Protein AF-0000000077991397 (afdb_homodimer)

Radius of gyration: 43.44 Å; Cα contacts (8 Å, |Δi|>4): 1350; chains: 2; bounding box: 150×128×138 Å

Solvent-accessible surface area (backbone atoms only — not comparable to full-atom values): 88272 Å² total; per-residue (Å²): 136,85,88,80,91,70,78,88,70,90,76,87,87,86,85,83,84,83,77,92,70,74,79,79,67,68,84,72,80,79,75,72,68,74,72,69,61,84,83,82,78,78,81,65,85,76,74,84,76,82,78,74,91,78,95,82,84,74,86,71,82,92,87,94,90,80,88,87,89,92,84,93,86,90,76,84,79,70,71,89,75,70,86,81,81,75,76,76,74,85,73,90,81,89,83,89,86,94,85,91,86,93,89,92,90,89,90,84,86,84,92,92,86,79,82,83,79,82,84,75,86,78,80,72,70,78,71,66,74,69,72,78,66,69,77,51,67,72,58,88,74,65,67,77,76,64,74,74,66,80,70,65,77,68,71,76,80,70,82,61,87,77,80,80,78,58,67,68,68,49,38,66,69,38,26,77,65,41,13,38,46,56,34,48,49,53,51,49,51,50,50,53,45,59,61,27,48,65,50,19,52,53,22,49,49,48,43,52,56,29,54,71,41,49,82,67,39,62,62,40,51,50,36,49,64,27,72,81,46,41,29,53,50,90,48,78,83,73,30,51,68,42,47,50,29,77,46,31,71,50,31,36,54,33,45,44,51,54,45,78,62,30,57,54,48,40,54,49,50,49,51,46,51,46,52,51,52,44,49,46,43,25,49,43,46,52,54,23,51,74,66,70,36,74,84,66,56,70,68,59,51,53,50,49,51,44,39,71,74,31,79,82,59,74,86,78,65,76,66,85,54,71,67,58,53,49,49,50,51,53,52,52,49,52,50,51,50,49,39,50,48,50,34,49,52,51,50,51,48,40,36,51,47,49,55,50,47,68,68,40,88,51,69,76,45,59,80,40,40,68,59,50,40,45,52,53,46,29,53,52,49,46,52,48,38,60,54,46,50,56,50,42,49,54,50,27,52,54,53,40,56,69,58,52,56,79,45,71,68,52,40,50,44,53,31,49,55,50,36,46,54,53,48,49,41,52,69,40,38,51,54,49,39,46,50,68,48,52,50,69,71,35,69,50,95,63,58,57,45,43,54,93,77,71,42,58,58,63,64,50,50,94,64,32,42,44,52,54,43,26,53,33,48,52,49,40,54,50,49,51,54,52,50,50,56,46,46,65,49,48,49,51,48,49,50,30,50,51,42,43,60,67,45,44,71,62,56,70,69,58,75,43,71,71,56,47,55,48,50,55,56,64,34,30,38,82,67,55,95,53,51,66,52,53,54,52,50,52,51,51,52,52,50,40,58,43,46,31,53,24,44,49,36,48,55,37,32,41,54,50,36,58,50,42,63,50,44,59,53,49,52,50,46,39,51,67,70,37,27,38,80,59,81,58,39,86,49,63,64,77,63,63,57,55,56,49,53,51,52,45,46,54,48,16,43,54,42,34,32,44,39,45,37,68,36,35,65,55,51,62,49,51,50,35,33,60,68,67,18,57,46,41,83,40,87,83,51,86,62,62,39,56,61,62,47,70,65,66,48,38,20,58,43,55,56,82,63,42,73,65,86,65,52,71,74,83,79,85,80,66,61,62,27,29,46,83,42,51,39,36,70,83,81,63,43,76,30,51,64,36,26,43,48,50,26,51,28,46,51,48,33,55,51,48,45,53,51,53,52,51,48,45,54,51,49,54,67,71,45,63,48,60,47,61,68,58,53,39,49,53,49,50,50,52,49,52,53,50,52,51,52,52,53,52,53,53,50,53,69,71,98,127,91,81,82,91,82,82,91,78,88,80,86,87,83,80,84,85,84,82,98,71,71,84,76,65,71,93,67,81,79,72,69,63,76,53,76,60,77,58,86,57,80,70,76,73,73,82,84,78,88,72,85,70,89,85,76,86,80,85,84,91,87,90,76,98,74,78,94,75,88,87,92,84,85,72,87,78,78,73,71,84,79,90,85,88,89,80,85,79,90,79,90,86,82,86,87,86,93,85,93,83,90,90,90,86,90,90,83,87,81,84,90,86,80,82,82,80,79,85,74,84,82,79,72,68,77,71,67,71,69,70,78,65,69,75,50,66,70,57,86,74,63,66,77,78,65,73,74,68,78,69,64,76,67,69,76,80,69,80,60,88,75,81,80,79,56,65,69,66,49,38,65,68,37,27,78,65,40,12,38,46,56,33,49,49,53,51,48,53,50,50,52,45,58,60,27,47,67,51,20,52,52,23,48,49,49,44,50,54,28,57,72,42,49,83,66,38,63,63,42,51,50,36,50,64,27,74,84,46,40,28,52,50,90,46,79,83,70,29,51,70,43,46,51,28,76,46,30,70,51,32,36,53,33,43,44,50,55,46,77,64,32,57,54,49,40,56,47,49,50,52,46,50,45,51,50,52,46,49,45,45,26,49,41,46,52,52,24,51,75,67,70,36,74,82,66,55,68,67,60,50,52,51,50,51,45,40,71,74,32,79,82,59,73,85,77,66,77,66,84,54,71,66,57,53,49,49,50,52,52,50,50,50,52,50,51,51,49,40,51,48,49,35,50,51,52,51,50,49,40,36,51,48,49,53,50,48,69,69,39,89,50,69,76,46,58,81,41,41,67,58,50,40,46,53,52,44,30,52,52,50,46,52,48,37,60,54,46,51,56,50,42,51,53,51,27,52,54,54,40,57,71,59,52,58,80,46,71,70,51,40,50,46,54,30,50,56,50,35,45,55,53,48,49,41,53,69,40,38,52,55,50,39,46,50,68,48,53,48,70,70,35,69,49,95,62,58,56,44,42,53,93,78,70,43,59,58,63,64,50,49,93,64,33,41,45,52,53,44,25,53,34,48,51,49,39,53,49,49,51,54,51,50,50,57,45,47,64,50,48,48,50,50,50,52,31,51,51,41,44,60,66,47,44,72,62,55,69,68,58,76,44,70,70,56,47,56,48,49,54,56,64,35,29,39,81,66,55,94,53,52,66,52,54,55,52,50,52,52,52,50,51,50,39,58,42,46,30,53,24,44,50,36,50,56,38,31,41,54,50,36,57,51,42,64,50,45,58,53,48,52,50,45,39,50,67,70,38,27,38,81,59,82,58,41,86,50,62,63,77,62,62,56,54,56,49,52,50,51,47,47,56,46,14,42,54,42,34,32,45,39,45,37,67,36,35,65,56,50,63,50,51,48,34,33,60,68,69,18,58,46,40,83,39,88,85,52,87,62,62,40,57,61,62,48,70,65,66,47,37,21,58,42,54,56,82,63,41,72,66,86,64,54,71,71,83,75,84,80,64,59,62,27,28,46,82,43,52,40,35,72,83,80,64,42,77,30,52,64,36,28,44,49,49,26,50,28,45,51,47,32,54,50,46,44,52,51,52,51,52,50,45,52,50,48,56,67,72,45,64,50,61,47,63,70,57,53,40,49,53,48,50,50,50,50,50,53,50,52,50,50,52,55,53,53,52,52,53,70,72,98

Structure (mmCIF, N/CA/C/O backbone):
data_AF-0000000077991397-model_v1
#
loop_
_entity.id
_entity.type
_entity.pdbx_description
1 polymer Anoctamin
#
loop_
_atom_site.group_PDB
_atom_site.id
_atom_site.type_symbol
_atom_site.label_atom_id
_atom_site.label_alt_id
_atom_site.label_comp_id
_atom_site.label_asym_id
_atom_site.label_entity_id
_atom_site.label_seq_id
_atom_site.pdbx_PDB_ins_code
_atom_site.Cartn_x
_atom_site.Cartn_y
_atom_site.Cartn_z
_atom_site.occupancy
_atom_site.B_iso_or_equiv
_atom_site.auth_seq_id
_atom_site.auth_comp_id
_atom_site.auth_asym_id
_atom_site.auth_atom_id
_atom_site.pdbx_PDB_model_num
ATOM 1 N N . MET A 1 1 ? -17.25 -61.031 53.719 1 15.54 1 MET A N 1
ATOM 2 C CA . MET A 1 1 ? -16.281 -62.125 53.844 1 15.54 1 MET A CA 1
ATOM 3 C C . MET A 1 1 ? -15.938 -62.719 52.5 1 15.54 1 MET A C 1
ATOM 5 O O . MET A 1 1 ? -14.758 -62.906 52.156 1 15.54 1 MET A O 1
ATOM 9 N N . GLY A 1 2 ? -16.641 -63.812 52.125 1 16.08 2 GLY A N 1
ATOM 10 C CA . GLY A 1 2 ? -16.078 -65.125 51.844 1 16.08 2 GLY A CA 1
ATOM 11 C C . GLY A 1 2 ? -15.328 -65.188 50.531 1 16.08 2 GLY A C 1
ATOM 12 O O . GLY A 1 2 ? -15.375 -64.25 49.75 1 16.08 2 GLY A O 1
ATOM 13 N N . ASP A 1 3 ? -15.234 -66.312 49.844 1 16.33 3 ASP A N 1
ATOM 14 C CA . ASP A 1 3 ? -14.406 -67.438 49.406 1 16.33 3 ASP A CA 1
ATOM 15 C C . ASP A 1 3 ? -13.961 -67.188 47.938 1 16.33 3 ASP A C 1
ATOM 17 O O . ASP A 1 3 ? -14.523 -66.375 47.25 1 16.33 3 ASP A O 1
ATOM 21 N N . LEU A 1 4 ? -13.727 -68.312 47.25 1 16.06 4 LEU A N 1
ATOM 22 C CA . LEU A 1 4 ? -12.75 -69.188 46.594 1 16.06 4 LEU A CA 1
ATOM 23 C C . LEU A 1 4 ? -12.758 -68.938 45.094 1 16.06 4 LEU A C 1
ATOM 25 O O . LEU A 1 4 ? -11.742 -69.125 44.406 1 16.06 4 LEU A O 1
ATOM 29 N N . ARG A 1 5 ? -13.867 -68.938 44.344 1 16.53 5 ARG A N 1
ATOM 30 C CA . ARG A 1 5 ? -14.086 -69.938 43.344 1 16.53 5 ARG A CA 1
ATOM 31 C C . ARG A 1 5 ? -13.352 -69.625 42.062 1 16.53 5 ARG A C 1
ATOM 33 O O . ARG A 1 5 ? -13.344 -68.5 41.625 1 16.53 5 ARG A O 1
ATOM 40 N N . ASN A 1 6 ? -12.461 -70.5 41.406 1 16.22 6 ASN A N 1
ATOM 41 C CA . ASN A 1 6 ? -11.367 -71.062 40.656 1 16.22 6 ASN A CA 1
ATOM 42 C C . ASN A 1 6 ? -11.477 -70.75 39.156 1 16.22 6 ASN A C 1
ATOM 44 O O . ASN A 1 6 ? -10.492 -70.375 38.5 1 16.22 6 ASN A O 1
ATOM 48 N N . ARG A 1 7 ? -12.516 -71.188 38.438 1 15.82 7 ARG A N 1
ATOM 49 C CA . ARG A 1 7 ? -12.359 -72.25 37.469 1 15.82 7 ARG A CA 1
ATOM 50 C C . ARG A 1 7 ? -11.828 -71.75 36.125 1 15.82 7 ARG A C 1
ATOM 52 O O . ARG A 1 7 ? -10.844 -72.25 35.594 1 15.82 7 ARG A O 1
ATOM 59 N N . GLY A 1 8 ? -12.664 -71.5 35.156 1 16.11 8 GLY A N 1
ATOM 60 C CA . GLY A 1 8 ? -12.766 -72.312 33.969 1 16.11 8 GLY A CA 1
ATOM 61 C C . GLY A 1 8 ? -11.883 -71.875 32.844 1 16.11 8 GLY A C 1
ATOM 62 O O . GLY A 1 8 ? -11.453 -70.688 32.812 1 16.11 8 GLY A O 1
ATOM 63 N N . GLU A 1 9 ? -11.383 -72.625 31.906 1 16.58 9 GLU A N 1
ATOM 64 C CA . GLU A 1 9 ? -10.438 -73.25 31 1 16.58 9 GLU A CA 1
ATOM 65 C C . GLU A 1 9 ? -10.383 -72.562 29.641 1 16.58 9 GLU A C 1
ATOM 67 O O . GLU A 1 9 ? -9.445 -72.75 28.875 1 16.58 9 GLU A O 1
ATOM 72 N N . GLY A 1 10 ? -11.297 -71.688 29.25 1 16.42 10 GLY A N 1
ATOM 73 C CA . GLY A 1 10 ? -11.641 -71.938 27.859 1 16.42 10 GLY A CA 1
ATOM 74 C C . GLY A 1 10 ? -10.508 -71.625 26.906 1 16.42 10 GLY A C 1
ATOM 75 O O . GLY A 1 10 ? -9.625 -70.812 27.219 1 16.42 10 GLY A O 1
ATOM 76 N N . THR A 1 11 ? -10.172 -72.312 25.812 1 16.22 11 THR A N 1
ATOM 77 C CA . THR A 1 11 ? -9.328 -72.938 24.812 1 16.22 11 THR A CA 1
ATOM 78 C C . THR A 1 11 ? -8.805 -71.938 23.797 1 16.22 11 THR A C 1
ATOM 80 O O . THR A 1 11 ? -7.617 -71.938 23.469 1 16.22 11 THR A O 1
ATOM 83 N N . TRP A 1 12 ? -9.617 -71.188 22.984 1 16.45 12 TRP A N 1
ATOM 84 C CA . TRP A 1 12 ? -9.5 -71.562 21.578 1 16.45 12 TRP A CA 1
ATOM 85 C C . TRP A 1 12 ? -8.242 -70.938 20.953 1 16.45 12 TRP A C 1
ATOM 87 O O . TRP A 1 12 ? -7.66 -70 21.531 1 16.45 12 TRP A O 1
ATOM 97 N N . GLY A 1 13 ? -8.195 -70.75 19.641 1 16.91 13 GLY A N 1
ATOM 98 C CA . GLY A 1 13 ? -7.543 -71.062 18.391 1 16.91 13 GLY A CA 1
ATOM 99 C C . GLY A 1 13 ? -6.484 -70.062 17.969 1 16.91 13 GLY A C 1
ATOM 100 O O . GLY A 1 13 ? -6.367 -69 18.578 1 16.91 13 GLY A O 1
ATOM 101 N N . LEU A 1 14 ? -6.25 -69.75 16.625 1 16.95 14 LEU A N 1
ATOM 102 C CA . LEU A 1 14 ? -5.184 -70 15.656 1 16.95 14 LEU A CA 1
ATOM 103 C C . LEU A 1 14 ? -4.305 -68.812 15.477 1 16.95 14 LEU A C 1
ATOM 105 O O . LEU A 1 14 ? -3.078 -68.875 15.516 1 16.95 14 LEU A O 1
ATOM 109 N N . VAL A 1 15 ? -4.719 -67.625 14.93 1 18.34 15 VAL A N 1
ATOM 110 C CA . VAL A 1 15 ? -4.312 -67.188 13.594 1 18.34 15 VAL A CA 1
ATOM 111 C C . VAL A 1 15 ? -3.033 -66.375 13.688 1 18.34 15 VAL A C 1
ATOM 113 O O . VAL A 1 15 ? -2.779 -65.688 14.695 1 18.34 15 VAL A O 1
ATOM 116 N N . LEU A 1 16 ? -2.162 -66.188 12.586 1 17.41 16 LEU A N 1
ATOM 117 C CA . LEU A 1 16 ? -0.758 -66.188 12.188 1 17.41 16 LEU A CA 1
ATOM 118 C C . LEU A 1 16 ? -0.135 -64.812 12.445 1 17.41 16 LEU A C 1
ATOM 120 O O . LEU A 1 16 ? 1.088 -64.688 12.539 1 17.41 16 LEU A O 1
ATOM 124 N N . THR A 1 17 ? -0.845 -63.625 12.484 1 17.86 17 THR A N 1
ATOM 125 C CA . THR A 1 17 ? -0.434 -62.438 11.734 1 17.86 17 THR A CA 1
ATOM 126 C C . THR A 1 17 ? 0.738 -61.75 12.422 1 17.86 17 THR A C 1
ATOM 128 O O . THR A 1 17 ? 0.666 -61.438 13.609 1 17.86 17 THR A O 1
ATOM 131 N N . HIS A 1 18 ? 2.057 -61.844 11.875 1 17.81 18 HIS A N 1
ATOM 132 C CA . HIS A 1 18 ? 3.445 -61.656 12.266 1 17.81 18 HIS A CA 1
ATOM 133 C C . HIS A 1 18 ? 3.729 -60.188 12.562 1 17.81 18 HIS A C 1
ATOM 135 O O . HIS A 1 18 ? 3.568 -59.344 11.688 1 17.81 18 HIS A O 1
ATOM 141 N N . SER A 1 19 ? 3.59 -59.625 13.734 1 17.53 19 SER A N 1
ATOM 142 C CA . SER A 1 19 ? 3.744 -58.281 14.297 1 17.53 19 SER A CA 1
ATOM 143 C C . SER A 1 19 ? 5.203 -57.812 14.266 1 17.53 19 SER A C 1
ATOM 145 O O . SER A 1 19 ? 6.094 -58.562 14.68 1 17.53 19 SER A O 1
ATOM 147 N N . CYS A 1 20 ? 5.598 -56.875 13.375 1 18.14 20 CYS A N 1
ATOM 148 C CA . CYS A 1 20 ? 6.836 -56.219 12.953 1 18.14 20 CYS A CA 1
ATOM 149 C C . CYS A 1 20 ? 7.582 -55.625 14.148 1 18.14 20 CYS A C 1
ATOM 151 O O . CYS A 1 20 ? 7.57 -54.406 14.352 1 18.14 20 CYS A O 1
ATOM 153 N N . ALA A 1 21 ? 7.426 -55.938 15.414 1 18.45 21 ALA A N 1
ATOM 154 C CA . ALA A 1 21 ? 7.879 -55.312 16.656 1 18.45 21 ALA A CA 1
ATOM 155 C C . ALA A 1 21 ? 9.406 -55.219 16.703 1 18.45 21 ALA A C 1
ATOM 157 O O . ALA A 1 21 ? 9.961 -54.188 17.031 1 18.45 21 ALA A O 1
ATOM 158 N N . GLN A 1 22 ? 10.125 -56.438 17.078 1 19.09 22 GLN A N 1
ATOM 159 C CA . GLN A 1 22 ? 11.188 -56.562 18.062 1 19.09 22 GLN A CA 1
ATOM 160 C C . GLN A 1 22 ? 12.531 -56.156 17.484 1 19.09 22 GLN A C 1
ATOM 162 O O . GLN A 1 22 ? 13.555 -56.188 18.188 1 19.09 22 GLN A O 1
ATOM 167 N N . ARG A 1 23 ? 12.773 -56.156 16.266 1 19.91 23 ARG A N 1
ATOM 168 C CA . ARG A 1 23 ? 14.156 -56.344 15.828 1 19.91 23 ARG A CA 1
ATOM 169 C C . ARG A 1 23 ? 15.039 -55.188 16.344 1 19.91 23 ARG A C 1
ATOM 171 O O . ARG A 1 23 ? 16.266 -55.312 16.328 1 19.91 23 ARG A O 1
ATOM 178 N N . ALA A 1 24 ? 14.641 -53.969 16.625 1 18.53 24 ALA A N 1
ATOM 179 C CA . ALA A 1 24 ? 15.656 -52.906 16.688 1 18.53 24 ALA A CA 1
ATOM 180 C C . ALA A 1 24 ? 16.438 -52.969 18 1 18.53 24 ALA A C 1
ATOM 182 O O . ALA A 1 24 ? 17.188 -52.062 18.312 1 18.53 24 ALA A O 1
ATOM 183 N N . GLU A 1 25 ? 16.312 -53.875 18.828 1 19.31 25 GLU A N 1
ATOM 184 C CA . GLU A 1 25 ? 16.984 -53.812 20.109 1 19.31 25 GLU A CA 1
ATOM 185 C C . GLU A 1 25 ? 18.5 -53.719 19.938 1 19.31 25 GLU A C 1
ATOM 187 O O . GLU A 1 25 ? 19.172 -53 20.672 1 19.31 25 GLU A O 1
ATOM 192 N N . PHE A 1 26 ? 19.109 -54.781 19.234 1 19.52 26 PHE A N 1
ATOM 193 C CA . PHE A 1 26 ? 20.453 -55.281 19.531 1 19.52 26 PHE A CA 1
ATOM 194 C C . PHE A 1 26 ? 21.5 -54.219 19.172 1 19.52 26 PHE A C 1
ATOM 196 O O . PHE A 1 26 ? 22.688 -54.406 19.453 1 19.52 26 PHE A O 1
ATOM 203 N N . LEU A 1 27 ? 21.281 -53.188 18.5 1 19.98 27 LEU A N 1
ATOM 204 C CA . LEU A 1 27 ? 22.516 -52.469 18.156 1 19.98 27 LEU A CA 1
ATOM 205 C C . LEU A 1 27 ? 23.219 -52 19.422 1 19.98 27 LEU A C 1
ATOM 207 O O . LEU A 1 27 ? 22.766 -51.031 20.062 1 19.98 27 LEU A O 1
ATOM 211 N N . ARG A 1 28 ? 23.562 -52.906 20.359 1 20.53 28 ARG A N 1
ATOM 212 C CA . ARG A 1 28 ? 24.141 -52.875 21.703 1 20.53 28 ARG A CA 1
ATOM 213 C C . ARG A 1 28 ? 25.281 -51.875 21.797 1 20.53 28 ARG A C 1
ATOM 215 O O . ARG A 1 28 ? 25.719 -51.344 20.781 1 20.53 28 ARG A O 1
ATOM 222 N N . ASN A 1 29 ? 26.391 -52.25 22.609 1 19.33 29 ASN A N 1
ATOM 223 C CA . ASN A 1 29 ? 27.281 -51.844 23.672 1 19.33 29 ASN A CA 1
ATOM 224 C C . ASN A 1 29 ? 28.516 -51.094 23.141 1 19.33 29 ASN A C 1
ATOM 226 O O . ASN A 1 29 ? 28.906 -50.062 23.672 1 19.33 29 ASN A O 1
ATOM 230 N N . ASN A 1 30 ? 29.5 -51.875 22.484 1 20.41 30 ASN A N 1
ATOM 231 C CA . ASN A 1 30 ? 30.922 -51.812 22.766 1 20.41 30 ASN A CA 1
ATOM 232 C C . ASN A 1 30 ? 31.609 -50.656 22.031 1 20.41 30 ASN A C 1
ATOM 234 O O . ASN A 1 30 ? 32.406 -50.875 21.125 1 20.41 30 ASN A O 1
ATOM 238 N N . TRP A 1 31 ? 30.938 -49.656 21.656 1 20.39 31 TRP A N 1
ATOM 239 C CA . TRP A 1 31 ? 31.781 -48.75 20.875 1 20.39 31 TRP A CA 1
ATOM 240 C C . TRP A 1 31 ? 32.875 -48.156 21.75 1 20.39 31 TRP A C 1
ATOM 242 O O . TRP A 1 31 ? 33.469 -47.125 21.391 1 20.39 31 TRP A O 1
ATOM 252 N N . ALA A 1 32 ? 33.219 -48.812 22.891 1 19.95 32 ALA A N 1
ATOM 253 C CA . ALA A 1 32 ? 34.188 -48.188 23.797 1 19.95 32 ALA A CA 1
ATOM 254 C C . ALA A 1 32 ? 35.406 -47.656 23.047 1 19.95 32 ALA A C 1
ATOM 256 O O . ALA A 1 32 ? 35.875 -46.562 23.297 1 19.95 32 ALA A O 1
ATOM 257 N N . GLN A 1 33 ? 36.125 -48.75 22.578 1 18.92 33 GLN A N 1
ATOM 258 C CA . GLN A 1 33 ? 37.594 -48.875 22.516 1 18.92 33 GLN A CA 1
ATOM 259 C C . GLN A 1 33 ? 38.156 -48.062 21.375 1 18.92 33 GLN A C 1
ATOM 261 O O . GLN A 1 33 ? 39.375 -47.969 21.188 1 18.92 33 GLN A O 1
ATOM 266 N N . TRP A 1 34 ? 37.344 -47.719 20.406 1 19.36 34 TRP A N 1
ATOM 267 C CA . TRP A 1 34 ? 38.156 -47.406 19.234 1 19.36 34 TRP A CA 1
ATOM 268 C C . TRP A 1 34 ? 38.906 -46.094 19.422 1 19.36 34 TRP A C 1
ATOM 270 O O . TRP A 1 34 ? 39.469 -45.562 18.469 1 19.36 34 TRP A O 1
ATOM 280 N N . ARG A 1 35 ? 38.625 -45.438 20.609 1 18.33 35 ARG A N 1
ATOM 281 C CA . ARG A 1 35 ? 39.281 -44.125 20.609 1 18.33 35 ARG A CA 1
ATOM 282 C C . ARG A 1 35 ? 40.781 -44.281 20.391 1 18.33 35 ARG A C 1
ATOM 284 O O . ARG A 1 35 ? 41.438 -43.344 19.906 1 18.33 35 ARG A O 1
ATOM 291 N N . ASP A 1 36 ? 41.312 -45.312 21.188 1 18.61 36 ASP A N 1
ATOM 292 C CA . ASP A 1 36 ? 42.656 -45.031 21.688 1 18.61 36 ASP A CA 1
ATOM 293 C C . ASP A 1 36 ? 43.656 -44.969 20.547 1 18.61 36 ASP A C 1
ATOM 295 O O . ASP A 1 36 ? 44.812 -44.531 20.734 1 18.61 36 ASP A O 1
ATOM 299 N N . ILE A 1 37 ? 43.469 -45.938 19.594 1 16.92 37 ILE A N 1
ATOM 300 C CA . ILE A 1 37 ? 44.719 -46.438 19.047 1 16.92 37 ILE A CA 1
ATOM 301 C C . ILE A 1 37 ? 45.438 -45.344 18.281 1 16.92 37 ILE A C 1
ATOM 303 O O . ILE A 1 37 ? 46.656 -45.375 18.078 1 16.92 37 ILE A O 1
ATOM 307 N N . PHE A 1 38 ? 44.781 -44.719 17.375 1 18.5 38 PHE A N 1
ATOM 308 C CA . PHE A 1 38 ? 45.812 -44.375 16.391 1 18.5 38 PHE A CA 1
ATOM 309 C C . PHE A 1 38 ? 46.906 -43.531 17.016 1 18.5 38 PHE A C 1
ATOM 311 O O . PHE A 1 38 ? 46.625 -42.688 17.875 1 18.5 38 PHE A O 1
ATOM 318 N N . TYR A 1 39 ? 48.219 -43.906 16.656 1 17.69 39 TYR A N 1
ATOM 319 C CA . TYR A 1 39 ? 49.625 -43.812 16.938 1 17.69 39 TYR A CA 1
ATOM 320 C C . TYR A 1 39 ? 50.062 -42.344 17.172 1 17.69 39 TYR A C 1
ATOM 322 O O . TYR A 1 39 ? 49.469 -41.438 16.609 1 17.69 39 TYR A O 1
ATOM 330 N N . LYS A 1 40 ? 50.812 -42.219 18.188 1 17.27 40 LYS A N 1
ATOM 331 C CA . LYS A 1 40 ? 51.594 -41.312 19.047 1 17.27 40 LYS A CA 1
ATOM 332 C C . LYS A 1 40 ? 52.406 -40.312 18.203 1 17.27 40 LYS A C 1
ATOM 334 O O . LYS A 1 40 ? 52.344 -39.125 18.438 1 17.27 40 LYS A O 1
ATOM 339 N N . GLN A 1 41 ? 53.656 -40.719 17.859 1 16.66 41 GLN A N 1
ATOM 340 C CA . GLN A 1 41 ? 54.938 -40.188 18.297 1 16.66 41 GLN A CA 1
ATOM 341 C C . GLN A 1 41 ? 55.375 -39 17.422 1 16.66 41 GLN A C 1
ATOM 343 O O . GLN A 1 41 ? 54.938 -38.906 16.266 1 16.66 41 GLN A O 1
ATOM 348 N N . PRO A 1 42 ? 56.062 -38 18.078 1 17.98 42 PRO A N 1
ATOM 349 C CA . PRO A 1 42 ? 56.656 -36.688 17.781 1 17.98 42 PRO A CA 1
ATOM 350 C C . PRO A 1 42 ? 57.719 -36.781 16.688 1 17.98 42 PRO A C 1
ATOM 352 O O . PRO A 1 42 ? 58.75 -37.469 16.859 1 17.98 42 PRO A O 1
ATOM 355 N N . ILE A 1 43 ? 57.438 -37.344 15.547 1 16.61 43 ILE A N 1
ATOM 356 C CA . ILE A 1 43 ? 58.594 -37.531 14.68 1 16.61 43 ILE A CA 1
ATOM 357 C C . ILE A 1 43 ? 59.469 -36.281 14.711 1 16.61 43 ILE A C 1
ATOM 359 O O . ILE A 1 43 ? 59 -35.188 14.352 1 16.61 43 ILE A O 1
ATOM 363 N N . ASP A 1 44 ? 60.5 -36.281 15.508 1 16.81 44 ASP A N 1
ATOM 364 C CA . ASP A 1 44 ? 61.656 -35.438 15.805 1 16.81 44 ASP A CA 1
ATOM 365 C C . ASP A 1 44 ? 62.406 -35.031 14.516 1 16.81 44 ASP A C 1
ATOM 367 O O . ASP A 1 44 ? 63.438 -34.375 14.562 1 16.81 44 ASP A O 1
ATOM 371 N N . THR A 1 45 ? 62.125 -35.688 13.406 1 16.66 45 THR A N 1
ATOM 372 C CA . THR A 1 45 ? 63.375 -35.688 12.633 1 16.66 45 THR A CA 1
ATOM 373 C C . THR A 1 45 ? 63.938 -34.281 12.57 1 16.66 45 THR A C 1
ATOM 375 O O . THR A 1 45 ? 63.219 -33.281 12.469 1 16.66 45 THR A O 1
ATOM 378 N N . ILE A 1 46 ? 65.25 -34.156 12.938 1 17.11 46 ILE A N 1
ATOM 379 C CA . ILE A 1 46 ? 66.5 -33.406 13.133 1 17.11 46 ILE A CA 1
ATOM 380 C C . ILE A 1 46 ? 66.75 -32.562 11.898 1 17.11 46 ILE A C 1
ATOM 382 O O . ILE A 1 46 ? 67.188 -31.391 12.023 1 17.11 46 ILE A O 1
ATOM 386 N N . ARG A 1 47 ? 66.688 -33.156 10.68 1 16.59 47 ARG A N 1
ATOM 387 C CA . ARG A 1 47 ? 67.938 -32.969 10.008 1 16.59 47 ARG A CA 1
ATOM 388 C C . ARG A 1 47 ? 68.188 -31.5 9.695 1 16.59 47 ARG A C 1
ATOM 390 O O . ARG A 1 47 ? 69.25 -30.953 10.031 1 16.59 47 ARG A O 1
ATOM 397 N N . TYR A 1 48 ? 68.062 -31.156 8.383 1 16.22 48 TYR A N 1
ATOM 398 C CA . TYR A 1 48 ? 69.125 -30.734 7.465 1 16.22 48 TYR A CA 1
ATOM 399 C C . TYR A 1 48 ? 69.25 -29.219 7.43 1 16.22 48 TYR A C 1
ATOM 401 O O . TYR A 1 48 ? 68.25 -28.516 7.262 1 16.22 48 TYR A O 1
ATOM 409 N N . ARG A 1 49 ? 70.188 -28.641 8.188 1 16.84 49 ARG A N 1
ATOM 410 C CA . ARG A 1 49 ? 70.75 -27.312 8.188 1 16.84 49 ARG A CA 1
ATOM 411 C C . ARG A 1 49 ? 71.125 -26.891 6.773 1 16.84 49 ARG A C 1
ATOM 413 O O . ARG A 1 49 ? 72.188 -27.25 6.285 1 16.84 49 ARG A O 1
ATOM 420 N N . GLY A 1 50 ? 70.375 -27.172 5.719 1 15.95 50 GLY A N 1
ATOM 421 C CA . GLY A 1 50 ? 71 -26.781 4.48 1 15.95 50 GLY A CA 1
ATOM 422 C C . GLY A 1 50 ? 71.5 -25.344 4.496 1 15.95 50 GLY A C 1
ATOM 423 O O . GLY A 1 50 ? 70.812 -24.438 4.941 1 15.95 50 GLY A O 1
ATOM 424 N N . HIS A 1 51 ? 72.812 -24.969 4.664 1 16.14 51 HIS A N 1
ATOM 425 C CA . HIS A 1 51 ? 73.688 -23.797 4.535 1 16.14 51 HIS A CA 1
ATOM 426 C C . HIS A 1 51 ? 73.438 -23.047 3.244 1 16.14 51 HIS A C 1
ATOM 428 O O . HIS A 1 51 ? 73.375 -21.812 3.246 1 16.14 51 HIS A O 1
ATOM 434 N N . ARG A 1 52 ? 73.75 -23.594 1.933 1 15.59 52 ARG A N 1
ATOM 435 C CA . ARG A 1 52 ? 74.75 -22.891 1.112 1 15.59 52 ARG A CA 1
ATOM 436 C C . ARG A 1 52 ? 74.125 -21.797 0.274 1 15.59 52 ARG A C 1
ATOM 438 O O . ARG A 1 52 ? 74.812 -21.016 -0.377 1 15.59 52 ARG A O 1
ATOM 445 N N . ARG A 1 53 ? 72.875 -21.609 0.03 1 15.62 53 ARG A N 1
ATOM 446 C CA . ARG A 1 53 ? 72.688 -21.094 -1.32 1 15.62 53 ARG A CA 1
ATOM 447 C C . ARG A 1 53 ? 73.5 -19.797 -1.517 1 15.62 53 ARG A C 1
ATOM 449 O O . ARG A 1 53 ? 73.75 -19.078 -0.553 1 15.62 53 ARG A O 1
ATOM 456 N N . GLY A 1 54 ? 73.812 -19.297 -3.01 1 15.19 54 GLY A N 1
ATOM 457 C CA . GLY A 1 54 ? 74.5 -18.859 -4.219 1 15.19 54 GLY A CA 1
ATOM 458 C C . GLY A 1 54 ? 74.25 -17.406 -4.559 1 15.19 54 GLY A C 1
ATOM 459 O O . GLY A 1 54 ? 75.125 -16.703 -5.027 1 15.19 54 GLY A O 1
ATOM 460 N N . ARG A 1 55 ? 73 -16.797 -4.645 1 16.09 55 ARG A N 1
ATOM 461 C CA . ARG A 1 55 ? 72.75 -16.109 -5.91 1 16.09 55 ARG A CA 1
ATOM 462 C C . ARG A 1 55 ? 73.625 -14.859 -6.035 1 16.09 55 ARG A C 1
ATOM 464 O O . ARG A 1 55 ? 73.75 -14.102 -5.074 1 16.09 55 ARG A O 1
ATOM 471 N N . ARG A 1 56 ? 74.438 -14.672 -7.195 1 16.44 56 ARG A N 1
ATOM 472 C CA . ARG A 1 56 ? 75.25 -13.844 -8.07 1 16.44 56 ARG A CA 1
ATOM 473 C C . ARG A 1 56 ? 74.5 -12.625 -8.555 1 16.44 56 ARG A C 1
ATOM 475 O O . ARG A 1 56 ? 73.25 -12.695 -8.766 1 16.44 56 ARG A O 1
ATOM 482 N N . ALA A 1 57 ? 75 -11.383 -8.531 1 16.3 57 ALA A N 1
ATOM 483 C CA . ALA A 1 57 ? 74.812 -9.969 -8.805 1 16.3 57 ALA A CA 1
ATOM 484 C C . ALA A 1 57 ? 74.562 -9.727 -10.297 1 16.3 57 ALA A C 1
ATOM 486 O O . ALA A 1 57 ? 73.812 -8.852 -10.688 1 16.3 57 ALA A O 1
ATOM 487 N N . GLN A 1 58 ? 75.312 -10.273 -11.336 1 14.95 58 GLN A N 1
ATOM 488 C CA . GLN A 1 58 ? 75.875 -9.375 -12.312 1 14.95 58 GLN A CA 1
ATOM 489 C C . GLN A 1 58 ? 74.875 -8.852 -13.297 1 14.95 58 GLN A C 1
ATOM 491 O O . GLN A 1 58 ? 74.938 -7.723 -13.781 1 14.95 58 GLN A O 1
ATOM 496 N N . PHE A 1 59 ? 73.812 -9.531 -13.93 1 14.86 59 PHE A N 1
ATOM 497 C CA . PHE A 1 59 ? 73.875 -9.406 -15.383 1 14.86 59 PHE A CA 1
ATOM 498 C C . PHE A 1 59 ? 73.312 -8.07 -15.82 1 14.86 59 PHE A C 1
ATOM 500 O O . PHE A 1 59 ? 72.062 -7.863 -15.75 1 14.86 59 PHE A O 1
ATOM 507 N N . GLY A 1 60 ? 73.688 -6.902 -15.625 1 15.72 60 GLY A N 1
ATOM 508 C CA . GLY A 1 60 ? 73.062 -5.738 -16.203 1 15.72 60 GLY A CA 1
ATOM 509 C C . GLY A 1 60 ? 73.188 -5.676 -17.719 1 15.72 60 GLY A C 1
ATOM 510 O O . GLY A 1 60 ? 73 -4.629 -18.328 1 15.72 60 GLY A O 1
ATOM 511 N N . GLY A 1 61 ? 73.25 -6.695 -18.531 1 14.34 61 GLY A N 1
ATOM 512 C CA . GLY A 1 61 ? 73.625 -6.434 -19.922 1 14.34 61 GLY A CA 1
ATOM 513 C C . GLY A 1 61 ? 72.688 -5.43 -20.578 1 14.34 61 GLY A C 1
ATOM 514 O O . GLY A 1 61 ? 71.688 -4.996 -19.984 1 14.34 61 GLY A O 1
ATOM 515 N N . PRO A 1 62 ? 72.25 -5.77 -22.016 1 15.12 62 PRO A N 1
ATOM 516 C CA . PRO A 1 62 ? 72.5 -5.246 -23.359 1 15.12 62 PRO A CA 1
ATOM 517 C C . PRO A 1 62 ? 71.438 -4.289 -23.844 1 15.12 62 PRO A C 1
ATOM 519 O O . PRO A 1 62 ? 71.688 -3.088 -24 1 15.12 62 PRO A O 1
ATOM 522 N N . GLN A 1 63 ? 70.438 -4.723 -25 1 14.07 63 GLN A N 1
ATOM 523 C CA . GLN A 1 63 ? 70.5 -4.527 -26.453 1 14.07 63 GLN A CA 1
ATOM 524 C C . GLN A 1 63 ? 69.375 -3.6 -26.922 1 14.07 63 GLN A C 1
ATOM 526 O O . GLN A 1 63 ? 69.625 -2.592 -27.594 1 14.07 63 GLN A O 1
ATOM 531 N N . SER A 1 64 ? 68.188 -4.184 -27.609 1 13.95 64 SER A N 1
ATOM 532 C CA . SER A 1 64 ? 67.875 -4.09 -29.031 1 13.95 64 SER A CA 1
ATOM 533 C C . SER A 1 64 ? 67.125 -2.805 -29.359 1 13.95 64 SER A C 1
ATOM 535 O O . SER A 1 64 ? 66.562 -2.141 -28.469 1 13.95 64 SER A O 1
ATOM 537 N N . VAL A 1 65 ? 66 -2.893 -30.641 1 14.45 65 VAL A N 1
ATOM 538 C CA . VAL A 1 65 ? 65.875 -2.648 -32.062 1 14.45 65 VAL A CA 1
ATOM 539 C C . VAL A 1 65 ? 64.75 -1.592 -32.312 1 14.45 65 VAL A C 1
ATOM 541 O O . VAL A 1 65 ? 63.719 -1.601 -31.656 1 14.45 65 VAL A O 1
ATOM 544 N N . GLY A 1 66 ? 65 -0.483 -33.094 1 14.52 66 GLY A N 1
ATOM 545 C CA . GLY A 1 66 ? 64.5 0.717 -33.781 1 14.52 66 GLY A CA 1
ATOM 546 C C . GLY A 1 66 ? 63.562 0.425 -34.906 1 14.52 66 GLY A C 1
ATOM 547 O O . GLY A 1 66 ? 63.094 1.344 -35.594 1 14.52 66 GLY A O 1
ATOM 548 N N . ARG A 1 67 ? 63.125 -0.687 -35.531 1 14.25 67 ARG A N 1
ATOM 549 C CA . ARG A 1 67 ? 62.875 -0.621 -36.969 1 14.25 67 ARG A CA 1
ATOM 550 C C . ARG A 1 67 ? 61.719 0.335 -37.281 1 14.25 67 ARG A C 1
ATOM 552 O O . ARG A 1 67 ? 60.969 0.724 -36.375 1 14.25 67 ARG A O 1
ATOM 559 N N . LEU A 1 68 ? 60.656 -0.084 -38.312 1 14.23 68 LEU A N 1
ATOM 560 C CA . LEU A 1 68 ? 60.469 -0.128 -39.781 1 14.23 68 LEU A CA 1
ATOM 561 C C . LEU A 1 68 ? 59.219 0.642 -40.188 1 14.23 68 LEU A C 1
ATOM 563 O O . LEU A 1 68 ? 58.344 0.891 -39.344 1 14.23 68 LEU A O 1
ATOM 567 N N . SER A 1 69 ? 58.344 0.083 -41.219 1 14.1 69 SER A N 1
ATOM 568 C CA . SER A 1 69 ? 58 0.349 -42.625 1 14.1 69 SER A CA 1
ATOM 569 C C . SER A 1 69 ? 56.719 1.155 -42.719 1 14.1 69 SER A C 1
ATOM 571 O O . SER A 1 69 ? 56 1.333 -41.719 1 14.1 69 SER A O 1
ATOM 573 N N . LEU A 1 70 ? 55.562 0.629 -43.469 1 14.61 70 LEU A N 1
ATOM 574 C CA . LEU A 1 70 ? 55.125 0.711 -44.875 1 14.61 70 LEU A CA 1
ATOM 575 C C . LEU A 1 70 ? 53.906 1.612 -45 1 14.61 70 LEU A C 1
ATOM 577 O O . LEU A 1 70 ? 53.188 1.864 -44.031 1 14.61 70 LEU A O 1
ATOM 581 N N . GLY A 1 71 ? 53.125 1.656 -46.312 1 14.78 71 GLY A N 1
ATOM 582 C CA . GLY A 1 71 ? 52.656 2.297 -47.531 1 14.78 71 GLY A CA 1
ATOM 583 C C . GLY A 1 71 ? 51.156 2.547 -47.531 1 14.78 71 GLY A C 1
ATOM 584 O O . GLY A 1 71 ? 50.719 3.684 -47.719 1 14.78 71 GLY A O 1
ATOM 585 N N . VAL A 1 72 ? 50.156 1.692 -48.031 1 15.3 72 VAL A N 1
ATOM 586 C CA . VAL A 1 72 ? 49.5 1.911 -49.312 1 15.3 72 VAL A CA 1
ATOM 587 C C . VAL A 1 72 ? 48.188 2.67 -49.094 1 15.3 72 VAL A C 1
ATOM 589 O O . VAL A 1 72 ? 47.688 2.717 -47.969 1 15.3 72 VAL A O 1
ATOM 592 N N . PRO A 1 73 ? 47.062 2.77 -50.188 1 16.03 73 PRO A N 1
ATOM 593 C CA . PRO A 1 73 ? 46.344 3.596 -51.156 1 16.03 73 PRO A CA 1
ATOM 594 C C . PRO A 1 73 ? 44.844 3.713 -50.781 1 16.03 73 PRO A C 1
ATOM 596 O O . PRO A 1 73 ? 44.281 4.797 -50.875 1 16.03 73 PRO A O 1
ATOM 599 N N . GLY A 1 74 ? 43.938 2.648 -50.5 1 15.81 74 GLY A N 1
ATOM 600 C CA . GLY A 1 74 ? 42.812 2.363 -51.344 1 15.81 74 GLY A CA 1
ATOM 601 C C . GLY A 1 74 ? 41.625 3.254 -51.094 1 15.81 74 GLY A C 1
ATOM 602 O O . GLY A 1 74 ? 41.531 3.904 -50.031 1 15.81 74 GLY A O 1
ATOM 603 N N . GLN A 1 75 ? 40.5 3.354 -51.969 1 15.9 75 GLN A N 1
ATOM 604 C CA . GLN A 1 75 ? 39.5 4.07 -52.75 1 15.9 75 GLN A CA 1
ATOM 605 C C . GLN A 1 75 ? 38.156 4.105 -52.031 1 15.9 75 GLN A C 1
ATOM 607 O O . GLN A 1 75 ? 37.438 5.121 -52.062 1 15.9 75 GLN A O 1
ATOM 612 N N . TRP A 1 76 ? 37.625 3.16 -51.25 1 16.2 76 TRP A N 1
ATOM 613 C CA . TRP A 1 76 ? 36.312 2.75 -51.688 1 16.2 76 TRP A CA 1
ATOM 614 C C . TRP A 1 76 ? 35.219 3.684 -51.156 1 16.2 76 TRP A C 1
ATOM 616 O O . TRP A 1 76 ? 35.031 3.768 -49.938 1 16.2 76 TRP A O 1
ATOM 626 N N . GLU A 1 77 ? 35.25 4.945 -51.438 1 17.36 77 GLU A N 1
ATOM 627 C CA . GLU A 1 77 ? 34.156 5.805 -50.938 1 17.36 77 GLU A CA 1
ATOM 628 C C . GLU A 1 77 ? 32.812 5.359 -51.5 1 17.36 77 GLU A C 1
ATOM 630 O O . GLU A 1 77 ? 32.562 5.465 -52.719 1 17.36 77 GLU A O 1
ATOM 635 N N . GLY A 1 78 ? 32.344 4.254 -51.125 1 15.43 78 GLY A N 1
ATOM 636 C CA . GLY A 1 78 ? 31.109 3.66 -51.656 1 15.43 78 GLY A CA 1
ATOM 637 C C . GLY A 1 78 ? 29.922 4.594 -51.594 1 15.43 78 GLY A C 1
ATOM 638 O O . GLY A 1 78 ? 29.266 4.836 -52.625 1 15.43 78 GLY A O 1
ATOM 639 N N . ALA A 1 79 ? 29.094 4.746 -50.5 1 16.95 79 ALA A N 1
ATOM 640 C CA . ALA A 1 79 ? 27.781 4.102 -50.625 1 16.95 79 ALA A CA 1
ATOM 641 C C . ALA A 1 79 ? 26.688 5.121 -50.938 1 16.95 79 ALA A C 1
ATOM 643 O O . ALA A 1 79 ? 25.625 4.766 -51.438 1 16.95 79 ALA A O 1
ATOM 644 N N . GLN A 1 80 ? 26.797 6.465 -50.812 1 17.5 80 GLN A N 1
ATOM 645 C CA . GLN A 1 80 ? 25.484 7.059 -50.562 1 17.5 80 GLN A CA 1
ATOM 646 C C . GLN A 1 80 ? 24.562 6.902 -51.75 1 17.5 80 GLN A C 1
ATOM 648 O O . GLN A 1 80 ? 24.891 7.34 -52.875 1 17.5 80 GLN A O 1
ATOM 653 N N . PHE A 1 81 ? 23.859 5.824 -51.719 1 17.7 81 PHE A N 1
ATOM 654 C CA . PHE A 1 81 ? 22.781 5.363 -52.594 1 17.7 81 PHE A CA 1
ATOM 655 C C . PHE A 1 81 ? 21.594 6.301 -52.531 1 17.7 81 PHE A C 1
ATOM 657 O O . PHE A 1 81 ? 20.828 6.285 -51.562 1 17.7 81 PHE A O 1
ATOM 664 N N . GLY A 1 82 ? 21.734 7.547 -52.844 1 16.38 82 GLY A N 1
ATOM 665 C CA . GLY A 1 82 ? 20.578 8.422 -52.719 1 16.38 82 GLY A CA 1
ATOM 666 C C . GLY A 1 82 ? 19.344 7.887 -53.406 1 16.38 82 GLY A C 1
ATOM 667 O O . GLY A 1 82 ? 18.297 7.734 -52.812 1 16.38 82 GLY A O 1
ATOM 668 N N . GLY A 1 83 ? 19.25 8.047 -54.719 1 16.42 83 GLY A N 1
ATOM 669 C CA . GLY A 1 83 ? 18.234 8.93 -55.281 1 16.42 83 GLY A CA 1
ATOM 670 C C . GLY A 1 83 ? 16.906 8.234 -55.531 1 16.42 83 GLY A C 1
ATOM 671 O O . GLY A 1 83 ? 16.766 7.043 -55.25 1 16.42 83 GLY A O 1
ATOM 672 N N . PRO A 1 84 ? 16.188 8.578 -56.719 1 17.58 84 PRO A N 1
ATOM 673 C CA . PRO A 1 84 ? 14.875 8.977 -57.219 1 17.58 84 PRO A CA 1
ATOM 674 C C . PRO A 1 84 ? 14.047 7.797 -57.719 1 17.58 84 PRO A C 1
ATOM 676 O O . PRO A 1 84 ? 14.609 6.801 -58.188 1 17.58 84 PRO A O 1
ATOM 679 N N . SER A 1 85 ? 12.93 7.426 -57.125 1 17.86 85 SER A N 1
ATOM 680 C CA . SER A 1 85 ? 11.906 6.406 -57.312 1 17.86 85 SER A CA 1
ATOM 681 C C . SER A 1 85 ? 11.367 6.43 -58.75 1 17.86 85 SER A C 1
ATOM 683 O O . SER A 1 85 ? 10.422 5.711 -59.062 1 17.86 85 SER A O 1
ATOM 685 N N . GLN A 1 86 ? 12.125 6.562 -59.75 1 15.75 86 GLN A N 1
ATOM 686 C CA . GLN A 1 86 ? 11.398 6.723 -61 1 15.75 86 GLN A CA 1
ATOM 687 C C . GLN A 1 86 ? 10.578 5.477 -61.344 1 15.75 86 GLN A C 1
ATOM 689 O O . GLN A 1 86 ? 10.984 4.359 -61.031 1 15.75 86 GLN A O 1
ATOM 694 N N . TRP A 1 87 ? 9.227 5.625 -61.688 1 17.64 87 TRP A N 1
ATOM 695 C CA . TRP A 1 87 ? 8.008 4.883 -62 1 17.64 87 TRP A CA 1
ATOM 696 C C . TRP A 1 87 ? 8.203 3.99 -63.219 1 17.64 87 TRP A C 1
ATOM 698 O O . TRP A 1 87 ? 7.293 3.256 -63.594 1 17.64 87 TRP A O 1
ATOM 708 N N . GLY A 1 88 ? 9.453 3.621 -63.594 1 15.26 88 GLY A N 1
ATOM 709 C CA . GLY A 1 88 ? 9.344 3.379 -65 1 15.26 88 GLY A CA 1
ATOM 710 C C . GLY A 1 88 ? 8.422 2.221 -65.375 1 15.26 88 GLY A C 1
ATOM 711 O O . GLY A 1 88 ? 8.211 1.323 -64.5 1 15.26 88 GLY A O 1
ATOM 712 N N . ARG A 1 89 ? 7.59 2.295 -66.438 1 17.2 89 ARG A N 1
ATOM 713 C CA . ARG A 1 89 ? 6.43 1.747 -67.125 1 17.2 89 ARG A CA 1
ATOM 714 C C . ARG A 1 89 ? 6.73 0.361 -67.688 1 17.2 89 ARG A C 1
ATOM 716 O O . ARG A 1 89 ? 5.812 -0.387 -68.062 1 17.2 89 ARG A O 1
ATOM 723 N N . LEU A 1 90 ? 7.863 -0.403 -67.375 1 15.16 90 LEU A N 1
ATOM 724 C CA . LEU A 1 90 ? 8.055 -1.029 -68.688 1 15.16 90 LEU A CA 1
ATOM 725 C C . LEU A 1 90 ? 7 -2.096 -68.938 1 15.16 90 LEU A C 1
ATOM 727 O O . LEU A 1 90 ? 6.625 -2.836 -68.062 1 15.16 90 LEU A O 1
ATOM 731 N N . SER A 1 91 ? 6.418 -2.211 -70.188 1 15.12 91 SER A N 1
ATOM 732 C CA . SER A 1 91 ? 5.309 -2.754 -71 1 15.12 91 SER A CA 1
ATOM 733 C C . SER A 1 91 ? 5.488 -4.246 -71.25 1 15.12 91 SER A C 1
ATOM 735 O O . SER A 1 91 ? 4.512 -4.965 -71.438 1 15.12 91 SER A O 1
ATOM 737 N N . LEU A 1 92 ? 6.602 -4.969 -71.062 1 15.05 92 LEU A N 1
ATOM 738 C CA . LEU A 1 92 ? 6.641 -5.789 -72.312 1 15.05 92 LEU A CA 1
ATOM 739 C C . LEU A 1 92 ? 5.582 -6.887 -72.25 1 15.05 92 LEU A C 1
ATOM 741 O O . LEU A 1 92 ? 5.176 -7.309 -71.125 1 15.05 92 LEU A O 1
ATOM 745 N N . GLY A 1 93 ? 5.164 -7.531 -73.5 1 14.98 93 GLY A N 1
ATOM 746 C CA . GLY A 1 93 ? 4.168 -8.172 -74.312 1 14.98 93 GLY A CA 1
ATOM 747 C C . GLY A 1 93 ? 4.109 -9.68 -74.125 1 14.98 93 GLY A C 1
ATOM 748 O O . GLY A 1 93 ? 3.027 -10.25 -74 1 14.98 93 GLY A O 1
ATOM 749 N N . ALA A 1 94 ? 5.145 -10.625 -74.188 1 15.19 94 ALA A N 1
ATOM 750 C CA . ALA A 1 94 ? 5 -11.547 -75.312 1 15.19 94 ALA A CA 1
ATOM 751 C C . ALA A 1 94 ? 4.203 -12.789 -74.938 1 15.19 94 ALA A C 1
ATOM 753 O O . ALA A 1 94 ? 4.121 -13.117 -73.75 1 15.19 94 ALA A O 1
ATOM 754 N N . PRO A 1 95 ? 3.77 -13.781 -75.938 1 15.6 95 PRO A N 1
ATOM 755 C CA . PRO A 1 95 ? 2.67 -14.656 -76.375 1 15.6 95 PRO A CA 1
ATOM 756 C C . PRO A 1 95 ? 2.867 -16.094 -75.938 1 15.6 95 PRO A C 1
ATOM 758 O O . PRO A 1 95 ? 1.893 -16.797 -75.625 1 15.6 95 PRO A O 1
ATOM 761 N N . VAL A 1 96 ? 3.984 -16.797 -75.438 1 15.52 96 VAL A N 1
ATOM 762 C CA . VAL A 1 96 ? 4.254 -17.953 -76.312 1 15.52 96 VAL A CA 1
ATOM 763 C C . VAL A 1 96 ? 3.34 -19.109 -75.875 1 15.52 96 VAL A C 1
ATOM 765 O O . VAL A 1 96 ? 2.873 -19.172 -74.75 1 15.52 96 VAL A O 1
ATOM 768 N N . SER A 1 97 ? 3.281 -20.359 -76.812 1 15.27 97 SER A N 1
ATOM 769 C CA . SER A 1 97 ? 2.439 -21.344 -77.438 1 15.27 97 SER A CA 1
ATOM 770 C C . SER A 1 97 ? 2.465 -22.688 -76.75 1 15.27 97 SER A C 1
ATOM 772 O O . SER A 1 97 ? 1.422 -23.312 -76.562 1 15.27 97 SER A O 1
ATOM 774 N N . GLY A 1 98 ? 3.562 -23.531 -76.25 1 15.47 98 GLY A N 1
ATOM 775 C CA . GLY A 1 98 ? 3.748 -24.797 -76.938 1 15.47 98 GLY A CA 1
ATOM 776 C C . GLY A 1 98 ? 2.959 -25.938 -76.312 1 15.47 98 GLY A C 1
ATOM 777 O O . GLY A 1 98 ? 2.494 -25.812 -75.188 1 15.47 98 GLY A O 1
ATOM 778 N N . ARG A 1 99 ? 3.037 -27.406 -76.875 1 16.03 99 ARG A N 1
ATOM 779 C CA . ARG A 1 99 ? 2.264 -28.547 -77.375 1 16.03 99 ARG A CA 1
ATOM 780 C C . ARG A 1 99 ? 2.359 -29.719 -76.375 1 16.03 99 ARG A C 1
ATOM 782 O O . ARG A 1 99 ? 1.362 -30.391 -76.125 1 16.03 99 ARG A O 1
ATOM 789 N N . ALA A 1 100 ? 3.457 -30.344 -75.688 1 15.25 100 ALA A N 1
ATOM 790 C CA . ALA A 1 100 ? 3.83 -31.672 -76.125 1 15.25 100 ALA A CA 1
ATOM 791 C C . ALA A 1 100 ? 2.963 -32.75 -75.5 1 15.25 100 ALA A C 1
ATOM 793 O O . ALA A 1 100 ? 2.381 -32.531 -74.438 1 15.25 100 ALA A O 1
ATOM 794 N N . GLN A 1 101 ? 3.221 -34.219 -75.812 1 15.32 101 GLN A N 1
ATOM 795 C CA . GLN A 1 101 ? 2.572 -35.438 -76.312 1 15.32 101 GLN A CA 1
ATOM 796 C C . GLN A 1 101 ? 2.424 -36.469 -75.188 1 15.32 101 GLN A C 1
ATOM 798 O O . GLN A 1 101 ? 1.331 -36.969 -74.938 1 15.32 101 GLN A O 1
ATOM 803 N N . PHE A 1 102 ? 3.52 -37.344 -74.688 1 15.48 102 PHE A N 1
ATOM 804 C CA . PHE A 1 102 ? 3.529 -38.75 -75.125 1 15.48 102 PHE A CA 1
ATOM 805 C C . PHE A 1 102 ? 2.818 -39.625 -74.062 1 15.48 102 PHE A C 1
ATOM 807 O O . PHE A 1 102 ? 2.582 -39.188 -72.938 1 15.48 102 PHE A O 1
ATOM 814 N N . GLY A 1 103 ? 3.273 -41.094 -73.938 1 15.56 103 GLY A N 1
ATOM 815 C CA . GLY A 1 103 ? 2.791 -42.438 -74.188 1 15.56 103 GLY A CA 1
ATOM 816 C C . GLY A 1 103 ? 2.553 -43.219 -72.875 1 15.56 103 GLY A C 1
ATOM 817 O O . GLY A 1 103 ? 1.448 -43.188 -72.312 1 15.56 103 GLY A O 1
ATOM 818 N N . GLY A 1 104 ? 3.543 -44.281 -72.5 1 15.84 104 GLY A N 1
ATOM 819 C CA . GLY A 1 104 ? 3.355 -45.719 -72.562 1 15.84 104 GLY A CA 1
ATOM 820 C C . GLY A 1 104 ? 2.979 -46.312 -71.188 1 15.84 104 GLY A C 1
ATOM 821 O O . GLY A 1 104 ? 3.021 -45.625 -70.188 1 15.84 104 GLY A O 1
ATOM 822 N N . PRO A 1 105 ? 3.291 -47.688 -70.938 1 17.09 105 PRO A N 1
ATOM 823 C CA . PRO A 1 105 ? 2.594 -48.906 -70.562 1 17.09 105 PRO A CA 1
ATOM 824 C C . PRO A 1 105 ? 2.814 -49.219 -69.062 1 17.09 105 PRO A C 1
ATOM 826 O O . PRO A 1 105 ? 1.853 -49.344 -68.312 1 17.09 105 PRO A O 1
ATOM 829 N N . TRP A 1 106 ? 3.914 -50.219 -68.625 1 15.96 106 TRP A N 1
ATOM 830 C CA . TRP A 1 106 ? 3.768 -51.625 -68.25 1 15.96 106 TRP A CA 1
ATOM 831 C C . TRP A 1 106 ? 3.848 -51.812 -66.75 1 15.96 106 TRP A C 1
ATOM 833 O O . TRP A 1 106 ? 2.928 -52.344 -66.125 1 15.96 106 TRP A O 1
ATOM 843 N N . SER A 1 107 ? 5.117 -52.312 -66.062 1 15.34 107 SER A N 1
ATOM 844 C CA . SER A 1 107 ? 5.488 -53.656 -65.625 1 15.34 107 SER A CA 1
ATOM 845 C C . SER A 1 107 ? 5.434 -53.75 -64.125 1 15.34 107 SER A C 1
ATOM 847 O O . SER A 1 107 ? 5.5 -52.75 -63.406 1 15.34 107 SER A O 1
ATOM 849 N N . MET A 1 108 ? 5.656 -55.094 -63.5 1 17.03 108 MET A N 1
ATOM 850 C CA . MET A 1 108 ? 5.246 -56.062 -62.469 1 17.03 108 MET A CA 1
ATOM 851 C C . MET A 1 108 ? 6.121 -55.938 -61.219 1 17.03 108 MET A C 1
ATOM 853 O O . MET A 1 108 ? 5.715 -56.344 -60.125 1 17.03 108 MET A O 1
ATOM 857 N N . GLY A 1 109 ? 7.465 -55.469 -61.25 1 15.46 109 GLY A N 1
ATOM 858 C CA . GLY A 1 109 ? 8.445 -56.375 -60.688 1 15.46 109 GLY A CA 1
ATOM 859 C C . GLY A 1 109 ? 8.305 -56.562 -59.188 1 15.46 109 GLY A C 1
ATOM 860 O O . GLY A 1 109 ? 7.703 -55.719 -58.5 1 15.46 109 GLY A O 1
ATOM 861 N N . ARG A 1 110 ? 9.07 -57.531 -58.594 1 17.25 110 ARG A N 1
ATOM 862 C CA . ARG A 1 110 ? 9.195 -58.625 -57.625 1 17.25 110 ARG A CA 1
ATOM 863 C C . ARG A 1 110 ? 9.609 -58.094 -56.25 1 17.25 110 ARG A C 1
ATOM 865 O O . ARG A 1 110 ? 8.898 -58.312 -55.281 1 17.25 110 ARG A O 1
ATOM 872 N N . GLY A 1 111 ? 11.016 -58.281 -55.812 1 16.27 111 GLY A N 1
ATOM 873 C CA . GLY A 1 111 ? 11.562 -59.281 -54.906 1 16.27 111 GLY A CA 1
ATOM 874 C C . GLY A 1 111 ? 11.68 -58.75 -53.469 1 16.27 111 GLY A C 1
ATOM 875 O O . GLY A 1 111 ? 10.766 -58.938 -52.656 1 16.27 111 GLY A O 1
ATOM 876 N N . SER A 1 112 ? 13.023 -58.531 -52.906 1 16.25 112 SER A N 1
ATOM 877 C CA . SER A 1 112 ? 13.93 -59.188 -51.969 1 16.25 112 SER A CA 1
ATOM 878 C C . SER A 1 112 ? 13.945 -58.531 -50.625 1 16.25 112 SER A C 1
ATOM 880 O O . SER A 1 112 ? 13.57 -57.344 -50.5 1 16.25 112 SER A O 1
ATOM 882 N N . VAL A 1 113 ? 14.469 -59.25 -49.5 1 17.86 113 VAL A N 1
ATOM 883 C CA . VAL A 1 113 ? 14.508 -59.688 -48.094 1 17.86 113 VAL A CA 1
ATOM 884 C C . VAL A 1 113 ? 15.391 -58.719 -47.312 1 17.86 113 VAL A C 1
ATOM 886 O O . VAL A 1 113 ? 15.18 -58.5 -46.125 1 17.86 113 VAL A O 1
ATOM 889 N N . TRP A 1 114 ? 16.547 -58.125 -47.844 1 15.95 114 TRP A N 1
ATOM 890 C CA . TRP A 1 114 ? 17.797 -58.312 -47.125 1 15.95 114 TRP A CA 1
ATOM 891 C C . TRP A 1 114 ? 17.781 -57.531 -45.812 1 15.95 114 TRP A C 1
ATOM 893 O O . TRP A 1 114 ? 17.969 -58.094 -44.719 1 15.95 114 TRP A O 1
ATOM 903 N N . GLY A 1 115 ? 18.797 -56.562 -45.656 1 17.02 115 GLY A N 1
ATOM 904 C CA . GLY A 1 115 ? 19.984 -56.5 -44.812 1 17.02 115 GLY A CA 1
ATOM 905 C C . GLY A 1 115 ? 19.766 -55.75 -43.5 1 17.02 115 GLY A C 1
ATOM 906 O O . GLY A 1 115 ? 18.875 -54.906 -43.406 1 17.02 115 GLY A O 1
ATOM 907 N N . PRO A 1 116 ? 20.359 -56.312 -42.281 1 18.91 116 PRO A N 1
ATOM 908 C CA . PRO A 1 116 ? 20.344 -56.156 -40.844 1 18.91 116 PRO A CA 1
ATOM 909 C C . PRO A 1 116 ? 20.906 -54.781 -40.406 1 18.91 116 PRO A C 1
ATOM 911 O O . PRO A 1 116 ? 21.125 -54.562 -39.219 1 18.91 116 PRO A O 1
ATOM 914 N N . GLN A 1 117 ? 20.656 -53.656 -41 1 17.23 117 GLN A N 1
ATOM 915 C CA . GLN A 1 117 ? 21.609 -52.594 -40.719 1 17.23 117 GLN A CA 1
ATOM 916 C C . GLN A 1 117 ? 21.688 -52.312 -39.219 1 17.23 117 GLN A C 1
ATOM 918 O O . GLN A 1 117 ? 20.688 -52.406 -38.531 1 17.23 117 GLN A O 1
ATOM 923 N N . SER A 1 118 ? 23.031 -52 -38.75 1 18.05 118 SER A N 1
ATOM 924 C CA . SER A 1 118 ? 23.844 -51.812 -37.562 1 18.05 118 SER A CA 1
ATOM 925 C C . SER A 1 118 ? 23.25 -50.719 -36.656 1 18.05 118 SER A C 1
ATOM 927 O O . SER A 1 118 ? 22.828 -49.656 -37.156 1 18.05 118 SER A O 1
ATOM 929 N N . VAL A 1 119 ? 22.672 -51.125 -35.5 1 19.53 119 VAL A N 1
ATOM 930 C CA . VAL A 1 119 ? 22.141 -50.531 -34.281 1 19.53 119 VAL A CA 1
ATOM 931 C C . VAL A 1 119 ? 23.156 -49.5 -33.719 1 19.53 119 VAL A C 1
ATOM 933 O O . VAL A 1 119 ? 24.234 -49.906 -33.281 1 19.53 119 VAL A O 1
ATOM 936 N N . GLY A 1 120 ? 23.453 -48.406 -34.5 1 18.52 120 GLY A N 1
ATOM 937 C CA . GLY A 1 120 ? 24.453 -47.438 -34.094 1 18.52 120 GLY A CA 1
ATOM 938 C C . GLY A 1 120 ? 24.375 -47.094 -32.625 1 18.52 120 GLY A C 1
ATOM 939 O O . GLY A 1 120 ? 23.359 -47.344 -31.969 1 18.52 120 GLY A O 1
ATOM 940 N N . GLY A 1 121 ? 25.594 -46.656 -31.922 1 19.69 121 GLY A N 1
ATOM 941 C CA . GLY A 1 121 ? 26.234 -46.375 -30.641 1 19.69 121 GLY A CA 1
ATOM 942 C C . GLY A 1 121 ? 25.5 -45.344 -29.812 1 19.69 121 GLY A C 1
ATOM 943 O O . GLY A 1 121 ? 25.297 -44.219 -30.25 1 19.69 121 GLY A O 1
ATOM 944 N N . LEU A 1 122 ? 24.469 -45.719 -28.969 1 20.89 122 LEU A N 1
ATOM 945 C CA . LEU A 1 122 ? 23.797 -45.031 -27.891 1 20.89 122 LEU A CA 1
ATOM 946 C C . LEU A 1 122 ? 24.797 -44.344 -26.969 1 20.89 122 LEU A C 1
ATOM 948 O O . LEU A 1 122 ? 25.609 -45 -26.328 1 20.89 122 LEU A O 1
ATOM 952 N N . SER A 1 123 ? 25.297 -43.094 -27.359 1 20.06 123 SER A N 1
ATOM 953 C CA . SER A 1 123 ? 26.25 -42.281 -26.594 1 20.06 123 SER A CA 1
ATOM 954 C C . SER A 1 123 ? 25.781 -42.125 -25.141 1 20.06 123 SER A C 1
ATOM 956 O O . SER A 1 123 ? 24.672 -41.656 -24.891 1 20.06 123 SER A O 1
ATOM 958 N N . LEU A 1 124 ? 26.172 -42.969 -24.109 1 21.64 124 LEU A N 1
ATOM 959 C CA . LEU A 1 124 ? 26.203 -43.094 -22.656 1 21.64 124 LEU A CA 1
ATOM 960 C C . LEU A 1 124 ? 26.562 -41.75 -22 1 21.64 124 LEU A C 1
ATOM 962 O O . LEU A 1 124 ? 26.719 -41.688 -20.781 1 21.64 124 LEU A O 1
ATOM 966 N N . GLY A 1 125 ? 27.031 -40.688 -22.734 1 23.78 125 GLY A N 1
ATOM 967 C CA . GLY A 1 125 ? 27.75 -39.625 -22.047 1 23.78 125 GLY A CA 1
ATOM 968 C C . GLY A 1 125 ? 26.859 -38.844 -21.094 1 23.78 125 GLY A C 1
ATOM 969 O O . GLY A 1 125 ? 27.359 -38.156 -20.188 1 23.78 125 GLY A O 1
ATOM 970 N N . VAL A 1 126 ? 25.594 -38.656 -21.406 1 24.97 126 VAL A N 1
ATOM 971 C CA . VAL A 1 126 ? 24.891 -37.562 -20.703 1 24.97 126 VAL A CA 1
ATOM 972 C C . VAL A 1 126 ? 24.609 -37.969 -19.266 1 24.97 126 VAL A C 1
ATOM 974 O O . VAL A 1 126 ? 24.25 -37.156 -18.422 1 24.97 126 VAL A O 1
ATOM 977 N N . ILE A 1 127 ? 24.516 -39.312 -18.969 1 23.73 127 ILE A N 1
ATOM 978 C CA . ILE A 1 127 ? 23.938 -39.688 -17.672 1 23.73 127 ILE A CA 1
ATOM 979 C C . ILE A 1 127 ? 24.938 -39.375 -16.562 1 23.73 127 ILE A C 1
ATOM 981 O O . ILE A 1 127 ? 24.578 -39.312 -15.383 1 23.73 127 ILE A O 1
ATOM 985 N N . ARG A 1 128 ? 26.219 -39.531 -16.828 1 26.58 128 ARG A N 1
ATOM 986 C CA . ARG A 1 128 ? 27.172 -39.688 -15.734 1 26.58 128 ARG A CA 1
ATOM 987 C C . ARG A 1 128 ? 27.312 -38.375 -14.945 1 26.58 128 ARG A C 1
ATOM 989 O O . ARG A 1 128 ? 27.719 -38.406 -13.781 1 26.58 128 ARG A O 1
ATOM 996 N N . GLY A 1 129 ? 27.25 -37.219 -15.617 1 27.48 129 GLY A N 1
ATOM 997 C CA . GLY A 1 129 ? 27.781 -36.031 -15.008 1 27.48 129 GLY A CA 1
ATOM 998 C C . GLY A 1 129 ? 26.938 -35.5 -13.867 1 27.48 129 GLY A C 1
ATOM 999 O O . GLY A 1 129 ? 27.25 -34.438 -13.289 1 27.48 129 GLY A O 1
ATOM 1000 N N . LEU A 1 130 ? 25.734 -35.969 -13.742 1 25.03 130 LEU A N 1
ATOM 1001 C CA . LEU A 1 130 ? 24.859 -35.219 -12.852 1 25.03 130 LEU A CA 1
ATOM 1002 C C . LEU A 1 130 ? 25.203 -35.469 -11.398 1 25.03 130 LEU A C 1
ATOM 1004 O O . LEU A 1 130 ? 24.578 -34.938 -10.492 1 25.03 130 LEU A O 1
ATOM 1008 N N . PHE A 1 131 ? 25.797 -36.656 -11.039 1 27.67 131 PHE A N 1
ATOM 1009 C CA . PHE A 1 131 ? 25.75 -37.094 -9.641 1 27.67 131 PHE A CA 1
ATOM 1010 C C . PHE A 1 131 ? 26.766 -36.312 -8.805 1 27.67 131 PHE A C 1
ATOM 1012 O O . PHE A 1 131 ? 27.969 -36.469 -8.977 1 27.67 131 PHE A O 1
ATOM 1019 N N . GLY A 1 132 ? 26.484 -35.062 -8.445 1 27.39 132 GLY A N 1
ATOM 1020 C CA . GLY A 1 132 ? 27.328 -34.281 -7.551 1 27.39 132 GLY A CA 1
ATOM 1021 C C . GLY A 1 132 ? 27.562 -34.969 -6.211 1 27.39 132 GLY A C 1
ATOM 1022 O O . GLY A 1 132 ? 26.609 -35.25 -5.488 1 27.39 132 GLY A O 1
ATOM 1023 N N . GLY A 1 133 ? 28.547 -35.906 -6.047 1 29.08 133 GLY A N 1
ATOM 1024 C CA . GLY A 1 133 ? 29.078 -36.75 -4.977 1 29.08 133 GLY A CA 1
ATOM 1025 C C . GLY A 1 133 ? 29.469 -35.938 -3.75 1 29.08 133 GLY A C 1
ATOM 1026 O O . GLY A 1 133 ? 30.578 -35.406 -3.686 1 29.08 133 GLY A O 1
ATOM 1027 N N . PRO A 1 134 ? 28.641 -35.062 -3.121 1 29.28 134 PRO A N 1
ATOM 1028 C CA . PRO A 1 134 ? 29.406 -34.5 -2.018 1 29.28 134 PRO A CA 1
ATOM 1029 C C . PRO A 1 134 ? 29.875 -35.531 -1.017 1 29.28 134 PRO A C 1
ATOM 1031 O O . PRO A 1 134 ? 30.797 -35.281 -0.228 1 29.28 134 PRO A O 1
ATOM 1034 N N . ARG A 1 135 ? 29.047 -36.562 -0.768 1 30.73 135 ARG A N 1
ATOM 1035 C CA . ARG A 1 135 ? 29.438 -37.344 0.399 1 30.73 135 ARG A CA 1
ATOM 1036 C C . ARG A 1 135 ? 30.75 -38.094 0.149 1 30.73 135 ARG A C 1
ATOM 1038 O O . ARG A 1 135 ? 31.188 -38.875 0.981 1 30.73 135 ARG A O 1
ATOM 1045 N N . LEU A 1 136 ? 31.109 -38.125 -1.152 1 29.66 136 LEU A N 1
ATOM 1046 C CA . LEU A 1 136 ? 32.281 -39.031 -1.262 1 29.66 136 LEU A CA 1
ATOM 1047 C C . LEU A 1 136 ? 33.469 -38.406 -0.539 1 29.66 136 LEU A C 1
ATOM 1049 O O . LEU A 1 136 ? 34.594 -38.938 -0.658 1 29.66 136 LEU A O 1
ATOM 1053 N N . ARG A 1 137 ? 33.438 -37.281 -0.067 1 29.84 137 ARG A N 1
ATOM 1054 C CA . ARG A 1 137 ? 34.719 -36.844 0.485 1 29.84 137 ARG A CA 1
ATOM 1055 C C . ARG A 1 137 ? 35.094 -37.688 1.702 1 29.84 137 ARG A C 1
ATOM 1057 O O . ARG A 1 137 ? 36.156 -37.438 2.322 1 29.84 137 ARG A O 1
ATOM 1064 N N . GLU A 1 138 ? 34.188 -38.375 2.334 1 30.27 138 GLU A N 1
ATOM 1065 C CA . GLU A 1 138 ? 34.844 -38.938 3.506 1 30.27 138 GLU A CA 1
ATOM 1066 C C . GLU A 1 138 ? 35.906 -39.969 3.1 1 30.27 138 GLU A C 1
ATOM 1068 O O . GLU A 1 138 ? 36.844 -40.219 3.857 1 30.27 138 GLU A O 1
ATOM 1073 N N . ALA A 1 139 ? 35.594 -40.969 2.211 1 28.52 139 ALA A N 1
ATOM 1074 C CA . ALA A 1 139 ? 36.688 -41.906 2.031 1 28.52 139 ALA A CA 1
ATOM 1075 C C . ALA A 1 139 ? 37.844 -41.281 1.277 1 28.52 139 ALA A C 1
ATOM 1077 O O . ALA A 1 139 ? 37.625 -40.344 0.475 1 28.52 139 ALA A O 1
ATOM 1078 N N . ARG A 1 140 ? 39.281 -41.438 1.719 1 28.8 140 ARG A N 1
ATOM 1079 C CA . ARG A 1 140 ? 40.531 -40.844 1.218 1 28.8 140 ARG A CA 1
ATOM 1080 C C . ARG A 1 140 ? 40.531 -40.781 -0.305 1 28.8 140 ARG A C 1
ATOM 1082 O O . ARG A 1 140 ? 41 -39.781 -0.886 1 28.8 140 ARG A O 1
ATOM 1089 N N . VAL A 1 141 ? 40.594 -42.031 -0.908 1 28.66 141 VAL A N 1
ATOM 1090 C CA . VAL A 1 141 ? 41.094 -42.219 -2.275 1 28.66 141 VAL A CA 1
ATOM 1091 C C . VAL A 1 141 ? 40.031 -41.719 -3.262 1 28.66 141 VAL A C 1
ATOM 1093 O O . VAL A 1 141 ? 40.125 -41.969 -4.465 1 28.66 141 VAL A O 1
ATOM 1096 N N . SER A 1 142 ? 38.875 -41.5 -2.861 1 28.17 142 SER A N 1
ATOM 1097 C CA . SER A 1 142 ? 37.938 -41.375 -3.975 1 28.17 142 SER A CA 1
ATOM 1098 C C . SER A 1 142 ? 38.375 -40.25 -4.922 1 28.17 142 SER A C 1
ATOM 1100 O O . SER A 1 142 ? 38.469 -39.094 -4.52 1 28.17 142 SER A O 1
ATOM 1102 N N . SER A 1 143 ? 39.312 -40.594 -5.898 1 27.38 143 SER A N 1
ATOM 1103 C CA . SER A 1 143 ? 39.625 -39.812 -7.098 1 27.38 143 SER A CA 1
ATOM 1104 C C . SER A 1 143 ? 38.406 -39.156 -7.672 1 27.38 143 SER A C 1
ATOM 1106 O O . SER A 1 143 ? 37.312 -39.75 -7.672 1 27.38 143 SER A O 1
ATOM 1108 N N . SER A 1 144 ? 38.281 -37.844 -7.453 1 31.22 144 SER A N 1
ATOM 1109 C CA . SER A 1 144 ? 37.375 -36.938 -8.117 1 31.22 144 SER A CA 1
ATOM 1110 C C . SER A 1 144 ? 37.031 -37.406 -9.523 1 31.22 144 SER A C 1
ATOM 1112 O O . SER A 1 144 ? 37.906 -37.5 -10.383 1 31.22 144 SER A O 1
ATOM 1114 N N . VAL A 1 145 ? 36.312 -38.531 -9.664 1 28.81 145 VAL A N 1
ATOM 1115 C CA . VAL A 1 145 ? 35.812 -38.938 -10.977 1 28.81 145 VAL A CA 1
ATOM 1116 C C . VAL A 1 145 ? 35.312 -37.688 -11.734 1 28.81 145 VAL A C 1
ATOM 1118 O O . VAL A 1 145 ? 34.281 -37.125 -11.383 1 28.81 145 VAL A O 1
ATOM 1121 N N . CYS A 1 146 ? 36.219 -36.75 -11.938 1 28.72 146 CYS A N 1
ATOM 1122 C CA . CYS A 1 146 ? 35.938 -35.75 -12.945 1 28.72 146 CYS A CA 1
ATOM 1123 C C . CYS A 1 146 ? 35.5 -36.375 -14.258 1 28.72 146 CYS A C 1
ATOM 1125 O O . CYS A 1 146 ? 36.219 -37.188 -14.828 1 28.72 146 CYS A O 1
ATOM 1127 N N . SER A 1 147 ? 34.281 -36.938 -14.367 1 29.45 147 SER A N 1
ATOM 1128 C CA . SER A 1 147 ? 33.844 -37.25 -15.719 1 29.45 147 SER A CA 1
ATOM 1129 C C . SER A 1 147 ? 34.406 -36.281 -16.734 1 29.45 147 SER A C 1
ATOM 1131 O O . SER A 1 147 ? 34.188 -35.062 -16.625 1 29.45 147 SER A O 1
ATOM 1133 N N . LEU A 1 148 ? 35.594 -36.531 -17.25 1 27.94 148 LEU A N 1
ATOM 1134 C CA . LEU A 1 148 ? 36.25 -35.875 -18.375 1 27.94 148 LEU A CA 1
ATOM 1135 C C . LEU A 1 148 ? 35.312 -35.75 -19.562 1 27.94 148 LEU A C 1
ATOM 1137 O O . LEU A 1 148 ? 35.125 -36.719 -20.312 1 27.94 148 LEU A O 1
ATOM 1141 N N . ALA A 1 149 ? 34.062 -35.344 -19.422 1 29.34 149 ALA A N 1
ATOM 1142 C CA . ALA A 1 149 ? 33.438 -35 -20.703 1 29.34 149 ALA A CA 1
ATOM 1143 C C . ALA A 1 149 ? 34.375 -34.188 -21.594 1 29.34 149 ALA A C 1
ATOM 1145 O O . ALA A 1 149 ? 35.062 -33.312 -21.109 1 29.34 149 ALA A O 1
ATOM 1146 N N . LYS A 1 150 ? 34.875 -34.75 -22.688 1 32 150 LYS A N 1
ATOM 1147 C CA . LYS A 1 150 ? 35.625 -34.094 -23.766 1 32 150 LYS A CA 1
ATOM 1148 C C . LYS A 1 150 ? 35.094 -32.688 -24 1 32 150 LYS A C 1
ATOM 1150 O O . LYS A 1 150 ? 33.938 -32.5 -24.344 1 32 150 LYS A O 1
ATOM 1155 N N . LEU A 1 151 ? 35.562 -31.688 -23.297 1 32.5 151 LEU A N 1
ATOM 1156 C CA . LEU A 1 151 ? 35.406 -30.281 -23.672 1 32.5 151 LEU A CA 1
ATOM 1157 C C . LEU A 1 151 ? 35.656 -30.078 -25.156 1 32.5 151 LEU A C 1
ATOM 1159 O O . LEU A 1 151 ? 36.781 -30.281 -25.625 1 32.5 151 LEU A O 1
ATOM 1163 N N . GLU A 1 152 ? 34.875 -30.547 -26.094 1 30.94 152 GLU A N 1
ATOM 1164 C CA . GLU A 1 152 ? 35.156 -29.875 -27.359 1 30.94 152 GLU A CA 1
ATOM 1165 C C . GLU A 1 152 ? 35.594 -28.422 -27.125 1 30.94 152 GLU A C 1
ATOM 1167 O O . GLU A 1 152 ? 35.031 -27.75 -26.266 1 30.94 152 GLU A O 1
ATOM 1172 N N . PRO A 1 153 ? 36.844 -28.156 -27.453 1 31.58 153 PRO A N 1
ATOM 1173 C CA . PRO A 1 153 ? 37.25 -26.75 -27.297 1 31.58 153 PRO A CA 1
ATOM 1174 C C . PRO A 1 153 ? 36.125 -25.766 -27.609 1 31.58 153 PRO A C 1
ATOM 1176 O O . PRO A 1 153 ? 35.531 -25.812 -28.688 1 31.58 153 PRO A O 1
ATOM 1179 N N . VAL A 1 154 ? 35.219 -25.531 -26.75 1 34.12 154 VAL A N 1
ATOM 1180 C CA . VAL A 1 154 ? 34.406 -24.344 -27 1 34.12 154 VAL A CA 1
ATOM 1181 C C . VAL A 1 154 ? 35.25 -23.297 -27.734 1 34.12 154 VAL A C 1
ATOM 1183 O O . VAL A 1 154 ? 36.406 -23.078 -27.406 1 34.12 154 VAL A O 1
ATOM 1186 N N . ALA A 1 155 ? 35.062 -23.109 -29.078 1 32.75 155 ALA A N 1
ATOM 1187 C CA . ALA A 1 155 ? 35.719 -22.047 -29.859 1 32.75 155 ALA A CA 1
ATOM 1188 C C . ALA A 1 155 ? 36.125 -20.906 -28.953 1 32.75 155 ALA A C 1
ATOM 1190 O O . ALA A 1 155 ? 35.469 -20.609 -27.953 1 32.75 155 ALA A O 1
ATOM 1191 N N . PRO A 1 156 ? 37.406 -20.547 -28.922 1 33.38 156 PRO A N 1
ATOM 1192 C CA . PRO A 1 156 ? 37.875 -19.359 -28.203 1 33.38 156 PRO A CA 1
ATOM 1193 C C . PRO A 1 156 ? 36.812 -18.234 -28.172 1 33.38 156 PRO A C 1
ATOM 1195 O O . PRO A 1 156 ? 36.094 -18.031 -29.156 1 33.38 156 PRO A O 1
ATOM 1198 N N . TRP A 1 157 ? 36.188 -18.031 -27.109 1 35.31 157 TRP A N 1
ATOM 1199 C CA . TRP A 1 157 ? 35.469 -16.781 -26.875 1 35.31 157 TRP A CA 1
ATOM 1200 C C . TRP A 1 157 ? 36.219 -15.617 -27.531 1 35.31 157 TRP A C 1
ATOM 1202 O O . TRP A 1 157 ? 37.281 -15.227 -27.109 1 35.31 157 TRP A O 1
ATOM 1212 N N . GLY A 1 158 ? 36.531 -15.609 -28.797 1 31.73 158 GLY A N 1
ATOM 1213 C CA . GLY A 1 158 ? 37.031 -14.383 -29.391 1 31.73 158 GLY A CA 1
ATOM 1214 C C . GLY A 1 158 ? 36.281 -13.148 -28.922 1 31.73 158 GLY A C 1
ATOM 1215 O O . GLY A 1 158 ? 35.125 -12.953 -29.266 1 31.73 158 GLY A O 1
ATOM 1216 N N . LEU A 1 159 ? 36.438 -12.68 -27.703 1 35.06 159 LEU A N 1
ATOM 1217 C CA . LEU A 1 159 ? 36.188 -11.289 -27.359 1 35.06 159 LEU A CA 1
ATOM 1218 C C . LEU A 1 159 ? 36.562 -10.359 -28.5 1 35.06 159 LEU A C 1
ATOM 1220 O O . LEU A 1 159 ? 37.75 -10 -28.641 1 35.06 159 LEU A O 1
ATOM 1224 N N . GLY A 1 160 ? 36.219 -10.539 -29.734 1 33.25 160 GLY A N 1
ATOM 1225 C CA . GLY A 1 160 ? 36.406 -9.43 -30.672 1 33.25 160 GLY A CA 1
ATOM 1226 C C . GLY A 1 160 ? 35.875 -8.117 -30.156 1 33.25 160 GLY A C 1
ATOM 1227 O O . GLY A 1 160 ? 35.062 -8.102 -29.219 1 33.25 160 GLY A O 1
ATOM 1228 N N . PRO A 1 161 ? 36.438 -6.875 -30.531 1 33.25 161 PRO A N 1
ATOM 1229 C CA . PRO A 1 161 ? 36.188 -5.52 -30.031 1 33.25 161 PRO A CA 1
ATOM 1230 C C . PRO A 1 161 ? 34.719 -5.148 -30.062 1 33.25 161 PRO A C 1
ATOM 1232 O O . PRO A 1 161 ? 34.344 -4 -29.781 1 33.25 161 PRO A O 1
ATOM 1235 N N . ARG A 1 162 ? 33.875 -5.742 -30.969 1 33.59 162 ARG A N 1
ATOM 1236 C CA . ARG A 1 162 ? 32.625 -4.973 -31.125 1 33.59 162 ARG A CA 1
ATOM 1237 C C . ARG A 1 162 ? 31.719 -5.176 -29.938 1 33.59 162 ARG A C 1
ATOM 1239 O O . ARG A 1 162 ? 31.375 -6.309 -29.578 1 33.59 162 ARG A O 1
ATOM 1246 N N . PRO A 1 163 ? 31.406 -4.258 -29.078 1 35.22 163 PRO A N 1
ATOM 1247 C CA . PRO A 1 163 ? 30.609 -4.145 -27.844 1 35.22 163 PRO A CA 1
ATOM 1248 C C . PRO A 1 163 ? 29.203 -4.715 -28 1 35.22 163 PRO A C 1
ATOM 1250 O O . PRO A 1 163 ? 28.531 -4.965 -27 1 35.22 163 PRO A O 1
ATOM 1253 N N . ASP A 1 164 ? 28.469 -4.457 -29.156 1 36.03 164 ASP A N 1
ATOM 1254 C CA . ASP A 1 164 ? 27 -4.43 -29.156 1 36.03 164 ASP A CA 1
ATOM 1255 C C . ASP A 1 164 ? 26.422 -5.777 -28.734 1 36.03 164 ASP A C 1
ATOM 1257 O O . ASP A 1 164 ? 25.562 -5.844 -27.859 1 36.03 164 ASP A O 1
ATOM 1261 N N . VAL A 1 165 ? 25.984 -6.758 -29.828 1 36.72 165 VAL A N 1
ATOM 1262 C CA . VAL A 1 165 ? 25.062 -7.84 -30.125 1 36.72 165 VAL A CA 1
ATOM 1263 C C . VAL A 1 165 ? 25.531 -9.125 -29.438 1 36.72 165 VAL A C 1
ATOM 1265 O O . VAL A 1 165 ? 24.938 -10.188 -29.641 1 36.72 165 VAL A O 1
ATOM 1268 N N . SER A 1 166 ? 26.516 -9.289 -28.766 1 36.44 166 SER A N 1
ATOM 1269 C CA . SER A 1 166 ? 27.219 -10.461 -28.266 1 36.44 166 SER A CA 1
ATOM 1270 C C . SER A 1 166 ? 26.531 -11.039 -27.031 1 36.44 166 SER A C 1
ATOM 1272 O O . SER A 1 166 ? 26.984 -12.047 -26.469 1 36.44 166 SER A O 1
ATOM 1274 N N . LEU A 1 167 ? 25.812 -10.281 -26.438 1 40.81 167 LEU A N 1
ATOM 1275 C CA . LEU A 1 167 ? 25.219 -10.789 -25.203 1 40.81 167 LEU A CA 1
ATOM 1276 C C . LEU A 1 167 ? 24.266 -11.945 -25.484 1 40.81 167 LEU A C 1
ATOM 1278 O O . LEU A 1 167 ? 24.234 -12.922 -24.734 1 40.81 167 LEU A O 1
ATOM 1282 N N . LEU A 1 168 ? 23.422 -11.758 -26.469 1 40.53 168 LEU A N 1
ATOM 1283 C CA . LEU A 1 168 ? 22.469 -12.805 -26.828 1 40.53 168 LEU A CA 1
ATOM 1284 C C . LEU A 1 168 ? 23.203 -14.055 -27.312 1 40.53 168 LEU A C 1
ATOM 1286 O O . LEU A 1 168 ? 22.734 -15.18 -27.094 1 40.53 168 LEU A O 1
ATOM 1290 N N . LEU A 1 169 ? 24.25 -13.852 -28.016 1 39.12 169 LEU A N 1
ATOM 1291 C CA . LEU A 1 169 ? 25.031 -14.93 -28.594 1 39.12 169 LEU A CA 1
ATOM 1292 C C . LEU A 1 169 ? 25.688 -15.781 -27.516 1 39.12 169 LEU A C 1
ATOM 1294 O O . LEU A 1 169 ? 26.156 -16.891 -27.797 1 39.12 169 LEU A O 1
ATOM 1298 N N . LEU A 1 170 ? 25.844 -15.219 -26.391 1 45.38 170 LEU A N 1
ATOM 1299 C CA . LEU A 1 170 ? 26.453 -15.914 -25.266 1 45.38 170 LEU A CA 1
ATOM 1300 C C . LEU A 1 170 ? 25.438 -16.844 -24.594 1 45.38 170 LEU A C 1
ATOM 1302 O O . LEU A 1 170 ? 25.828 -17.719 -23.828 1 45.38 170 LEU A O 1
ATOM 1306 N N . LEU A 1 171 ? 24.234 -16.656 -24.844 1 52.09 171 LEU A N 1
ATOM 1307 C CA . LEU A 1 171 ? 23.25 -17.391 -24.062 1 52.09 171 LEU A CA 1
ATOM 1308 C C . LEU A 1 171 ? 23.141 -18.844 -24.531 1 52.09 171 LEU A C 1
ATOM 1310 O O . LEU A 1 171 ? 23.016 -19.766 -23.719 1 52.09 171 LEU A O 1
ATOM 1314 N N . SER A 1 172 ? 23.047 -19.062 -25.891 1 54.44 172 SER A N 1
ATOM 1315 C CA . SER A 1 172 ? 22.703 -20.422 -26.328 1 54.44 172 SER A CA 1
ATOM 1316 C C . SER A 1 172 ? 23.828 -21.406 -26.062 1 54.44 172 SER A C 1
ATOM 1318 O O . SER A 1 172 ? 23.609 -22.484 -25.5 1 54.44 172 SER A O 1
ATOM 1320 N N . PRO A 1 173 ? 24.984 -21.062 -26.422 1 52.47 173 PRO A N 1
ATOM 1321 C CA . PRO A 1 173 ? 26 -22.094 -26.156 1 52.47 173 PRO A CA 1
ATOM 1322 C C . PRO A 1 173 ? 26.281 -22.266 -24.672 1 52.47 173 PRO A C 1
ATOM 1324 O O . PRO A 1 173 ? 26.641 -23.359 -24.234 1 52.47 173 PRO A O 1
ATOM 1327 N N . HIS A 1 174 ? 26 -21.281 -23.906 1 59.53 174 HIS A N 1
ATOM 1328 C CA . HIS A 1 174 ? 26.266 -21.281 -22.469 1 59.53 174 HIS A CA 1
ATOM 1329 C C . HIS A 1 174 ? 25.203 -22.078 -21.703 1 59.53 174 HIS A C 1
ATOM 1331 O O . HIS A 1 174 ? 25.5 -22.672 -20.672 1 59.53 174 HIS A O 1
ATOM 1337 N N . ARG A 1 175 ? 24.125 -22.125 -22.297 1 70.62 175 ARG A N 1
ATOM 1338 C CA . ARG A 1 175 ? 23.047 -22.859 -21.656 1 70.62 175 ARG A CA 1
ATOM 1339 C C . ARG A 1 175 ? 23.375 -24.344 -21.562 1 70.62 175 ARG A C 1
ATOM 1341 O O . ARG A 1 175 ? 23.156 -24.969 -20.516 1 70.62 175 ARG A O 1
ATOM 1348 N N . ASN A 1 176 ? 23.891 -24.812 -22.609 1 71.25 176 ASN A N 1
ATOM 1349 C CA . ASN A 1 176 ? 24.156 -26.234 -22.625 1 71.25 176 ASN A CA 1
ATOM 1350 C C . ASN A 1 176 ? 25.359 -26.594 -21.734 1 71.25 176 ASN A C 1
ATOM 1352 O O . ASN A 1 176 ? 25.406 -27.688 -21.172 1 71.25 176 ASN A O 1
ATOM 1356 N N . TYR A 1 177 ? 26.125 -25.609 -21.594 1 72.06 177 TYR A N 1
ATOM 1357 C CA . TYR A 1 177 ? 27.328 -25.875 -20.812 1 72.06 177 TYR A CA 1
ATOM 1358 C C . TYR A 1 177 ? 27.094 -25.562 -19.344 1 72.06 177 TYR A C 1
ATOM 1360 O O . TYR A 1 177 ? 27.375 -26.391 -18.484 1 72.06 177 TYR A O 1
ATOM 1368 N N . PHE A 1 178 ? 26.5 -24.547 -18.984 1 78.31 178 PHE A N 1
ATOM 1369 C CA . PHE A 1 178 ? 26.406 -24.078 -17.609 1 78.31 178 PHE A CA 1
ATOM 1370 C C . PHE A 1 178 ? 25.031 -24.375 -17.016 1 78.31 178 PHE A C 1
ATOM 1372 O O . PHE A 1 178 ? 24.844 -24.328 -15.797 1 78.31 178 PHE A O 1
ATOM 1379 N N . GLY A 1 179 ? 24.125 -24.656 -17.781 1 83.5 179 GLY A N 1
ATOM 1380 C CA . GLY A 1 179 ? 22.797 -24.906 -17.266 1 83.5 179 GLY A CA 1
ATOM 1381 C C . GLY A 1 179 ? 21.859 -23.734 -17.453 1 83.5 179 GLY A C 1
ATOM 1382 O O . GLY A 1 179 ? 22.297 -22.625 -17.766 1 83.5 179 GLY A O 1
ATOM 1383 N N . GLU A 1 180 ? 20.641 -23.938 -17.156 1 86.25 180 GLU A N 1
ATOM 1384 C CA . GLU A 1 180 ? 19.609 -22.922 -17.391 1 86.25 180 GLU A CA 1
ATOM 1385 C C . GLU A 1 180 ? 19.609 -21.875 -16.297 1 86.25 180 GLU A C 1
ATOM 1387 O O . GLU A 1 180 ? 19.266 -20.719 -16.547 1 86.25 180 GLU A O 1
ATOM 1392 N N . LYS A 1 181 ? 20.016 -22.25 -15.164 1 86.62 1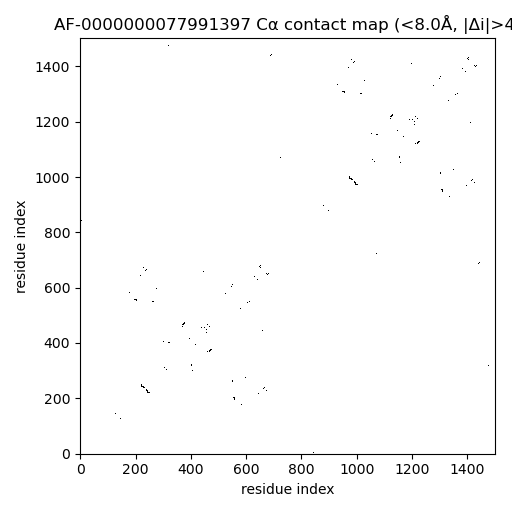81 LYS A N 1
ATOM 1393 C CA . LYS A 1 181 ? 20.031 -21.297 -14.055 1 86.62 181 LYS A CA 1
ATOM 1394 C C . LYS A 1 181 ? 21.047 -20.188 -14.305 1 86.62 181 LYS A C 1
ATOM 1396 O O . LYS A 1 181 ? 20.734 -19 -14.094 1 86.62 181 LYS A O 1
ATOM 1401 N N . VAL A 1 182 ? 22.203 -20.5 -14.742 1 87.75 182 VAL A N 1
ATOM 1402 C CA . VAL A 1 182 ? 23.25 -19.516 -15.039 1 87.75 182 VAL A CA 1
ATOM 1403 C C . VAL A 1 182 ? 22.859 -18.719 -16.266 1 87.75 182 VAL A C 1
ATOM 1405 O O . VAL A 1 182 ? 23.094 -17.5 -16.328 1 87.75 182 VAL A O 1
ATOM 1408 N N . ALA A 1 183 ? 22.266 -19.422 -17.172 1 88.38 183 ALA A N 1
ATOM 1409 C CA . ALA A 1 183 ? 21.828 -18.734 -18.391 1 88.38 183 ALA A CA 1
ATOM 1410 C C . ALA A 1 183 ? 20.766 -17.688 -18.078 1 88.38 183 ALA A C 1
ATOM 1412 O O . ALA A 1 183 ? 20.75 -16.609 -18.656 1 88.38 183 ALA A O 1
ATOM 1413 N N . LEU A 1 184 ? 19.922 -18.047 -17.203 1 89.75 184 LEU A N 1
ATOM 1414 C CA . LEU A 1 184 ? 18.859 -17.125 -16.828 1 89.75 184 LEU A CA 1
ATOM 1415 C C . LEU A 1 184 ? 19.438 -15.922 -16.078 1 89.75 184 LEU A C 1
ATOM 1417 O O . LEU A 1 184 ? 18.922 -14.805 -16.203 1 89.75 184 LEU A O 1
ATOM 1421 N N . TYR A 1 185 ? 20.484 -16.109 -15.336 1 91.25 185 TYR A N 1
ATOM 1422 C CA . TYR A 1 185 ? 21.141 -15 -14.656 1 91.25 185 TYR A CA 1
ATOM 1423 C C . TYR A 1 185 ? 21.703 -13.992 -15.656 1 91.25 185 TYR A C 1
ATOM 1425 O O . TYR A 1 185 ? 21.484 -12.789 -15.516 1 91.25 185 TYR A O 1
ATOM 1433 N N . PHE A 1 186 ? 22.328 -14.469 -16.625 1 90 186 PHE A N 1
ATOM 1434 C CA . PHE A 1 186 ? 22.922 -13.578 -17.609 1 90 186 PHE A CA 1
ATOM 1435 C C . PHE A 1 186 ? 21.859 -12.938 -18.484 1 90 186 PHE A C 1
ATOM 1437 O O . PHE A 1 186 ? 22 -11.789 -18.906 1 90 186 PHE A O 1
ATOM 1444 N N . ALA A 1 187 ? 20.797 -13.703 -18.656 1 90.75 187 ALA A N 1
ATOM 1445 C CA . ALA A 1 187 ? 19.688 -13.109 -19.391 1 90.75 187 ALA A CA 1
ATOM 1446 C C . ALA A 1 187 ? 19.062 -11.961 -18.594 1 90.75 187 ALA A C 1
ATOM 1448 O O . ALA A 1 187 ? 18.75 -10.906 -19.156 1 90.75 187 ALA A O 1
ATOM 1449 N N . TRP A 1 188 ? 18.906 -12.195 -17.391 1 93.75 188 TRP A N 1
ATOM 1450 C CA . TRP A 1 188 ? 18.328 -11.164 -16.531 1 93.75 188 TRP A CA 1
ATOM 1451 C C . TRP A 1 188 ? 19.266 -9.969 -16.406 1 93.75 188 TRP A C 1
ATOM 1453 O O . TRP A 1 188 ? 18.828 -8.82 -16.5 1 93.75 188 TRP A O 1
ATOM 1463 N N . LEU A 1 189 ? 20.547 -10.211 -16.188 1 94.06 189 LEU A N 1
ATOM 1464 C CA . LEU A 1 189 ? 21.531 -9.148 -16.062 1 94.06 189 LEU A CA 1
ATOM 1465 C C . LEU A 1 189 ? 21.609 -8.312 -17.344 1 94.06 189 LEU A C 1
ATOM 1467 O O . LEU A 1 189 ? 21.734 -7.09 -17.281 1 94.06 189 LEU A O 1
ATOM 1471 N N . GLY A 1 190 ? 21.516 -9.031 -18.422 1 92.38 190 GLY A N 1
ATOM 1472 C CA . GLY A 1 190 ? 21.484 -8.328 -19.688 1 92.38 190 GLY A CA 1
ATOM 1473 C C . GLY A 1 190 ? 20.266 -7.434 -19.844 1 92.38 190 GLY A C 1
ATOM 1474 O O . GLY A 1 190 ? 20.391 -6.273 -20.25 1 92.38 190 GLY A O 1
ATOM 1475 N N . TRP A 1 191 ? 19.219 -7.957 -19.531 1 92.5 191 TRP A N 1
ATOM 1476 C CA . TRP A 1 191 ? 17.984 -7.184 -19.609 1 92.5 191 TRP A CA 1
ATOM 1477 C C . TRP A 1 191 ? 18.016 -5.996 -18.656 1 92.5 191 TRP A C 1
ATOM 1479 O O . TRP A 1 191 ? 17.609 -4.891 -19.016 1 92.5 191 TRP A O 1
ATOM 1489 N N . TYR A 1 192 ? 18.438 -6.227 -17.422 1 95.75 192 TYR A N 1
ATOM 1490 C CA . TYR A 1 192 ? 18.578 -5.176 -16.422 1 95.75 192 TYR A CA 1
ATOM 1491 C C . TYR A 1 192 ? 19.484 -4.059 -16.922 1 95.75 192 TYR A C 1
ATOM 1493 O O . TYR A 1 192 ? 19.156 -2.877 -16.797 1 95.75 192 TYR A O 1
ATOM 1501 N N . THR A 1 193 ? 20.531 -4.355 -17.578 1 95.88 193 THR A N 1
ATOM 1502 C CA . THR A 1 193 ? 21.5 -3.381 -18.094 1 95.88 193 THR A CA 1
ATOM 1503 C C . THR A 1 193 ? 20.875 -2.555 -19.219 1 95.88 193 THR A C 1
ATOM 1505 O O . THR A 1 193 ? 21.031 -1.332 -19.266 1 95.88 193 THR A O 1
ATOM 1508 N N . VAL A 1 194 ? 20.109 -3.189 -20.031 1 94.88 194 VAL A N 1
ATOM 1509 C CA . VAL A 1 194 ? 19.469 -2.488 -21.141 1 94.88 194 VAL A CA 1
ATOM 1510 C C . VAL A 1 194 ? 18.406 -1.546 -20.609 1 94.88 194 VAL A C 1
ATOM 1512 O O . VAL A 1 194 ? 18.25 -0.42 -21.094 1 94.88 194 VAL A O 1
ATOM 1515 N N . MET A 1 195 ? 17.719 -2.004 -19.641 1 95.81 195 MET A N 1
ATOM 1516 C CA . MET A 1 195 ? 16.625 -1.198 -19.094 1 95.81 195 MET A CA 1
ATOM 1517 C C . MET A 1 195 ? 17.172 -0.028 -18.281 1 95.81 195 MET A C 1
ATOM 1519 O O . MET A 1 195 ? 16.438 0.919 -17.984 1 95.81 195 MET A O 1
ATOM 1523 N N . LEU A 1 196 ? 18.406 -0.058 -17.891 1 96.81 196 LEU A N 1
ATOM 1524 C CA . LEU A 1 196 ? 19.031 1.041 -17.156 1 96.81 196 LEU A CA 1
ATOM 1525 C C . LEU A 1 196 ? 19.344 2.209 -18.094 1 96.81 196 LEU A C 1
ATOM 1527 O O . LEU A 1 196 ? 19.516 3.34 -17.641 1 96.81 196 LEU A O 1
ATOM 1531 N N . VAL A 1 197 ? 19.344 2.029 -19.359 1 96.75 197 VAL A N 1
ATOM 1532 C CA . VAL A 1 197 ? 19.734 3.049 -20.328 1 96.75 197 VAL A CA 1
ATOM 1533 C C . VAL A 1 197 ? 18.734 4.199 -20.297 1 96.75 197 VAL A C 1
ATOM 1535 O O . VAL A 1 197 ? 19.109 5.352 -20.078 1 96.75 197 VAL A O 1
ATOM 1538 N N . PRO A 1 198 ? 17.422 3.939 -20.406 1 95.81 198 PRO A N 1
ATOM 1539 C CA . PRO A 1 198 ? 16.484 5.062 -20.328 1 95.81 198 PRO A CA 1
ATOM 1540 C C . PRO A 1 198 ? 16.531 5.773 -18.969 1 95.81 198 PRO A C 1
ATOM 1542 O O . PRO A 1 198 ? 16.375 6.996 -18.906 1 95.81 198 PRO A O 1
ATOM 1545 N N . ALA A 1 199 ? 16.719 5.055 -17.922 1 96.38 199 ALA A N 1
ATOM 1546 C CA . ALA A 1 199 ? 16.828 5.664 -16.594 1 96.38 199 ALA A CA 1
ATOM 1547 C C . ALA A 1 199 ? 18.078 6.535 -16.484 1 96.38 199 ALA A C 1
ATOM 1549 O O . ALA A 1 199 ? 18.031 7.645 -15.945 1 96.38 199 ALA A O 1
ATOM 1550 N N . ALA A 1 200 ? 19.203 6.051 -17.047 1 97.12 200 ALA A N 1
ATOM 1551 C CA . ALA A 1 200 ? 20.453 6.793 -17.016 1 97.12 200 ALA A CA 1
ATOM 1552 C C . ALA A 1 200 ? 20.375 8.047 -17.875 1 97.12 200 ALA A C 1
ATOM 1554 O O . ALA A 1 200 ? 20.844 9.117 -17.469 1 97.12 200 ALA A O 1
ATOM 1555 N N . ILE A 1 201 ? 19.75 7.973 -19.016 1 96.88 201 ILE A N 1
ATOM 1556 C CA . ILE A 1 201 ? 19.609 9.117 -19.906 1 96.88 201 ILE A CA 1
ATOM 1557 C C . ILE A 1 201 ? 18.766 10.195 -19.234 1 96.88 201 ILE A C 1
ATOM 1559 O O . ILE A 1 201 ? 19.109 11.375 -19.266 1 96.88 201 ILE A O 1
ATOM 1563 N N . THR A 1 202 ? 17.688 9.734 -18.625 1 95.19 202 THR A N 1
ATOM 1564 C CA . THR A 1 202 ? 16.812 10.688 -17.953 1 95.19 202 THR A CA 1
ATOM 1565 C C . THR A 1 202 ? 17.531 11.344 -16.781 1 95.19 202 THR A C 1
ATOM 1567 O O . THR A 1 202 ? 17.375 12.547 -16.547 1 95.19 202 THR A O 1
ATOM 1570 N N . GLY A 1 203 ? 18.297 10.547 -16.062 1 94.19 203 GLY A N 1
ATOM 1571 C CA . GLY A 1 203 ? 19.062 11.094 -14.953 1 94.19 203 GLY A CA 1
ATOM 1572 C C . GLY A 1 203 ? 20.109 12.094 -15.398 1 94.19 203 GLY A C 1
ATOM 1573 O O . GLY A 1 203 ? 20.266 13.148 -14.781 1 94.19 203 GLY A O 1
ATOM 1574 N N . VAL A 1 204 ? 20.766 11.867 -16.5 1 94.56 204 VAL A N 1
ATOM 1575 C CA . VAL A 1 204 ? 21.797 12.75 -17.016 1 94.56 204 VAL A CA 1
ATOM 1576 C C . VAL A 1 204 ? 21.172 14.016 -17.594 1 94.56 204 VAL A C 1
ATOM 1578 O O . VAL A 1 204 ? 21.672 15.117 -17.391 1 94.56 204 VAL A O 1
ATOM 1581 N N . LEU A 1 205 ? 20.047 13.883 -18.219 1 94 205 LEU A N 1
ATOM 1582 C CA . LEU A 1 205 ? 19.344 15.039 -18.75 1 94 205 LEU A CA 1
ATOM 1583 C C . LEU A 1 205 ? 18.891 15.969 -17.641 1 94 205 LEU A C 1
ATOM 1585 O O . LEU A 1 205 ? 18.984 17.188 -17.766 1 94 205 LEU A O 1
ATOM 1589 N N . LEU A 1 206 ? 18.453 15.344 -16.609 1 92.19 206 LEU A N 1
ATOM 1590 C CA . LEU A 1 206 ? 18.047 16.141 -15.453 1 92.19 206 LEU A CA 1
ATOM 1591 C C . LEU A 1 206 ? 19.234 16.859 -14.836 1 92.19 206 LEU A C 1
ATOM 1593 O O . LEU A 1 206 ? 19.156 18.047 -14.492 1 92.19 206 LEU A O 1
ATOM 1597 N N . PHE A 1 207 ? 20.297 16.172 -14.766 1 89.81 207 PHE A N 1
ATOM 1598 C CA . PHE A 1 207 ? 21.5 16.75 -14.195 1 89.81 207 PHE A CA 1
ATOM 1599 C C . PHE A 1 207 ? 22.016 17.891 -15.07 1 89.81 207 PHE A C 1
ATOM 1601 O O . PHE A 1 207 ? 22.391 18.953 -14.555 1 89.81 207 PHE A O 1
ATOM 1608 N N . LEU A 1 208 ? 21.984 17.734 -16.375 1 91.31 208 LEU A N 1
ATOM 1609 C CA . LEU A 1 208 ? 22.453 18.766 -17.297 1 91.31 208 LEU A CA 1
ATOM 1610 C C . LEU A 1 208 ? 21.516 19.953 -17.328 1 91.31 208 LEU A C 1
ATOM 1612 O O . LEU A 1 208 ? 21.969 21.109 -17.391 1 91.31 208 LEU A O 1
ATOM 1616 N N . SER A 1 209 ? 20.281 19.688 -17.219 1 89.94 209 SER A N 1
ATOM 1617 C CA . SER A 1 209 ? 19.312 20.781 -17.156 1 89.94 209 SER A CA 1
ATOM 1618 C C . SER A 1 209 ? 19.469 21.594 -15.883 1 89.94 209 SER A C 1
ATOM 1620 O O . SER A 1 209 ? 19.375 22.828 -15.906 1 89.94 209 SER A O 1
ATOM 1622 N N . SER A 1 210 ? 19.719 20.891 -14.812 1 88.62 210 SER A N 1
ATOM 1623 C CA . SER A 1 210 ? 19.938 21.578 -13.547 1 88.62 210 SER A CA 1
ATOM 1624 C C . SER A 1 210 ? 21.25 22.359 -13.555 1 88.62 210 SER A C 1
ATOM 1626 O O . SER A 1 210 ? 21.359 23.422 -12.945 1 88.62 210 SER A O 1
ATOM 1628 N N . PHE A 1 211 ? 22.188 21.828 -14.273 1 86.81 211 PHE A N 1
ATOM 1629 C CA . PHE A 1 211 ? 23.484 22.469 -14.375 1 86.81 211 PHE A CA 1
ATOM 1630 C C . PHE A 1 211 ? 23.391 23.75 -15.203 1 86.81 211 PHE A C 1
ATOM 1632 O O . PHE A 1 211 ? 24.062 24.734 -14.898 1 86.81 211 PHE A O 1
ATOM 1639 N N . SER A 1 212 ? 22.516 23.781 -16.125 1 86.44 212 SER A N 1
ATOM 1640 C CA . SER A 1 212 ? 22.328 24.984 -16.938 1 86.44 212 SER A CA 1
ATOM 1641 C C . SER A 1 212 ? 21.641 26.094 -16.156 1 86.44 212 SER A C 1
ATOM 1643 O O . SER A 1 212 ? 21.875 27.266 -16.406 1 86.44 212 SER A O 1
ATOM 1645 N N . LEU A 1 213 ? 20.922 25.734 -15.117 1 80.06 213 LEU A N 1
ATOM 1646 C CA . LEU A 1 213 ? 20.203 26.719 -14.305 1 80.06 213 LEU A CA 1
ATOM 1647 C C . LEU A 1 213 ? 20.953 27 -13.016 1 80.06 213 LEU A C 1
ATOM 1649 O O . LEU A 1 213 ? 20.391 27.578 -12.078 1 80.06 213 LEU A O 1
ATOM 1653 N N . PHE A 1 214 ? 22.172 26.641 -13.062 1 78.56 214 PHE A N 1
ATOM 1654 C CA . PHE A 1 214 ? 23.031 26.703 -11.875 1 78.56 214 PHE A CA 1
ATOM 1655 C C . PHE A 1 214 ? 23.109 28.141 -11.359 1 78.56 214 PHE A C 1
ATOM 1657 O O . PHE A 1 214 ? 23.078 28.375 -10.148 1 78.56 214 PHE A O 1
ATOM 1664 N N . HIS A 1 215 ? 23.141 29.109 -12.219 1 78.94 215 HIS A N 1
ATOM 1665 C CA . HIS A 1 215 ? 23.297 30.5 -11.805 1 78.94 215 HIS A CA 1
ATOM 1666 C C . HIS A 1 215 ? 21.969 31.25 -11.875 1 78.94 215 HIS A C 1
ATOM 1668 O O . HIS A 1 215 ? 21.891 32.406 -11.445 1 78.94 215 HIS A O 1
ATOM 1674 N N . ALA A 1 216 ? 20.984 30.594 -12.211 1 77.5 216 ALA A N 1
ATOM 1675 C CA . ALA A 1 216 ? 19.75 31.328 -12.5 1 77.5 216 ALA A CA 1
ATOM 1676 C C . ALA A 1 216 ? 18.734 31.141 -11.375 1 77.5 216 ALA A C 1
ATOM 1678 O O . ALA A 1 216 ? 17.719 31.844 -11.312 1 77.5 216 ALA A O 1
ATOM 1679 N N . SER A 1 217 ? 19.109 30.453 -10.398 1 85.44 217 SER A N 1
ATOM 1680 C CA . SER A 1 217 ? 18.125 30.203 -9.359 1 85.44 217 SER A CA 1
ATOM 1681 C C . SER A 1 217 ? 17.984 31.406 -8.422 1 85.44 217 SER A C 1
ATOM 1683 O O . SER A 1 217 ? 19 31.969 -8 1 85.44 217 SER A O 1
ATOM 1685 N N . GLN A 1 218 ? 16.797 31.859 -8.203 1 88.44 218 GLN A N 1
ATOM 1686 C CA . GLN A 1 218 ? 16.531 33 -7.34 1 88.44 218 GLN A CA 1
ATOM 1687 C C . GLN A 1 218 ? 16.953 32.719 -5.902 1 88.44 218 GLN A C 1
ATOM 1689 O O . GLN A 1 218 ? 17.438 33.594 -5.207 1 88.44 218 GLN A O 1
ATOM 1694 N N . ILE A 1 219 ? 16.812 31.547 -5.52 1 89.94 219 ILE A N 1
ATOM 1695 C CA . ILE A 1 219 ? 17.125 31.188 -4.141 1 89.94 219 ILE A CA 1
ATOM 1696 C C . ILE A 1 219 ? 18.625 31.266 -3.918 1 89.94 219 ILE A C 1
ATOM 1698 O O . ILE A 1 219 ? 19.078 31.828 -2.916 1 89.94 219 ILE A O 1
ATOM 1702 N N . SER A 1 220 ? 19.422 30.766 -4.863 1 89.75 220 SER A N 1
ATOM 1703 C CA . SER A 1 220 ? 20.875 30.812 -4.742 1 89.75 220 SER A CA 1
ATOM 1704 C C . SER A 1 220 ? 21.375 32.25 -4.801 1 89.75 220 SER A C 1
ATOM 1706 O O . SER A 1 220 ? 22.312 32.625 -4.082 1 89.75 220 SER A O 1
ATOM 1708 N N . LYS A 1 221 ? 20.734 33 -5.574 1 91.5 221 LYS A N 1
ATOM 1709 C CA . LYS A 1 221 ? 21.125 34.406 -5.652 1 91.5 221 LYS A CA 1
ATOM 1710 C C . LYS A 1 221 ? 20.859 35.125 -4.332 1 91.5 221 LYS A C 1
ATOM 1712 O O . LYS A 1 221 ? 21.703 35.906 -3.867 1 91.5 221 LYS A O 1
ATOM 1717 N N . GLU A 1 222 ? 19.75 34.812 -3.754 1 92.75 222 GLU A N 1
ATOM 1718 C CA . GLU A 1 222 ? 19.406 35.438 -2.482 1 92.75 222 GLU A CA 1
ATOM 1719 C C . GLU A 1 222 ? 20.359 35.031 -1.375 1 92.75 222 GLU A C 1
ATOM 1721 O O . GLU A 1 222 ? 20.734 35.844 -0.524 1 92.75 222 GLU A O 1
ATOM 1726 N N . ILE A 1 223 ? 20.766 33.844 -1.391 1 91.75 223 ILE A N 1
ATOM 1727 C CA . ILE A 1 223 ? 21.688 33.344 -0.37 1 91.75 223 ILE A CA 1
ATOM 1728 C C . ILE A 1 223 ? 23.062 33.969 -0.58 1 91.75 223 ILE A C 1
ATOM 1730 O O . ILE A 1 223 ? 23.734 34.375 0.382 1 91.75 223 ILE A O 1
ATOM 1734 N N . CYS A 1 224 ? 23.5 34.062 -1.846 1 91.31 224 CYS A N 1
ATOM 1735 C CA . CYS A 1 224 ? 24.812 34.625 -2.16 1 91.31 224 CYS A CA 1
ATOM 1736 C C . CYS A 1 224 ? 24.875 36.094 -1.843 1 91.31 224 CYS A C 1
ATOM 1738 O O . CYS A 1 224 ? 25.938 36.625 -1.495 1 91.31 224 CYS A O 1
ATOM 1740 N N . GLU A 1 225 ? 23.719 36.75 -1.811 1 93.25 225 GLU A N 1
ATOM 1741 C CA . GLU A 1 225 ? 23.672 38.188 -1.564 1 93.25 225 GLU A CA 1
ATOM 1742 C C . GLU A 1 225 ? 23.297 38.5 -0.117 1 93.25 225 GLU A C 1
ATOM 1744 O O . GLU A 1 225 ? 23.25 39.656 0.29 1 93.25 225 GLU A O 1
ATOM 1749 N N . ALA A 1 226 ? 23.109 37.5 0.686 1 92.62 226 ALA A N 1
ATOM 1750 C CA . ALA A 1 226 ? 22.656 37.688 2.062 1 92.62 226 ALA A CA 1
ATOM 1751 C C . ALA A 1 226 ? 23.828 37.969 2.992 1 92.62 226 ALA A C 1
ATOM 1753 O O . ALA A 1 226 ? 24.078 37.219 3.93 1 92.62 226 ALA A O 1
ATOM 1754 N N . ASN A 1 227 ? 24.422 39.094 2.859 1 91 227 ASN A N 1
ATOM 1755 C CA . ASN A 1 227 ? 25.578 39.469 3.65 1 91 227 ASN A CA 1
ATOM 1756 C C . ASN A 1 227 ? 25.188 40.031 5.012 1 91 227 ASN A C 1
ATOM 1758 O O . ASN A 1 227 ? 26 40.062 5.941 1 91 227 ASN A O 1
ATOM 1762 N N . GLU A 1 228 ? 23.953 40.375 5.207 1 89.69 228 GLU A N 1
ATOM 1763 C CA . GLU A 1 228 ? 23.516 41 6.453 1 89.69 228 GLU A CA 1
ATOM 1764 C C . GLU A 1 228 ? 22.828 40 7.367 1 89.69 228 GLU A C 1
ATOM 1766 O O . GLU A 1 228 ? 22.547 40.281 8.531 1 89.69 228 GLU A O 1
ATOM 1771 N N . THR A 1 229 ? 22.594 38.812 6.867 1 91.38 229 THR A N 1
ATOM 1772 C CA . THR A 1 229 ? 21.906 37.812 7.668 1 91.38 229 THR A CA 1
ATOM 1773 C C . THR A 1 229 ? 22.906 36.969 8.469 1 91.38 229 THR A C 1
ATOM 1775 O O . THR A 1 229 ? 23.719 36.25 7.887 1 91.38 229 THR A O 1
ATOM 1778 N N . ILE A 1 230 ? 22.875 37.156 9.75 1 90.75 230 ILE A N 1
ATOM 1779 C CA . ILE A 1 230 ? 23.766 36.438 10.641 1 90.75 230 ILE A CA 1
ATOM 1780 C C . ILE A 1 230 ? 23.078 35.156 11.148 1 90.75 230 ILE A C 1
ATOM 1782 O O . ILE A 1 230 ? 21.953 35.219 11.664 1 90.75 230 ILE A O 1
ATOM 1786 N N . MET A 1 231 ? 23.734 34.031 11.016 1 90.44 231 MET A N 1
ATOM 1787 C CA . MET A 1 231 ? 23.156 32.75 11.406 1 90.44 231 MET A CA 1
ATOM 1788 C C . MET A 1 231 ? 23.656 32.312 12.789 1 90.44 231 MET A C 1
ATOM 1790 O O . MET A 1 231 ? 24.766 32.688 13.195 1 90.44 231 MET A O 1
ATOM 1794 N N . CYS A 1 232 ? 22.781 31.594 13.484 1 86.25 232 CYS A N 1
ATOM 1795 C CA . CYS A 1 232 ? 23.141 31.078 14.797 1 86.25 232 CYS A CA 1
ATOM 1796 C C . CYS A 1 232 ? 24.234 30.031 14.688 1 86.25 232 CYS A C 1
ATOM 1798 O O . CYS A 1 232 ? 24.297 29.297 13.703 1 86.25 232 CYS A O 1
ATOM 1800 N N . PRO A 1 233 ? 25.047 29.938 15.672 1 80.75 233 PRO A N 1
ATOM 1801 C CA . PRO A 1 233 ? 26.141 28.953 15.633 1 80.75 233 PRO A CA 1
ATOM 1802 C C . PRO A 1 233 ? 25.625 27.516 15.594 1 80.75 233 PRO A C 1
ATOM 1804 O O . PRO A 1 233 ? 24.625 27.203 16.234 1 80.75 233 PRO A O 1
ATOM 1807 N N . LEU A 1 234 ? 26.234 26.719 14.789 1 73 234 LEU A N 1
ATOM 1808 C CA . LEU A 1 234 ? 25.844 25.328 14.617 1 73 234 LEU A CA 1
ATOM 1809 C C . LEU A 1 234 ? 26.422 24.469 15.734 1 73 234 LEU A C 1
ATOM 1811 O O . LEU A 1 234 ? 25.859 23.406 16.047 1 73 234 LEU A O 1
ATOM 1815 N N . GLN A 1 235 ? 27.531 24.844 16.266 1 67.94 235 GLN A N 1
ATOM 1816 C CA . GLN A 1 235 ? 28.172 24.062 17.328 1 67.94 235 GLN A CA 1
ATOM 1817 C C . GLN A 1 235 ? 28.375 24.906 18.578 1 67.94 235 GLN A C 1
ATOM 1819 O O . GLN A 1 235 ? 28.484 26.125 18.516 1 67.94 235 GLN A O 1
ATOM 1824 N N . ASP A 1 236 ? 28.156 24.281 19.672 1 61.09 236 ASP A N 1
ATOM 1825 C CA . ASP A 1 236 ? 28.25 24.969 20.953 1 61.09 236 ASP A CA 1
ATOM 1826 C C . ASP A 1 236 ? 29.641 25.547 21.188 1 61.09 236 ASP A C 1
ATOM 1828 O O . ASP A 1 236 ? 29.797 26.641 21.703 1 61.09 236 ASP A O 1
ATOM 1832 N N . HIS A 1 237 ? 30.656 24.734 20.797 1 56.28 237 HIS A N 1
ATOM 1833 C CA . HIS A 1 237 ? 31.953 25.172 21.266 1 56.28 237 HIS A CA 1
ATOM 1834 C C . HIS A 1 237 ? 32.531 26.25 20.359 1 56.28 237 HIS A C 1
ATOM 1836 O O . HIS A 1 237 ? 33.375 27.047 20.797 1 56.28 237 HIS A O 1
ATOM 1842 N N . GLN A 1 238 ? 32.375 26.125 19.047 1 55 238 GLN A N 1
ATOM 1843 C CA . GLN A 1 238 ? 33.031 27.109 18.203 1 55 238 GLN A CA 1
ATOM 1844 C C . GLN A 1 238 ? 32.281 28.438 18.188 1 55 238 GLN A C 1
ATOM 1846 O O . GLN A 1 238 ? 32.906 29.484 17.969 1 55 238 GLN A O 1
ATOM 1851 N N . HIS A 1 239 ? 31.359 28.734 19.078 1 57.25 239 HIS A N 1
ATOM 1852 C CA . HIS A 1 239 ? 30.5 29.875 19.328 1 57.25 239 HIS A CA 1
ATOM 1853 C C . HIS A 1 239 ? 30.609 30.906 18.203 1 57.25 239 HIS A C 1
ATOM 1855 O O . HIS A 1 239 ? 30.656 32.125 18.469 1 57.25 239 HIS A O 1
ATOM 1861 N N . LYS A 1 240 ? 30.969 30.531 16.906 1 71.62 240 LYS A N 1
ATOM 1862 C CA . LYS A 1 240 ? 31.156 31.562 15.891 1 71.62 240 LYS A CA 1
ATOM 1863 C C . LYS A 1 240 ? 29.906 31.734 15.039 1 71.62 240 LYS A C 1
ATOM 1865 O O . LYS A 1 240 ? 29.359 30.766 14.508 1 71.62 240 LYS A O 1
ATOM 1870 N N . TYR A 1 241 ? 29.344 32.969 15.125 1 81.44 241 TYR A N 1
ATOM 1871 C CA . TYR A 1 241 ? 28.297 33.375 14.195 1 81.44 241 TYR A CA 1
ATOM 1872 C C . TYR A 1 241 ? 28.828 33.438 12.766 1 81.44 241 TYR A C 1
ATOM 1874 O O . TYR A 1 241 ? 30.016 33.656 12.539 1 81.44 241 TYR A O 1
ATOM 1882 N N . TRP A 1 242 ? 28.109 33 11.898 1 82.44 242 TRP A N 1
ATOM 1883 C CA . TRP A 1 242 ? 28.531 33.031 10.5 1 82.44 242 TRP A CA 1
ATOM 1884 C C . TRP A 1 242 ? 27.469 33.688 9.625 1 82.44 242 TRP A C 1
ATOM 1886 O O . TRP A 1 242 ? 26.312 33.844 10.039 1 82.44 242 TRP A O 1
ATOM 1896 N N . ARG A 1 243 ? 27.922 34.125 8.531 1 88.75 243 ARG A N 1
ATOM 1897 C CA . ARG A 1 243 ? 27.016 34.812 7.598 1 88.75 243 ARG A CA 1
ATOM 1898 C C . ARG A 1 243 ? 26.453 33.812 6.578 1 88.75 243 ARG A C 1
ATOM 1900 O O . ARG A 1 243 ? 27.172 32.906 6.133 1 88.75 243 ARG A O 1
ATOM 1907 N N . LEU A 1 244 ? 25.25 33.969 6.227 1 90.31 244 LEU A N 1
ATOM 1908 C CA . LEU A 1 244 ? 24.562 33.062 5.312 1 90.31 244 LEU A CA 1
ATOM 1909 C C . LEU A 1 244 ? 25.25 33.062 3.945 1 90.31 244 LEU A C 1
ATOM 1911 O O . LEU A 1 244 ? 25.234 32.031 3.248 1 90.31 244 LEU A O 1
ATOM 1915 N N . SER A 1 245 ? 25.844 34.188 3.514 1 91.25 245 SER A N 1
ATOM 1916 C CA . SER A 1 245 ? 26.484 34.312 2.207 1 91.25 245 SER A CA 1
ATOM 1917 C C . SER A 1 245 ? 27.688 33.375 2.086 1 91.25 245 SER A C 1
ATOM 1919 O O . SER A 1 245 ? 28.141 33.062 0.979 1 91.25 245 SER A O 1
ATOM 1921 N N . GLU A 1 246 ? 28.188 32.875 3.207 1 85.88 246 GLU A N 1
ATOM 1922 C CA . GLU A 1 246 ? 29.344 31.984 3.193 1 85.88 246 GLU A CA 1
ATOM 1923 C C . GLU A 1 246 ? 28.984 30.609 2.637 1 85.88 246 GLU A C 1
ATOM 1925 O O . GLU A 1 246 ? 29.859 29.844 2.229 1 85.88 246 GLU A O 1
ATOM 1930 N N . THR A 1 247 ? 27.719 30.297 2.545 1 86.62 247 THR A N 1
ATOM 1931 C CA . THR A 1 247 ? 27.281 29 2.062 1 86.62 247 THR A CA 1
ATOM 1932 C C . THR A 1 247 ? 26.812 29.078 0.613 1 86.62 247 THR A C 1
ATOM 1934 O O . THR A 1 247 ? 26.031 28.25 0.154 1 86.62 247 THR A O 1
ATOM 1937 N N . CYS A 1 248 ? 27.234 30.062 -0.122 1 88.44 248 CYS A N 1
ATOM 1938 C CA . CYS A 1 248 ? 26.781 30.328 -1.487 1 88.44 248 CYS A CA 1
ATOM 1939 C C . CYS A 1 248 ? 27.125 29.156 -2.4 1 88.44 248 CYS A C 1
ATOM 1941 O O . CYS A 1 248 ? 26.266 28.672 -3.139 1 88.44 248 CYS A O 1
ATOM 1943 N N . THR A 1 249 ? 28.359 28.609 -2.363 1 85 249 THR A N 1
ATOM 1944 C CA . THR A 1 249 ? 28.797 27.516 -3.227 1 85 249 THR A CA 1
ATOM 1945 C C . THR A 1 249 ? 27.953 26.266 -2.971 1 85 249 THR A C 1
ATOM 1947 O O . THR A 1 249 ? 27.531 25.594 -3.912 1 85 249 THR A O 1
ATOM 1950 N N . PHE A 1 250 ? 27.688 26.016 -1.765 1 83.75 250 PHE A N 1
ATOM 1951 C CA . PHE A 1 250 ? 26.922 24.812 -1.414 1 83.75 250 PHE A CA 1
ATOM 1952 C C . PHE A 1 250 ? 25.453 24.984 -1.785 1 83.75 250 PHE A C 1
ATOM 1954 O O . PHE A 1 250 ? 24.781 24.016 -2.145 1 83.75 250 PHE A O 1
ATOM 1961 N N . ALA A 1 251 ? 25 26.203 -1.632 1 87.44 251 ALA A N 1
ATOM 1962 C CA . ALA A 1 251 ? 23.625 26.453 -2.039 1 87.44 251 ALA A CA 1
ATOM 1963 C C . ALA A 1 251 ? 23.438 26.188 -3.529 1 87.44 251 ALA A C 1
ATOM 1965 O O . ALA A 1 251 ? 22.406 25.641 -3.939 1 87.44 251 ALA A O 1
ATOM 1966 N N . LYS A 1 252 ? 24.406 26.547 -4.293 1 87.31 252 LYS A N 1
ATOM 1967 C CA . LYS A 1 252 ? 24.359 26.281 -5.73 1 87.31 252 LYS A CA 1
ATOM 1968 C C . LYS A 1 252 ? 24.422 24.781 -6.02 1 87.31 252 LYS A C 1
ATOM 1970 O O . LYS A 1 252 ? 23.719 24.297 -6.906 1 87.31 252 LYS A O 1
ATOM 1975 N N . LEU A 1 253 ? 25.172 24.078 -5.262 1 83.94 253 LEU A N 1
ATOM 1976 C CA . LEU A 1 253 ? 25.297 22.641 -5.438 1 83.94 253 LEU A CA 1
ATOM 1977 C C . LEU A 1 253 ? 24 21.938 -5.055 1 83.94 253 LEU A C 1
ATOM 1979 O O . LEU A 1 253 ? 23.609 20.953 -5.695 1 83.94 253 LEU A O 1
ATOM 1983 N N . THR A 1 254 ? 23.406 22.422 -4 1 85.38 254 THR A N 1
ATOM 1984 C CA . THR A 1 254 ? 22.141 21.828 -3.564 1 85.38 254 THR A CA 1
ATOM 1985 C C . THR A 1 254 ? 21.062 22.016 -4.617 1 85.38 254 THR A C 1
ATOM 1987 O O . THR A 1 254 ? 20.203 21.156 -4.812 1 85.38 254 THR A O 1
ATOM 1990 N N . HIS A 1 255 ? 21.109 23.125 -5.273 1 84.94 255 HIS A N 1
ATOM 1991 C CA . HIS A 1 255 ? 20.125 23.375 -6.316 1 84.94 255 HIS A CA 1
ATOM 1992 C C . HIS A 1 255 ? 20.297 22.406 -7.48 1 84.94 255 HIS A C 1
ATOM 1994 O O . HIS A 1 255 ? 19.328 22.141 -8.211 1 84.94 255 HIS A O 1
ATOM 2000 N N . LEU A 1 256 ? 21.469 21.891 -7.641 1 83.88 256 LEU A N 1
ATOM 2001 C CA . LEU A 1 256 ? 21.719 20.938 -8.703 1 83.88 256 LEU A CA 1
ATOM 2002 C C . LEU A 1 256 ? 20.953 19.641 -8.469 1 83.88 256 LEU A C 1
ATOM 2004 O O . LEU A 1 256 ? 20.484 19 -9.414 1 83.88 256 LEU A O 1
ATOM 2008 N N . PHE A 1 257 ? 20.703 19.359 -7.219 1 83.75 257 PHE A N 1
ATOM 2009 C CA . PHE A 1 257 ? 20.125 18.047 -6.91 1 83.75 257 PHE A CA 1
ATOM 2010 C C . PHE A 1 257 ? 18.734 18.203 -6.305 1 83.75 257 PHE A C 1
ATOM 2012 O O . PHE A 1 257 ? 17.984 17.234 -6.191 1 83.75 257 PHE A O 1
ATOM 2019 N N . ASP A 1 258 ? 18.453 19.328 -5.859 1 86.44 258 ASP A N 1
ATOM 2020 C CA . ASP A 1 258 ? 17.141 19.562 -5.27 1 86.44 258 ASP A CA 1
ATOM 2021 C C . ASP A 1 258 ? 16.359 20.609 -6.062 1 86.44 258 ASP A C 1
ATOM 2023 O O . ASP A 1 258 ? 16.344 21.797 -5.691 1 86.44 258 ASP A O 1
ATOM 2027 N N . ASN A 1 259 ? 15.797 20.312 -7.098 1 85.19 259 ASN A N 1
ATOM 2028 C CA . ASN A 1 259 ? 14.977 21.188 -7.93 1 85.19 259 ASN A CA 1
ATOM 2029 C C . ASN A 1 259 ? 13.664 20.531 -8.32 1 85.19 259 ASN A C 1
ATOM 2031 O O . ASN A 1 259 ? 13.359 19.422 -7.855 1 85.19 259 ASN A O 1
ATOM 2035 N N . GLU A 1 260 ? 12.797 21.156 -8.992 1 84.25 260 GLU A N 1
ATOM 2036 C CA . GLU A 1 260 ? 11.5 20.625 -9.406 1 84.25 260 GLU A CA 1
ATOM 2037 C C . GLU A 1 260 ? 11.656 19.422 -10.32 1 84.25 260 GLU A C 1
ATOM 2039 O O . GLU A 1 260 ? 10.797 18.531 -10.352 1 84.25 260 GLU A O 1
ATOM 2044 N N . GLY A 1 261 ? 12.773 19.359 -10.938 1 86.94 261 GLY A N 1
ATOM 2045 C CA . GLY A 1 261 ? 13.047 18.219 -11.812 1 86.94 261 GLY A CA 1
ATOM 2046 C C . GLY A 1 261 ? 13.273 16.922 -11.062 1 86.94 261 GLY A C 1
ATOM 2047 O O . GLY A 1 261 ? 12.977 15.844 -11.57 1 86.94 261 GLY A O 1
ATOM 2048 N N . THR A 1 262 ? 13.719 17.031 -9.883 1 85.81 262 THR A N 1
ATOM 2049 C CA . THR A 1 262 ? 13.992 15.844 -9.078 1 85.81 262 THR A CA 1
ATOM 2050 C C . THR A 1 262 ? 12.695 15.117 -8.734 1 85.81 262 THR A C 1
ATOM 2052 O O . THR A 1 262 ? 12.672 13.883 -8.672 1 85.81 262 THR A O 1
ATOM 2055 N N . VAL A 1 263 ? 11.633 15.852 -8.5 1 86.06 263 VAL A N 1
ATOM 2056 C CA . VAL A 1 263 ? 10.336 15.242 -8.219 1 86.06 263 VAL A CA 1
ATOM 2057 C C . VAL A 1 263 ? 9.852 14.469 -9.438 1 86.06 263 VAL A C 1
ATOM 2059 O O . VAL A 1 263 ? 9.367 13.336 -9.312 1 86.06 263 VAL A O 1
ATOM 2062 N N . PHE A 1 264 ? 10.008 15.078 -10.547 1 87.75 264 PHE A N 1
ATOM 2063 C CA . PHE A 1 264 ? 9.633 14.398 -11.781 1 87.75 264 PHE A CA 1
ATOM 2064 C C . PHE A 1 264 ? 10.445 13.125 -11.969 1 87.75 264 PHE A C 1
ATOM 2066 O O . PHE A 1 264 ? 9.922 12.102 -12.406 1 87.75 264 PHE A O 1
ATOM 2073 N N . PHE A 1 265 ? 11.688 13.195 -11.695 1 91.12 265 PHE A N 1
ATOM 2074 C CA . PHE A 1 265 ? 12.555 12.031 -11.844 1 91.12 265 PHE A CA 1
ATOM 2075 C C . PHE A 1 265 ? 12.141 10.922 -10.883 1 91.12 265 PHE A C 1
ATOM 2077 O O . PHE A 1 265 ? 12.195 9.742 -11.234 1 91.12 265 PHE A O 1
ATOM 2084 N N . ALA A 1 266 ? 11.789 11.305 -9.719 1 88.56 266 ALA A N 1
ATOM 2085 C CA . ALA A 1 266 ? 11.344 10.305 -8.75 1 88.56 266 ALA A CA 1
ATOM 2086 C C . ALA A 1 266 ? 10.086 9.594 -9.242 1 88.56 266 ALA A C 1
ATOM 2088 O O . ALA A 1 266 ? 9.953 8.375 -9.094 1 88.56 266 ALA A O 1
ATOM 2089 N N . ILE A 1 267 ? 9.141 10.312 -9.781 1 85.25 267 ILE A N 1
ATOM 2090 C CA . ILE A 1 267 ? 7.93 9.719 -10.344 1 85.25 267 ILE A CA 1
ATOM 2091 C C . ILE A 1 267 ? 8.289 8.82 -11.523 1 85.25 267 ILE A C 1
ATOM 2093 O O . ILE A 1 267 ? 7.766 7.711 -11.648 1 85.25 267 ILE A O 1
ATOM 2097 N N . PHE A 1 268 ? 9.172 9.305 -12.305 1 90.81 268 PHE A N 1
ATOM 2098 C CA . PHE A 1 268 ? 9.633 8.539 -13.453 1 90.81 268 PHE A CA 1
ATOM 2099 C C . PHE A 1 268 ? 10.242 7.215 -13.016 1 90.81 268 PHE A C 1
ATOM 2101 O O . PHE A 1 268 ? 9.953 6.164 -13.594 1 90.81 268 PHE A O 1
ATOM 2108 N N . MET A 1 269 ? 11.062 7.254 -12.047 1 92.25 269 MET A N 1
ATOM 2109 C CA . MET A 1 269 ? 11.758 6.055 -11.602 1 92.25 269 MET A CA 1
ATOM 2110 C C . MET A 1 269 ? 10.789 5.07 -10.945 1 92.25 269 MET A C 1
ATOM 2112 O O . MET A 1 269 ? 10.992 3.857 -11.016 1 92.25 269 MET A O 1
ATOM 2116 N N . ALA A 1 270 ? 9.742 5.59 -10.297 1 87.38 270 ALA A N 1
ATOM 2117 C CA . ALA A 1 270 ? 8.727 4.699 -9.742 1 87.38 270 ALA A CA 1
ATOM 2118 C C . ALA A 1 270 ? 8.008 3.936 -10.852 1 87.38 270 ALA A C 1
ATOM 2120 O O . ALA A 1 270 ? 7.773 2.73 -10.734 1 87.38 270 ALA A O 1
ATOM 2121 N N . LEU A 1 271 ? 7.688 4.578 -11.891 1 86.06 271 LEU A N 1
ATOM 2122 C CA . LEU A 1 271 ? 7.055 3.939 -13.039 1 86.06 271 LEU A CA 1
ATOM 2123 C C . LEU A 1 271 ? 8.031 3.008 -13.75 1 86.06 271 LEU A C 1
ATOM 2125 O O . LEU A 1 271 ? 7.645 1.928 -14.203 1 86.06 271 LEU A O 1
ATOM 2129 N N . TRP A 1 272 ? 9.242 3.479 -13.828 1 92.5 272 TRP A N 1
ATOM 2130 C CA . TRP A 1 272 ? 10.289 2.674 -14.445 1 92.5 272 TRP A CA 1
ATOM 2131 C C . TRP A 1 272 ? 10.445 1.335 -13.734 1 92.5 272 TRP A C 1
ATOM 2133 O O . TRP A 1 272 ? 10.578 0.293 -14.383 1 92.5 272 TRP A O 1
ATOM 2143 N N . ALA A 1 273 ? 10.422 1.328 -12.414 1 91.06 273 ALA A N 1
ATOM 2144 C CA . ALA A 1 273 ? 10.578 0.091 -11.648 1 91.06 273 ALA A CA 1
ATOM 2145 C C . ALA A 1 273 ? 9.445 -0.886 -11.953 1 91.06 273 ALA A C 1
ATOM 2147 O O . ALA A 1 273 ? 9.664 -2.094 -12.047 1 91.06 273 ALA A O 1
ATOM 2148 N N . THR A 1 274 ? 8.281 -0.418 -12.211 1 87.5 274 THR A N 1
ATOM 2149 C CA . THR A 1 274 ? 7.133 -1.267 -12.516 1 87.5 274 THR A CA 1
ATOM 2150 C C . THR A 1 274 ? 7.219 -1.802 -13.945 1 87.5 274 THR A C 1
ATOM 2152 O O . THR A 1 274 ? 7.004 -2.992 -14.18 1 87.5 274 THR A O 1
ATOM 2155 N N . VAL A 1 275 ? 7.504 -0.93 -14.812 1 89.31 275 VAL A N 1
ATOM 2156 C CA . VAL A 1 275 ? 7.605 -1.327 -16.219 1 89.31 275 VAL A CA 1
ATOM 2157 C C . VAL A 1 275 ? 8.75 -2.326 -16.391 1 89.31 275 VAL A C 1
ATOM 2159 O O . VAL A 1 275 ? 8.633 -3.289 -17.156 1 89.31 275 VAL A O 1
ATOM 2162 N N . PHE A 1 276 ? 9.82 -2.08 -15.688 1 92.94 276 PHE A N 1
ATOM 2163 C CA . PHE A 1 276 ? 10.953 -2.998 -15.703 1 92.94 276 PHE A CA 1
ATOM 2164 C C . PHE A 1 276 ? 10.523 -4.395 -15.273 1 92.94 276 PHE A C 1
ATOM 2166 O O . PHE A 1 276 ? 10.867 -5.383 -15.93 1 92.94 276 PHE A O 1
ATOM 2173 N N . LEU A 1 277 ? 9.789 -4.492 -14.242 1 91.31 277 LEU A N 1
ATOM 2174 C CA . LEU A 1 277 ? 9.359 -5.781 -13.719 1 91.31 277 LEU A CA 1
ATOM 2175 C C . LEU A 1 277 ? 8.406 -6.473 -14.688 1 91.31 277 LEU A C 1
ATOM 2177 O O . LEU A 1 277 ? 8.531 -7.672 -14.945 1 91.31 277 LEU A O 1
ATOM 2181 N N . GLU A 1 278 ? 7.535 -5.746 -15.258 1 89.81 278 GLU A N 1
ATOM 2182 C CA . GLU A 1 278 ? 6.57 -6.328 -16.188 1 89.81 278 GLU A CA 1
ATOM 2183 C C . GLU A 1 278 ? 7.258 -6.793 -17.469 1 89.81 278 GLU A C 1
ATOM 2185 O O . GLU A 1 278 ? 6.938 -7.859 -18 1 89.81 278 GLU A O 1
ATOM 2190 N N . PHE A 1 279 ? 8.164 -6.047 -17.875 1 92 279 PHE A N 1
ATOM 2191 C CA . PHE A 1 279 ? 8.867 -6.422 -19.094 1 92 279 PHE A CA 1
ATOM 2192 C C . PHE A 1 279 ? 9.789 -7.605 -18.859 1 92 279 PHE A C 1
ATOM 2194 O O . PHE A 1 279 ? 10 -8.43 -19.734 1 92 279 PHE A O 1
ATOM 2201 N N . TRP A 1 280 ? 10.305 -7.645 -17.688 1 92.88 280 TRP A N 1
ATOM 2202 C CA . TRP A 1 280 ? 11.125 -8.812 -17.375 1 92.88 280 TRP A CA 1
ATOM 2203 C C . TRP A 1 280 ? 10.273 -10.078 -17.359 1 92.88 280 TRP A C 1
ATOM 2205 O O . TRP A 1 280 ? 10.688 -11.125 -17.859 1 92.88 280 TRP A O 1
ATOM 2215 N N . LYS A 1 281 ? 9.156 -10.023 -16.766 1 91.25 281 LYS A N 1
ATOM 2216 C CA . LYS A 1 281 ? 8.273 -11.18 -16.766 1 91.25 281 LYS A CA 1
ATOM 2217 C C . LYS A 1 281 ? 7.98 -11.656 -18.188 1 91.25 281 LYS A C 1
ATOM 2219 O O . LYS A 1 281 ? 7.934 -12.859 -18.453 1 91.25 281 LYS A O 1
ATOM 2224 N N . ARG A 1 282 ? 7.84 -10.75 -19.109 1 90.5 282 ARG A N 1
ATOM 2225 C CA . ARG A 1 282 ? 7.59 -11.07 -20.5 1 90.5 282 ARG A CA 1
ATOM 2226 C C . ARG A 1 282 ? 8.812 -11.711 -21.141 1 90.5 282 ARG A C 1
ATOM 2228 O O . ARG A 1 282 ? 8.695 -12.719 -21.844 1 90.5 282 ARG A O 1
ATOM 2235 N N . GLU A 1 283 ? 9.922 -11.133 -20.859 1 91.25 283 GLU A N 1
ATOM 2236 C CA . GLU A 1 283 ? 11.156 -11.672 -21.422 1 91.25 283 GLU A CA 1
ATOM 2237 C C . GLU A 1 283 ? 11.469 -13.047 -20.844 1 91.25 283 GLU A C 1
ATOM 2239 O O . GLU A 1 283 ? 11.961 -13.93 -21.547 1 91.25 283 GLU A O 1
ATOM 2244 N N . ARG A 1 284 ? 11.211 -13.172 -19.641 1 90.75 284 ARG A N 1
ATOM 2245 C CA . ARG A 1 284 ? 11.422 -14.461 -18.984 1 90.75 284 ARG A CA 1
ATOM 2246 C C . ARG A 1 284 ? 10.547 -15.539 -19.625 1 90.75 284 ARG A C 1
ATOM 2248 O O . ARG A 1 284 ? 11.008 -16.656 -19.859 1 90.75 284 ARG A O 1
ATOM 2255 N N . ALA A 1 285 ? 9.312 -15.18 -19.906 1 89.25 285 ALA A N 1
ATOM 2256 C CA . ALA A 1 285 ? 8.398 -16.141 -20.516 1 89.25 285 ALA A CA 1
ATOM 2257 C C . ALA A 1 285 ? 8.867 -16.516 -21.922 1 89.25 285 ALA A C 1
ATOM 2259 O O . ALA A 1 285 ? 8.773 -17.672 -22.328 1 89.25 285 ALA A O 1
ATOM 2260 N N . ARG A 1 286 ? 9.391 -15.594 -22.641 1 88.75 286 ARG A N 1
ATOM 2261 C CA . ARG A 1 286 ? 9.914 -15.852 -23.984 1 88.75 286 ARG A CA 1
ATOM 2262 C C . ARG A 1 286 ? 11.133 -16.766 -23.922 1 88.75 286 ARG A C 1
ATOM 2264 O O . ARG A 1 286 ? 11.242 -17.719 -24.703 1 88.75 286 ARG A O 1
ATOM 2271 N N . THR A 1 287 ? 11.969 -16.438 -22.953 1 87.31 287 THR A N 1
ATOM 2272 C CA . THR A 1 287 ? 13.195 -17.219 -22.828 1 87.31 287 THR A CA 1
ATOM 2273 C C . THR A 1 287 ? 12.891 -18.641 -22.344 1 87.31 287 THR A C 1
ATOM 2275 O O . THR A 1 287 ? 13.453 -19.609 -22.844 1 87.31 287 THR A O 1
ATOM 2278 N N . ALA A 1 288 ? 12.031 -18.703 -21.438 1 85.81 288 ALA A N 1
ATOM 2279 C CA . ALA A 1 288 ? 11.656 -20.016 -20.906 1 85.81 288 ALA A CA 1
ATOM 2280 C C . ALA A 1 288 ? 10.945 -20.859 -21.969 1 85.81 288 ALA A C 1
ATOM 2282 O O . ALA A 1 288 ? 11.125 -22.078 -22.031 1 85.81 288 ALA A O 1
ATOM 2283 N N . ALA A 1 289 ? 10.133 -20.219 -22.734 1 84.38 289 ALA A N 1
ATOM 2284 C CA . ALA A 1 289 ? 9.43 -20.922 -23.797 1 84.38 289 ALA A CA 1
ATOM 2285 C C . ALA A 1 289 ? 10.398 -21.422 -24.875 1 84.38 289 ALA A C 1
ATOM 2287 O O . ALA A 1 289 ? 10.242 -22.516 -25.422 1 84.38 289 ALA A O 1
ATOM 2288 N N . SER A 1 290 ? 11.375 -20.641 -25.141 1 83.88 290 SER A N 1
ATOM 2289 C CA . SER A 1 290 ? 12.367 -21.016 -26.141 1 83.88 290 SER A CA 1
ATOM 2290 C C . SER A 1 290 ? 13.18 -22.219 -25.703 1 83.88 290 SER A C 1
ATOM 2292 O O . SER A 1 290 ? 13.641 -23.016 -26.531 1 83.88 290 SER A O 1
ATOM 2294 N N . TRP A 1 291 ? 13.258 -22.391 -24.375 1 83.25 291 TRP A N 1
ATOM 2295 C CA . TRP A 1 291 ? 14.031 -23.516 -23.844 1 83.25 291 TRP A CA 1
ATOM 2296 C C . TRP A 1 291 ? 13.117 -24.688 -23.516 1 83.25 291 TRP A C 1
ATOM 2298 O O . TRP A 1 291 ? 13.562 -25.688 -22.953 1 83.25 291 TRP A O 1
ATOM 2308 N N . LYS A 1 292 ? 11.82 -24.625 -23.766 1 78.75 292 LYS A N 1
ATOM 2309 C CA . LYS A 1 292 ? 10.828 -25.688 -23.562 1 78.75 292 LYS A CA 1
ATOM 2310 C C . LYS A 1 292 ? 10.742 -26.062 -22.094 1 78.75 292 LYS A C 1
ATOM 2312 O O . LYS A 1 292 ? 10.703 -27.25 -21.75 1 78.75 292 LYS A O 1
ATOM 2317 N N . LEU A 1 293 ? 10.883 -25.094 -21.312 1 79.81 293 LEU A N 1
ATOM 2318 C CA . LEU A 1 293 ? 10.828 -25.328 -19.875 1 79.81 293 LEU A CA 1
ATOM 2319 C C . LEU A 1 293 ? 9.492 -24.875 -19.297 1 79.81 293 LEU A C 1
ATOM 2321 O O . LEU A 1 293 ? 9.305 -24.875 -18.078 1 79.81 293 LEU A O 1
ATOM 2325 N N . TYR A 1 294 ? 8.547 -24.641 -20.078 1 70.19 294 TYR A N 1
ATOM 2326 C CA . TYR A 1 294 ? 7.27 -24.109 -19.609 1 70.19 294 TYR A CA 1
ATOM 2327 C C . TYR A 1 294 ? 6.5 -25.156 -18.812 1 70.19 294 TYR A C 1
ATOM 2329 O O . TYR A 1 294 ? 5.805 -24.828 -17.859 1 70.19 294 TYR A O 1
ATOM 2337 N N . GLY A 1 295 ? 6.637 -26.359 -18.969 1 67 295 GLY A N 1
ATOM 2338 C CA . GLY A 1 295 ? 5.914 -27.406 -18.25 1 67 295 GLY A CA 1
ATOM 2339 C C . GLY A 1 295 ? 6.777 -28.156 -17.266 1 67 295 GLY A C 1
ATOM 2340 O O . GLY A 1 295 ? 6.371 -29.203 -16.75 1 67 295 GLY A O 1
ATOM 2341 N N . TRP A 1 296 ? 7.832 -27.453 -16.938 1 76 296 TRP A N 1
ATOM 2342 C CA . TRP A 1 296 ? 8.781 -28.109 -16.062 1 76 296 TRP A CA 1
ATOM 2343 C C . TRP A 1 296 ? 8.359 -27.969 -14.602 1 76 296 TRP A C 1
ATOM 2345 O O . TRP A 1 296 ? 7.98 -26.891 -14.156 1 76 296 TRP A O 1
ATOM 2355 N N . ASP A 1 297 ? 8.18 -29.141 -13.867 1 73.69 297 ASP A N 1
ATOM 2356 C CA . ASP A 1 297 ? 7.855 -29.172 -12.445 1 73.69 297 ASP A CA 1
ATOM 2357 C C . ASP A 1 297 ? 9.102 -29.438 -11.602 1 73.69 297 ASP A C 1
ATOM 2359 O O . ASP A 1 297 ? 9.688 -30.516 -11.688 1 73.69 297 ASP A O 1
ATOM 2363 N N . GLU A 1 298 ? 9.445 -28.547 -10.734 1 77.06 298 GLU A N 1
ATOM 2364 C CA . GLU A 1 298 ? 10.648 -28.609 -9.906 1 77.06 298 GLU A CA 1
ATOM 2365 C C . GLU A 1 298 ? 10.562 -29.75 -8.898 1 77.06 298 GLU A C 1
ATOM 2367 O O . GLU A 1 298 ? 11.539 -30.469 -8.695 1 77.06 298 GLU A O 1
ATOM 2372 N N . ASP A 1 299 ? 9.414 -30.031 -8.344 1 74.94 299 ASP A N 1
ATOM 2373 C CA . ASP A 1 299 ? 9.258 -31.062 -7.316 1 74.94 299 ASP A CA 1
ATOM 2374 C C . ASP A 1 299 ? 9.414 -32.469 -7.902 1 74.94 299 ASP A C 1
ATOM 2376 O O . ASP A 1 299 ? 10.031 -33.312 -7.289 1 74.94 299 ASP A O 1
ATOM 2380 N N . GLN A 1 300 ? 8.922 -32.562 -9.07 1 73.44 300 GLN A N 1
ATOM 2381 C CA . GLN A 1 300 ? 9 -33.875 -9.711 1 73.44 300 GLN A CA 1
ATOM 2382 C C . GLN A 1 300 ? 10.438 -34.219 -10.102 1 73.44 300 GLN A C 1
ATOM 2384 O O . GLN A 1 300 ? 10.867 -35.344 -9.992 1 73.44 300 GLN A O 1
ATOM 2389 N N . GLU A 1 301 ? 11.07 -33.156 -10.5 1 75.69 301 GLU A N 1
ATOM 2390 C CA . GLU A 1 301 ? 12.453 -33.406 -10.906 1 75.69 301 GLU A CA 1
ATOM 2391 C C . GLU A 1 301 ? 13.336 -33.719 -9.711 1 75.69 301 GLU A C 1
ATOM 2393 O O . GLU A 1 301 ? 14.211 -34.594 -9.797 1 75.69 301 GLU A O 1
ATOM 2398 N N . GLU A 1 302 ? 13.117 -33.094 -8.633 1 78.5 302 GLU A N 1
ATOM 2399 C CA . GLU A 1 302 ? 13.922 -33.344 -7.438 1 78.5 302 GLU A CA 1
ATOM 2400 C C . GLU A 1 302 ? 13.656 -34.75 -6.883 1 78.5 302 GLU A C 1
ATOM 2402 O O . GLU A 1 302 ? 14.578 -35.438 -6.438 1 78.5 302 GLU A O 1
ATOM 2407 N N . LEU A 1 303 ? 12.43 -35.125 -6.938 1 78.5 303 LEU A N 1
ATOM 2408 C CA . LEU A 1 303 ? 12.078 -36.438 -6.461 1 78.5 303 LEU A CA 1
ATOM 2409 C C . LEU A 1 303 ? 12.656 -37.531 -7.379 1 78.5 303 LEU A C 1
ATOM 2411 O O . LEU A 1 303 ? 13.133 -38.562 -6.906 1 78.5 303 LEU A O 1
ATOM 2415 N N . ALA A 1 304 ? 12.586 -37.219 -8.633 1 77.5 304 ALA A N 1
ATOM 2416 C CA . ALA A 1 304 ? 13.125 -38.156 -9.609 1 77.5 304 ALA A CA 1
ATOM 2417 C C . ALA A 1 304 ? 14.633 -38.312 -9.438 1 77.5 304 ALA A C 1
ATOM 2419 O O . ALA A 1 304 ? 15.148 -39.438 -9.523 1 77.5 304 ALA A O 1
ATOM 2420 N N . MET A 1 305 ? 15.266 -37.219 -9.156 1 77.12 305 MET A N 1
ATOM 2421 C CA . MET A 1 305 ? 16.719 -37.25 -8.984 1 77.12 305 MET A CA 1
ATOM 2422 C C . MET A 1 305 ? 17.094 -38 -7.707 1 77.12 305 MET A C 1
ATOM 2424 O O . MET A 1 305 ? 18.078 -38.75 -7.68 1 77.12 305 MET A O 1
ATOM 2428 N N . GLU A 1 306 ? 16.328 -37.844 -6.707 1 78.44 306 GLU A N 1
ATOM 2429 C CA . GLU A 1 306 ? 16.594 -38.531 -5.445 1 78.44 306 GLU A CA 1
ATOM 2430 C C . GLU A 1 306 ? 16.375 -40.031 -5.574 1 78.44 306 GLU A C 1
ATOM 2432 O O . GLU A 1 306 ? 17.109 -40.844 -4.996 1 78.44 306 GLU A O 1
ATOM 2437 N N . LEU A 1 307 ? 15.406 -40.375 -6.328 1 77.88 307 LEU A N 1
ATOM 2438 C CA . LEU A 1 307 ? 15.078 -41.781 -6.52 1 77.88 307 LEU A CA 1
ATOM 2439 C C . LEU A 1 307 ? 16.109 -42.469 -7.41 1 77.88 307 LEU A C 1
ATOM 2441 O O . LEU A 1 307 ? 16.422 -43.656 -7.223 1 77.88 307 LEU A O 1
ATOM 2445 N N . LEU A 1 308 ? 16.578 -41.75 -8.32 1 73.94 308 LEU A N 1
ATOM 2446 C CA . LEU A 1 308 ? 17.594 -42.281 -9.219 1 73.94 308 LEU A CA 1
ATOM 2447 C C . LEU A 1 308 ? 18.922 -42.5 -8.477 1 73.94 308 LEU A C 1
ATOM 2449 O O . LEU A 1 308 ? 19.625 -43.438 -8.742 1 73.94 308 LEU A O 1
ATOM 2453 N N . ASN A 1 309 ? 19.188 -41.594 -7.531 1 70.62 309 ASN A N 1
ATOM 2454 C CA . ASN A 1 309 ? 20.422 -41.688 -6.758 1 70.62 309 ASN A CA 1
ATOM 2455 C C . ASN A 1 309 ? 20.328 -42.75 -5.688 1 70.62 309 ASN A C 1
ATOM 2457 O O . ASN A 1 309 ? 21.312 -43.438 -5.41 1 70.62 309 ASN A O 1
ATOM 2461 N N . ASN A 1 310 ? 19.25 -42.781 -5.008 1 77.31 310 ASN A N 1
ATOM 2462 C CA . ASN A 1 310 ? 19 -43.781 -3.975 1 77.31 310 ASN A CA 1
ATOM 2463 C C . ASN A 1 310 ? 17.641 -44.438 -4.141 1 77.31 310 ASN A C 1
ATOM 2465 O O . ASN A 1 310 ? 16.609 -43.844 -3.756 1 77.31 310 ASN A O 1
ATOM 2469 N N . PRO A 1 311 ? 17.75 -45.594 -4.727 1 72.81 311 PRO A N 1
ATOM 2470 C CA . PRO A 1 311 ? 16.469 -46.25 -4.938 1 72.81 311 PRO A CA 1
ATOM 2471 C C . PRO A 1 311 ? 15.703 -46.469 -3.633 1 72.81 311 PRO A C 1
ATOM 2473 O O . PRO A 1 311 ? 14.477 -46.656 -3.65 1 72.81 311 PRO A O 1
ATOM 2476 N N . ALA A 1 312 ? 16.484 -46.5 -2.463 1 73.81 312 ALA A N 1
ATOM 2477 C CA . ALA A 1 312 ? 15.82 -46.688 -1.174 1 73.81 312 ALA A CA 1
ATOM 2478 C C . ALA A 1 312 ? 15.516 -45.375 -0.49 1 73.81 312 ALA A C 1
ATOM 2480 O O . ALA A 1 312 ? 15.398 -45.312 0.736 1 73.81 312 ALA A O 1
ATOM 2481 N N . TYR A 1 313 ? 15.367 -44.438 -1.337 1 78.31 313 TYR A N 1
ATOM 2482 C CA . TYR A 1 313 ? 15.125 -43.094 -0.79 1 78.31 313 TYR A CA 1
ATOM 2483 C C . TYR A 1 313 ? 13.789 -43.031 -0.06 1 78.31 313 TYR A C 1
ATOM 2485 O O . TYR A 1 313 ? 12.773 -43.5 -0.575 1 78.31 313 TYR A O 1
ATOM 2493 N N . GLU A 1 314 ? 13.938 -42.625 1.308 1 80.75 314 GLU A N 1
ATOM 2494 C CA . GLU A 1 314 ? 12.719 -42.375 2.072 1 80.75 314 GLU A CA 1
ATOM 2495 C C . GLU A 1 314 ? 12.266 -40.938 1.917 1 80.75 314 GLU A C 1
ATOM 2497 O O . GLU A 1 314 ? 13.078 -40 2.021 1 80.75 314 GLU A O 1
ATOM 2502 N N . LEU A 1 315 ? 10.992 -40.812 1.509 1 83.31 315 LEU A N 1
ATOM 2503 C CA . LEU A 1 315 ? 10.414 -39.469 1.271 1 83.31 315 LEU A CA 1
ATOM 2504 C C . LEU A 1 315 ? 10.523 -38.594 2.514 1 83.31 315 LEU A C 1
ATOM 2506 O O . LEU A 1 315 ? 10.117 -39 3.604 1 83.31 315 LEU A O 1
ATOM 2510 N N . GLN A 1 316 ? 11.266 -37.531 2.375 1 82.44 316 GLN A N 1
ATOM 2511 C CA . GLN A 1 316 ? 11.312 -36.562 3.447 1 82.44 316 GLN A CA 1
ATOM 2512 C C . GLN A 1 316 ? 10.07 -35.688 3.436 1 82.44 316 GLN A C 1
ATOM 2514 O O . GLN A 1 316 ? 9.812 -34.969 2.457 1 82.44 316 GLN A O 1
ATOM 2519 N N . LYS A 1 317 ? 9.32 -35.688 4.473 1 84.75 317 LYS A N 1
ATOM 2520 C CA . LYS A 1 317 ? 8.055 -34.969 4.57 1 84.75 317 LYS A CA 1
ATOM 2521 C C . LYS A 1 317 ? 8.289 -33.5 4.969 1 84.75 317 LYS A C 1
ATOM 2523 O O . LYS A 1 317 ? 9.359 -33.156 5.473 1 84.75 317 LYS A O 1
ATOM 2528 N N . HIS A 1 318 ? 7.348 -32.688 4.539 1 84.25 318 HIS A N 1
ATOM 2529 C CA . HIS A 1 318 ? 7.367 -31.281 4.941 1 84.25 318 HIS A CA 1
ATOM 2530 C C . HIS A 1 318 ? 7.102 -31.141 6.434 1 84.25 318 HIS A C 1
ATOM 2532 O O . HIS A 1 318 ? 6.23 -31.812 6.984 1 84.25 318 HIS A O 1
ATOM 2538 N N . GLN A 1 319 ? 7.973 -30.391 7.129 1 81.75 319 GLN A N 1
ATOM 2539 C CA . GLN A 1 319 ? 7.797 -30.141 8.555 1 81.75 319 GLN A CA 1
ATOM 2540 C C . GLN A 1 319 ? 7.602 -28.656 8.836 1 81.75 319 GLN A C 1
ATOM 2542 O O . GLN A 1 319 ? 8.359 -27.812 8.336 1 81.75 319 GLN A O 1
ATOM 2547 N N . HIS A 1 320 ? 6.391 -28.391 9.297 1 82.19 320 HIS A N 1
ATOM 2548 C CA . HIS A 1 320 ? 6.125 -27.016 9.703 1 82.19 320 HIS A CA 1
ATOM 2549 C C . HIS A 1 320 ? 5.758 -26.922 11.18 1 82.19 320 HIS A C 1
ATOM 2551 O O . HIS A 1 320 ? 4.992 -27.75 11.68 1 82.19 320 HIS A O 1
ATOM 2557 N N . SER A 1 321 ? 6.555 -26.125 11.969 1 86 321 SER A N 1
ATOM 2558 C CA . SER A 1 321 ? 6.262 -25.906 13.375 1 86 321 SER A CA 1
ATOM 2559 C C . SER A 1 321 ? 6.012 -24.422 13.664 1 86 321 SER A C 1
ATOM 2561 O O . SER A 1 321 ? 6.832 -23.578 13.312 1 86 321 SER A O 1
ATOM 2563 N N . TYR A 1 322 ? 4.891 -24.156 14.289 1 88.19 322 TYR A N 1
ATOM 2564 C CA . TYR A 1 322 ? 4.543 -22.781 14.625 1 88.19 322 TYR A CA 1
ATOM 2565 C C . TYR A 1 322 ? 5.484 -22.219 15.688 1 88.19 322 TYR A C 1
ATOM 2567 O O . TYR A 1 322 ? 5.762 -21.016 15.719 1 88.19 322 TYR A O 1
ATOM 2575 N N . LEU A 1 323 ? 5.988 -23.047 16.547 1 89.81 323 LEU A N 1
ATOM 2576 C CA . LEU A 1 323 ? 6.93 -22.625 17.578 1 89.81 323 LEU A CA 1
ATOM 2577 C C . LEU A 1 323 ? 8.266 -22.203 16.953 1 89.81 323 LEU A C 1
ATOM 2579 O O . LEU A 1 323 ? 8.852 -21.203 17.344 1 89.81 323 LEU A O 1
ATOM 2583 N N . ARG A 1 324 ? 8.727 -22.953 16.016 1 88.88 324 ARG A N 1
ATOM 2584 C CA . ARG A 1 324 ? 9.969 -22.625 15.336 1 88.88 324 ARG A CA 1
ATOM 2585 C C . ARG A 1 324 ? 9.82 -21.328 14.531 1 88.88 324 ARG A C 1
ATOM 2587 O O . ARG A 1 324 ? 10.727 -20.5 14.523 1 88.88 324 ARG A O 1
ATOM 2594 N N . SER A 1 325 ? 8.617 -21.266 13.859 1 88.44 325 SER A N 1
ATOM 2595 C CA . SER A 1 325 ? 8.367 -20.062 13.07 1 88.44 325 SER A CA 1
ATOM 2596 C C . SER A 1 325 ? 8.305 -18.828 13.961 1 88.44 325 SER A C 1
ATOM 2598 O O . SER A 1 325 ? 8.766 -17.75 13.57 1 88.44 325 SER A O 1
ATOM 2600 N N . SER A 1 326 ? 7.734 -18.984 15.188 1 91.94 326 SER A N 1
ATOM 2601 C CA . SER A 1 326 ? 7.68 -17.859 16.125 1 91.94 326 SER A CA 1
ATOM 2602 C C . SER A 1 326 ? 9.07 -17.484 16.609 1 91.94 326 SER A C 1
ATOM 2604 O O . SER A 1 326 ? 9.383 -16.312 16.766 1 91.94 326 SER A O 1
ATOM 2606 N N . ALA A 1 327 ? 9.836 -18.453 16.828 1 91.69 327 ALA A N 1
ATOM 2607 C CA . ALA A 1 327 ? 11.211 -18.203 17.266 1 91.69 327 ALA A CA 1
ATOM 2608 C C . ALA A 1 327 ? 12.016 -17.484 16.188 1 91.69 327 ALA A C 1
ATOM 2610 O O . ALA A 1 327 ? 12.773 -16.562 16.469 1 91.69 327 ALA A O 1
ATOM 2611 N N . ILE A 1 328 ? 11.828 -17.922 14.977 1 91.25 328 ILE A N 1
ATOM 2612 C CA . ILE A 1 328 ? 12.539 -17.297 13.859 1 91.25 328 ILE A CA 1
ATOM 2613 C C . ILE A 1 328 ? 12.086 -15.844 13.695 1 91.25 328 ILE A C 1
ATOM 2615 O O . ILE A 1 328 ? 12.906 -14.961 13.453 1 91.25 328 ILE A O 1
ATOM 2619 N N . LEU A 1 329 ? 10.828 -15.633 13.844 1 90.56 329 LEU A N 1
ATOM 2620 C CA . LEU A 1 329 ? 10.297 -14.281 13.734 1 90.56 329 LEU A CA 1
ATOM 2621 C C . LEU A 1 329 ? 10.867 -13.383 14.828 1 90.56 329 LEU A C 1
ATOM 2623 O O . LEU A 1 329 ? 11.289 -12.258 14.562 1 90.56 329 LEU A O 1
ATOM 2627 N N . ILE A 1 330 ? 10.93 -13.883 16.047 1 93.19 330 ILE A N 1
ATOM 2628 C CA . ILE A 1 330 ? 11.43 -13.109 17.172 1 93.19 330 ILE A CA 1
ATOM 2629 C C . ILE A 1 330 ? 12.922 -12.836 17 1 93.19 330 ILE A C 1
ATOM 2631 O O . ILE A 1 330 ? 13.375 -11.703 17.188 1 93.19 330 ILE A O 1
ATOM 2635 N N . PHE A 1 331 ? 13.641 -13.828 16.562 1 92.38 331 PHE A N 1
ATOM 2636 C CA . PHE A 1 331 ? 15.078 -13.672 16.375 1 92.38 331 PHE A CA 1
ATOM 2637 C C . PHE A 1 331 ? 15.375 -12.703 15.227 1 92.38 331 PHE A C 1
ATOM 2639 O O . PHE A 1 331 ? 16.328 -11.922 15.297 1 92.38 331 PHE A O 1
ATOM 2646 N N . SER A 1 332 ? 14.578 -12.812 14.188 1 91.38 332 SER A N 1
ATOM 2647 C CA . SER A 1 332 ? 14.75 -11.883 13.086 1 91.38 332 SER A CA 1
ATOM 2648 C C . SER A 1 332 ? 14.453 -10.453 13.516 1 91.38 332 SER A C 1
ATOM 2650 O O . SER A 1 332 ? 15.148 -9.516 13.102 1 91.38 332 SER A O 1
ATOM 2652 N N . LEU A 1 333 ? 13.492 -10.289 14.367 1 91.56 333 LEU A N 1
ATOM 2653 C CA . LEU A 1 333 ? 13.148 -8.961 14.859 1 91.56 333 LEU A CA 1
ATOM 2654 C C . LEU A 1 333 ? 14.242 -8.406 15.758 1 91.56 333 LEU A C 1
ATOM 2656 O O . LEU A 1 333 ? 14.562 -7.219 15.695 1 91.56 333 LEU A O 1
ATOM 2660 N N . VAL A 1 334 ? 14.805 -9.258 16.547 1 93.44 334 VAL A N 1
ATOM 2661 C CA . VAL A 1 334 ? 15.898 -8.852 17.422 1 93.44 334 VAL A CA 1
ATOM 2662 C C . VAL A 1 334 ? 17.094 -8.422 16.578 1 93.44 334 VAL A C 1
ATOM 2664 O O . VAL A 1 334 ? 17.734 -7.414 16.859 1 93.44 334 VAL A O 1
ATOM 2667 N N . LEU A 1 335 ? 17.312 -9.188 15.523 1 91.81 335 LEU A N 1
ATOM 2668 C CA . LEU A 1 335 ? 18.438 -8.852 14.656 1 91.81 335 LEU A CA 1
ATOM 2669 C C . LEU A 1 335 ? 18.188 -7.539 13.93 1 91.81 335 LEU A C 1
ATOM 2671 O O . LEU A 1 335 ? 19.094 -6.727 13.773 1 91.81 335 LEU A O 1
ATOM 2675 N N . ILE A 1 336 ? 17 -7.34 13.492 1 91.94 336 ILE A N 1
ATOM 2676 C CA . ILE A 1 336 ? 16.656 -6.09 12.828 1 91.94 336 ILE A CA 1
ATOM 2677 C C . ILE A 1 336 ? 16.828 -4.922 13.789 1 91.94 336 ILE A C 1
ATOM 2679 O O . ILE A 1 336 ? 17.375 -3.877 13.422 1 91.94 336 ILE A O 1
ATOM 2683 N N . CYS A 1 337 ? 16.453 -5.082 15.039 1 92.12 337 CYS A N 1
ATOM 2684 C CA . CYS A 1 337 ? 16.625 -4.043 16.047 1 92.12 337 CYS A CA 1
ATOM 2685 C C . CYS A 1 337 ? 18.109 -3.766 16.281 1 92.12 337 CYS A C 1
ATOM 2687 O O . CYS A 1 337 ? 18.5 -2.611 16.469 1 92.12 337 CYS A O 1
ATOM 2689 N N . LEU A 1 338 ? 18.859 -4.785 16.219 1 90.81 338 LEU A N 1
ATOM 2690 C CA . LEU A 1 338 ? 20.297 -4.629 16.391 1 90.81 338 LEU A CA 1
ATOM 2691 C C . LEU A 1 338 ? 20.906 -3.871 15.211 1 90.81 338 LEU A C 1
ATOM 2693 O O . LEU A 1 338 ? 21.781 -3.029 15.398 1 90.81 338 LEU A O 1
ATOM 2697 N N . LEU A 1 339 ? 20.391 -4.176 14.047 1 91.19 339 LEU A N 1
ATOM 2698 C CA . LEU A 1 339 ? 20.906 -3.492 12.867 1 91.19 339 LEU A CA 1
ATOM 2699 C C . LEU A 1 339 ? 20.5 -2.021 12.875 1 91.19 339 LEU A C 1
ATOM 2701 O O . LEU A 1 339 ? 21.281 -1.155 12.484 1 91.19 339 LEU A O 1
ATOM 2705 N N . ILE A 1 340 ? 19.328 -1.732 13.367 1 89.31 340 ILE A N 1
ATOM 2706 C CA . ILE A 1 340 ? 18.906 -0.347 13.531 1 89.31 340 ILE A CA 1
ATOM 2707 C C . ILE A 1 340 ? 19.75 0.323 14.617 1 89.31 340 ILE A C 1
ATOM 2709 O O . ILE A 1 340 ? 20.109 1.495 14.492 1 89.31 340 ILE A O 1
ATOM 2713 N N . GLY A 1 341 ? 20.062 -0.445 15.672 1 87.56 341 GLY A N 1
ATOM 2714 C CA . GLY A 1 341 ? 20.953 0.043 16.719 1 87.56 341 GLY A CA 1
ATOM 2715 C C . GLY A 1 341 ? 22.328 0.416 16.188 1 87.56 341 GLY A C 1
ATOM 2716 O O . GLY A 1 341 ? 22.922 1.392 16.656 1 87.56 341 GLY A O 1
ATOM 2717 N N . MET A 1 342 ? 22.734 -0.267 15.141 1 87.31 342 MET A N 1
ATOM 2718 C CA . MET A 1 342 ? 24.047 0.044 14.547 1 87.31 342 MET A CA 1
ATOM 2719 C C . MET A 1 342 ? 24.016 1.4 13.852 1 87.31 342 MET A C 1
ATOM 2721 O O . MET A 1 342 ? 25.016 2.115 13.828 1 87.31 342 MET A O 1
ATOM 2725 N N . ALA A 1 343 ? 22.906 1.717 13.266 1 85.81 343 ALA A N 1
ATOM 2726 C CA . ALA A 1 343 ? 22.75 3.053 12.695 1 85.81 343 ALA A CA 1
ATOM 2727 C C . ALA A 1 343 ? 22.859 4.125 13.781 1 85.81 343 ALA A C 1
ATOM 2729 O O . ALA A 1 343 ? 23.438 5.191 13.547 1 85.81 343 ALA A O 1
ATOM 2730 N N . HIS A 1 344 ? 22.406 3.771 15 1 85.12 344 HIS A N 1
ATOM 2731 C CA . HIS A 1 344 ? 22.516 4.707 16.125 1 85.12 344 HIS A CA 1
ATOM 2732 C C . HIS A 1 344 ? 23.953 4.863 16.578 1 85.12 344 HIS A C 1
ATOM 2734 O O . HIS A 1 344 ? 24.375 5.953 16.969 1 85.12 344 HIS A O 1
ATOM 2740 N N . VAL A 1 345 ? 24.656 3.807 16.484 1 87.25 345 VAL A N 1
ATOM 2741 C CA . VAL A 1 345 ? 26.078 3.863 16.812 1 87.25 345 VAL A CA 1
ATOM 2742 C C . VAL A 1 345 ? 26.812 4.766 15.82 1 87.25 345 VAL A C 1
ATOM 2744 O O . VAL A 1 345 ? 27.703 5.52 16.203 1 87.25 345 VAL A O 1
ATOM 2747 N N . LEU A 1 346 ? 26.406 4.73 14.602 1 89.56 346 LEU A N 1
ATOM 2748 C CA . LEU A 1 346 ? 26.984 5.59 13.578 1 89.56 346 LEU A CA 1
ATOM 2749 C C . LEU A 1 346 ? 26.672 7.055 13.852 1 89.56 346 LEU A C 1
ATOM 2751 O O . LEU A 1 346 ? 27.516 7.93 13.617 1 89.56 346 LEU A O 1
ATOM 2755 N N . VAL A 1 347 ? 25.516 7.332 14.367 1 86.31 347 VAL A N 1
ATOM 2756 C CA . VAL A 1 347 ? 25.141 8.695 14.727 1 86.31 347 VAL A CA 1
ATOM 2757 C C . VAL A 1 347 ? 26 9.188 15.883 1 86.31 347 VAL A C 1
ATOM 2759 O O . VAL A 1 347 ? 26.484 10.32 15.859 1 86.31 347 VAL A O 1
ATOM 2762 N N . LEU A 1 348 ? 26.219 8.32 16.812 1 87.19 348 LEU A N 1
ATOM 2763 C CA . LEU A 1 348 ? 27.078 8.672 17.938 1 87.19 348 LEU A CA 1
ATOM 2764 C C . LEU A 1 348 ? 28.516 8.922 17.484 1 87.19 348 LEU A C 1
ATOM 2766 O O . LEU A 1 348 ? 29.172 9.836 17.969 1 87.19 348 LEU A O 1
ATOM 2770 N N . TYR A 1 349 ? 28.953 8.164 16.594 1 89.88 349 TYR A N 1
ATOM 2771 C CA . TYR A 1 349 ? 30.266 8.367 16.016 1 89.88 349 TYR A CA 1
ATOM 2772 C C . TYR A 1 349 ? 30.375 9.742 15.359 1 89.88 349 TYR A C 1
ATOM 2774 O O . TYR A 1 349 ? 31.344 10.461 15.57 1 89.88 349 TYR A O 1
ATOM 2782 N N . ARG A 1 350 ? 29.391 10.125 14.594 1 88.31 350 ARG A N 1
ATOM 2783 C CA . ARG A 1 350 ? 29.391 11.414 13.906 1 88.31 350 ARG A CA 1
ATOM 2784 C C . ARG A 1 350 ? 29.391 12.57 14.898 1 88.31 350 ARG A C 1
ATOM 2786 O O . ARG A 1 350 ? 30.078 13.57 14.688 1 88.31 350 ARG A O 1
ATOM 2793 N N . VAL A 1 351 ? 28.672 12.391 15.977 1 85.56 351 VAL A N 1
ATOM 2794 C CA . VAL A 1 351 ? 28.609 13.422 17 1 85.56 351 VAL A CA 1
ATOM 2795 C C . VAL A 1 351 ? 29.984 13.547 17.672 1 85.56 351 VAL A C 1
ATOM 2797 O O . VAL A 1 351 ? 30.469 14.656 17.906 1 85.56 351 VAL A O 1
ATOM 2800 N N . MET A 1 352 ? 30.656 12.43 17.938 1 86.19 352 MET A N 1
ATOM 2801 C CA . MET A 1 352 ? 31.953 12.43 18.594 1 86.19 352 MET A CA 1
ATOM 2802 C C . MET A 1 352 ? 33.031 13.031 17.688 1 86.19 352 MET A C 1
ATOM 2804 O O . MET A 1 352 ? 33.875 13.789 18.141 1 86.19 352 MET A O 1
ATOM 2808 N N . VAL A 1 353 ? 32.938 12.688 16.469 1 86.69 353 VAL A N 1
ATOM 2809 C CA . VAL A 1 353 ? 33.906 13.188 15.508 1 86.69 353 VAL A CA 1
ATOM 2810 C C . VAL A 1 353 ? 33.75 14.695 15.328 1 86.69 353 VAL A C 1
ATOM 2812 O O . VAL A 1 353 ? 34.719 15.422 15.156 1 86.69 353 VAL A O 1
ATOM 2815 N N . THR A 1 354 ? 32.469 15.156 15.25 1 81.88 354 THR A N 1
ATOM 2816 C CA . THR A 1 354 ? 32.219 16.594 15.172 1 81.88 354 THR A CA 1
ATOM 2817 C C . THR A 1 354 ? 32.812 17.312 16.375 1 81.88 354 THR A C 1
ATOM 2819 O O . THR A 1 354 ? 33.406 18.375 16.234 1 81.88 354 THR A O 1
ATOM 2822 N N . PHE A 1 355 ? 32.656 16.688 17.516 1 79.12 355 PHE A N 1
ATOM 2823 C CA . PHE A 1 355 ? 33.219 17.266 18.734 1 79.12 355 PHE A CA 1
ATOM 2824 C C . PHE A 1 355 ? 34.75 17.281 18.672 1 79.12 355 PHE A C 1
ATOM 2826 O O . PHE A 1 355 ? 35.375 18.297 19 1 79.12 355 PHE A O 1
ATOM 2833 N N . PHE A 1 356 ? 35.344 16.234 18.188 1 80.62 356 PHE A N 1
ATOM 2834 C CA . PHE A 1 356 ? 36.781 16.109 18.125 1 80.62 356 PHE A CA 1
ATOM 2835 C C . PHE A 1 356 ? 37.375 17.047 17.078 1 80.62 356 PHE A C 1
ATOM 2837 O O . PHE A 1 356 ? 38.406 17.688 17.328 1 80.62 356 PHE A O 1
ATOM 2844 N N . PHE A 1 357 ? 36.688 17.156 15.945 1 78.44 357 PHE A N 1
ATOM 2845 C CA . PHE A 1 357 ? 37.188 18.016 14.875 1 78.44 357 PHE A CA 1
ATOM 2846 C C . PHE A 1 357 ? 37.062 19.484 15.242 1 78.44 357 PHE A C 1
ATOM 2848 O O . PHE A 1 357 ? 37.875 20.328 14.836 1 78.44 357 PHE A O 1
ATOM 2855 N N . SER A 1 358 ? 36 19.797 15.945 1 75.19 358 SER A N 1
ATOM 2856 C CA . SER A 1 358 ? 35.781 21.188 16.375 1 75.19 358 SER A CA 1
ATOM 2857 C C . SER A 1 358 ? 36.844 21.625 17.359 1 75.19 358 SER A C 1
ATOM 2859 O O . SER A 1 358 ? 37.188 22.812 17.438 1 75.19 358 SER A O 1
ATOM 2861 N N . HIS A 1 359 ? 37.375 20.688 18.094 1 73.62 359 HIS A N 1
ATOM 2862 C CA . HIS A 1 359 ? 38.375 21.016 19.078 1 73.62 359 HIS A CA 1
ATOM 2863 C C . HIS A 1 359 ? 39.781 20.875 18.5 1 73.62 359 HIS A C 1
ATOM 2865 O O . HIS A 1 359 ? 40.75 21.344 19.094 1 73.62 359 HIS A O 1
ATOM 2871 N N . SER A 1 360 ? 39.75 20.266 17.312 1 72.12 360 SER A N 1
ATOM 2872 C CA . SER A 1 360 ? 41.062 20.109 16.703 1 72.12 360 SER A CA 1
ATOM 2873 C C . SER A 1 360 ? 41.5 21.375 15.992 1 72.12 360 SER A C 1
ATOM 2875 O O . SER A 1 360 ? 40.688 22.156 15.508 1 72.12 360 SER A O 1
ATOM 2877 N N . ALA A 1 361 ? 42.594 22.016 16.25 1 62.06 361 ALA A N 1
ATOM 2878 C CA . ALA A 1 361 ? 43.25 23.25 15.758 1 62.06 361 ALA A CA 1
ATOM 2879 C C . ALA A 1 361 ? 43.5 23.172 14.258 1 62.06 361 ALA A C 1
ATOM 2881 O O . ALA A 1 361 ? 44.25 23.984 13.719 1 62.06 361 ALA A O 1
ATOM 2882 N N . LEU A 1 362 ? 42.875 22.25 13.516 1 64.88 362 LEU A N 1
ATOM 2883 C CA . LEU A 1 362 ? 43.188 22.234 12.094 1 64.88 362 LEU A CA 1
ATOM 2884 C C . LEU A 1 362 ? 42.219 23.156 11.328 1 64.88 362 LEU A C 1
ATOM 2886 O O . LEU A 1 362 ? 41 22.938 11.32 1 64.88 362 LEU A O 1
ATOM 2890 N N . PRO A 1 363 ? 42.656 24.297 10.789 1 61.44 363 PRO A N 1
ATOM 2891 C CA . PRO A 1 363 ? 41.844 25.328 10.141 1 61.44 363 PRO A CA 1
ATOM 2892 C C . PRO A 1 363 ? 41.031 24.766 8.969 1 61.44 363 PRO A C 1
ATOM 2894 O O . PRO A 1 363 ? 39.875 25.172 8.766 1 61.44 363 PRO A O 1
ATOM 2897 N N . PHE A 1 364 ? 41.625 23.844 8.164 1 61.81 364 PHE A N 1
ATOM 2898 C CA . PHE A 1 364 ? 40.938 23.328 6.977 1 61.81 364 PHE A CA 1
ATOM 2899 C C . PHE A 1 364 ? 39.719 22.531 7.355 1 61.81 364 PHE A C 1
ATOM 2901 O O . PHE A 1 364 ? 38.688 22.578 6.652 1 61.81 364 PHE A O 1
ATOM 2908 N N . LEU A 1 365 ? 39.688 21.984 8.445 1 61.84 365 LEU A N 1
ATOM 2909 C CA . LEU A 1 365 ? 38.594 21.125 8.883 1 61.84 365 LEU A CA 1
ATOM 2910 C C . LEU A 1 365 ? 37.5 21.938 9.539 1 61.84 365 LEU A C 1
ATOM 2912 O O . LEU A 1 365 ? 36.312 21.547 9.5 1 61.84 365 LEU A O 1
ATOM 2916 N N . GLU A 1 366 ? 37.875 23.047 9.945 1 60.84 366 GLU A N 1
ATOM 2917 C CA . GLU A 1 366 ? 36.875 23.875 10.641 1 60.84 366 GLU A CA 1
ATOM 2918 C C . GLU A 1 366 ? 35.844 24.422 9.672 1 60.84 366 GLU A C 1
ATOM 2920 O O . GLU A 1 366 ? 34.656 24.469 9.992 1 60.84 366 GLU A O 1
ATOM 2925 N N . GLN A 1 367 ? 36.375 24.766 8.422 1 61.66 367 GLN A N 1
ATOM 2926 C CA . GLN A 1 367 ? 35.438 25.375 7.477 1 61.66 367 GLN A CA 1
ATOM 2927 C C . GLN A 1 367 ? 34.562 24.328 6.801 1 61.66 367 GLN A C 1
ATOM 2929 O O . GLN A 1 367 ? 33.469 24.641 6.355 1 61.66 367 GLN A O 1
ATOM 2934 N N . ARG A 1 368 ? 35.125 23.094 6.805 1 74.81 368 ARG A N 1
ATOM 2935 C CA . ARG A 1 368 ? 34.406 22.031 6.102 1 74.81 368 ARG A CA 1
ATOM 2936 C C . ARG A 1 368 ? 34.062 20.891 7.043 1 74.81 368 ARG A C 1
ATOM 2938 O O . ARG A 1 368 ? 34.125 19.719 6.648 1 74.81 368 ARG A O 1
ATOM 2945 N N . LEU A 1 369 ? 33.781 21.281 8.25 1 78.38 369 LEU A N 1
ATOM 2946 C CA . LEU A 1 369 ? 33.562 20.297 9.32 1 78.38 369 LEU A CA 1
ATOM 2947 C C . LEU A 1 369 ? 32.375 19.391 9 1 78.38 369 LEU A C 1
ATOM 2949 O O . LEU A 1 369 ? 32.5 18.172 9.109 1 78.38 369 LEU A O 1
ATOM 2953 N N . THR A 1 370 ? 31.312 19.953 8.547 1 78 370 THR A N 1
ATOM 2954 C CA . THR A 1 370 ? 30.094 19.172 8.312 1 78 370 THR A CA 1
ATOM 2955 C C . THR A 1 370 ? 30.297 18.203 7.16 1 78 370 THR A C 1
ATOM 2957 O O . THR A 1 370 ? 29.859 17.047 7.234 1 78 370 THR A O 1
ATOM 2960 N N . THR A 1 371 ? 31 18.625 6.164 1 81.5 371 THR A N 1
ATOM 2961 C CA . THR A 1 371 ? 31.266 17.75 5.02 1 81.5 371 THR A CA 1
ATOM 2962 C C . THR A 1 371 ? 32.219 16.625 5.398 1 81.5 371 THR A C 1
ATOM 2964 O O . THR A 1 371 ? 32.031 15.477 4.965 1 81.5 371 THR A O 1
ATOM 2967 N N . ALA A 1 372 ? 33.188 16.953 6.195 1 85.62 372 ALA A N 1
ATOM 2968 C CA . ALA A 1 372 ? 34.156 15.945 6.633 1 85.62 372 ALA A CA 1
ATOM 2969 C C . ALA A 1 372 ? 33.469 14.867 7.48 1 85.62 372 ALA A C 1
ATOM 2971 O O . ALA A 1 372 ? 33.812 13.688 7.371 1 85.62 372 ALA A O 1
ATOM 2972 N N . VAL A 1 373 ? 32.562 15.312 8.273 1 87.19 373 VAL A N 1
ATOM 2973 C CA . VAL A 1 373 ? 31.859 14.375 9.141 1 87.19 373 VAL A CA 1
ATOM 2974 C C . VAL A 1 373 ? 31 13.438 8.297 1 87.19 373 VAL A C 1
ATOM 2976 O O . VAL A 1 373 ? 30.938 12.234 8.555 1 87.19 373 VAL A O 1
ATOM 2979 N N . VAL A 1 374 ? 30.375 13.93 7.254 1 87.81 374 VAL A N 1
ATOM 2980 C CA . VAL A 1 374 ? 29.516 13.125 6.391 1 87.81 374 VAL A CA 1
ATOM 2981 C C . VAL A 1 374 ? 30.359 12.125 5.605 1 87.81 374 VAL A C 1
ATOM 2983 O O . VAL A 1 374 ? 29.984 10.953 5.477 1 87.81 374 VAL A O 1
ATOM 2986 N N . ILE A 1 375 ? 31.547 12.539 5.164 1 90.31 375 ILE A N 1
ATOM 2987 C CA . ILE A 1 375 ? 32.438 11.672 4.379 1 90.31 375 ILE A CA 1
ATOM 2988 C C . ILE A 1 375 ? 32.969 10.562 5.262 1 90.31 375 ILE A C 1
ATOM 2990 O O . ILE A 1 375 ? 32.938 9.383 4.887 1 90.31 375 ILE A O 1
ATOM 2994 N N . THR A 1 376 ? 33.438 10.922 6.426 1 91.81 376 THR A N 1
ATOM 2995 C CA . THR A 1 376 ? 34 9.914 7.328 1 91.81 376 THR A CA 1
ATOM 2996 C C . THR A 1 376 ? 32.875 8.977 7.816 1 91.81 376 THR A C 1
ATOM 2998 O O . THR A 1 376 ? 33.125 7.773 7.98 1 91.81 376 THR A O 1
ATOM 3001 N N . GLY A 1 377 ? 31.766 9.609 8.062 1 91.5 377 GLY A N 1
ATOM 3002 C CA . GLY A 1 377 ? 30.625 8.773 8.43 1 91.5 377 GLY A CA 1
ATOM 3003 C C . GLY A 1 377 ? 30.266 7.754 7.367 1 91.5 377 GLY A C 1
ATOM 3004 O O . GLY A 1 377 ? 29.953 6.605 7.684 1 91.5 377 GLY A O 1
ATOM 3005 N N . ALA A 1 378 ? 30.312 8.141 6.129 1 93.69 378 ALA A N 1
ATOM 3006 C CA . ALA A 1 378 ? 30.016 7.238 5.016 1 93.69 378 ALA A CA 1
ATOM 3007 C C . ALA A 1 378 ? 31.047 6.125 4.914 1 93.69 378 ALA A C 1
ATOM 3009 O O . ALA A 1 378 ? 30.703 4.973 4.625 1 93.69 378 ALA A O 1
ATOM 3010 N N . LEU A 1 379 ? 32.281 6.461 5.191 1 94.19 379 LEU A N 1
ATOM 3011 C CA . LEU A 1 379 ? 33.344 5.473 5.137 1 94.19 379 LEU A CA 1
ATOM 3012 C C . LEU A 1 379 ? 33.188 4.449 6.258 1 94.19 379 LEU A C 1
ATOM 3014 O O . LEU A 1 379 ? 33.344 3.246 6.023 1 94.19 379 LEU A O 1
ATOM 3018 N N . VAL A 1 380 ? 32.875 4.945 7.395 1 93.81 380 VAL A N 1
ATOM 3019 C CA . VAL A 1 380 ? 32.688 4.035 8.516 1 93.81 380 VAL A CA 1
ATOM 3020 C C . VAL A 1 380 ? 31.453 3.162 8.266 1 93.81 380 VAL A C 1
ATOM 3022 O O . VAL A 1 380 ? 31.453 1.972 8.594 1 93.81 380 VAL A O 1
ATOM 3025 N N . HIS A 1 381 ? 30.438 3.758 7.715 1 93.81 381 HIS A N 1
ATOM 3026 C CA . HIS A 1 381 ? 29.25 2.982 7.371 1 93.81 381 HIS A CA 1
ATOM 3027 C C . HIS A 1 381 ? 29.594 1.854 6.406 1 93.81 381 HIS A C 1
ATOM 3029 O O . HIS A 1 381 ? 29.078 0.738 6.543 1 93.81 381 HIS A O 1
ATOM 3035 N N . TYR A 1 382 ? 30.438 2.111 5.508 1 94.25 382 TYR A N 1
ATOM 3036 C CA . TYR A 1 382 ? 30.812 1.077 4.555 1 94.25 382 TYR A CA 1
ATOM 3037 C C . TYR A 1 382 ? 31.562 -0.061 5.254 1 94.25 382 TYR A C 1
ATOM 3039 O O . TYR A 1 382 ? 31.359 -1.231 4.922 1 94.25 382 TYR A O 1
ATOM 3047 N N . ILE A 1 383 ? 32.375 0.258 6.145 1 92.81 383 ILE A N 1
ATOM 3048 C CA . ILE A 1 383 ? 33.094 -0.763 6.906 1 92.81 383 ILE A CA 1
ATOM 3049 C C . ILE A 1 383 ? 32.094 -1.612 7.691 1 92.81 383 ILE A C 1
ATOM 3051 O O . ILE A 1 383 ? 32.219 -2.838 7.746 1 92.81 383 ILE A O 1
ATOM 3055 N N . ILE A 1 384 ? 31.109 -0.958 8.227 1 92.62 384 ILE A N 1
ATOM 3056 C CA . ILE A 1 384 ? 30.062 -1.672 8.961 1 92.62 384 ILE A CA 1
ATOM 3057 C C . ILE A 1 384 ? 29.312 -2.607 8.016 1 92.62 384 ILE A C 1
ATOM 3059 O O . ILE A 1 384 ? 28.984 -3.734 8.383 1 92.62 384 ILE A O 1
ATOM 3063 N N . ILE A 1 385 ? 29.062 -2.195 6.812 1 94.12 385 ILE A N 1
ATOM 3064 C CA . ILE A 1 385 ? 28.359 -3.004 5.816 1 94.12 385 ILE A CA 1
ATOM 3065 C C . ILE A 1 385 ? 29.172 -4.27 5.527 1 94.12 385 ILE A C 1
ATOM 3067 O O . ILE A 1 385 ? 28.609 -5.371 5.5 1 94.12 385 ILE A O 1
ATOM 3071 N N . VAL A 1 386 ? 30.5 -4.145 5.398 1 93.12 386 VAL A N 1
ATOM 3072 C CA . VAL A 1 386 ? 31.359 -5.273 5.059 1 93.12 386 VAL A CA 1
ATOM 3073 C C . VAL A 1 386 ? 31.375 -6.273 6.215 1 93.12 386 VAL A C 1
ATOM 3075 O O . VAL A 1 386 ? 31.234 -7.48 6.004 1 93.12 386 VAL A O 1
ATOM 3078 N N . VAL A 1 387 ? 31.438 -5.773 7.418 1 93.31 387 VAL A N 1
ATOM 3079 C CA . VAL A 1 387 ? 31.516 -6.637 8.594 1 93.31 387 VAL A CA 1
ATOM 3080 C C . VAL A 1 387 ? 30.172 -7.293 8.836 1 93.31 387 VAL A C 1
ATOM 3082 O O . VAL A 1 387 ? 30.078 -8.508 9.039 1 93.31 387 VAL A O 1
ATOM 3085 N N . MET A 1 388 ? 29.172 -6.484 8.766 1 93.44 388 MET A N 1
ATOM 3086 C CA . MET A 1 388 ? 27.844 -6.996 9.086 1 93.44 388 MET A CA 1
ATOM 3087 C C . MET A 1 388 ? 27.359 -7.945 7.996 1 93.44 388 MET A C 1
ATOM 3089 O O . MET A 1 388 ? 26.562 -8.852 8.266 1 93.44 388 MET A O 1
ATOM 3093 N N . THR A 1 389 ? 27.719 -7.758 6.77 1 92.94 389 THR A N 1
ATOM 3094 C CA . THR A 1 389 ? 27.344 -8.68 5.703 1 92.94 389 THR A CA 1
ATOM 3095 C C . THR A 1 389 ? 27.812 -10.094 6.02 1 92.94 389 THR A C 1
ATOM 3097 O O . THR A 1 389 ? 27.078 -11.062 5.805 1 92.94 389 THR A O 1
ATOM 3100 N N . LYS A 1 390 ? 29.047 -10.266 6.551 1 93.38 390 LYS A N 1
ATOM 3101 C CA . LYS A 1 390 ? 29.578 -11.57 6.922 1 93.38 390 LYS A CA 1
ATOM 3102 C C . LYS A 1 390 ? 28.812 -12.164 8.102 1 93.38 390 LYS A C 1
ATOM 3104 O O . LYS A 1 390 ? 28.469 -13.352 8.086 1 93.38 390 LYS A O 1
ATOM 3109 N N . VAL A 1 391 ? 28.5 -11.328 9 1 93.75 391 VAL A N 1
ATOM 3110 C CA . VAL A 1 391 ? 27.766 -11.781 10.172 1 93.75 391 VAL A CA 1
ATOM 3111 C C . VAL A 1 391 ? 26.344 -12.18 9.773 1 93.75 391 VAL A C 1
ATOM 3113 O O . VAL A 1 391 ? 25.859 -13.234 10.18 1 93.75 391 VAL A O 1
ATOM 3116 N N . ASN A 1 392 ? 25.734 -11.336 8.992 1 93.94 392 ASN A N 1
ATOM 3117 C CA . ASN A 1 392 ? 24.359 -11.602 8.555 1 93.94 392 ASN A CA 1
ATOM 3118 C C . ASN A 1 392 ? 24.281 -12.898 7.758 1 93.94 392 ASN A C 1
ATOM 3120 O O . ASN A 1 392 ? 23.281 -13.625 7.852 1 93.94 392 ASN A O 1
ATOM 3124 N N . LYS A 1 393 ? 25.266 -13.141 6.953 1 93.12 393 LYS A N 1
ATOM 3125 C CA . LYS A 1 393 ? 25.266 -14.375 6.18 1 93.12 393 LYS A CA 1
ATOM 3126 C C . LYS A 1 393 ? 25.297 -15.602 7.094 1 93.12 393 LYS A C 1
ATOM 3128 O O . LYS A 1 393 ? 24.531 -16.547 6.898 1 93.12 393 LYS A O 1
ATOM 3133 N N . LYS A 1 394 ? 26.094 -15.562 8.102 1 94.06 394 LYS A N 1
ATOM 3134 C CA . LYS A 1 394 ? 26.219 -16.672 9.047 1 94.06 394 LYS A CA 1
ATOM 3135 C C . LYS A 1 394 ? 24.938 -16.844 9.844 1 94.06 394 LYS A C 1
ATOM 3137 O O . LYS A 1 394 ? 24.453 -17.969 10.031 1 94.06 394 LYS A O 1
ATOM 3142 N N . VAL A 1 395 ? 24.391 -15.766 10.242 1 93.75 395 VAL A N 1
ATOM 3143 C CA . VAL A 1 395 ? 23.172 -15.812 11.039 1 93.75 395 VAL A CA 1
ATOM 3144 C C . VAL A 1 395 ? 22.016 -16.328 10.18 1 93.75 395 VAL A C 1
ATOM 3146 O O . VAL A 1 395 ? 21.234 -17.156 10.625 1 93.75 395 VAL A O 1
ATOM 3149 N N . ALA A 1 396 ? 21.906 -15.828 8.969 1 93.81 396 ALA A N 1
ATOM 3150 C CA . ALA A 1 396 ? 20.844 -16.25 8.062 1 93.81 396 ALA A CA 1
ATOM 3151 C C . ALA A 1 396 ? 20.938 -17.75 7.777 1 93.81 396 ALA A C 1
ATOM 3153 O O . ALA A 1 396 ? 19.922 -18.438 7.676 1 93.81 396 ALA A O 1
ATOM 3154 N N . LEU A 1 397 ? 22.188 -18.25 7.652 1 92.06 397 LEU A N 1
ATOM 3155 C CA . LEU A 1 397 ? 22.391 -19.672 7.414 1 92.06 397 LEU A CA 1
ATOM 3156 C C . LEU A 1 397 ? 21.938 -20.5 8.617 1 92.06 397 LEU A C 1
ATOM 3158 O O . LEU A 1 397 ? 21.266 -21.516 8.461 1 92.06 397 LEU A O 1
ATOM 3162 N N . LYS A 1 398 ? 22.219 -20.031 9.758 1 92.44 398 LYS A N 1
ATOM 3163 C CA . LYS A 1 398 ? 21.812 -20.734 10.969 1 92.44 398 LYS A CA 1
ATOM 3164 C C . LYS A 1 398 ? 20.297 -20.719 11.141 1 92.44 398 LYS A C 1
ATOM 3166 O O . LYS A 1 398 ? 19.703 -21.734 11.523 1 92.44 398 LYS A O 1
ATOM 3171 N N . LEU A 1 399 ? 19.688 -19.625 10.852 1 91.5 399 LEU A N 1
ATOM 3172 C CA . LEU A 1 399 ? 18.25 -19.5 10.953 1 91.5 399 LEU A CA 1
ATOM 3173 C C . LEU A 1 399 ? 17.562 -20.391 9.914 1 91.5 399 LEU A C 1
ATOM 3175 O O . LEU A 1 399 ? 16.5 -20.969 10.188 1 91.5 399 LEU A O 1
ATOM 3179 N N . CYS A 1 400 ? 18.141 -20.406 8.766 1 90.06 400 CYS A N 1
ATOM 3180 C CA . CYS A 1 400 ? 17.609 -21.266 7.707 1 90.06 400 CYS A CA 1
ATOM 3181 C C . CYS A 1 400 ? 17.672 -22.734 8.094 1 90.06 400 CYS A C 1
ATOM 3183 O O . CYS A 1 400 ? 16.734 -23.484 7.848 1 90.06 400 CYS A O 1
ATOM 3185 N N . ASP A 1 401 ? 18.719 -23.078 8.75 1 88.69 401 ASP A N 1
ATOM 3186 C CA . ASP A 1 401 ? 18.875 -24.469 9.156 1 88.69 401 ASP A CA 1
ATOM 3187 C C . ASP A 1 401 ? 17.891 -24.828 10.273 1 88.69 401 ASP A C 1
ATOM 3189 O O . ASP A 1 401 ? 17.438 -25.969 10.359 1 88.69 401 ASP A O 1
ATOM 3193 N N . PHE A 1 402 ? 17.594 -23.891 10.961 1 88.5 402 PHE A N 1
ATOM 3194 C CA . PHE A 1 402 ? 16.656 -24.109 12.047 1 88.5 402 PHE A CA 1
ATOM 3195 C C . PHE A 1 402 ? 15.258 -24.406 11.5 1 88.5 402 PHE A C 1
ATOM 3197 O O . PHE A 1 402 ? 14.453 -25.062 12.164 1 88.5 402 PHE A O 1
ATOM 3204 N N . GLU A 1 403 ? 14.891 -23.984 10.297 1 87.19 403 GLU A N 1
ATOM 3205 C CA . GLU A 1 403 ? 13.586 -24.203 9.68 1 87.19 403 GLU A CA 1
ATOM 3206 C C . GLU A 1 403 ? 13.516 -25.594 9.031 1 87.19 403 GLU A C 1
ATOM 3208 O O . GLU A 1 403 ? 12.438 -26.062 8.672 1 87.19 403 GLU A O 1
ATOM 3213 N N . LYS A 1 404 ? 14.555 -26.266 8.938 1 83.12 404 LYS A N 1
ATOM 3214 C CA . LYS A 1 404 ? 14.641 -27.625 8.398 1 83.12 404 LYS A CA 1
ATOM 3215 C C . LYS A 1 404 ? 14.008 -27.703 7.012 1 83.12 404 LYS A C 1
ATOM 3217 O O . LYS A 1 404 ? 13 -28.391 6.82 1 83.12 404 LYS A O 1
ATOM 3222 N N . PRO A 1 405 ? 14.703 -27.031 6.062 1 85.06 405 PRO A N 1
ATOM 3223 C CA . PRO A 1 405 ? 14.188 -27.125 4.695 1 85.06 405 PRO A CA 1
ATOM 3224 C C . PRO A 1 405 ? 14.297 -28.547 4.137 1 85.06 405 PRO A C 1
ATOM 3226 O O . PRO A 1 405 ? 15.219 -29.281 4.48 1 85.06 405 PRO A O 1
ATOM 3229 N N . ARG A 1 406 ? 13.305 -28.922 3.334 1 83.75 406 ARG A N 1
ATOM 3230 C CA . ARG A 1 406 ? 13.258 -30.25 2.766 1 83.75 406 ARG A CA 1
ATOM 3231 C C . ARG A 1 406 ? 14.164 -30.359 1.544 1 83.75 406 ARG A C 1
ATOM 3233 O O . ARG A 1 406 ? 14.938 -31.328 1.415 1 83.75 406 ARG A O 1
ATOM 3240 N N . THR A 1 407 ? 14.008 -29.328 0.668 1 82.25 407 THR A N 1
ATOM 3241 C CA . THR A 1 407 ? 14.734 -29.359 -0.596 1 82.25 407 THR A CA 1
ATOM 3242 C C . THR A 1 407 ? 15.75 -28.219 -0.665 1 82.25 407 THR A C 1
ATOM 3244 O O . THR A 1 407 ? 15.719 -27.297 0.153 1 82.25 407 THR A O 1
ATOM 3247 N N . PHE A 1 408 ? 16.672 -28.344 -1.558 1 80.31 408 PHE A N 1
ATOM 3248 C CA . PHE A 1 408 ? 17.688 -27.312 -1.767 1 80.31 408 PHE A CA 1
ATOM 3249 C C . PHE A 1 408 ? 17.047 -26.016 -2.252 1 80.31 408 PHE A C 1
ATOM 3251 O O . PHE A 1 408 ? 17.453 -24.938 -1.835 1 80.31 408 PHE A O 1
ATOM 3258 N N . SER A 1 409 ? 16.078 -26.141 -3.115 1 82.31 409 SER A N 1
ATOM 3259 C CA . SER A 1 409 ? 15.414 -24.953 -3.637 1 82.31 409 SER A CA 1
ATOM 3260 C C . SER A 1 409 ? 14.656 -24.219 -2.535 1 82.31 409 SER A C 1
ATOM 3262 O O . SER A 1 409 ? 14.617 -22.984 -2.52 1 82.31 409 SER A O 1
ATOM 3264 N N . GLU A 1 410 ? 14.125 -24.984 -1.641 1 85.94 410 GLU A N 1
ATOM 3265 C CA . GLU A 1 410 ? 13.43 -24.375 -0.51 1 85.94 410 GLU A CA 1
ATOM 3266 C C . GLU A 1 410 ? 14.422 -23.688 0.431 1 85.94 410 GLU A C 1
ATOM 3268 O O . GLU A 1 410 ? 14.133 -22.609 0.967 1 85.94 410 GLU A O 1
ATOM 3273 N N . ARG A 1 411 ? 15.523 -24.312 0.614 1 86 411 ARG A N 1
ATOM 3274 C CA . ARG A 1 411 ? 16.562 -23.734 1.45 1 86 411 ARG A CA 1
ATOM 3275 C C . ARG A 1 411 ? 17.078 -22.422 0.861 1 86 411 ARG A C 1
ATOM 3277 O O . ARG A 1 411 ? 17.25 -21.438 1.583 1 86 411 ARG A O 1
ATOM 3284 N N . GLU A 1 412 ? 17.266 -22.422 -0.388 1 86.88 412 GLU A N 1
ATOM 3285 C CA . GLU A 1 412 ? 17.734 -21.219 -1.067 1 86.88 412 GLU A CA 1
ATOM 3286 C C . GLU A 1 412 ? 16.703 -20.094 -0.963 1 86.88 412 GLU A C 1
ATOM 3288 O O . GLU A 1 412 ? 17.062 -18.938 -0.775 1 86.88 412 GLU A O 1
ATOM 3293 N N . ARG A 1 413 ? 15.492 -20.453 -1.121 1 89.62 413 ARG A N 1
ATOM 3294 C CA . ARG A 1 413 ? 14.43 -19.453 -1.05 1 89.62 413 ARG A CA 1
ATOM 3295 C C . ARG A 1 413 ? 14.359 -18.828 0.338 1 89.62 413 ARG A C 1
ATOM 3297 O O . ARG A 1 413 ? 14.305 -17.609 0.471 1 89.62 413 ARG A O 1
ATOM 3304 N N . LYS A 1 414 ? 14.352 -19.672 1.366 1 89.69 414 LYS A N 1
ATOM 3305 C CA . LYS A 1 414 ? 14.266 -19.188 2.742 1 89.69 414 LYS A CA 1
ATOM 3306 C C . LYS A 1 414 ? 15.508 -18.375 3.117 1 89.69 414 LYS A C 1
ATOM 3308 O O . LYS A 1 414 ? 15.406 -17.344 3.787 1 89.69 414 LYS A O 1
ATOM 3313 N N . PHE A 1 415 ? 16.578 -18.812 2.664 1 92.06 415 PHE A N 1
ATOM 3314 C CA . PHE A 1 415 ? 17.828 -18.094 2.922 1 92.06 415 PHE A CA 1
ATOM 3315 C C . PHE A 1 415 ? 17.828 -16.75 2.229 1 92.06 415 PHE A C 1
ATOM 3317 O O . PHE A 1 415 ? 18.25 -15.742 2.812 1 92.06 415 PHE A O 1
ATOM 3324 N N . THR A 1 416 ? 17.359 -16.688 1.003 1 92.31 416 THR A N 1
ATOM 3325 C CA . THR A 1 416 ? 17.359 -15.453 0.21 1 92.31 416 THR A CA 1
ATOM 3326 C C . THR A 1 416 ? 16.516 -14.375 0.877 1 92.31 416 THR A C 1
ATOM 3328 O O . THR A 1 416 ? 16.953 -13.234 1.016 1 92.31 416 THR A O 1
ATOM 3331 N N . ILE A 1 417 ? 15.422 -14.734 1.345 1 91.56 417 ILE A N 1
ATOM 3332 C CA . ILE A 1 417 ? 14.5 -13.766 1.927 1 91.56 417 ILE A CA 1
ATOM 3333 C C . ILE A 1 417 ? 15.078 -13.227 3.232 1 91.56 417 ILE A C 1
ATOM 3335 O O . ILE A 1 417 ? 15.102 -12.008 3.453 1 91.56 417 ILE A O 1
ATOM 3339 N N . LYS A 1 418 ? 15.609 -14.078 4.066 1 92.81 418 LYS A N 1
ATOM 3340 C CA . LYS A 1 418 ? 16.156 -13.656 5.355 1 92.81 418 LYS A CA 1
ATOM 3341 C C . LYS A 1 418 ? 17.422 -12.82 5.168 1 92.81 418 LYS A C 1
ATOM 3343 O O . LYS A 1 418 ? 17.547 -11.742 5.746 1 92.81 418 LYS A O 1
ATOM 3348 N N . PHE A 1 419 ? 18.234 -13.281 4.371 1 94.06 419 PHE A N 1
ATOM 3349 C CA . PHE A 1 419 ? 19.484 -12.578 4.152 1 94.06 419 PHE A CA 1
ATOM 3350 C C . PHE A 1 419 ? 19.25 -11.234 3.484 1 94.06 419 PHE A C 1
ATOM 3352 O O . PHE A 1 419 ? 19.922 -10.25 3.814 1 94.06 419 PHE A O 1
ATOM 3359 N N . PHE A 1 420 ? 18.344 -11.203 2.666 1 94.5 420 PHE A N 1
ATOM 3360 C CA . PHE A 1 420 ? 18.062 -9.945 1.989 1 94.5 420 PHE A CA 1
ATOM 3361 C C . PHE A 1 420 ? 17.484 -8.922 2.965 1 94.5 420 PHE A C 1
ATOM 3363 O O . PHE A 1 420 ? 17.859 -7.742 2.928 1 94.5 420 PHE A O 1
ATOM 3370 N N . ILE A 1 421 ? 16.641 -9.344 3.736 1 93.69 421 ILE A N 1
ATOM 3371 C CA . ILE A 1 421 ? 16.047 -8.43 4.703 1 93.69 421 ILE A CA 1
ATOM 3372 C C . ILE A 1 421 ? 17.141 -7.848 5.602 1 93.69 421 ILE A C 1
ATOM 3374 O O . ILE A 1 421 ? 17.172 -6.645 5.859 1 93.69 421 ILE A O 1
ATOM 3378 N N . PHE A 1 422 ? 18.031 -8.68 6.023 1 95.06 422 PHE A N 1
ATOM 3379 C CA . PHE A 1 422 ? 19.109 -8.211 6.867 1 95.06 422 PHE A CA 1
ATOM 3380 C C . PHE A 1 422 ? 20.031 -7.262 6.094 1 95.06 422 PHE A C 1
ATOM 3382 O O . PHE A 1 422 ? 20.484 -6.25 6.637 1 95.06 422 PHE A O 1
ATOM 3389 N N . GLN A 1 423 ? 20.25 -7.574 4.828 1 94.75 423 GLN A N 1
ATOM 3390 C CA . GLN A 1 423 ? 21.094 -6.723 4.004 1 94.75 423 GLN A CA 1
ATOM 3391 C C . GLN A 1 423 ? 20.438 -5.371 3.744 1 94.75 423 GLN A C 1
ATOM 3393 O O . GLN A 1 423 ? 21.109 -4.348 3.652 1 94.75 423 GLN A O 1
ATOM 3398 N N . LEU A 1 424 ? 19.188 -5.367 3.672 1 93.94 424 LEU A N 1
ATOM 3399 C CA . LEU A 1 424 ? 18.453 -4.129 3.451 1 93.94 424 LEU A CA 1
ATOM 3400 C C . LEU A 1 424 ? 18.641 -3.166 4.621 1 93.94 424 LEU A C 1
ATOM 3402 O O . LEU A 1 424 ? 18.938 -1.986 4.414 1 93.94 424 LEU A O 1
ATOM 3406 N N . PHE A 1 425 ? 18.578 -3.672 5.801 1 93.81 425 PHE A N 1
ATOM 3407 C CA . PHE A 1 425 ? 18.719 -2.828 6.98 1 93.81 425 PHE A CA 1
ATOM 3408 C C . PHE A 1 425 ? 20.172 -2.42 7.184 1 93.81 425 PHE A C 1
ATOM 3410 O O . PHE A 1 425 ? 20.453 -1.311 7.641 1 93.81 425 PHE A O 1
ATOM 3417 N N . THR A 1 426 ? 21.016 -3.301 6.777 1 94 426 THR A N 1
ATOM 3418 C CA . THR A 1 426 ? 22.422 -2.992 6.945 1 94 426 THR A CA 1
ATOM 3419 C C . THR A 1 426 ? 22.859 -1.889 5.98 1 94 426 THR A C 1
ATOM 3421 O O . THR A 1 426 ? 23.609 -0.985 6.359 1 94 426 THR A O 1
ATOM 3424 N N . HIS A 1 427 ? 22.375 -1.908 4.805 1 93.75 427 HIS A N 1
ATOM 3425 C CA . HIS A 1 427 ? 22.797 -0.966 3.779 1 93.75 427 HIS A CA 1
ATOM 3426 C C . HIS A 1 427 ? 22.062 0.362 3.902 1 93.75 427 HIS A C 1
ATOM 3428 O O . HIS A 1 427 ? 22.641 1.424 3.65 1 93.75 427 HIS A O 1
ATOM 3434 N N . PHE A 1 428 ? 20.797 0.362 4.402 1 93.38 428 PHE A N 1
ATOM 3435 C CA . PHE A 1 428 ? 20 1.562 4.184 1 93.38 428 PHE A CA 1
ATOM 3436 C C . PHE A 1 428 ? 19.578 2.18 5.512 1 93.38 428 PHE A C 1
ATOM 3438 O O . PHE A 1 428 ? 19.016 3.271 5.539 1 93.38 428 PHE A O 1
ATOM 3445 N N . SER A 1 429 ? 19.859 1.612 6.641 1 90.81 429 SER A N 1
ATOM 3446 C CA . SER A 1 429 ? 19.438 2.166 7.922 1 90.81 429 SER A CA 1
ATOM 3447 C C . SER A 1 429 ? 20.078 3.523 8.18 1 90.81 429 SER A C 1
ATOM 3449 O O . SER A 1 429 ? 19.422 4.453 8.648 1 90.81 429 SER A O 1
ATOM 3451 N N . SER A 1 430 ? 21.328 3.66 7.789 1 90.75 430 SER A N 1
ATOM 3452 C CA . SER A 1 430 ? 22.016 4.93 7.992 1 90.75 430 SER A CA 1
ATOM 3453 C C . SER A 1 430 ? 21.484 6.004 7.043 1 90.75 430 SER A C 1
ATOM 3455 O O . SER A 1 430 ? 21.375 7.172 7.418 1 90.75 430 SER A O 1
ATOM 3457 N N . LEU A 1 431 ? 21.141 5.586 5.891 1 92.12 431 LEU A N 1
ATOM 3458 C CA . LEU A 1 431 ? 20.594 6.527 4.914 1 92.12 431 LEU A CA 1
ATOM 3459 C C . LEU A 1 431 ? 19.219 7 5.332 1 92.12 431 LEU A C 1
ATOM 3461 O O . LEU A 1 431 ? 18.875 8.172 5.145 1 92.12 431 LEU A O 1
ATOM 3465 N N . VAL A 1 432 ? 18.484 6.105 5.934 1 92.62 432 VAL A N 1
ATOM 3466 C CA . VAL A 1 432 ? 17.141 6.457 6.418 1 92.62 432 VAL A CA 1
ATOM 3467 C C . VAL A 1 432 ? 17.266 7.457 7.566 1 92.62 432 VAL A C 1
ATOM 3469 O O . VAL A 1 432 ? 16.469 8.398 7.66 1 92.62 432 VAL A O 1
ATOM 3472 N N . TYR A 1 433 ? 18.234 7.367 8.359 1 90.38 433 TYR A N 1
ATOM 3473 C CA . TYR A 1 433 ? 18.453 8.32 9.445 1 90.38 433 TYR A CA 1
ATOM 3474 C C . TYR A 1 433 ? 18.812 9.695 8.898 1 90.38 433 TYR A C 1
ATOM 3476 O O . TYR A 1 433 ? 18.25 10.703 9.336 1 90.38 433 TYR A O 1
ATOM 3484 N N . THR A 1 434 ? 19.688 9.672 7.984 1 89.81 434 THR A N 1
ATOM 3485 C CA . THR A 1 434 ? 20.141 10.945 7.422 1 89.81 434 THR A CA 1
ATOM 3486 C C . THR A 1 434 ? 19 11.625 6.668 1 89.81 434 THR A C 1
ATOM 3488 O O . THR A 1 434 ? 18.859 12.852 6.711 1 89.81 434 THR A O 1
ATOM 3491 N N . ALA A 1 435 ? 18.234 10.812 6.102 1 92 435 ALA A N 1
ATOM 3492 C CA . ALA A 1 435 ? 17.188 11.375 5.258 1 92 435 ALA A CA 1
ATOM 3493 C C . ALA A 1 435 ? 16.016 11.898 6.098 1 92 435 ALA A C 1
ATOM 3495 O O . ALA A 1 435 ? 15.484 12.977 5.824 1 92 435 ALA A O 1
ATOM 3496 N N . PHE A 1 436 ? 15.719 11.242 7.223 1 91.12 436 PHE A N 1
ATOM 3497 C CA . PHE A 1 436 ? 14.43 11.57 7.824 1 91.12 436 PHE A CA 1
ATOM 3498 C C . PHE A 1 436 ? 14.602 12.016 9.266 1 91.12 436 PHE A C 1
ATOM 3500 O O . PHE A 1 436 ? 13.711 12.641 9.844 1 91.12 436 PHE A O 1
ATOM 3507 N N . PHE A 1 437 ? 15.68 11.75 9.891 1 87.44 437 PHE A N 1
ATOM 3508 C CA . PHE A 1 437 ? 15.789 12.047 11.32 1 87.44 437 PHE A CA 1
ATOM 3509 C C . PHE A 1 437 ? 16.844 13.117 11.57 1 87.44 437 PHE A C 1
ATOM 3511 O O . PHE A 1 437 ? 16.719 13.906 12.508 1 87.44 437 PHE A O 1
ATOM 3518 N N . LEU A 1 438 ? 17.766 13.18 10.742 1 86.62 438 LEU A N 1
ATOM 3519 C CA . LEU A 1 438 ? 18.844 14.141 10.938 1 86.62 438 LEU A CA 1
ATOM 3520 C C . LEU A 1 438 ? 18.328 15.57 10.852 1 86.62 438 LEU A C 1
ATOM 3522 O O . LEU A 1 438 ? 17.609 15.922 9.898 1 86.62 438 LEU A O 1
ATOM 3526 N N . GLY A 1 439 ? 18.609 16.375 11.836 1 80.69 439 GLY A N 1
ATOM 3527 C CA . GLY A 1 439 ? 18.297 17.797 11.844 1 80.69 439 GLY A CA 1
ATOM 3528 C C . GLY A 1 439 ? 16.875 18.094 12.273 1 80.69 439 GLY A C 1
ATOM 3529 O O . GLY A 1 439 ? 16.5 19.25 12.484 1 80.69 439 GLY A O 1
ATOM 3530 N N . ARG A 1 440 ? 16.078 17.172 12.5 1 83.31 440 ARG A N 1
ATOM 3531 C CA . ARG A 1 440 ? 14.68 17.422 12.781 1 83.31 440 ARG A CA 1
ATOM 3532 C C . ARG A 1 440 ? 14.391 17.297 14.273 1 83.31 440 ARG A C 1
ATOM 3534 O O . ARG A 1 440 ? 13.461 17.922 14.781 1 83.31 440 ARG A O 1
ATOM 3541 N N . ILE A 1 441 ? 15.211 16.656 14.953 1 79.81 441 ILE A N 1
ATOM 3542 C CA . ILE A 1 441 ? 14.953 16.422 16.375 1 79.81 441 ILE A CA 1
ATOM 3543 C C . ILE A 1 441 ? 15.891 17.312 17.203 1 79.81 441 ILE A C 1
ATOM 3545 O O . ILE A 1 441 ? 16 17.125 18.422 1 79.81 441 ILE A O 1
ATOM 3549 N N . ASN A 1 442 ? 16.578 18.312 16.688 1 81.44 442 ASN A N 1
ATOM 3550 C CA . ASN A 1 442 ? 17.609 19.094 17.375 1 81.44 442 ASN A CA 1
ATOM 3551 C C . ASN A 1 442 ? 17 20.203 18.219 1 81.44 442 ASN A C 1
ATOM 3553 O O . ASN A 1 442 ? 17.656 20.703 19.141 1 81.44 442 ASN A O 1
ATOM 3557 N N . GLY A 1 443 ? 15.844 20.625 18.078 1 81.81 443 GLY A N 1
ATOM 3558 C CA . GLY A 1 443 ? 15.273 21.719 18.828 1 81.81 443 GLY A CA 1
ATOM 3559 C C . GLY A 1 443 ? 15.711 23.078 18.312 1 81.81 443 GLY A C 1
ATOM 3560 O O . GLY A 1 443 ? 16.031 23.234 17.141 1 81.81 443 GLY A O 1
ATOM 3561 N N . HIS A 1 444 ? 15.633 24.188 19.062 1 86.69 444 HIS A N 1
ATOM 3562 C CA . HIS A 1 444 ? 16.031 25.531 18.688 1 86.69 444 HIS A CA 1
ATOM 3563 C C . HIS A 1 444 ? 17.266 25.984 19.469 1 86.69 444 HIS A C 1
ATOM 3565 O O . HIS A 1 444 ? 17.625 25.375 20.484 1 86.69 444 HIS A O 1
ATOM 3571 N N . PRO A 1 445 ? 17.906 26.953 18.844 1 83.94 445 PRO A N 1
ATOM 3572 C CA . PRO A 1 445 ? 19.094 27.438 19.547 1 83.94 445 PRO A CA 1
ATOM 3573 C C . PRO A 1 445 ? 18.797 27.844 21 1 83.94 445 PRO A C 1
ATOM 3575 O O . PRO A 1 445 ? 17.828 28.547 21.25 1 83.94 445 PRO A O 1
ATOM 3578 N N . GLY A 1 446 ? 19.469 27.391 21.938 1 81.25 446 GLY A N 1
ATOM 3579 C CA . GLY A 1 446 ? 19.25 27.625 23.344 1 81.25 446 GLY A CA 1
ATOM 3580 C C . GLY A 1 446 ? 18.703 26.406 24.078 1 81.25 446 GLY A C 1
ATOM 3581 O O . GLY A 1 446 ? 18.891 26.281 25.297 1 81.25 446 GLY A O 1
ATOM 3582 N N . ASN A 1 447 ? 17.875 25.672 23.391 1 84.44 447 ASN A N 1
ATOM 3583 C CA . ASN A 1 447 ? 17.344 24.422 23.938 1 84.44 447 ASN A CA 1
ATOM 3584 C C . ASN A 1 447 ? 17.547 23.25 22.969 1 84.44 447 ASN A C 1
ATOM 3586 O O . ASN A 1 447 ? 16.578 22.656 22.484 1 84.44 447 ASN A O 1
ATOM 3590 N N . GLN A 1 448 ? 18.781 22.953 22.75 1 83.25 448 GLN A N 1
ATOM 3591 C CA . GLN A 1 448 ? 19.109 21.875 21.812 1 83.25 448 GLN A CA 1
ATOM 3592 C C . GLN A 1 448 ? 19.141 20.531 22.531 1 83.25 448 GLN A C 1
ATOM 3594 O O . GLN A 1 448 ? 19.469 20.438 23.703 1 83.25 448 GLN A O 1
ATOM 3599 N N . VAL A 1 449 ? 18.656 19.578 21.828 1 82.75 449 VAL A N 1
ATOM 3600 C CA . VAL A 1 449 ? 18.703 18.219 22.344 1 82.75 449 VAL A CA 1
ATOM 3601 C C . VAL A 1 449 ? 20.141 17.719 22.406 1 82.75 449 VAL A C 1
ATOM 3603 O O . VAL A 1 449 ? 20.859 17.781 21.406 1 82.75 449 VAL A O 1
ATOM 3606 N N . LYS A 1 450 ? 20.562 17.375 23.578 1 81.69 450 LYS A N 1
ATOM 3607 C CA . LYS A 1 450 ? 21.938 16.891 23.781 1 81.69 450 LYS A CA 1
ATOM 3608 C C . LYS A 1 450 ? 21.953 15.438 24.219 1 81.69 450 LYS A C 1
ATOM 3610 O O . LYS A 1 450 ? 21.078 15 24.984 1 81.69 450 LYS A O 1
ATOM 3615 N N . ILE A 1 451 ? 22.797 14.828 23.531 1 78.88 451 ILE A N 1
ATOM 3616 C CA . ILE A 1 451 ? 23 13.453 23.953 1 78.88 451 ILE A CA 1
ATOM 3617 C C . ILE A 1 451 ? 23.859 13.422 25.219 1 78.88 451 ILE A C 1
ATOM 3619 O O . ILE A 1 451 ? 24.969 13.969 25.234 1 78.88 451 ILE A O 1
ATOM 3623 N N . GLY A 1 452 ? 23.484 12.75 26.266 1 74.94 452 GLY A N 1
ATOM 3624 C CA . GLY A 1 452 ? 24.203 12.688 27.516 1 74.94 452 GLY A CA 1
ATOM 3625 C C . GLY A 1 452 ? 24.422 14.047 28.156 1 74.94 452 GLY A C 1
ATOM 3626 O O . GLY A 1 452 ? 25.359 14.234 28.938 1 74.94 452 GLY A O 1
ATOM 3627 N N . GLY A 1 453 ? 23.656 15.086 27.703 1 73.19 453 GLY A N 1
ATOM 3628 C CA . GLY A 1 453 ? 23.75 16.422 28.266 1 73.19 453 GLY A CA 1
ATOM 3629 C C . GLY A 1 453 ? 24.922 17.219 27.734 1 73.19 453 GLY A C 1
ATOM 3630 O O . GLY A 1 453 ? 25.047 18.406 28.016 1 73.19 453 GLY A O 1
ATOM 3631 N N . GLN A 1 454 ? 25.828 16.594 26.922 1 72.62 454 GLN A N 1
ATOM 3632 C CA . GLN A 1 454 ? 27.062 17.266 26.562 1 72.62 454 GLN A CA 1
ATOM 3633 C C . GLN A 1 454 ? 27.172 17.422 25.047 1 72.62 454 GLN A C 1
ATOM 3635 O O . GLN A 1 454 ? 27.578 18.484 24.547 1 72.62 454 GLN A O 1
ATOM 3640 N N . TRP A 1 455 ? 26.781 16.453 24.375 1 77.5 455 TRP A N 1
ATOM 3641 C CA . TRP A 1 455 ? 27.031 16.453 22.938 1 77.5 455 TRP A CA 1
ATOM 3642 C C . TRP A 1 455 ? 25.766 16.828 22.172 1 77.5 455 TRP A C 1
ATOM 3644 O O . TRP A 1 455 ? 24.75 16.141 22.266 1 77.5 455 TRP A O 1
ATOM 3654 N N . ARG A 1 456 ? 25.953 17.922 21.438 1 79.5 456 ARG A N 1
ATOM 3655 C CA . ARG A 1 456 ? 24.828 18.344 20.625 1 79.5 456 ARG A CA 1
ATOM 3656 C C . ARG A 1 456 ? 24.625 17.406 19.438 1 79.5 456 ARG A C 1
ATOM 3658 O O . ARG A 1 456 ? 25.594 16.938 18.844 1 79.5 456 ARG A O 1
ATOM 3665 N N . LEU A 1 457 ? 23.406 17.141 19.125 1 82.5 457 LEU A N 1
ATOM 3666 C CA . LEU A 1 457 ? 23.094 16.312 17.984 1 82.5 457 LEU A CA 1
ATOM 3667 C C . LEU A 1 457 ? 23.516 16.984 16.688 1 82.5 457 LEU A C 1
ATOM 3669 O O . LEU A 1 457 ? 23.438 18.203 16.562 1 82.5 457 LEU A O 1
ATOM 3673 N N . GLU A 1 458 ? 23.938 16.172 15.797 1 78.94 458 GLU A N 1
ATOM 3674 C CA . GLU A 1 458 ? 24.422 16.688 14.516 1 78.94 458 GLU A CA 1
ATOM 3675 C C . GLU A 1 458 ? 23.281 17.328 13.727 1 78.94 458 GLU A C 1
ATOM 3677 O O . GLU A 1 458 ? 22.141 16.875 13.789 1 78.94 458 GLU A O 1
ATOM 3682 N N . GLU A 1 459 ? 23.609 18.375 13.094 1 80.62 459 GLU A N 1
ATOM 3683 C CA . GLU A 1 459 ? 22.656 19.047 12.219 1 80.62 459 GLU A CA 1
ATOM 3684 C C . GLU A 1 459 ? 23.031 18.859 10.75 1 80.62 459 GLU A C 1
ATOM 3686 O O . GLU A 1 459 ? 24.125 18.375 10.438 1 80.62 459 GLU A O 1
ATOM 3691 N N . CYS A 1 460 ? 22.109 19.094 9.953 1 82.75 460 CYS A N 1
ATOM 3692 C CA . CYS A 1 460 ? 22.359 18.984 8.516 1 82.75 460 CYS A CA 1
ATOM 3693 C C . CYS A 1 460 ? 23.25 20.125 8.023 1 82.75 460 CYS A C 1
ATOM 3695 O O . CYS A 1 460 ? 23.422 21.125 8.727 1 82.75 460 CYS A O 1
ATOM 3697 N N . HIS A 1 461 ? 23.859 19.891 6.93 1 80.19 461 HIS A N 1
ATOM 3698 C CA . HIS A 1 461 ? 24.562 20.984 6.27 1 80.19 461 HIS A CA 1
ATOM 3699 C C . HIS A 1 461 ? 23.672 22.203 6.09 1 80.19 461 HIS A C 1
ATOM 3701 O O . HIS A 1 461 ? 22.469 22.062 5.875 1 80.19 461 HIS A O 1
ATOM 3707 N N . PRO A 1 462 ? 24.172 23.344 6.293 1 76.75 462 PRO A N 1
ATOM 3708 C CA . PRO A 1 462 ? 23.375 24.562 6.203 1 76.75 462 PRO A CA 1
ATOM 3709 C C . PRO A 1 462 ? 22.641 24.688 4.871 1 76.75 462 PRO A C 1
ATOM 3711 O O . PRO A 1 462 ? 21.641 25.406 4.777 1 76.75 462 PRO A O 1
ATOM 3714 N N . SER A 1 463 ? 23.156 24.031 3.863 1 76.25 463 SER A N 1
ATOM 3715 C CA . SER A 1 463 ? 22.5 24.125 2.557 1 76.25 463 SER A CA 1
ATOM 3716 C C . SER A 1 463 ? 21.359 23.109 2.434 1 76.25 463 SER A C 1
ATOM 3718 O O . SER A 1 463 ? 20.578 23.172 1.48 1 76.25 463 SER A O 1
ATOM 3720 N N . GLY A 1 464 ? 21.281 22.203 3.328 1 77.88 464 GLY A N 1
ATOM 3721 C CA . GLY A 1 464 ? 20.188 21.25 3.281 1 77.88 464 GLY A CA 1
ATOM 3722 C C . GLY A 1 464 ? 20.609 19.828 3.58 1 77.88 464 GLY A C 1
ATOM 3723 O O . GLY A 1 464 ? 21.781 19.469 3.402 1 77.88 464 GLY A O 1
ATOM 3724 N N . CYS A 1 465 ? 19.688 19.062 3.914 1 85.44 465 CYS A N 1
ATOM 3725 C CA . CYS A 1 465 ? 19.938 17.672 4.258 1 85.44 465 CYS A CA 1
ATOM 3726 C C . CYS A 1 465 ? 20.078 16.812 3.002 1 85.44 465 CYS A C 1
ATOM 3728 O O . CYS A 1 465 ? 20.609 15.703 3.055 1 85.44 465 CYS A O 1
ATOM 3730 N N . MET A 1 466 ? 19.609 17.328 1.883 1 87.81 466 MET A N 1
ATOM 3731 C CA . MET A 1 466 ? 19.672 16.609 0.617 1 87.81 466 MET A CA 1
ATOM 3732 C C . MET A 1 466 ? 21.125 16.422 0.177 1 87.81 466 MET A C 1
ATOM 3734 O O . MET A 1 466 ? 21.484 15.391 -0.404 1 87.81 466 MET A O 1
ATOM 3738 N N . MET A 1 467 ? 21.953 17.375 0.494 1 87.75 467 MET A N 1
ATOM 3739 C CA . MET A 1 467 ? 23.375 17.297 0.135 1 87.75 467 MET A CA 1
ATOM 3740 C C . MET A 1 467 ? 24.062 16.203 0.935 1 87.75 467 MET A C 1
ATOM 3742 O O . MET A 1 467 ? 24.875 15.445 0.387 1 87.75 467 MET A O 1
ATOM 3746 N N . ASP A 1 468 ? 23.734 16.141 2.174 1 89.31 468 ASP A N 1
ATOM 3747 C CA . ASP A 1 468 ? 24.312 15.102 3.006 1 89.31 468 ASP A CA 1
ATOM 3748 C C . ASP A 1 468 ? 23.906 13.719 2.512 1 89.31 468 ASP A C 1
ATOM 3750 O O . ASP A 1 468 ? 24.734 12.805 2.459 1 89.31 468 ASP A O 1
ATOM 3754 N N . LEU A 1 469 ? 22.656 13.57 2.184 1 91.5 469 LEU A N 1
ATOM 3755 C CA . LEU A 1 469 ? 22.156 12.297 1.678 1 91.5 469 LEU A CA 1
ATOM 3756 C C . LEU A 1 469 ? 22.812 11.938 0.353 1 91.5 469 LEU A C 1
ATOM 3758 O O . LEU A 1 469 ? 23.188 10.781 0.13 1 91.5 469 LEU A O 1
ATOM 3762 N N . PHE A 1 470 ? 23.016 12.914 -0.466 1 91.06 470 PHE A N 1
ATOM 3763 C CA . PHE A 1 470 ? 23.656 12.711 -1.759 1 91.06 470 PHE A CA 1
ATOM 3764 C C . PHE A 1 470 ? 25.094 12.219 -1.581 1 91.06 470 PHE A C 1
ATOM 3766 O O . PHE A 1 470 ? 25.5 11.242 -2.205 1 91.06 470 PHE A O 1
ATOM 3773 N N . VAL A 1 471 ? 25.828 12.898 -0.763 1 91.12 471 VAL A N 1
ATOM 3774 C CA . VAL A 1 471 ? 27.234 12.562 -0.571 1 91.12 471 VAL A CA 1
ATOM 3775 C C . VAL A 1 471 ? 27.359 11.164 0.036 1 91.12 471 VAL A C 1
ATOM 3777 O O . VAL A 1 471 ? 28.172 10.359 -0.404 1 91.12 471 VAL A O 1
ATOM 3780 N N . GLN A 1 472 ? 26.531 10.922 0.958 1 92.12 472 GLN A N 1
ATOM 3781 C CA . GLN A 1 472 ? 26.562 9.609 1.597 1 92.12 472 GLN A CA 1
ATOM 3782 C C . GLN A 1 472 ? 26.219 8.508 0.601 1 92.12 472 GLN A C 1
ATOM 3784 O O . GLN A 1 472 ? 26.906 7.48 0.547 1 92.12 472 GLN A O 1
ATOM 3789 N N . MET A 1 473 ? 25.25 8.672 -0.182 1 93.12 473 MET A N 1
ATOM 3790 C CA . MET A 1 473 ? 24.828 7.672 -1.161 1 93.12 473 MET A CA 1
ATOM 3791 C C . MET A 1 473 ? 25.906 7.473 -2.225 1 93.12 473 MET A C 1
ATOM 3793 O O . MET A 1 473 ? 26.203 6.34 -2.604 1 93.12 473 MET A O 1
ATOM 3797 N N . ALA A 1 474 ? 26.469 8.555 -2.674 1 92.88 474 ALA A N 1
ATOM 3798 C CA . ALA A 1 474 ? 27.484 8.492 -3.723 1 92.88 474 ALA A CA 1
ATOM 3799 C C . ALA A 1 474 ? 28.719 7.738 -3.246 1 92.88 474 ALA A C 1
ATOM 3801 O O . ALA A 1 474 ? 29.266 6.902 -3.973 1 92.88 474 ALA A O 1
ATOM 3802 N N . ILE A 1 475 ? 29.047 7.934 -2.014 1 94.38 475 ILE A N 1
ATOM 3803 C CA . ILE A 1 475 ? 30.25 7.297 -1.475 1 94.38 475 ILE A CA 1
ATOM 3804 C C . ILE A 1 475 ? 29.984 5.812 -1.235 1 94.38 475 ILE A C 1
ATOM 3806 O O . ILE A 1 475 ? 30.766 4.957 -1.657 1 94.38 475 ILE A O 1
ATOM 3810 N N . ILE A 1 476 ? 28.875 5.52 -0.669 1 94.06 476 ILE A N 1
ATOM 3811 C CA . ILE A 1 476 ? 28.578 4.129 -0.335 1 94.06 476 ILE A CA 1
ATOM 3812 C C . ILE A 1 476 ? 28.359 3.326 -1.615 1 94.06 476 ILE A C 1
ATOM 3814 O O . ILE A 1 476 ? 28.922 2.242 -1.778 1 94.06 476 ILE A O 1
ATOM 3818 N N . MET A 1 477 ? 27.547 3.848 -2.486 1 94.06 477 MET A N 1
ATOM 3819 C CA . MET A 1 477 ? 27.297 3.141 -3.74 1 94.06 477 MET A CA 1
ATOM 3820 C C . MET A 1 477 ? 28.578 3.031 -4.566 1 94.06 477 MET A C 1
ATOM 3822 O O . MET A 1 477 ? 28.859 1.978 -5.141 1 94.06 477 MET A O 1
ATOM 3826 N N . GLY A 1 478 ? 29.375 4.164 -4.594 1 93.5 478 GLY A N 1
ATOM 3827 C CA . GLY A 1 478 ? 30.625 4.148 -5.332 1 93.5 478 GLY A CA 1
ATOM 3828 C C . GLY A 1 478 ? 31.625 3.143 -4.789 1 93.5 478 GLY A C 1
ATOM 3829 O O . GLY A 1 478 ? 32.188 2.359 -5.547 1 93.5 478 GLY A O 1
ATOM 3830 N N . LEU A 1 479 ? 31.719 3.129 -3.518 1 93.38 479 LEU A N 1
ATOM 3831 C CA . LEU A 1 479 ? 32.656 2.201 -2.883 1 93.38 479 LEU A CA 1
ATOM 3832 C C . LEU A 1 479 ? 32.156 0.762 -3.027 1 93.38 479 LEU A C 1
ATOM 3834 O O . LEU A 1 479 ? 32.969 -0.134 -3.342 1 93.38 479 LEU A O 1
ATOM 3838 N N . LYS A 1 480 ? 30.922 0.51 -2.826 1 92.5 480 LYS A N 1
ATOM 3839 C CA . LYS A 1 480 ? 30.375 -0.84 -2.916 1 92.5 480 LYS A CA 1
ATOM 3840 C C . LYS A 1 480 ? 30.562 -1.417 -4.316 1 92.5 480 LYS A C 1
ATOM 3842 O O . LYS A 1 480 ? 31 -2.561 -4.473 1 92.5 480 LYS A O 1
ATOM 3847 N N . GLN A 1 481 ? 30.312 -0.632 -5.305 1 90.19 481 GLN A N 1
ATOM 3848 C CA . GLN A 1 481 ? 30.406 -1.11 -6.68 1 90.19 481 GLN A CA 1
ATOM 3849 C C . GLN A 1 481 ? 31.859 -1.305 -7.094 1 90.19 481 GLN A C 1
ATOM 3851 O O . GLN A 1 481 ? 32.219 -2.301 -7.734 1 90.19 481 GLN A O 1
ATOM 3856 N N . THR A 1 482 ? 32.75 -0.457 -6.668 1 90.31 482 THR A N 1
ATOM 3857 C CA . THR A 1 482 ? 34.156 -0.537 -7.043 1 90.31 482 THR A CA 1
ATOM 3858 C C . THR A 1 482 ? 34.844 -1.673 -6.297 1 90.31 482 THR A C 1
ATOM 3860 O O . THR A 1 482 ? 35.531 -2.496 -6.906 1 90.31 482 THR A O 1
ATOM 3863 N N . VAL A 1 483 ? 34.562 -1.721 -5.059 1 89.31 483 VAL A N 1
ATOM 3864 C CA . VAL A 1 483 ? 35.219 -2.748 -4.25 1 89.31 483 VAL A CA 1
ATOM 3865 C C . VAL A 1 483 ? 34.656 -4.121 -4.621 1 89.31 483 VAL A C 1
ATOM 3867 O O . VAL A 1 483 ? 35.406 -5.102 -4.691 1 89.31 483 VAL A O 1
ATOM 3870 N N . SER A 1 484 ? 33.344 -4.18 -4.859 1 85.06 484 SER A N 1
ATOM 3871 C CA . SER A 1 484 ? 32.75 -5.453 -5.238 1 85.06 484 SER A CA 1
ATOM 3872 C C . SER A 1 484 ? 33.312 -5.965 -6.559 1 85.06 484 SER A C 1
ATOM 3874 O O . SER A 1 484 ? 33.688 -7.141 -6.676 1 85.06 484 SER A O 1
ATOM 3876 N N . ASN A 1 485 ? 33.5 -5.113 -7.5 1 84.44 485 ASN A N 1
ATOM 3877 C CA . ASN A 1 485 ? 34.094 -5.5 -8.781 1 84.44 485 ASN A CA 1
ATOM 3878 C C . ASN A 1 485 ? 35.562 -5.883 -8.648 1 84.44 485 ASN A C 1
ATOM 3880 O O . ASN A 1 485 ? 36 -6.84 -9.281 1 84.44 485 ASN A O 1
ATOM 3884 N N . CYS A 1 486 ? 36.219 -5.23 -7.777 1 85.94 486 CYS A N 1
ATOM 3885 C CA . CYS A 1 486 ? 37.656 -5.508 -7.582 1 85.94 486 CYS A CA 1
ATOM 3886 C C . CYS A 1 486 ? 37.844 -6.828 -6.848 1 85.94 486 CYS A C 1
ATOM 3888 O O . CYS A 1 486 ? 38.656 -7.664 -7.27 1 85.94 486 CYS A O 1
ATOM 3890 N N . VAL A 1 487 ? 37.094 -7.012 -5.895 1 83.88 487 VAL A N 1
ATOM 3891 C CA . VAL A 1 487 ? 37.219 -8.219 -5.086 1 83.88 487 VAL A CA 1
ATOM 3892 C C . VAL A 1 487 ? 36.781 -9.438 -5.883 1 83.88 487 VAL A C 1
ATOM 3894 O O . VAL A 1 487 ? 37.344 -10.516 -5.766 1 83.88 487 VAL A O 1
ATOM 3897 N N . GLU A 1 488 ? 35.75 -9.266 -6.625 1 81.12 488 GLU A N 1
ATOM 3898 C CA . GLU A 1 488 ? 35.188 -10.359 -7.422 1 81.12 488 GLU A CA 1
ATOM 3899 C C . GLU A 1 488 ? 36.219 -10.875 -8.43 1 81.12 488 GLU A C 1
ATOM 3901 O O . GLU A 1 488 ? 36.219 -12.062 -8.766 1 81.12 488 GLU A O 1
ATOM 3906 N N . TYR A 1 489 ? 37.062 -10.078 -8.898 1 82.94 489 TYR A N 1
ATOM 3907 C CA . TYR A 1 489 ? 38.062 -10.492 -9.875 1 82.94 489 TYR A CA 1
ATOM 3908 C C . TYR A 1 489 ? 39.406 -10.789 -9.195 1 82.94 489 TYR A C 1
ATOM 3910 O O . TYR A 1 489 ? 40.031 -11.82 -9.461 1 82.94 489 TYR A O 1
ATOM 3918 N N . LEU A 1 490 ? 39.781 -9.93 -8.336 1 85.25 490 LEU A N 1
ATOM 3919 C CA . LEU A 1 490 ? 41.125 -9.992 -7.77 1 85.25 490 LEU A CA 1
ATOM 3920 C C . LEU A 1 490 ? 41.25 -11.172 -6.812 1 85.25 490 LEU A C 1
ATOM 3922 O O . LEU A 1 490 ? 42.281 -11.836 -6.773 1 85.25 490 LEU A O 1
ATOM 3926 N N . SER A 1 491 ? 40.25 -11.445 -6.086 1 85 491 SER A N 1
ATOM 3927 C CA . SER A 1 491 ? 40.344 -12.508 -5.094 1 85 491 SER A CA 1
ATOM 3928 C C . SER A 1 491 ? 40.5 -13.867 -5.758 1 85 491 SER A C 1
ATOM 3930 O O . SER A 1 491 ? 41.469 -14.586 -5.488 1 85 491 SER A O 1
ATOM 3932 N N . PRO A 1 492 ? 39.594 -14.258 -6.691 1 84.06 492 PRO A N 1
ATOM 3933 C CA . PRO A 1 492 ? 39.812 -15.539 -7.359 1 84.06 492 PRO A CA 1
ATOM 3934 C C . PRO A 1 492 ? 41.062 -15.562 -8.211 1 84.06 492 PRO A C 1
ATOM 3936 O O . PRO A 1 492 ? 41.719 -16.609 -8.352 1 84.06 492 PRO A O 1
ATOM 3939 N N . TRP A 1 493 ? 41.5 -14.414 -8.742 1 86.12 493 TRP A N 1
ATOM 3940 C CA . TRP A 1 493 ? 42.719 -14.336 -9.555 1 86.12 493 TRP A CA 1
ATOM 3941 C C . TRP A 1 493 ? 43.938 -14.578 -8.695 1 86.12 493 TRP A C 1
ATOM 3943 O O . TRP A 1 493 ? 44.844 -15.336 -9.086 1 86.12 493 TRP A O 1
ATOM 3953 N N . LEU A 1 494 ? 43.938 -13.953 -7.594 1 87.12 494 LEU A N 1
ATOM 3954 C CA . LEU A 1 494 ? 45.062 -14.102 -6.691 1 87.12 494 LEU A CA 1
ATOM 3955 C C . LEU A 1 494 ? 45.156 -15.531 -6.156 1 87.12 494 LEU A C 1
ATOM 3957 O O . LEU A 1 494 ? 46.25 -16.094 -6.051 1 87.12 494 LEU A O 1
ATOM 3961 N N . THR A 1 495 ? 44.062 -16.062 -5.809 1 85 495 THR A N 1
ATOM 3962 C CA . THR A 1 495 ? 44.031 -17.438 -5.305 1 85 495 THR A CA 1
ATOM 3963 C C . THR A 1 495 ? 44.5 -18.406 -6.387 1 85 495 THR A C 1
ATOM 3965 O O . THR A 1 495 ? 45.219 -19.359 -6.102 1 85 495 THR A O 1
ATOM 3968 N N . TYR A 1 496 ? 43.969 -18.188 -7.555 1 84.06 496 TYR A N 1
ATOM 3969 C CA . TYR A 1 496 ? 44.375 -19.031 -8.68 1 84.06 496 TYR A CA 1
ATOM 3970 C C . TYR A 1 496 ? 45.875 -18.938 -8.922 1 84.06 496 TYR A C 1
ATOM 3972 O O . TYR A 1 496 ? 46.562 -19.953 -9.109 1 84.06 496 TYR A O 1
ATOM 3980 N N . ARG A 1 497 ? 46.469 -17.734 -8.836 1 82.81 497 ARG A N 1
ATOM 3981 C CA . ARG A 1 497 ? 47.906 -17.516 -9.094 1 82.81 497 ARG A CA 1
ATOM 3982 C C . ARG A 1 497 ? 48.75 -18.141 -7.996 1 82.81 497 ARG A C 1
ATOM 3984 O O . ARG A 1 497 ? 49.812 -18.719 -8.281 1 82.81 497 ARG A O 1
ATOM 3991 N N . ILE A 1 498 ? 48.281 -17.969 -6.859 1 86.06 498 ILE A N 1
ATOM 3992 C CA . ILE A 1 498 ? 49.031 -18.531 -5.73 1 86.06 498 ILE A CA 1
ATOM 3993 C C . ILE A 1 498 ? 49 -20.047 -5.797 1 86.06 498 ILE A C 1
ATOM 3995 O O . ILE A 1 498 ? 50.031 -20.703 -5.555 1 86.06 498 ILE A O 1
ATOM 3999 N N . ARG A 1 499 ? 47.875 -20.609 -6.105 1 83.31 499 ARG A N 1
ATOM 4000 C CA . ARG A 1 499 ? 47.75 -22.062 -6.219 1 83.31 499 ARG A CA 1
ATOM 4001 C C . ARG A 1 499 ? 48.594 -22.594 -7.391 1 83.31 499 ARG A C 1
ATOM 4003 O O . ARG A 1 499 ? 49.188 -23.656 -7.305 1 83.31 499 ARG A O 1
ATOM 4010 N N . LYS A 1 500 ? 48.562 -21.828 -8.414 1 80.94 500 LYS A N 1
ATOM 4011 C CA . LYS A 1 500 ? 49.344 -22.203 -9.586 1 80.94 500 LYS A CA 1
ATOM 4012 C C . LYS A 1 500 ? 50.844 -22.188 -9.266 1 80.94 500 LYS A C 1
ATOM 4014 O O . LYS A 1 500 ? 51.594 -23.062 -9.711 1 80.94 500 LYS A O 1
ATOM 4019 N N . LEU A 1 501 ? 51.219 -21.172 -8.5 1 80.69 501 LEU A N 1
ATOM 4020 C CA . LEU A 1 501 ? 52.625 -21.047 -8.133 1 80.69 501 LEU A CA 1
ATOM 4021 C C . LEU A 1 501 ? 53.031 -22.156 -7.164 1 80.69 501 LEU A C 1
ATOM 4023 O O . LEU A 1 501 ? 54.156 -22.641 -7.215 1 80.69 501 LEU A O 1
ATOM 4027 N N . ARG A 1 502 ? 52.156 -22.516 -6.406 1 77 502 ARG A N 1
ATOM 4028 C CA . ARG A 1 502 ? 52.438 -23.547 -5.414 1 77 502 ARG A CA 1
ATOM 4029 C C . ARG A 1 502 ? 52.5 -24.922 -6.062 1 77 502 ARG A C 1
ATOM 4031 O O . ARG A 1 502 ? 53.281 -25.781 -5.625 1 77 502 ARG A O 1
ATOM 4038 N N . GLU A 1 503 ? 51.625 -25.125 -7.047 1 72.88 503 GLU A N 1
ATOM 4039 C CA . GLU A 1 503 ? 51.531 -26.438 -7.672 1 72.88 503 GLU A CA 1
ATOM 4040 C C . GLU A 1 503 ? 52.562 -26.578 -8.805 1 72.88 503 GLU A C 1
ATOM 4042 O O . GLU A 1 503 ? 52.812 -27.688 -9.281 1 72.88 503 GLU A O 1
ATOM 4047 N N . TRP A 1 504 ? 53.094 -25.469 -9.32 1 66.44 504 TRP A N 1
ATOM 4048 C CA . TRP A 1 504 ? 53.969 -25.406 -10.469 1 66.44 504 TRP A CA 1
ATOM 4049 C C . TRP A 1 504 ? 55.188 -26.297 -10.25 1 66.44 504 TRP A C 1
ATOM 4051 O O . TRP A 1 504 ? 55.594 -27.047 -11.148 1 66.44 504 TRP A O 1
ATOM 4061 N N . PRO A 1 505 ? 55.812 -26.375 -9.133 1 63.72 505 PRO A N 1
ATOM 4062 C CA . PRO A 1 505 ? 56.969 -27.234 -9.039 1 63.72 505 PRO A CA 1
ATOM 4063 C C . PRO A 1 505 ? 56.625 -28.719 -9.172 1 63.72 505 PRO A C 1
ATOM 4065 O O . PRO A 1 505 ? 57.438 -29.484 -9.711 1 63.72 505 PRO A O 1
ATOM 4068 N N . GLN A 1 506 ? 55.5 -29.031 -8.836 1 57.81 506 GLN A N 1
ATOM 4069 C CA . GLN A 1 506 ? 55.125 -30.438 -8.852 1 57.81 506 GLN A CA 1
ATOM 4070 C C . GLN A 1 506 ? 54.719 -30.891 -10.25 1 57.81 506 GLN A C 1
ATOM 4072 O O . GLN A 1 506 ? 54.969 -32.031 -10.648 1 57.81 506 GLN A O 1
ATOM 4077 N N . GLY A 1 507 ? 53.938 -30.094 -11.039 1 56.38 507 GLY A N 1
ATOM 4078 C CA . GLY A 1 507 ? 53.469 -30.422 -12.367 1 56.38 507 GLY A CA 1
ATOM 4079 C C . GLY A 1 507 ? 54.562 -30.5 -13.406 1 56.38 507 GLY A C 1
ATOM 4080 O O . GLY A 1 507 ? 54.5 -31.312 -14.336 1 56.38 507 GLY A O 1
ATOM 4081 N N . ARG A 1 508 ? 55.594 -29.594 -13.453 1 57.59 508 ARG A N 1
ATOM 4082 C CA . ARG A 1 508 ? 56.719 -29.641 -14.383 1 57.59 508 ARG A CA 1
ATOM 4083 C C . ARG A 1 508 ? 57.469 -30.969 -14.25 1 57.59 508 ARG A C 1
ATOM 4085 O O . ARG A 1 508 ? 58.094 -31.438 -15.211 1 57.59 508 ARG A O 1
ATOM 4092 N N . ARG A 1 509 ? 57.375 -31.422 -13.133 1 57 509 ARG A N 1
ATOM 4093 C CA . ARG A 1 509 ? 58.156 -32.656 -12.992 1 57 509 ARG A CA 1
ATOM 4094 C C . ARG A 1 509 ? 57.5 -33.781 -13.742 1 57 509 ARG A C 1
ATOM 4096 O O . ARG A 1 509 ? 58.156 -34.688 -14.273 1 57 509 ARG A O 1
ATOM 4103 N N . LEU A 1 510 ? 56.125 -33.688 -13.656 1 55.94 510 LEU A N 1
ATOM 4104 C CA . LEU A 1 510 ? 55.531 -34.906 -14.148 1 55.94 510 LEU A CA 1
ATOM 4105 C C . LEU A 1 510 ? 55.219 -34.812 -15.633 1 55.94 510 LEU A C 1
ATOM 4107 O O . LEU A 1 510 ? 54.938 -35.844 -16.281 1 55.94 510 LEU A O 1
ATOM 4111 N N . HIS A 1 511 ? 55.75 -34.125 -16.469 1 58 511 HIS A N 1
ATOM 4112 C CA . HIS A 1 511 ? 55.719 -33.969 -17.922 1 58 511 HIS A CA 1
ATOM 4113 C C . HIS A 1 511 ? 54.5 -34.625 -18.516 1 58 511 HIS A C 1
ATOM 4115 O O . HIS A 1 511 ? 54.531 -35.094 -19.656 1 58 511 HIS A O 1
ATOM 4121 N N . ASP A 1 512 ? 53.344 -35.062 -17.938 1 63.69 512 ASP A N 1
ATOM 4122 C CA . ASP A 1 512 ? 52.188 -35.688 -18.547 1 63.69 512 ASP A CA 1
ATOM 4123 C C . ASP A 1 512 ? 51.125 -34.625 -18.875 1 63.69 512 ASP A C 1
ATOM 4125 O O . ASP A 1 512 ? 50.719 -33.875 -18 1 63.69 512 ASP A O 1
ATOM 4129 N N . PRO A 1 513 ? 50.781 -34.438 -20.234 1 65.5 513 PRO A N 1
ATOM 4130 C CA . PRO A 1 513 ? 49.812 -33.438 -20.672 1 65.5 513 PRO A CA 1
ATOM 4131 C C . PRO A 1 513 ? 48.438 -33.594 -19.969 1 65.5 513 PRO A C 1
ATOM 4133 O O . PRO A 1 513 ? 47.781 -32.594 -19.656 1 65.5 513 PRO A O 1
ATOM 4136 N N . ASN A 1 514 ? 48 -34.844 -19.844 1 64.19 514 ASN A N 1
ATOM 4137 C CA . ASN A 1 514 ? 46.719 -35.094 -19.172 1 64.19 514 ASN A CA 1
ATOM 4138 C C . ASN A 1 514 ? 46.75 -34.625 -17.719 1 64.19 514 ASN A C 1
ATOM 4140 O O . ASN A 1 514 ? 45.781 -34.062 -17.219 1 64.19 514 ASN A O 1
ATOM 4144 N N . LEU A 1 515 ? 47.812 -34.844 -17.109 1 65.75 515 LEU A N 1
ATOM 4145 C CA . LEU A 1 515 ? 47.969 -34.406 -15.719 1 65.75 515 LEU A CA 1
ATOM 4146 C C . LEU A 1 515 ? 48.031 -32.875 -15.617 1 65.75 515 LEU A C 1
ATOM 4148 O O . LEU A 1 515 ? 47.531 -32.312 -14.641 1 65.75 515 LEU A O 1
ATOM 4152 N N . GLU A 1 516 ? 48.594 -32.375 -16.656 1 64.5 516 GLU A N 1
ATOM 4153 C CA . GLU A 1 516 ? 48.625 -30.906 -16.688 1 64.5 516 GLU A CA 1
ATOM 4154 C C . GLU A 1 516 ? 47.25 -30.312 -16.75 1 64.5 516 GLU A C 1
ATOM 4156 O O . GLU A 1 516 ? 46.969 -29.312 -16.094 1 64.5 516 GLU A O 1
ATOM 4161 N N . GLU A 1 517 ? 46.375 -30.812 -17.578 1 70.06 517 GLU A N 1
ATOM 4162 C CA . GLU A 1 517 ? 45 -30.328 -17.672 1 70.06 517 GLU A CA 1
ATOM 4163 C C . GLU A 1 517 ? 44.25 -30.516 -16.344 1 70.06 517 GLU A C 1
ATOM 4165 O O . GLU A 1 517 ? 43.469 -29.641 -15.953 1 70.06 517 GLU A O 1
ATOM 4170 N N . TRP A 1 518 ? 44.594 -31.609 -15.766 1 71 518 TRP A N 1
ATOM 4171 C CA . TRP A 1 518 ? 43.969 -31.891 -14.484 1 71 518 TRP A CA 1
ATOM 4172 C C . TRP A 1 518 ? 44.438 -30.906 -13.422 1 71 518 TRP A C 1
ATOM 4174 O O . TRP A 1 518 ? 43.656 -30.422 -12.602 1 71 518 TRP A O 1
ATOM 4184 N N . LEU A 1 519 ? 45.688 -30.703 -13.477 1 67.44 519 LEU A N 1
ATOM 4185 C CA . LEU A 1 519 ? 46.25 -29.766 -12.508 1 67.44 519 LEU A CA 1
ATOM 4186 C C . LEU A 1 519 ? 45.719 -28.359 -12.734 1 67.44 519 LEU A C 1
ATOM 4188 O O . LEU A 1 519 ? 45.469 -27.625 -11.781 1 67.44 519 LEU A O 1
ATOM 4192 N N . LYS A 1 520 ? 45.5 -28.078 -13.984 1 72.12 520 LYS A N 1
ATOM 4193 C CA . LYS A 1 520 ? 44.906 -26.797 -14.305 1 72.12 520 LYS A CA 1
ATOM 4194 C C . LYS A 1 520 ? 43.5 -26.703 -13.734 1 72.12 520 LYS A C 1
ATOM 4196 O O . LYS A 1 520 ? 43.094 -25.672 -13.188 1 72.12 520 LYS A O 1
ATOM 4201 N N . ASN A 1 521 ? 42.75 -27.719 -13.797 1 72.31 521 ASN A N 1
ATOM 4202 C CA . ASN A 1 521 ? 41.375 -27.734 -13.281 1 72.31 521 ASN A CA 1
ATOM 4203 C C . ASN A 1 521 ? 41.375 -27.719 -11.758 1 72.31 521 ASN A C 1
ATOM 4205 O O . ASN A 1 521 ? 40.469 -27.141 -11.148 1 72.31 521 ASN A O 1
ATOM 4209 N N . TYR A 1 522 ? 42.406 -28.359 -11.258 1 73.88 522 TYR A N 1
ATOM 4210 C CA . TYR A 1 522 ? 42.469 -28.422 -9.805 1 73.88 522 TYR A CA 1
ATOM 4211 C C . TYR A 1 522 ? 42.844 -27.078 -9.211 1 73.88 522 TYR A C 1
ATOM 4213 O O . TYR A 1 522 ? 42.5 -26.766 -8.07 1 73.88 522 TYR A O 1
ATOM 4221 N N . SER A 1 523 ? 43.562 -26.328 -10 1 75.5 523 SER A N 1
ATOM 4222 C CA . SER A 1 523 ? 44 -25.016 -9.523 1 75.5 523 SER A CA 1
ATOM 4223 C C . SER A 1 523 ? 42.875 -24 -9.594 1 75.5 523 SER A C 1
ATOM 4225 O O . SER A 1 523 ? 42.969 -22.922 -8.992 1 75.5 523 SER A O 1
ATOM 4227 N N . LEU A 1 524 ? 41.844 -24.391 -10.211 1 79.38 524 LEU A N 1
ATOM 4228 C CA . LEU A 1 524 ? 40.688 -23.484 -10.305 1 79.38 524 LEU A CA 1
ATOM 4229 C C . LEU A 1 524 ? 39.938 -23.422 -8.977 1 79.38 524 LEU A C 1
ATOM 4231 O O . LEU A 1 524 ? 40 -24.359 -8.18 1 79.38 524 LEU A O 1
ATOM 4235 N N . ASN A 1 525 ? 39.344 -22.312 -8.695 1 80.19 525 ASN A N 1
ATOM 4236 C CA . ASN A 1 525 ? 38.625 -22.078 -7.441 1 80.19 525 ASN A CA 1
ATOM 4237 C C . ASN A 1 525 ? 37.344 -22.938 -7.352 1 80.19 525 ASN A C 1
ATOM 4239 O O . ASN A 1 525 ? 36.688 -23.172 -8.359 1 80.19 525 ASN A O 1
ATOM 4243 N N . GLU A 1 526 ? 37.125 -23.391 -6.207 1 75 526 GLU A N 1
ATOM 4244 C CA . GLU A 1 526 ? 35.938 -24.219 -5.988 1 75 526 GLU A CA 1
ATOM 4245 C C . GLU A 1 526 ? 34.656 -23.375 -6.035 1 75 526 GLU A C 1
ATOM 4247 O O . GLU A 1 526 ? 34.688 -22.188 -5.723 1 75 526 GLU A O 1
ATOM 4252 N N . VAL A 1 527 ? 33.688 -24.031 -6.676 1 72.62 527 VAL A N 1
ATOM 4253 C CA . VAL A 1 527 ? 32.406 -23.344 -6.789 1 72.62 527 VAL A CA 1
ATOM 4254 C C . VAL A 1 527 ? 31.469 -23.812 -5.668 1 72.62 527 VAL A C 1
ATOM 4256 O O . VAL A 1 527 ? 31.438 -25 -5.336 1 72.62 527 VAL A O 1
ATOM 4259 N N . ASN A 1 528 ? 31.141 -22.844 -4.871 1 64.56 528 ASN A N 1
ATOM 4260 C CA . ASN A 1 528 ? 30.141 -23.125 -3.842 1 64.56 528 ASN A CA 1
ATOM 4261 C C . ASN A 1 528 ? 28.719 -23.016 -4.391 1 64.56 528 ASN A C 1
ATOM 4263 O O . ASN A 1 528 ? 28.5 -22.359 -5.402 1 64.56 528 ASN A O 1
ATOM 4267 N N . ILE A 1 529 ? 27.859 -23.812 -3.918 1 61.38 529 ILE A N 1
ATOM 4268 C CA . ILE A 1 529 ? 26.453 -23.891 -4.293 1 61.38 529 ILE A CA 1
ATOM 4269 C C . ILE A 1 529 ? 25.828 -22.5 -4.266 1 61.38 529 ILE A C 1
ATOM 4271 O O . ILE A 1 529 ? 24.906 -22.203 -5.035 1 61.38 529 ILE A O 1
ATOM 4275 N N . PHE A 1 530 ? 26.5 -21.656 -3.57 1 67.06 530 PHE A N 1
ATOM 4276 C CA . PHE A 1 530 ? 25.875 -20.344 -3.379 1 67.06 530 PHE A CA 1
ATOM 4277 C C . PHE A 1 530 ? 26.609 -19.281 -4.184 1 67.06 530 PHE A C 1
ATOM 4279 O O . PHE A 1 530 ? 26.406 -18.078 -3.965 1 67.06 530 PHE A O 1
ATOM 4286 N N . SER A 1 531 ? 27.406 -19.703 -5.09 1 75.62 531 SER A N 1
ATOM 4287 C CA . SER A 1 531 ? 28.156 -18.719 -5.852 1 75.62 531 SER A CA 1
ATOM 4288 C C . SER A 1 531 ? 27.234 -17.828 -6.68 1 75.62 531 SER A C 1
ATOM 4290 O O . SER A 1 531 ? 27.406 -16.609 -6.715 1 75.62 531 SER A O 1
ATOM 4292 N N . LEU A 1 532 ? 26.234 -18.438 -7.246 1 84.44 532 LEU A N 1
ATOM 4293 C CA . LEU A 1 532 ? 25.297 -17.656 -8.055 1 84.44 532 LEU A CA 1
ATOM 4294 C C . LEU A 1 532 ? 24.422 -16.781 -7.164 1 84.44 532 LEU A C 1
ATOM 4296 O O . LEU A 1 532 ? 24.016 -15.688 -7.57 1 84.44 532 LEU A O 1
ATOM 4300 N N . PHE A 1 533 ? 24.328 -17.188 -5.977 1 86.81 533 PHE A N 1
ATOM 4301 C CA . PHE A 1 533 ? 23.531 -16.453 -5 1 86.81 533 PHE A CA 1
ATOM 4302 C C . PHE A 1 533 ? 24.203 -15.125 -4.664 1 86.81 533 PHE A C 1
ATOM 4304 O O . PHE A 1 533 ? 23.531 -14.094 -4.594 1 86.81 533 PHE A O 1
ATOM 4311 N N . ASP A 1 534 ? 25.422 -15.133 -4.527 1 86.69 534 ASP A N 1
ATOM 4312 C CA . ASP A 1 534 ? 26.156 -13.93 -4.164 1 86.69 534 ASP A CA 1
ATOM 4313 C C . ASP A 1 534 ? 26.125 -12.906 -5.297 1 86.69 534 ASP A C 1
ATOM 4315 O O . ASP A 1 534 ? 26.078 -11.695 -5.047 1 86.69 534 ASP A O 1
ATOM 4319 N N . GLU A 1 535 ? 26.125 -13.438 -6.461 1 89.69 535 GLU A N 1
ATOM 4320 C CA . GLU A 1 535 ? 26.047 -12.539 -7.609 1 89.69 535 GLU A CA 1
ATOM 4321 C C . GLU A 1 535 ? 24.688 -11.859 -7.684 1 89.69 535 GLU A C 1
ATOM 4323 O O . GLU A 1 535 ? 24.594 -10.648 -7.891 1 89.69 535 GLU A O 1
ATOM 4328 N N . PHE A 1 536 ? 23.625 -12.609 -7.449 1 92.06 536 PHE A N 1
ATOM 4329 C CA . PHE A 1 536 ? 22.281 -12.047 -7.441 1 92.06 536 PHE A CA 1
ATOM 4330 C C . PHE A 1 536 ? 22.125 -11.023 -6.324 1 92.06 536 PHE A C 1
ATOM 4332 O O . PHE A 1 536 ? 21.531 -9.969 -6.52 1 92.06 536 PHE A O 1
ATOM 4339 N N . MET A 1 537 ? 22.688 -11.312 -5.211 1 92.5 537 MET A N 1
ATOM 4340 C CA . MET A 1 537 ? 22.578 -10.43 -4.047 1 92.5 537 MET A CA 1
ATOM 4341 C C . MET A 1 537 ? 23.25 -9.086 -4.312 1 92.5 537 MET A C 1
ATOM 4343 O O . MET A 1 537 ? 22.703 -8.039 -3.969 1 92.5 537 MET A O 1
ATOM 4347 N N . ASP A 1 538 ? 24.297 -9.125 -4.961 1 91.88 538 ASP A N 1
ATOM 4348 C CA . ASP A 1 538 ? 25.016 -7.898 -5.281 1 91.88 538 ASP A CA 1
ATOM 4349 C C . ASP A 1 538 ? 24.203 -7.016 -6.227 1 91.88 538 ASP A C 1
ATOM 4351 O O . ASP A 1 538 ? 24.156 -5.797 -6.059 1 91.88 538 ASP A O 1
ATOM 4355 N N . MET A 1 539 ? 23.609 -7.652 -7.121 1 93.94 539 MET A N 1
ATOM 4356 C CA . MET A 1 539 ? 22.844 -6.895 -8.094 1 93.94 539 MET A CA 1
ATOM 4357 C C . MET A 1 539 ? 21.547 -6.367 -7.473 1 93.94 539 MET A C 1
ATOM 4359 O O . MET A 1 539 ? 21.078 -5.281 -7.828 1 93.94 539 MET A O 1
ATOM 4363 N N . MET A 1 540 ? 20.984 -7.121 -6.559 1 95.19 540 MET A N 1
ATOM 4364 C CA . MET A 1 540 ? 19.766 -6.672 -5.895 1 95.19 540 MET A CA 1
ATOM 4365 C C . MET A 1 540 ? 20.047 -5.457 -5.012 1 95.19 540 MET A C 1
ATOM 4367 O O . MET A 1 540 ? 19.219 -4.539 -4.938 1 95.19 540 MET A O 1
ATOM 4371 N N . VAL A 1 541 ? 21.172 -5.457 -4.367 1 94.56 541 VAL A N 1
ATOM 4372 C CA . VAL A 1 541 ? 21.547 -4.316 -3.541 1 94.56 541 VAL A CA 1
ATOM 4373 C C . VAL A 1 541 ? 21.797 -3.096 -4.426 1 94.56 541 VAL A C 1
ATOM 4375 O O . VAL A 1 541 ? 21.375 -1.985 -4.09 1 94.56 541 VAL A O 1
ATOM 4378 N N . GLN A 1 542 ? 22.484 -3.354 -5.523 1 95 542 GLN A N 1
ATOM 4379 C CA . GLN A 1 542 ? 22.703 -2.26 -6.469 1 95 542 GLN A CA 1
ATOM 4380 C C . GLN A 1 542 ? 21.375 -1.711 -6.977 1 95 542 GLN A C 1
ATOM 4382 O O . GLN A 1 542 ? 21.203 -0.497 -7.109 1 95 542 GLN A O 1
ATOM 4387 N N . TYR A 1 543 ? 20.484 -2.629 -7.297 1 96.19 543 TYR A N 1
ATOM 4388 C CA . TYR A 1 543 ? 19.141 -2.232 -7.723 1 96.19 543 TYR A CA 1
ATOM 4389 C C . TYR A 1 543 ? 18.453 -1.403 -6.645 1 96.19 543 TYR A C 1
ATOM 4391 O O . TYR A 1 543 ? 17.75 -0.43 -6.949 1 96.19 543 TYR A O 1
ATOM 4399 N N . GLY A 1 544 ? 18.656 -1.697 -5.449 1 95 544 GLY A N 1
ATOM 4400 C CA . GLY A 1 544 ? 18.125 -0.927 -4.34 1 95 544 GLY A CA 1
ATOM 4401 C C . GLY A 1 544 ? 18.656 0.493 -4.285 1 95 544 GLY A C 1
ATOM 4402 O O . GLY A 1 544 ? 17.875 1.442 -4.117 1 95 544 GLY A O 1
ATOM 4403 N N . PHE A 1 545 ? 19.922 0.642 -4.516 1 94.12 545 PHE A N 1
ATOM 4404 C CA . PHE A 1 545 ? 20.531 1.966 -4.5 1 94.12 545 PHE A CA 1
ATOM 4405 C C . PHE A 1 545 ? 20.016 2.814 -5.656 1 94.12 545 PHE A C 1
ATOM 4407 O O . PHE A 1 545 ? 19.891 4.035 -5.527 1 94.12 545 PHE A O 1
ATOM 4414 N N . THR A 1 546 ? 19.641 2.15 -6.684 1 94.5 546 THR A N 1
ATOM 4415 C CA . THR A 1 546 ? 19.234 2.857 -7.891 1 94.5 546 THR A CA 1
ATOM 4416 C C . THR A 1 546 ? 17.75 3.227 -7.816 1 94.5 546 THR A C 1
ATOM 4418 O O . THR A 1 546 ? 17.281 4.086 -8.57 1 94.5 546 THR A O 1
ATOM 4421 N N . THR A 1 547 ? 17.031 2.654 -6.867 1 94.5 547 THR A N 1
ATOM 4422 C CA . THR A 1 547 ? 15.594 2.881 -6.895 1 94.5 547 THR A CA 1
ATOM 4423 C C . THR A 1 547 ? 15.117 3.482 -5.574 1 94.5 547 THR A C 1
ATOM 4425 O O . THR A 1 547 ? 14.336 4.434 -5.566 1 94.5 547 THR A O 1
ATOM 4428 N N . ILE A 1 548 ? 15.547 3.074 -4.445 1 93.44 548 ILE A N 1
ATOM 4429 C CA . ILE A 1 548 ? 15 3.428 -3.139 1 93.44 548 ILE A CA 1
ATOM 4430 C C . ILE A 1 548 ? 15.305 4.891 -2.828 1 93.44 548 ILE A C 1
ATOM 4432 O O . ILE A 1 548 ? 14.453 5.613 -2.307 1 93.44 548 ILE A O 1
ATOM 4436 N N . PHE A 1 549 ? 16.547 5.41 -3.121 1 92.5 549 PHE A N 1
ATOM 4437 C CA . PHE A 1 549 ? 16.922 6.781 -2.801 1 92.5 549 PHE A CA 1
ATOM 4438 C C . PHE A 1 549 ? 17.344 7.535 -4.059 1 92.5 549 PHE A C 1
ATOM 4440 O O . PHE A 1 549 ? 18.25 8.367 -4.023 1 92.5 549 PHE A O 1
ATOM 4447 N N . VAL A 1 550 ? 16.688 7.281 -5.098 1 91.75 550 VAL A N 1
ATOM 4448 C CA . VAL A 1 550 ? 17.125 7.797 -6.387 1 91.75 550 VAL A CA 1
ATOM 4449 C C . VAL A 1 550 ? 16.828 9.289 -6.477 1 91.75 550 VAL A C 1
ATOM 4451 O O . VAL A 1 550 ? 17.5 10.016 -7.219 1 91.75 550 VAL A O 1
ATOM 4454 N N . ALA A 1 551 ? 15.93 9.773 -5.68 1 90.88 551 ALA A N 1
ATOM 4455 C CA . ALA A 1 551 ? 15.609 11.203 -5.68 1 90.88 551 ALA A CA 1
ATOM 4456 C C . ALA A 1 551 ? 16.797 12.031 -5.211 1 90.88 551 ALA A C 1
ATOM 4458 O O . ALA A 1 551 ? 16.969 13.172 -5.633 1 90.88 551 ALA A O 1
ATOM 4459 N N . ALA A 1 552 ? 17.625 11.484 -4.406 1 91.12 552 ALA A N 1
ATOM 4460 C CA . ALA A 1 552 ? 18.766 12.195 -3.859 1 91.12 552 ALA A CA 1
ATOM 4461 C C . ALA A 1 552 ? 19.969 12.102 -4.797 1 91.12 552 ALA A C 1
ATOM 4463 O O . ALA A 1 552 ? 20.875 12.945 -4.75 1 91.12 552 ALA A O 1
ATOM 4464 N N . PHE A 1 553 ? 19.969 11.109 -5.598 1 91.69 553 PHE A N 1
ATOM 4465 C CA . PHE A 1 553 ? 21.094 10.875 -6.477 1 91.69 553 PHE A CA 1
ATOM 4466 C C . PHE A 1 553 ? 20.641 10.398 -7.848 1 91.69 553 PHE A C 1
ATOM 4468 O O . PHE A 1 553 ? 20.734 9.219 -8.172 1 91.69 553 PHE A O 1
ATOM 4475 N N . PRO A 1 554 ? 20.281 11.297 -8.727 1 91.88 554 PRO A N 1
ATOM 4476 C CA . PRO A 1 554 ? 19.734 10.938 -10.039 1 91.88 554 PRO A CA 1
ATOM 4477 C C . PRO A 1 554 ? 20.766 10.305 -10.961 1 91.88 554 PRO A C 1
ATOM 4479 O O . PRO A 1 554 ? 20.406 9.734 -12 1 91.88 554 PRO A O 1
ATOM 4482 N N . LEU A 1 555 ? 22.062 10.352 -10.633 1 92.94 555 LEU A N 1
ATOM 4483 C CA . LEU A 1 555 ? 23.109 9.766 -11.461 1 92.94 555 LEU A CA 1
ATOM 4484 C C . LEU A 1 555 ? 23.359 8.312 -11.062 1 92.94 555 LEU A C 1
ATOM 4486 O O . LEU A 1 555 ? 24.172 7.633 -11.688 1 92.94 555 LEU A O 1
ATOM 4490 N N . ALA A 1 556 ? 22.609 7.832 -10.109 1 95.38 556 ALA A N 1
ATOM 4491 C CA . ALA A 1 556 ? 22.781 6.465 -9.633 1 95.38 556 ALA A CA 1
ATOM 4492 C C . ALA A 1 556 ? 22.562 5.457 -10.766 1 95.38 556 ALA A C 1
ATOM 4494 O O . ALA A 1 556 ? 23.359 4.527 -10.938 1 95.38 556 ALA A O 1
ATOM 4495 N N . PRO A 1 557 ? 21.547 5.613 -11.625 1 96.31 557 PRO A N 1
ATOM 4496 C CA . PRO A 1 557 ? 21.375 4.66 -12.719 1 96.31 557 PRO A CA 1
ATOM 4497 C C . PRO A 1 557 ? 22.531 4.672 -13.711 1 96.31 557 PRO A C 1
ATOM 4499 O O . PRO A 1 557 ? 22.859 3.633 -14.289 1 96.31 557 PRO A O 1
ATOM 4502 N N . LEU A 1 558 ? 23.141 5.816 -13.922 1 96 558 LEU A N 1
ATOM 4503 C CA . LEU A 1 558 ? 24.297 5.891 -14.797 1 96 558 LEU A CA 1
ATOM 4504 C C . LEU A 1 558 ? 25.469 5.105 -14.227 1 96 558 LEU A C 1
ATOM 4506 O O . LEU A 1 558 ? 26.109 4.332 -14.938 1 96 558 LEU A O 1
ATOM 4510 N N . LEU A 1 559 ? 25.688 5.289 -12.992 1 95.38 559 LEU A N 1
ATOM 4511 C CA . LEU A 1 559 ? 26.766 4.551 -12.336 1 95.38 559 LEU A CA 1
ATOM 4512 C C . LEU A 1 559 ? 26.5 3.051 -12.375 1 95.38 559 LEU A C 1
ATOM 4514 O O . LEU A 1 559 ? 27.406 2.256 -12.602 1 95.38 559 LEU A O 1
ATOM 4518 N N . ALA A 1 560 ? 25.266 2.686 -12.117 1 96.5 560 ALA A N 1
ATOM 4519 C CA . ALA A 1 560 ? 24.891 1.275 -12.164 1 96.5 560 ALA A CA 1
ATOM 4520 C C . ALA A 1 560 ? 25.062 0.709 -13.57 1 96.5 560 ALA A C 1
ATOM 4522 O O . ALA A 1 560 ? 25.469 -0.442 -13.734 1 96.5 560 ALA A O 1
ATOM 4523 N N . PHE A 1 561 ? 24.766 1.531 -14.555 1 96.38 561 PHE A N 1
ATOM 4524 C CA . PHE A 1 561 ? 24.906 1.103 -15.938 1 96.38 561 PHE A CA 1
ATOM 4525 C C . PHE A 1 561 ? 26.359 0.781 -16.266 1 96.38 561 PHE A C 1
ATOM 4527 O O . PHE A 1 561 ? 26.672 -0.294 -16.781 1 96.38 561 PHE A O 1
ATOM 4534 N N . PHE A 1 562 ? 27.297 1.603 -15.922 1 94.25 562 PHE A N 1
ATOM 4535 C CA . PHE A 1 562 ? 28.703 1.376 -16.172 1 94.25 562 PHE A CA 1
ATOM 4536 C C . PHE A 1 562 ? 29.219 0.19 -15.367 1 94.25 562 PHE A C 1
ATOM 4538 O O . PHE A 1 562 ? 29.984 -0.633 -15.875 1 94.25 562 PHE A O 1
ATOM 4545 N N . SER A 1 563 ? 28.75 0.117 -14.148 1 94.12 563 SER A N 1
ATOM 4546 C CA . SER A 1 563 ? 29.156 -1.001 -13.297 1 94.12 563 SER A CA 1
ATOM 4547 C C . SER A 1 563 ? 28.672 -2.33 -13.867 1 94.12 563 SER A C 1
ATOM 4549 O O . SER A 1 563 ? 29.406 -3.324 -13.844 1 94.12 563 SER A O 1
ATOM 4551 N N . ASN A 1 564 ? 27.469 -2.314 -14.406 1 94.88 564 ASN A N 1
ATOM 4552 C CA . ASN A 1 564 ? 26.891 -3.537 -14.961 1 94.88 564 ASN A CA 1
ATOM 4553 C C . ASN A 1 564 ? 27.625 -3.967 -16.234 1 94.88 564 ASN A C 1
ATOM 4555 O O . ASN A 1 564 ? 27.766 -5.164 -16.5 1 94.88 564 ASN A O 1
ATOM 4559 N N . LEU A 1 565 ? 28.109 -3.014 -17.031 1 92.56 565 LEU A N 1
ATOM 4560 C CA . LEU A 1 565 ? 28.859 -3.334 -18.234 1 92.56 565 LEU A CA 1
ATOM 4561 C C . LEU A 1 565 ? 30.141 -4.07 -17.906 1 92.56 565 LEU A C 1
ATOM 4563 O O . LEU A 1 565 ? 30.531 -5.012 -18.609 1 92.56 565 LEU A O 1
ATOM 4567 N N . ILE A 1 566 ? 30.703 -3.746 -16.797 1 91 566 ILE A N 1
ATOM 4568 C CA . ILE A 1 566 ? 31.922 -4.391 -16.359 1 91 566 ILE A CA 1
ATOM 4569 C C . ILE A 1 566 ? 31.594 -5.719 -15.672 1 91 566 ILE A C 1
ATOM 4571 O O . ILE A 1 566 ? 32.281 -6.719 -15.891 1 91 566 ILE A O 1
ATOM 4575 N N . GLU A 1 567 ? 30.531 -5.668 -14.961 1 90.75 567 GLU A N 1
ATOM 4576 C CA . GLU A 1 567 ? 30.125 -6.828 -14.172 1 90.75 567 GLU A CA 1
ATOM 4577 C C . GLU A 1 567 ? 29.781 -8.016 -15.078 1 90.75 567 GLU A C 1
ATOM 4579 O O . GLU A 1 567 ? 30.125 -9.156 -14.766 1 90.75 567 GLU A O 1
ATOM 4584 N N . ILE A 1 568 ? 29.125 -7.77 -16.109 1 89.94 568 ILE A N 1
ATOM 4585 C CA . ILE A 1 568 ? 28.734 -8.836 -17.031 1 89.94 568 ILE A CA 1
ATOM 4586 C C . ILE A 1 568 ? 29.984 -9.539 -17.562 1 89.94 568 ILE A C 1
ATOM 4588 O O . ILE A 1 568 ? 30.047 -10.773 -17.594 1 89.94 568 ILE A O 1
ATOM 4592 N N . ARG A 1 569 ? 31.016 -8.828 -17.875 1 87.38 569 ARG A N 1
ATOM 4593 C CA . ARG A 1 569 ? 32.25 -9.391 -18.406 1 87.38 569 ARG A CA 1
ATOM 4594 C C . ARG A 1 569 ? 33.062 -10.078 -17.312 1 87.38 569 ARG A C 1
ATOM 4596 O O . ARG A 1 569 ? 33.594 -11.164 -17.531 1 87.38 569 ARG A O 1
ATOM 4603 N N . LEU A 1 570 ? 33.062 -9.477 -16.219 1 88.31 570 LEU A N 1
ATOM 4604 C CA . LEU A 1 570 ? 33.844 -10.023 -15.109 1 88.31 570 LEU A CA 1
ATOM 4605 C C . LEU A 1 570 ? 33.25 -11.336 -14.617 1 88.31 570 LEU A C 1
ATOM 4607 O O . LEU A 1 570 ? 33.969 -12.281 -14.305 1 88.31 570 LEU A O 1
ATOM 4611 N N . ASP A 1 571 ? 31.953 -11.359 -14.531 1 87.62 571 ASP A N 1
ATOM 4612 C CA . ASP A 1 571 ? 31.297 -12.586 -14.094 1 87.62 571 ASP A CA 1
ATOM 4613 C C . ASP A 1 571 ? 31.516 -13.719 -15.094 1 87.62 571 ASP A C 1
ATOM 4615 O O . ASP A 1 571 ? 31.719 -14.867 -14.695 1 87.62 571 ASP A O 1
ATOM 4619 N N . ALA A 1 572 ? 31.469 -13.391 -16.328 1 85.25 572 ALA A N 1
ATOM 4620 C CA . ALA A 1 572 ? 31.703 -14.406 -17.359 1 85.25 572 ALA A CA 1
ATOM 4621 C C . ALA A 1 572 ? 33.125 -14.945 -17.266 1 85.25 572 ALA A C 1
ATOM 4623 O O . ALA A 1 572 ? 33.344 -16.156 -17.328 1 85.25 572 ALA A O 1
ATOM 4624 N N . ILE A 1 573 ? 34.094 -14.07 -17.094 1 84.06 573 ILE A N 1
ATOM 4625 C CA . ILE A 1 573 ? 35.5 -14.477 -17.016 1 84.06 573 ILE A CA 1
ATOM 4626 C C . ILE A 1 573 ? 35.719 -15.297 -15.742 1 84.06 573 ILE A C 1
ATOM 4628 O O . ILE A 1 573 ? 36.438 -16.312 -15.758 1 84.06 573 ILE A O 1
ATOM 4632 N N . LYS A 1 574 ? 35.156 -14.867 -14.781 1 86 574 LYS A N 1
ATOM 4633 C CA . LYS A 1 574 ? 35.281 -15.562 -13.5 1 86 574 LYS A CA 1
ATOM 4634 C C . LYS A 1 574 ? 34.75 -16.984 -13.586 1 86 574 LYS A C 1
ATOM 4636 O O . LYS A 1 574 ? 35.375 -17.922 -13.109 1 86 574 LYS A O 1
ATOM 4641 N N . MET A 1 575 ? 33.625 -17.188 -14.211 1 81.69 575 MET A N 1
ATOM 4642 C CA . MET A 1 575 ? 32.969 -18.484 -14.258 1 81.69 575 MET A CA 1
ATOM 4643 C C . MET A 1 575 ? 33.656 -19.406 -15.25 1 81.69 575 MET A C 1
ATOM 4645 O O . MET A 1 575 ? 33.688 -20.625 -15.062 1 81.69 575 MET A O 1
ATOM 4649 N N . VAL A 1 576 ? 34.281 -18.797 -16.203 1 79.88 576 VAL A N 1
ATOM 4650 C CA . VAL A 1 576 ? 34.844 -19.625 -17.266 1 79.88 576 VAL A CA 1
ATOM 4651 C C . VAL A 1 576 ? 36.312 -19.891 -16.984 1 79.88 576 VAL A C 1
ATOM 4653 O O . VAL A 1 576 ? 36.812 -21 -17.156 1 79.88 576 VAL A O 1
ATOM 4656 N N . ARG A 1 577 ? 36.969 -18.906 -16.453 1 79.38 577 ARG A N 1
ATOM 4657 C CA . ARG A 1 577 ? 38.438 -19.016 -16.406 1 79.38 577 ARG A CA 1
ATOM 4658 C C . ARG A 1 577 ? 38.906 -19.25 -14.977 1 79.38 577 ARG A C 1
ATOM 4660 O O . ARG A 1 577 ? 39.969 -19.859 -14.773 1 79.38 577 ARG A O 1
ATOM 4667 N N . LEU A 1 578 ? 38.188 -18.812 -14.117 1 83.88 578 LEU A N 1
ATOM 4668 C CA . LEU A 1 578 ? 38.781 -18.766 -12.781 1 83.88 578 LEU A CA 1
ATOM 4669 C C . LEU A 1 578 ? 38.094 -19.781 -11.859 1 83.88 578 LEU A C 1
ATOM 4671 O O . LEU A 1 578 ? 38.656 -20.109 -10.805 1 83.88 578 LEU A O 1
ATOM 4675 N N . GLN A 1 579 ? 37 -20.203 -12.188 1 83.12 579 GLN A N 1
ATOM 4676 C CA . GLN A 1 579 ? 36.281 -21.141 -11.336 1 83.12 579 GLN A CA 1
ATOM 4677 C C . GLN A 1 579 ? 35.969 -22.438 -12.062 1 83.12 579 GLN A C 1
ATOM 4679 O O . GLN A 1 579 ? 35.969 -22.484 -13.297 1 83.12 579 GLN A O 1
ATOM 4684 N N . ARG A 1 580 ? 35.75 -23.391 -11.172 1 78.56 580 ARG A N 1
ATOM 4685 C CA . ARG A 1 580 ? 35.344 -24.672 -11.727 1 78.56 580 ARG A CA 1
ATOM 4686 C C . ARG A 1 580 ? 33.906 -24.609 -12.258 1 78.56 580 ARG A C 1
ATOM 4688 O O . ARG A 1 580 ? 33.125 -23.719 -11.898 1 78.56 580 ARG A O 1
ATOM 4695 N N . ARG A 1 581 ? 33.625 -25.547 -13.07 1 74.75 581 ARG A N 1
ATOM 4696 C CA . ARG A 1 581 ? 32.312 -25.562 -13.711 1 74.75 581 ARG A CA 1
ATOM 4697 C C . ARG A 1 581 ? 31.203 -25.766 -12.68 1 74.75 581 ARG A C 1
ATOM 4699 O O . ARG A 1 581 ? 31.328 -26.609 -11.797 1 74.75 581 ARG A O 1
ATOM 4706 N N . LEU A 1 582 ? 30.281 -24.891 -12.75 1 77.56 582 LEU A N 1
ATOM 4707 C CA . LEU A 1 582 ? 29.125 -25 -11.883 1 77.56 582 LEU A CA 1
ATOM 4708 C C . LEU A 1 582 ? 28.25 -26.188 -12.289 1 77.56 582 LEU A C 1
ATOM 4710 O O . LEU A 1 582 ? 28.188 -26.547 -13.461 1 77.56 582 LEU A O 1
ATOM 4714 N N . VAL A 1 583 ? 27.609 -26.781 -11.312 1 75.81 583 VAL A N 1
ATOM 4715 C CA . VAL A 1 583 ? 26.672 -27.859 -11.602 1 75.81 583 VAL A CA 1
ATOM 4716 C C . VAL A 1 583 ? 25.422 -27.297 -12.297 1 75.81 583 VAL A C 1
ATOM 4718 O O . VAL A 1 583 ? 24.781 -26.391 -11.781 1 75.81 583 VAL A O 1
ATOM 4721 N N . PRO A 1 584 ? 25.203 -27.75 -13.477 1 80.06 584 PRO A N 1
ATOM 4722 C CA . PRO A 1 584 ? 24.062 -27.234 -14.219 1 80.06 584 PRO A CA 1
ATOM 4723 C C . PRO A 1 584 ? 22.719 -27.594 -13.562 1 80.06 584 PRO A C 1
ATOM 4725 O O . PRO A 1 584 ? 22.531 -28.734 -13.148 1 80.06 584 PRO A O 1
ATOM 4728 N N . ARG A 1 585 ? 21.984 -26.625 -13.336 1 81.56 585 ARG A N 1
ATOM 4729 C CA . ARG A 1 585 ? 20.641 -26.797 -12.773 1 81.56 585 ARG A CA 1
ATOM 4730 C C . ARG A 1 585 ? 19.578 -26.188 -13.68 1 81.56 585 ARG A C 1
ATOM 4732 O O . ARG A 1 585 ? 19.797 -25.141 -14.281 1 81.56 585 ARG A O 1
ATOM 4739 N N . LYS A 1 586 ? 18.438 -26.859 -13.695 1 82.25 586 LYS A N 1
ATOM 4740 C CA . LYS A 1 586 ? 17.328 -26.375 -14.492 1 82.25 586 LYS A CA 1
ATOM 4741 C C . LYS A 1 586 ? 16.484 -25.359 -13.711 1 82.25 586 LYS A C 1
ATOM 4743 O O . LYS A 1 586 ? 16.312 -25.5 -12.492 1 82.25 586 LYS A O 1
ATOM 4748 N N . ALA A 1 587 ? 16.203 -24.344 -14.367 1 85.31 587 ALA A N 1
ATOM 4749 C CA . ALA A 1 587 ? 15.328 -23.328 -13.781 1 85.31 587 ALA A CA 1
ATOM 4750 C C . ALA A 1 587 ? 14.516 -22.609 -14.859 1 85.31 587 ALA A C 1
ATOM 4752 O O . ALA A 1 587 ? 14.992 -22.422 -15.984 1 85.31 587 ALA A O 1
ATOM 4753 N N . ASN A 1 588 ? 13.281 -22.328 -14.531 1 84.56 588 ASN A N 1
ATOM 4754 C CA . ASN A 1 588 ? 12.445 -21.625 -15.508 1 84.56 588 ASN A CA 1
ATOM 4755 C C . ASN A 1 588 ? 12.25 -20.156 -15.133 1 84.56 588 ASN A C 1
ATOM 4757 O O . ASN A 1 588 ? 11.703 -19.391 -15.914 1 84.56 588 ASN A O 1
ATOM 4761 N N . ASP A 1 589 ? 12.648 -19.844 -13.977 1 86.69 589 ASP A N 1
ATOM 4762 C CA . ASP A 1 589 ? 12.531 -18.453 -13.523 1 86.69 589 ASP A CA 1
ATOM 4763 C C . ASP A 1 589 ? 13.602 -18.125 -12.477 1 86.69 589 ASP A C 1
ATOM 4765 O O . ASP A 1 589 ? 14.383 -19 -12.094 1 86.69 589 ASP A O 1
ATOM 4769 N N . ILE A 1 590 ? 13.664 -16.828 -12.148 1 84.88 590 ILE A N 1
ATOM 4770 C CA . ILE A 1 590 ? 14.672 -16.406 -11.188 1 84.88 590 ILE A CA 1
ATOM 4771 C C . ILE A 1 590 ? 14.164 -16.656 -9.766 1 84.88 590 ILE A C 1
ATOM 4773 O O . ILE A 1 590 ? 14.883 -16.406 -8.789 1 84.88 590 ILE A O 1
ATOM 4777 N N . GLY A 1 591 ? 12.945 -17.125 -9.695 1 85.62 591 GLY A N 1
ATOM 4778 C CA . GLY A 1 591 ? 12.43 -17.594 -8.422 1 85.62 591 GLY A CA 1
ATOM 4779 C C . GLY A 1 591 ? 12.109 -16.469 -7.449 1 85.62 591 GLY A C 1
ATOM 4780 O O . GLY A 1 591 ? 11.391 -15.531 -7.797 1 85.62 591 GLY A O 1
ATOM 4781 N N . THR A 1 592 ? 12.648 -16.5 -6.246 1 90.25 592 THR A N 1
ATOM 4782 C CA . THR A 1 592 ? 12.359 -15.602 -5.129 1 90.25 592 THR A CA 1
ATOM 4783 C C . THR A 1 592 ? 12.914 -14.211 -5.395 1 90.25 592 THR A C 1
ATOM 4785 O O . THR A 1 592 ? 12.445 -13.227 -4.809 1 90.25 592 THR A O 1
ATOM 4788 N N . TRP A 1 593 ? 13.867 -14.102 -6.316 1 93.25 593 TRP A N 1
ATOM 4789 C CA . TRP A 1 593 ? 14.461 -12.805 -6.621 1 93.25 593 TRP A CA 1
ATOM 4790 C C . TRP A 1 593 ? 13.43 -11.867 -7.246 1 93.25 593 TRP A C 1
ATOM 4792 O O . TRP A 1 593 ? 13.539 -10.648 -7.129 1 93.25 593 TRP A O 1
ATOM 4802 N N . LEU A 1 594 ? 12.445 -12.461 -7.895 1 93.25 594 LEU A N 1
ATOM 4803 C CA . LEU A 1 594 ? 11.367 -11.633 -8.438 1 93.25 594 LEU A CA 1
ATOM 4804 C C . LEU A 1 594 ? 10.562 -10.977 -7.32 1 93.25 594 LEU A C 1
ATOM 4806 O O . LEU A 1 594 ? 10.203 -9.805 -7.418 1 93.25 594 LEU A O 1
ATOM 4810 N N . GLN A 1 595 ? 10.367 -11.711 -6.316 1 91.69 595 GLN A N 1
ATOM 4811 C CA . GLN A 1 595 ? 9.648 -11.172 -5.164 1 91.69 595 GLN A CA 1
ATOM 4812 C C . GLN A 1 595 ? 10.461 -10.086 -4.469 1 91.69 595 GLN A C 1
ATOM 4814 O O . GLN A 1 595 ? 9.906 -9.109 -3.973 1 91.69 595 GLN A O 1
ATOM 4819 N N . VAL A 1 596 ? 11.703 -10.281 -4.453 1 94.38 596 VAL A N 1
ATOM 4820 C CA . VAL A 1 596 ? 12.594 -9.297 -3.854 1 94.38 596 VAL A CA 1
ATOM 4821 C C . VAL A 1 596 ? 12.555 -8.008 -4.66 1 94.38 596 VAL A C 1
ATOM 4823 O O . VAL A 1 596 ? 12.469 -6.914 -4.094 1 94.38 596 VAL A O 1
ATOM 4826 N N . LEU A 1 597 ? 12.578 -8.148 -5.969 1 94.81 597 LEU A N 1
ATOM 4827 C CA . LEU A 1 597 ? 12.516 -6.98 -6.84 1 94.81 597 LEU A CA 1
ATOM 4828 C C . LEU A 1 597 ? 11.203 -6.23 -6.648 1 94.81 597 LEU A C 1
ATOM 4830 O O . LEU A 1 597 ? 11.18 -5 -6.637 1 94.81 597 LEU A O 1
ATOM 4834 N N . GLU A 1 598 ? 10.156 -6.953 -6.426 1 91.44 598 GLU A N 1
ATOM 4835 C CA . GLU A 1 598 ? 8.859 -6.336 -6.18 1 91.44 598 GLU A CA 1
ATOM 4836 C C . GLU A 1 598 ? 8.844 -5.609 -4.836 1 91.44 598 GLU A C 1
ATOM 4838 O O . GLU A 1 598 ? 8.297 -4.508 -4.727 1 91.44 598 GLU A O 1
ATOM 4843 N N . ALA A 1 599 ? 9.445 -6.191 -3.893 1 91.19 599 ALA A N 1
ATOM 4844 C CA . ALA A 1 599 ? 9.523 -5.578 -2.568 1 91.19 599 ALA A CA 1
ATOM 4845 C C . ALA A 1 599 ? 10.344 -4.289 -2.607 1 91.19 599 ALA A C 1
ATOM 4847 O O . ALA A 1 599 ? 9.969 -3.291 -1.984 1 91.19 599 ALA A O 1
ATOM 4848 N N . ILE A 1 600 ? 11.391 -4.328 -3.332 1 94.19 600 ILE A N 1
ATOM 4849 C CA . ILE A 1 600 ? 12.227 -3.137 -3.477 1 94.19 600 ILE A CA 1
ATOM 4850 C C . ILE A 1 600 ? 11.43 -2.041 -4.188 1 94.19 600 ILE A C 1
ATOM 4852 O O . ILE A 1 600 ? 11.539 -0.864 -3.836 1 94.19 600 ILE A O 1
ATOM 4856 N N . GLY A 1 601 ? 10.656 -2.455 -5.164 1 91.25 601 GLY A N 1
ATOM 4857 C CA . GLY A 1 601 ? 9.828 -1.49 -5.875 1 91.25 601 GLY A CA 1
ATOM 4858 C C . GLY A 1 601 ? 8.836 -0.775 -4.977 1 91.25 601 GLY A C 1
ATOM 4859 O O . GLY A 1 601 ? 8.656 0.44 -5.086 1 91.25 601 GLY A O 1
ATOM 4860 N N . VAL A 1 602 ? 8.25 -1.447 -4.109 1 89.88 602 VAL A N 1
ATOM 4861 C CA . VAL A 1 602 ? 7.285 -0.858 -3.182 1 89.88 602 VAL A CA 1
ATOM 4862 C C . VAL A 1 602 ? 8.008 0.064 -2.203 1 89.88 602 VAL A C 1
ATOM 4864 O O . VAL A 1 602 ? 7.547 1.172 -1.925 1 89.88 602 VAL A O 1
ATOM 4867 N N . LEU A 1 603 ? 9.148 -0.336 -1.74 1 91.31 603 LEU A N 1
ATOM 4868 C CA . LEU A 1 603 ? 9.938 0.474 -0.818 1 91.31 603 LEU A CA 1
ATOM 4869 C C . LEU A 1 603 ? 10.43 1.748 -1.498 1 91.31 603 LEU A C 1
ATOM 4871 O O . LEU A 1 603 ? 10.516 2.803 -0.864 1 91.31 603 LEU A O 1
ATOM 4875 N N . ALA A 1 604 ? 10.75 1.593 -2.721 1 93.62 604 ALA A N 1
ATOM 4876 C CA . ALA A 1 604 ? 11.234 2.744 -3.479 1 93.62 604 ALA A CA 1
ATOM 4877 C C . ALA A 1 604 ? 10.156 3.822 -3.58 1 93.62 604 ALA A C 1
ATOM 4879 O O . ALA A 1 604 ? 10.445 5.012 -3.447 1 93.62 604 ALA A O 1
ATOM 4880 N N . VAL A 1 605 ? 8.93 3.441 -3.74 1 91.81 605 VAL A N 1
ATOM 4881 C CA . VAL A 1 605 ? 7.832 4.398 -3.848 1 91.81 605 VAL A CA 1
ATOM 4882 C C . VAL A 1 605 ? 7.637 5.113 -2.512 1 91.81 605 VAL A C 1
ATOM 4884 O O . VAL A 1 605 ? 7.52 6.34 -2.469 1 91.81 605 VAL A O 1
ATOM 4887 N N . ILE A 1 606 ? 7.688 4.398 -1.484 1 91.75 606 ILE A N 1
ATOM 4888 C CA . ILE A 1 606 ? 7.469 4.949 -0.151 1 91.75 606 ILE A CA 1
ATOM 4889 C C . ILE A 1 606 ? 8.617 5.883 0.218 1 91.75 606 ILE A C 1
ATOM 4891 O O . ILE A 1 606 ? 8.391 7.016 0.65 1 91.75 606 ILE A O 1
ATOM 4895 N N . THR A 1 607 ? 9.844 5.469 -0.039 1 93.44 607 THR A N 1
ATOM 4896 C CA . THR A 1 607 ? 11.016 6.227 0.377 1 93.44 607 THR A CA 1
ATOM 4897 C C . THR A 1 607 ? 11.18 7.484 -0.475 1 93.44 607 THR A C 1
ATOM 4899 O O . THR A 1 607 ? 11.461 8.562 0.049 1 93.44 607 THR A O 1
ATOM 4902 N N . ASN A 1 608 ? 11.008 7.387 -1.693 1 93.56 608 ASN A N 1
ATOM 4903 C CA . ASN A 1 608 ? 11.148 8.562 -2.551 1 93.56 608 ASN A CA 1
ATOM 4904 C C . ASN A 1 608 ? 10.062 9.594 -2.264 1 93.56 608 ASN A C 1
ATOM 4906 O O . ASN A 1 608 ? 10.32 10.797 -2.316 1 93.56 608 ASN A O 1
ATOM 4910 N N . GLY A 1 609 ? 8.828 9.133 -1.988 1 93.19 609 GLY A N 1
ATOM 4911 C CA . GLY A 1 609 ? 7.801 10.07 -1.564 1 93.19 609 GLY A CA 1
ATOM 4912 C C . GLY A 1 609 ? 8.156 10.812 -0.288 1 93.19 609 GLY A C 1
ATOM 4913 O O . GLY A 1 609 ? 7.938 12.016 -0.183 1 93.19 609 GLY A O 1
ATOM 4914 N N . MET A 1 610 ? 8.742 10.125 0.592 1 94.38 610 MET A N 1
ATOM 4915 C CA . MET A 1 610 ? 9.133 10.727 1.863 1 94.38 610 MET A CA 1
ATOM 4916 C C . MET A 1 610 ? 10.305 11.688 1.674 1 94.38 610 MET A C 1
ATOM 4918 O O . MET A 1 610 ? 10.375 12.727 2.326 1 94.38 610 MET A O 1
ATOM 4922 N N . ILE A 1 611 ? 11.227 11.352 0.804 1 93.56 611 ILE A N 1
ATOM 4923 C CA . ILE A 1 611 ? 12.383 12.203 0.545 1 93.56 611 ILE A CA 1
ATOM 4924 C C . ILE A 1 611 ? 11.93 13.516 -0.086 1 93.56 611 ILE A C 1
ATOM 4926 O O . ILE A 1 611 ? 12.359 14.594 0.332 1 93.56 611 ILE A O 1
ATOM 4930 N N . ILE A 1 612 ? 11.031 13.445 -0.98 1 92.81 612 ILE A N 1
ATOM 4931 C CA . ILE A 1 612 ? 10.516 14.648 -1.635 1 92.81 612 ILE A CA 1
ATOM 4932 C C . ILE A 1 612 ? 9.758 15.5 -0.624 1 92.81 612 ILE A C 1
ATOM 4934 O O . ILE A 1 612 ? 9.852 16.734 -0.646 1 92.81 612 ILE A O 1
ATOM 4938 N N . ALA A 1 613 ? 9.117 14.812 0.25 1 94.19 613 ALA A N 1
ATOM 4939 C CA . ALA A 1 613 ? 8.258 15.531 1.186 1 94.19 613 ALA A CA 1
ATOM 4940 C C . ALA A 1 613 ? 9.07 16.141 2.322 1 94.19 613 ALA A C 1
ATOM 4942 O O . ALA A 1 613 ? 8.867 17.297 2.695 1 94.19 613 ALA A O 1
ATOM 4943 N N . PHE A 1 614 ? 10.078 15.383 2.789 1 92.94 614 PHE A N 1
ATOM 4944 C CA . PHE A 1 614 ? 10.672 15.797 4.051 1 92.94 614 PHE A CA 1
ATOM 4945 C C . PHE A 1 614 ? 12.109 16.266 3.842 1 92.94 614 PHE A C 1
ATOM 4947 O O . PHE A 1 614 ? 12.609 17.109 4.582 1 92.94 614 PHE A O 1
ATOM 4954 N N . THR A 1 615 ? 12.758 15.734 2.93 1 91.81 615 THR A N 1
ATOM 4955 C CA . THR A 1 615 ? 14.172 16.062 2.756 1 91.81 615 THR A CA 1
ATOM 4956 C C . THR A 1 615 ? 14.352 17.141 1.69 1 91.81 615 THR A C 1
ATOM 4958 O O . THR A 1 615 ? 15.133 18.078 1.877 1 91.81 615 THR A O 1
ATOM 4961 N N . SER A 1 616 ? 13.625 17.078 0.665 1 90.88 616 SER A N 1
ATOM 4962 C CA . SER A 1 616 ? 13.664 18.094 -0.378 1 90.88 616 SER A CA 1
ATOM 4963 C C . SER A 1 616 ? 12.891 19.344 0.033 1 90.88 616 SER A C 1
ATOM 4965 O O . SER A 1 616 ? 12 19.281 0.881 1 90.88 616 SER A O 1
ATOM 4967 N N . GLU A 1 617 ? 13.258 20.484 -0.505 1 91.38 617 GLU A N 1
ATOM 4968 C CA . GLU A 1 617 ? 12.547 21.719 -0.233 1 91.38 617 GLU A CA 1
ATOM 4969 C C . GLU A 1 617 ? 11.469 21.984 -1.28 1 91.38 617 GLU A C 1
ATOM 4971 O O . GLU A 1 617 ? 11.07 23.125 -1.496 1 91.38 617 GLU A O 1
ATOM 4976 N N . PHE A 1 618 ? 11.047 21.016 -1.86 1 91.56 618 PHE A N 1
ATOM 4977 C CA . PHE A 1 618 ? 10.039 21.156 -2.908 1 91.56 618 PHE A CA 1
ATOM 4978 C C . PHE A 1 618 ? 8.719 21.625 -2.33 1 91.56 618 PHE A C 1
ATOM 4980 O O . PHE A 1 618 ? 8.117 22.578 -2.842 1 91.56 618 PHE A O 1
ATOM 4987 N N . ILE A 1 619 ? 8.289 21.031 -1.253 1 94.06 619 ILE A N 1
ATOM 4988 C CA . ILE A 1 619 ? 6.977 21.344 -0.689 1 94.06 619 ILE A CA 1
ATOM 4989 C C . ILE A 1 619 ? 6.996 22.734 -0.062 1 94.06 619 ILE A C 1
ATOM 4991 O O . ILE A 1 619 ? 6.09 23.531 -0.295 1 94.06 619 ILE A O 1
ATOM 4995 N N . PRO A 1 620 ? 8.055 23.062 0.719 1 94.44 620 PRO A N 1
ATOM 4996 C CA . PRO A 1 620 ? 8.102 24.422 1.246 1 94.44 620 PRO A CA 1
ATOM 4997 C C . PRO A 1 620 ? 8.148 25.484 0.144 1 94.44 620 PRO A C 1
ATOM 4999 O O . PRO A 1 620 ? 7.559 26.562 0.288 1 94.44 620 PRO A O 1
ATOM 5002 N N . ARG A 1 621 ? 8.828 25.25 -0.923 1 93.31 621 ARG A N 1
ATOM 5003 C CA . ARG A 1 621 ? 8.891 26.188 -2.035 1 93.31 621 ARG A CA 1
ATOM 5004 C C . ARG A 1 621 ? 7.527 26.359 -2.689 1 93.31 621 ARG A C 1
ATOM 5006 O O . ARG A 1 621 ? 7.133 27.484 -3.039 1 93.31 621 ARG A O 1
ATOM 5013 N N . LEU A 1 622 ? 6.852 25.266 -2.848 1 92.88 622 LEU A N 1
ATOM 5014 C CA . LEU A 1 622 ? 5.52 25.328 -3.439 1 92.88 622 LEU A CA 1
ATOM 5015 C C . LEU A 1 622 ? 4.551 26.078 -2.537 1 92.88 622 LEU A C 1
ATOM 5017 O O . LEU A 1 622 ? 3.734 26.875 -3.02 1 92.88 622 LEU A O 1
ATOM 5021 N N . MET A 1 623 ? 4.645 25.828 -1.274 1 93.88 623 MET A N 1
ATOM 5022 C CA . MET A 1 623 ? 3.793 26.531 -0.314 1 93.88 623 MET A CA 1
ATOM 5023 C C . MET A 1 623 ? 4.066 28.031 -0.329 1 93.88 623 MET A C 1
ATOM 5025 O O . MET A 1 623 ? 3.137 28.828 -0.3 1 93.88 623 MET A O 1
ATOM 5029 N N . TYR A 1 624 ? 5.363 28.359 -0.371 1 94.25 624 TYR A N 1
ATOM 5030 C CA . TYR A 1 624 ? 5.73 29.766 -0.407 1 94.25 624 TYR A CA 1
ATOM 5031 C C . TYR A 1 624 ? 5.242 30.422 -1.694 1 94.25 624 TYR A C 1
ATOM 5033 O O . TYR A 1 624 ? 4.695 31.531 -1.667 1 94.25 624 TYR A O 1
ATOM 5041 N N . LYS A 1 625 ? 5.387 29.828 -2.809 1 91.44 625 LYS A N 1
ATOM 5042 C CA . LYS A 1 625 ? 5.016 30.359 -4.113 1 91.44 625 LYS A CA 1
ATOM 5043 C C . LYS A 1 625 ? 3.518 30.656 -4.184 1 91.44 625 LYS A C 1
ATOM 5045 O O . LYS A 1 625 ? 3.102 31.688 -4.691 1 91.44 625 LYS A O 1
ATOM 5050 N N . TYR A 1 626 ? 2.688 29.859 -3.533 1 90.62 626 TYR A N 1
ATOM 5051 C CA . TYR A 1 626 ? 1.251 29.969 -3.758 1 90.62 626 TYR A CA 1
ATOM 5052 C C . TYR A 1 626 ? 0.563 30.641 -2.574 1 90.62 626 TYR A C 1
ATOM 5054 O O . TYR A 1 626 ? -0.525 31.203 -2.717 1 90.62 626 TYR A O 1
ATOM 5062 N N . TYR A 1 627 ? 1.203 30.688 -1.402 1 90 627 TYR A N 1
ATOM 5063 C CA . TYR A 1 627 ? 0.471 31.203 -0.249 1 90 627 TYR A CA 1
ATOM 5064 C C . TYR A 1 627 ? 1.17 32.406 0.344 1 90 627 TYR A C 1
ATOM 5066 O O . TYR A 1 627 ? 0.521 33.281 0.92 1 90 627 TYR A O 1
ATOM 5074 N N . TYR A 1 628 ? 2.453 32.531 0.204 1 90 628 TYR A N 1
ATOM 5075 C CA . TYR A 1 628 ? 3.145 33.594 0.936 1 90 628 TYR A CA 1
ATOM 5076 C C . TYR A 1 628 ? 3.943 34.469 -0.012 1 90 628 TYR A C 1
ATOM 5078 O O . TYR A 1 628 ? 4.223 35.625 0.301 1 90 628 TYR A O 1
ATOM 5086 N N . GLY A 1 629 ? 4.246 33.938 -1.161 1 89 629 GLY A N 1
ATOM 5087 C CA . GLY A 1 629 ? 5.117 34.656 -2.07 1 89 629 GLY A CA 1
ATOM 5088 C C . GLY A 1 629 ? 4.418 35.812 -2.781 1 89 629 GLY A C 1
ATOM 5089 O O . GLY A 1 629 ? 3.234 36.062 -2.551 1 89 629 GLY A O 1
ATOM 5090 N N . PRO A 1 630 ? 5.219 36.531 -3.482 1 88.25 630 PRO A N 1
ATOM 5091 C CA . PRO A 1 630 ? 4.68 37.688 -4.211 1 88.25 630 PRO A CA 1
ATOM 5092 C C . PRO A 1 630 ? 3.627 37.281 -5.242 1 88.25 630 PRO A C 1
ATOM 5094 O O . PRO A 1 630 ? 2.73 38.062 -5.551 1 88.25 630 PRO A O 1
ATOM 5097 N N . CYS A 1 631 ? 3.725 36.125 -5.711 1 84.12 631 CYS A N 1
ATOM 5098 C CA . CYS A 1 631 ? 2.795 35.688 -6.738 1 84.12 631 CYS A CA 1
ATOM 5099 C C . CYS A 1 631 ? 1.46 35.281 -6.125 1 84.12 631 CYS A C 1
ATOM 5101 O O . CYS A 1 631 ? 0.478 35.062 -6.84 1 84.12 631 CYS A O 1
ATOM 5103 N N . SER A 1 632 ? 1.451 35 -4.84 1 81.25 632 SER A N 1
ATOM 5104 C CA . SER A 1 632 ? 0.197 34.625 -4.184 1 81.25 632 SER A CA 1
ATOM 5105 C C . SER A 1 632 ? -0.771 35.812 -4.176 1 81.25 632 SER A C 1
ATOM 5107 O O . SER A 1 632 ? -1.986 35.625 -4.082 1 81.25 632 SER A O 1
ATOM 5109 N N . ARG A 1 633 ? -0.397 37.094 -4.023 1 69.81 633 ARG A N 1
ATOM 5110 C CA . ARG A 1 633 ? -1.21 38.312 -3.877 1 69.81 633 ARG A CA 1
ATOM 5111 C C . ARG A 1 633 ? -1.785 38.75 -5.219 1 69.81 633 ARG A C 1
ATOM 5113 O O . ARG A 1 633 ? -2.633 39.656 -5.273 1 69.81 633 ARG A O 1
ATOM 5120 N N . GLY A 1 634 ? -1.479 38.062 -6.242 1 64.94 634 GLY A N 1
ATOM 5121 C CA . GLY A 1 634 ? -2.119 38.5 -7.48 1 64.94 634 GLY A CA 1
ATOM 5122 C C . GLY A 1 634 ? -1.184 38.469 -8.672 1 64.94 634 GLY A C 1
ATOM 5123 O O . GLY A 1 634 ? 0.012 38.188 -8.531 1 64.94 634 GLY A O 1
ATOM 5124 N N . SER A 1 635 ? -1.656 38.438 -9.977 1 62.81 635 SER A N 1
ATOM 5125 C CA . SER A 1 635 ? -1.091 38.312 -11.32 1 62.81 635 SER A CA 1
ATOM 5126 C C . SER A 1 635 ? -0.074 39.406 -11.594 1 62.81 635 SER A C 1
ATOM 5128 O O . SER A 1 635 ? 0.802 39.25 -12.453 1 62.81 635 SER A O 1
ATOM 5130 N N . ASN A 1 636 ? -0.133 40.5 -11 1 60 636 ASN A N 1
ATOM 5131 C CA . ASN A 1 636 ? 0.596 41.594 -11.586 1 60 636 ASN A CA 1
ATOM 5132 C C . ASN A 1 636 ? 2.004 41.719 -11.016 1 60 636 ASN A C 1
ATOM 5134 O O . ASN A 1 636 ? 2.607 42.781 -11.055 1 60 636 ASN A O 1
ATOM 5138 N N . VAL A 1 637 ? 2.459 40.688 -10.445 1 66.44 637 VAL A N 1
ATOM 5139 C CA . VAL A 1 637 ? 3.75 40.906 -9.812 1 66.44 637 VAL A CA 1
ATOM 5140 C C . VAL A 1 637 ? 4.875 40.5 -10.758 1 66.44 637 VAL A C 1
ATOM 5142 O O . VAL A 1 637 ? 4.828 39.438 -11.359 1 66.44 637 VAL A O 1
ATOM 5145 N N . THR A 1 638 ? 5.695 41.406 -11.172 1 71.62 638 THR A N 1
ATOM 5146 C CA . THR A 1 638 ? 6.848 41.25 -12.055 1 71.62 638 THR A CA 1
ATOM 5147 C C . THR A 1 638 ? 7.977 40.5 -11.344 1 71.62 638 THR A C 1
ATOM 5149 O O . THR A 1 638 ? 8.891 40 -11.992 1 71.62 638 THR A O 1
ATOM 5152 N N . ALA A 1 639 ? 7.977 40.375 -10.094 1 79.12 639 ALA A N 1
ATOM 5153 C CA . ALA A 1 639 ? 9.07 39.75 -9.359 1 79.12 639 ALA A CA 1
ATOM 5154 C C . ALA A 1 639 ? 8.961 38.219 -9.422 1 79.12 639 ALA A C 1
ATOM 5156 O O . ALA A 1 639 ? 7.883 37.688 -9.695 1 79.12 639 ALA A O 1
ATOM 5157 N N . ASP A 1 640 ? 10.141 37.656 -9.391 1 86.81 640 ASP A N 1
ATOM 5158 C CA . ASP A 1 640 ? 10.148 36.188 -9.328 1 86.81 640 ASP A CA 1
ATOM 5159 C C . ASP A 1 640 ? 9.305 35.688 -8.156 1 86.81 640 ASP A C 1
ATOM 5161 O O . ASP A 1 640 ? 9.289 36.281 -7.086 1 86.81 640 ASP A O 1
ATOM 5165 N N . CYS A 1 641 ? 8.656 34.656 -8.328 1 87.81 641 CYS A N 1
ATOM 5166 C CA . CYS A 1 641 ? 7.703 34.156 -7.352 1 87.81 641 CYS A CA 1
ATOM 5167 C C . CYS A 1 641 ? 8.422 33.656 -6.098 1 87.81 641 CYS A C 1
ATOM 5169 O O . CYS A 1 641 ? 7.805 33.531 -5.035 1 87.81 641 CYS A O 1
ATOM 5171 N N . MET A 1 642 ? 9.75 33.5 -6.172 1 91.25 642 MET A N 1
ATOM 5172 C CA . MET A 1 642 ? 10.492 32.938 -5.039 1 91.25 642 MET A CA 1
ATOM 5173 C C . MET A 1 642 ? 11.25 34.062 -4.305 1 91.25 642 MET A C 1
ATOM 5175 O O . MET A 1 642 ? 12.031 33.75 -3.393 1 91.25 642 MET A O 1
ATOM 5179 N N . THR A 1 643 ? 10.992 35.25 -4.656 1 91.88 643 THR A N 1
ATOM 5180 C CA . THR A 1 643 ? 11.664 36.375 -3.977 1 91.88 643 THR A CA 1
ATOM 5181 C C . THR A 1 643 ? 11.273 36.406 -2.504 1 91.88 643 THR A C 1
ATOM 5183 O O . THR A 1 643 ? 10.086 36.375 -2.172 1 91.88 643 THR A O 1
ATOM 5186 N N . GLY A 1 644 ? 12.227 36.281 -1.657 1 92.81 644 GLY A N 1
ATOM 5187 C CA . GLY A 1 644 ? 11.992 36.375 -0.225 1 92.81 644 GLY A CA 1
ATOM 5188 C C . GLY A 1 644 ? 11.844 35 0.443 1 92.81 644 GLY A C 1
ATOM 5189 O O . GLY A 1 644 ? 11.539 34.938 1.635 1 92.81 644 GLY A O 1
ATOM 5190 N N . TYR A 1 645 ? 12.047 34.031 -0.296 1 93.06 645 TYR A N 1
ATOM 5191 C CA . TYR A 1 645 ? 11.883 32.688 0.234 1 93.06 645 TYR A CA 1
ATOM 5192 C C . TYR A 1 645 ? 12.898 32.406 1.335 1 93.06 645 TYR A C 1
ATOM 5194 O O . TYR A 1 645 ? 12.57 31.797 2.355 1 93.06 645 TYR A O 1
ATOM 5202 N N . VAL A 1 646 ? 14.133 32.812 1.202 1 92.75 646 VAL A N 1
ATOM 5203 C CA . VAL A 1 646 ? 15.195 32.531 2.164 1 92.75 646 VAL A CA 1
ATOM 5204 C C . VAL A 1 646 ? 14.859 33.188 3.504 1 92.75 646 VAL A C 1
ATOM 5206 O O . VAL A 1 646 ? 14.992 32.562 4.555 1 92.75 646 VAL A O 1
ATOM 5209 N N . ASN A 1 647 ? 14.383 34.375 3.465 1 93.31 647 ASN A N 1
ATOM 5210 C CA . ASN A 1 647 ? 14 35.062 4.695 1 93.31 647 ASN A CA 1
ATOM 5211 C C . ASN A 1 647 ? 12.797 34.406 5.363 1 93.31 647 ASN A C 1
ATOM 5213 O O . ASN A 1 647 ? 12.711 34.344 6.59 1 93.31 647 ASN A O 1
ATOM 5217 N N . HIS A 1 648 ? 11.953 33.938 4.516 1 92.94 648 HIS A N 1
ATOM 5218 C CA . HIS A 1 648 ? 10.758 33.281 5.027 1 92.94 648 HIS A CA 1
ATOM 5219 C C . HIS A 1 648 ? 11.102 31.938 5.676 1 92.94 648 HIS A C 1
ATOM 5221 O O . HIS A 1 648 ? 10.43 31.516 6.617 1 92.94 648 HIS A O 1
ATOM 5227 N N . SER A 1 649 ? 12.156 31.312 5.258 1 92.56 649 SER A N 1
ATOM 5228 C CA . SER A 1 649 ? 12.508 29.984 5.73 1 92.56 649 SER A CA 1
ATOM 5229 C C . SER A 1 649 ? 13.375 30.047 6.984 1 92.56 649 SER A C 1
ATOM 5231 O O . SER A 1 649 ? 13.758 29.016 7.535 1 92.56 649 SER A O 1
ATOM 5233 N N . LEU A 1 650 ? 13.695 31.219 7.5 1 93.56 650 LEU A N 1
ATOM 5234 C CA . LEU A 1 650 ? 14.547 31.391 8.68 1 93.56 650 LEU A CA 1
ATOM 5235 C C . LEU A 1 650 ? 13.75 31.984 9.836 1 93.56 650 LEU A C 1
ATOM 5237 O O . LEU A 1 650 ? 12.898 32.844 9.633 1 93.56 650 LEU A O 1
ATOM 5241 N N . SER A 1 651 ? 14 31.469 10.992 1 93.81 651 SER A N 1
ATOM 5242 C CA . SER A 1 651 ? 13.414 32 12.219 1 93.81 651 SER A CA 1
ATOM 5243 C C . SER A 1 651 ? 14.422 32.875 12.977 1 93.81 651 SER A C 1
ATOM 5245 O O . SER A 1 651 ? 15.625 32.812 12.695 1 93.81 651 SER A O 1
ATOM 5247 N N . VAL A 1 652 ? 13.945 33.688 13.828 1 94.12 652 VAL A N 1
ATOM 5248 C CA . VAL A 1 652 ? 14.781 34.625 14.555 1 94.12 652 VAL A CA 1
ATOM 5249 C C . VAL A 1 652 ? 14.984 34.156 15.984 1 94.12 652 VAL A C 1
ATOM 5251 O O . VAL A 1 652 ? 14.047 33.688 16.625 1 94.12 652 VAL A O 1
ATOM 5254 N N . PHE A 1 653 ? 16.203 34.188 16.422 1 92.38 653 PHE A N 1
ATOM 5255 C CA . PHE A 1 653 ? 16.562 33.844 17.797 1 92.38 653 PHE A CA 1
ATOM 5256 C C . PHE A 1 653 ? 17.234 35.031 18.469 1 92.38 653 PHE A C 1
ATOM 5258 O O . PHE A 1 653 ? 18.172 35.625 17.906 1 92.38 653 PHE A O 1
ATOM 5265 N N . ARG A 1 654 ? 16.781 35.375 19.672 1 91.38 654 ARG A N 1
ATOM 5266 C CA . ARG A 1 654 ? 17.391 36.469 20.438 1 91.38 654 ARG A CA 1
ATOM 5267 C C . ARG A 1 654 ? 18.547 35.938 21.297 1 91.38 654 ARG A C 1
ATOM 5269 O O . ARG A 1 654 ? 18.359 35.031 22.109 1 91.38 654 ARG A O 1
ATOM 5276 N N . THR A 1 655 ? 19.625 36.438 21.062 1 87 655 THR A N 1
ATOM 5277 C CA . THR A 1 655 ? 20.828 35.938 21.703 1 87 655 THR A CA 1
ATOM 5278 C C . THR A 1 655 ? 20.766 36.125 23.219 1 87 655 THR A C 1
ATOM 5280 O O . THR A 1 655 ? 21.484 35.438 23.953 1 87 655 THR A O 1
ATOM 5283 N N . LYS A 1 656 ? 19.906 36.969 23.672 1 82.94 656 LYS A N 1
ATOM 5284 C CA . LYS A 1 656 ? 19.75 37.156 25.109 1 82.94 656 LYS A CA 1
ATOM 5285 C C . LYS A 1 656 ? 19.125 35.938 25.766 1 82.94 656 LYS A C 1
ATOM 5287 O O . LYS A 1 656 ? 19.266 35.719 26.969 1 82.94 656 LYS A O 1
ATOM 5292 N N . ASP A 1 657 ? 18.5 35.156 24.969 1 84.69 657 ASP A N 1
ATOM 5293 C CA . ASP A 1 657 ? 17.766 34.031 25.516 1 84.69 657 ASP A CA 1
ATOM 5294 C C . ASP A 1 657 ? 18.656 32.781 25.594 1 84.69 657 ASP A C 1
ATOM 5296 O O . ASP A 1 657 ? 18.188 31.703 25.953 1 84.69 657 ASP A O 1
ATOM 5300 N N . TYR A 1 658 ? 19.906 32.906 25.281 1 81.69 658 TYR A N 1
ATOM 5301 C CA . TYR A 1 658 ? 20.812 31.781 25.484 1 81.69 658 TYR A CA 1
ATOM 5302 C C . TYR A 1 658 ? 20.938 31.438 26.953 1 81.69 658 TYR A C 1
ATOM 5304 O O . TYR A 1 658 ? 21.125 32.312 27.797 1 81.69 658 TYR A O 1
ATOM 5312 N N . LYS A 1 659 ? 20.297 30.312 27.422 1 68.12 659 LYS A N 1
ATOM 5313 C CA . LYS A 1 659 ? 20.359 29.922 28.828 1 68.12 659 LYS A CA 1
ATOM 5314 C C . LYS A 1 659 ? 21.812 29.875 29.312 1 68.12 659 LYS A C 1
ATOM 5316 O O . LYS A 1 659 ? 22.094 30.312 30.438 1 68.12 659 LYS A O 1
ATOM 5321 N N . ASP A 1 660 ? 22.594 29.016 28.75 1 59.81 660 ASP A N 1
ATOM 5322 C CA . ASP A 1 660 ? 23.938 28.844 29.312 1 59.81 660 ASP A CA 1
ATOM 5323 C C . ASP A 1 660 ? 24.906 29.844 28.688 1 59.81 660 ASP A C 1
ATOM 5325 O O . ASP A 1 660 ? 24.5 30.734 27.938 1 59.81 660 ASP A O 1
ATOM 5329 N N . ARG A 1 661 ? 26.312 29.266 28.375 1 54.31 661 ARG A N 1
ATOM 5330 C CA . ARG A 1 661 ? 27.5 30.031 28 1 54.31 661 ARG A CA 1
ATOM 5331 C C . ARG A 1 661 ? 27.312 30.688 26.625 1 54.31 661 ARG A C 1
ATOM 5333 O O . ARG A 1 661 ? 27.031 30 25.641 1 54.31 661 ARG A O 1
ATOM 5340 N N . ILE A 1 662 ? 26.953 31.938 26.672 1 53.03 662 ILE A N 1
ATOM 5341 C CA . ILE A 1 662 ? 26.984 32.875 25.547 1 53.03 662 ILE A CA 1
ATOM 5342 C C . ILE A 1 662 ? 28.188 32.594 24.656 1 53.03 662 ILE A C 1
ATOM 5344 O O . ILE A 1 662 ? 29.297 32.406 25.141 1 53.03 662 ILE A O 1
ATOM 5348 N N . PRO A 1 663 ? 27.984 31.922 23.438 1 52.5 663 PRO A N 1
ATOM 5349 C CA . PRO A 1 663 ? 29.141 31.812 22.547 1 52.5 663 PRO A CA 1
ATOM 5350 C C . PRO A 1 663 ? 30.062 33.031 22.609 1 52.5 663 PRO A C 1
ATOM 5352 O O . PRO A 1 663 ? 29.594 34.156 22.797 1 52.5 663 PRO A O 1
ATOM 5355 N N . SER A 1 664 ? 31.219 32.906 23.234 1 47.28 664 SER A N 1
ATOM 5356 C CA . SER A 1 664 ? 32.188 33.906 23.578 1 47.28 664 SER A CA 1
ATOM 5357 C C . SER A 1 664 ? 32.25 35 22.516 1 47.28 664 SER A C 1
ATOM 5359 O O . SER A 1 664 ? 32.156 36.188 22.812 1 47.28 664 SER A O 1
ATOM 5361 N N . GLN A 1 665 ? 33.344 34.844 21.531 1 45.91 665 GLN A N 1
ATOM 5362 C CA . GLN A 1 665 ? 34.344 35.875 21.297 1 45.91 665 GLN A CA 1
ATOM 5363 C C . GLN A 1 665 ? 33.75 37.094 20.609 1 45.91 665 GLN A C 1
ATOM 5365 O O . GLN A 1 665 ? 33.906 38.219 21.078 1 45.91 665 GLN A O 1
ATOM 5370 N N . ARG A 1 666 ? 34.188 37.25 19.156 1 46.75 666 ARG A N 1
ATOM 5371 C CA . ARG A 1 666 ? 34.5 38.531 18.531 1 46.75 666 ARG A CA 1
ATOM 5372 C C . ARG A 1 666 ? 33.25 39.375 18.344 1 46.75 666 ARG A C 1
ATOM 5374 O O . ARG A 1 666 ? 33.312 40.625 18.25 1 46.75 666 ARG A O 1
ATOM 5381 N N . THR A 1 667 ? 32.094 38.875 17.797 1 47.88 667 THR A N 1
ATOM 5382 C CA . THR A 1 667 ? 31.188 39.938 17.344 1 47.88 667 THR A CA 1
ATOM 5383 C C . THR A 1 667 ? 30.219 40.344 18.453 1 47.88 667 THR A C 1
ATOM 5385 O O . THR A 1 667 ? 29.266 39.594 18.734 1 47.88 667 THR A O 1
ATOM 5388 N N . GLU A 1 668 ? 30.656 40.969 19.578 1 52.66 668 GLU A N 1
ATOM 5389 C CA . GLU A 1 668 ? 30.141 41.625 20.781 1 52.66 668 GLU A CA 1
ATOM 5390 C C . GLU A 1 668 ? 28.75 42.219 20.531 1 52.66 668 GLU A C 1
ATOM 5392 O O . GLU A 1 668 ? 27.953 42.312 21.469 1 52.66 668 GLU A O 1
ATOM 5397 N N . HIS A 1 669 ? 28.281 42.438 19.188 1 65.75 669 HIS A N 1
ATOM 5398 C CA . HIS A 1 669 ? 27.094 43.281 19.156 1 65.75 669 HIS A CA 1
ATOM 5399 C C . HIS A 1 669 ? 25.969 42.625 18.375 1 65.75 669 HIS A C 1
ATOM 5401 O O . HIS A 1 669 ? 25.109 43.312 17.812 1 65.75 669 HIS A O 1
ATOM 5407 N N . VAL A 1 670 ? 25.953 41.188 18.391 1 80.88 670 VAL A N 1
ATOM 5408 C CA . VAL A 1 670 ? 24.844 40.594 17.641 1 80.88 670 VAL A CA 1
ATOM 5409 C C . VAL A 1 670 ? 23.672 40.375 18.578 1 80.88 670 VAL A C 1
ATOM 5411 O O . VAL A 1 670 ? 23.781 39.625 19.562 1 80.88 670 VAL A O 1
ATOM 5414 N N . THR A 1 671 ? 22.516 40.969 18.312 1 86.62 671 THR A N 1
ATOM 5415 C CA . THR A 1 671 ? 21.344 40.844 19.172 1 86.62 671 THR A CA 1
ATOM 5416 C C . THR A 1 671 ? 20.406 39.75 18.672 1 86.62 671 THR A C 1
ATOM 5418 O O . THR A 1 671 ? 19.672 39.156 19.453 1 86.62 671 THR A O 1
ATOM 5421 N N . GLU A 1 672 ? 20.469 39.531 17.328 1 91.12 672 GLU A N 1
ATOM 5422 C CA . GLU A 1 672 ? 19.578 38.531 16.766 1 91.12 672 GLU A CA 1
ATOM 5423 C C . GLU A 1 672 ? 20.328 37.625 15.766 1 91.12 672 GLU A C 1
ATOM 5425 O O . GLU A 1 672 ? 21.188 38.094 15.039 1 91.12 672 GLU A O 1
ATOM 5430 N N . CYS A 1 673 ? 20.109 36.375 15.844 1 90.69 673 CYS A N 1
ATOM 5431 C CA . CYS A 1 673 ? 20.641 35.438 14.859 1 90.69 673 CYS A CA 1
ATOM 5432 C C . CYS A 1 673 ? 19.516 34.625 14.242 1 90.69 673 CYS A C 1
ATOM 5434 O O . CYS A 1 673 ? 18.406 34.562 14.781 1 90.69 673 CYS A O 1
ATOM 5436 N N . ARG A 1 674 ? 19.797 34.125 13.039 1 92.75 674 ARG A N 1
ATOM 5437 C CA . ARG A 1 674 ? 18.766 33.406 12.297 1 92.75 674 ARG A CA 1
ATOM 5438 C C . ARG A 1 674 ? 19.094 31.922 12.242 1 92.75 674 ARG A C 1
ATOM 5440 O O . ARG A 1 674 ? 20.266 31.516 12.383 1 92.75 674 ARG A O 1
ATOM 5447 N N . TYR A 1 675 ? 18.141 31.031 12.227 1 89.69 675 TYR A N 1
ATOM 5448 C CA . TYR A 1 675 ? 18.297 29.594 12.07 1 89.69 675 TYR A CA 1
ATOM 5449 C C . TYR A 1 675 ? 17.156 29 11.242 1 89.69 675 TYR A C 1
ATOM 5451 O O . TYR A 1 675 ? 16.094 29.609 11.141 1 89.69 675 TYR A O 1
ATOM 5459 N N . ARG A 1 676 ? 17.375 27.938 10.578 1 89.94 676 ARG A N 1
ATOM 5460 C CA . ARG A 1 676 ? 16.391 27.32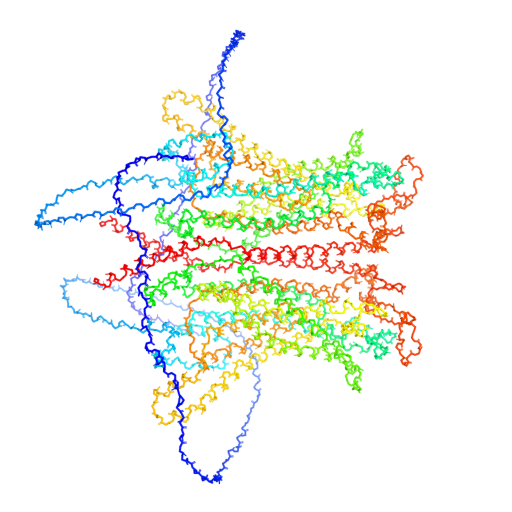8 9.688 1 89.94 676 ARG A CA 1
ATOM 5461 C C . ARG A 1 676 ? 15.305 26.625 10.469 1 89.94 676 ARG A C 1
ATOM 5463 O O . ARG A 1 676 ? 15.562 25.609 11.125 1 89.94 676 ARG A O 1
ATOM 5470 N N . ASP A 1 677 ? 14.117 27.094 10.516 1 91 677 ASP A N 1
ATOM 5471 C CA . ASP A 1 677 ? 12.953 26.531 11.172 1 91 677 ASP A CA 1
ATOM 5472 C C . ASP A 1 677 ? 11.742 27.453 11.039 1 91 677 ASP A C 1
ATOM 5474 O O . ASP A 1 677 ? 11.852 28.547 10.508 1 91 677 ASP A O 1
ATOM 5478 N N . TYR A 1 678 ? 10.711 26.984 11.312 1 93.31 678 TYR A N 1
ATOM 5479 C CA . TYR A 1 678 ? 9.484 27.766 11.328 1 93.31 678 TYR A CA 1
ATOM 5480 C C . TYR A 1 678 ? 8.938 27.891 12.742 1 93.31 678 TYR A C 1
ATOM 5482 O O . TYR A 1 678 ? 8.094 27.078 13.156 1 93.31 678 TYR A O 1
ATOM 5490 N N . ARG A 1 679 ? 9.492 28.875 13.477 1 93.44 679 ARG A N 1
ATOM 5491 C CA . ARG A 1 679 ? 9.102 29.094 14.867 1 93.44 679 ARG A CA 1
ATOM 5492 C C . ARG A 1 679 ? 8.742 30.547 15.109 1 93.44 679 ARG A C 1
ATOM 5494 O O . ARG A 1 679 ? 9.117 31.422 14.328 1 93.44 679 ARG A O 1
ATOM 5501 N N . ASN A 1 680 ? 7.984 30.75 16.188 1 92.06 680 ASN A N 1
ATOM 5502 C CA . ASN A 1 680 ? 7.621 32.125 16.578 1 92.06 680 ASN A CA 1
ATOM 5503 C C . ASN A 1 680 ? 8.805 32.844 17.219 1 92.06 680 ASN A C 1
ATOM 5505 O O . ASN A 1 680 ? 9.695 32.219 17.781 1 92.06 680 ASN A O 1
ATOM 5509 N N . LYS A 1 681 ? 8.828 34.125 17.125 1 89.69 681 LYS A N 1
ATOM 5510 C CA . LYS A 1 681 ? 9.93 34.969 17.594 1 89.69 681 LYS A CA 1
ATOM 5511 C C . LYS A 1 681 ? 9.938 35.062 19.109 1 89.69 681 LYS A C 1
ATOM 5513 O O . LYS A 1 681 ? 11 35.188 19.734 1 89.69 681 LYS A O 1
ATOM 5518 N N . VAL A 1 682 ? 8.758 34.906 19.703 1 86.81 682 VAL A N 1
ATOM 5519 C CA . VAL A 1 682 ? 8.672 35.219 21.125 1 86.81 682 VAL A CA 1
ATOM 5520 C C . VAL A 1 682 ? 8.867 33.938 21.953 1 86.81 682 VAL A C 1
ATOM 5522 O O . VAL A 1 682 ? 9.797 33.844 22.75 1 86.81 682 VAL A O 1
ATOM 5525 N N . ASP A 1 683 ? 8.133 32.906 21.859 1 87.5 683 ASP A N 1
ATOM 5526 C CA . ASP A 1 683 ? 8.188 31.719 22.688 1 87.5 683 ASP A CA 1
ATOM 5527 C C . ASP A 1 683 ? 8.891 30.578 21.953 1 87.5 683 ASP A C 1
ATOM 5529 O O . ASP A 1 683 ? 9.031 29.484 22.5 1 87.5 683 ASP A O 1
ATOM 5533 N N . TYR A 1 684 ? 9.422 30.766 20.797 1 90.88 684 TYR A N 1
ATOM 5534 C CA . TYR A 1 684 ? 10.18 29.812 20 1 90.88 684 TYR A CA 1
ATOM 5535 C C . TYR A 1 684 ? 9.391 28.516 19.797 1 90.88 684 TYR A C 1
ATOM 5537 O O . TYR A 1 684 ? 9.984 27.453 19.672 1 90.88 684 TYR A O 1
ATOM 5545 N N . SER A 1 685 ? 7.992 28.609 19.984 1 89.5 685 SER A N 1
ATOM 5546 C CA . SER A 1 685 ? 7.133 27.469 19.688 1 89.5 685 SER A CA 1
ATOM 5547 C C . SER A 1 685 ? 6.867 27.359 18.188 1 89.5 685 SER A C 1
ATOM 5549 O O . SER A 1 685 ? 7.164 28.281 17.422 1 89.5 685 SER A O 1
ATOM 5551 N N . TYR A 1 686 ? 6.469 26.203 17.766 1 91.69 686 TYR A N 1
ATOM 5552 C CA . TYR A 1 686 ? 6.188 25.984 16.344 1 91.69 686 TYR A CA 1
ATOM 5553 C C . TYR A 1 686 ? 5.105 26.938 15.852 1 91.69 686 TYR A C 1
ATOM 5555 O O . TYR A 1 686 ? 4.098 27.141 16.531 1 91.69 686 TYR A O 1
ATOM 5563 N N . SER A 1 687 ? 5.332 27.531 14.766 1 92.12 687 SER A N 1
ATOM 5564 C CA . SER A 1 687 ? 4.402 28.5 14.18 1 92.12 687 SER A CA 1
ATOM 5565 C C . SER A 1 687 ? 3.289 27.781 13.414 1 92.12 687 SER A C 1
ATOM 5567 O O . SER A 1 687 ? 3.32 26.562 13.25 1 92.12 687 SER A O 1
ATOM 5569 N N . SER A 1 688 ? 2.238 28.516 13.008 1 91.06 688 SER A N 1
ATOM 5570 C CA . SER A 1 688 ? 1.152 27.984 12.195 1 91.06 688 SER A CA 1
ATOM 5571 C C . SER A 1 688 ? 1.66 27.531 10.828 1 91.06 688 SER A C 1
ATOM 5573 O O . SER A 1 688 ? 1.129 26.578 10.25 1 91.06 688 SER A O 1
ATOM 5575 N N . GLU A 1 689 ? 2.76 28.203 10.422 1 93.44 689 GLU A N 1
ATOM 5576 C CA . GLU A 1 689 ? 3.346 27.828 9.133 1 93.44 689 GLU A CA 1
ATOM 5577 C C . GLU A 1 689 ? 3.99 26.453 9.203 1 93.44 689 GLU A C 1
ATOM 5579 O O . GLU A 1 689 ? 3.98 25.703 8.219 1 93.44 689 GLU A O 1
ATOM 5584 N N . PHE A 1 690 ? 4.547 26.203 10.344 1 94.31 690 PHE A N 1
ATOM 5585 C CA . PHE A 1 690 ? 5.16 24.891 10.523 1 94.31 690 PHE A CA 1
ATOM 5586 C C . PHE A 1 690 ? 4.129 23.781 10.359 1 94.31 690 PHE A C 1
ATOM 5588 O O . PHE A 1 690 ? 4.367 22.797 9.648 1 94.31 690 PHE A O 1
ATOM 5595 N N . TRP A 1 691 ? 3.031 23.875 11.016 1 94.19 691 TRP A N 1
ATOM 5596 C CA . TRP A 1 691 ? 2.002 22.844 10.984 1 94.19 691 TRP A CA 1
ATOM 5597 C C . TRP A 1 691 ? 1.367 22.734 9.602 1 94.19 691 TRP A C 1
ATOM 5599 O O . TRP A 1 691 ? 1.01 21.656 9.156 1 94.19 691 TRP A O 1
ATOM 5609 N N . PHE A 1 692 ? 1.138 23.891 8.969 1 94.56 692 PHE A N 1
ATOM 5610 C CA . PHE A 1 692 ? 0.641 23.891 7.598 1 94.56 692 PHE A CA 1
ATOM 5611 C C . PHE A 1 692 ? 1.609 23.156 6.676 1 94.56 692 PHE A C 1
ATOM 5613 O O . PHE A 1 692 ? 1.189 22.359 5.832 1 94.56 692 PHE A O 1
ATOM 5620 N N . LEU A 1 693 ? 2.855 23.422 6.852 1 96.12 693 LEU A N 1
ATOM 5621 C CA . LEU A 1 693 ? 3.877 22.75 6.059 1 96.12 693 LEU A CA 1
ATOM 5622 C C . LEU A 1 693 ? 3.875 21.25 6.336 1 96.12 693 LEU A C 1
ATOM 5624 O O . LEU A 1 693 ? 3.93 20.438 5.406 1 96.12 693 LEU A O 1
ATOM 5628 N N . LEU A 1 694 ? 3.852 20.859 7.57 1 96.06 694 LEU A N 1
ATOM 5629 C CA . LEU A 1 694 ? 3.842 19.453 7.934 1 96.06 694 LEU A CA 1
ATOM 5630 C C . LEU A 1 694 ? 2.619 18.75 7.352 1 96.06 694 LEU A C 1
ATOM 5632 O O . LEU A 1 694 ? 2.725 17.641 6.844 1 96.06 694 LEU A O 1
ATOM 5636 N N . ALA A 1 695 ? 1.474 19.375 7.438 1 96.44 695 ALA A N 1
ATOM 5637 C CA . ALA A 1 695 ? 0.258 18.812 6.855 1 96.44 695 ALA A CA 1
ATOM 5638 C C . ALA A 1 695 ? 0.399 18.641 5.348 1 96.44 695 ALA A C 1
ATOM 5640 O O . ALA A 1 695 ? -0.02 17.625 4.789 1 96.44 695 ALA A O 1
ATOM 5641 N N . SER A 1 696 ? 0.964 19.625 4.727 1 96.44 696 SER A N 1
ATOM 5642 C CA . SER A 1 696 ? 1.155 19.547 3.283 1 96.44 696 SER A CA 1
ATOM 5643 C C . SER A 1 696 ? 2.137 18.438 2.912 1 96.44 696 SER A C 1
ATOM 5645 O O . SER A 1 696 ? 1.938 17.734 1.922 1 96.44 696 SER A O 1
ATOM 5647 N N . ARG A 1 697 ? 3.18 18.312 3.68 1 97 697 ARG A N 1
ATOM 5648 C CA . ARG A 1 697 ? 4.148 17.25 3.453 1 97 697 ARG A CA 1
ATOM 5649 C C . ARG A 1 697 ? 3.494 15.875 3.574 1 97 697 ARG A C 1
ATOM 5651 O O . ARG A 1 697 ? 3.678 15.016 2.709 1 97 697 ARG A O 1
ATOM 5658 N N . LEU A 1 698 ? 2.732 15.703 4.613 1 96.94 698 LEU A N 1
ATOM 5659 C CA . LEU A 1 698 ? 2.08 14.422 4.863 1 96.94 698 LEU A CA 1
ATOM 5660 C C . LEU A 1 698 ? 1.014 14.141 3.811 1 96.94 698 LEU A C 1
ATOM 5662 O O . LEU A 1 698 ? 0.86 13 3.367 1 96.94 698 LEU A O 1
ATOM 5666 N N . ALA A 1 699 ? 0.278 15.141 3.398 1 96.56 699 ALA A N 1
ATOM 5667 C CA . ALA A 1 699 ? -0.709 14.984 2.336 1 96.56 699 ALA A CA 1
ATOM 5668 C C . ALA A 1 699 ? -0.044 14.57 1.026 1 96.56 699 ALA A C 1
ATOM 5670 O O . ALA A 1 699 ? -0.579 13.734 0.288 1 96.56 699 ALA A O 1
ATOM 5671 N N . PHE A 1 700 ? 1.082 15.148 0.777 1 95.31 700 PHE A N 1
ATOM 5672 C CA . PHE A 1 700 ? 1.814 14.797 -0.433 1 95.31 700 PHE A CA 1
ATOM 5673 C C . PHE A 1 700 ? 2.223 13.328 -0.408 1 95.31 700 PHE A C 1
ATOM 5675 O O . PHE A 1 700 ? 2.111 12.625 -1.419 1 95.31 700 PHE A O 1
ATOM 5682 N N . VAL A 1 701 ? 2.75 12.859 0.703 1 95.12 701 VAL A N 1
ATOM 5683 C CA . VAL A 1 701 ? 3.197 11.477 0.817 1 95.12 701 VAL A CA 1
ATOM 5684 C C . VAL A 1 701 ? 2.029 10.531 0.535 1 95.12 701 VAL A C 1
ATOM 5686 O O . VAL A 1 701 ? 2.178 9.555 -0.203 1 95.12 701 VAL A O 1
ATOM 5689 N N . ILE A 1 702 ? 0.846 10.828 1.053 1 95.19 702 ILE A N 1
ATOM 5690 C CA . ILE A 1 702 ? -0.334 9.992 0.862 1 95.19 702 ILE A CA 1
ATOM 5691 C C . ILE A 1 702 ? -0.739 10 -0.61 1 95.19 702 ILE A C 1
ATOM 5693 O O . ILE A 1 702 ? -0.965 8.938 -1.203 1 95.19 702 ILE A O 1
ATOM 5697 N N . LEU A 1 703 ? -0.739 11.133 -1.203 1 93.31 703 LEU A N 1
ATOM 5698 C CA . LEU A 1 703 ? -1.139 11.25 -2.602 1 93.31 703 LEU A CA 1
ATOM 5699 C C . LEU A 1 703 ? -0.128 10.562 -3.514 1 93.31 703 LEU A C 1
ATOM 5701 O O . LEU A 1 703 ? -0.51 9.852 -4.445 1 93.31 703 LEU A O 1
ATOM 5705 N N . PHE A 1 704 ? 1.117 10.781 -3.207 1 92.12 704 PHE A N 1
ATOM 5706 C CA . PHE A 1 704 ? 2.174 10.195 -4.02 1 92.12 704 PHE A CA 1
ATOM 5707 C C . PHE A 1 704 ? 2.115 8.672 -3.965 1 92.12 704 PHE A C 1
ATOM 5709 O O . PHE A 1 704 ? 2.197 8.008 -4.996 1 92.12 704 PHE A O 1
ATOM 5716 N N . GLU A 1 705 ? 1.975 8.133 -2.805 1 91.69 705 GLU A N 1
ATOM 5717 C CA . GLU A 1 705 ? 1.93 6.688 -2.621 1 91.69 705 GLU A CA 1
ATOM 5718 C C . GLU A 1 705 ? 0.723 6.078 -3.328 1 91.69 705 GLU A C 1
ATOM 5720 O O . GLU A 1 705 ? 0.843 5.055 -4.004 1 91.69 705 GLU A O 1
ATOM 5725 N N . HIS A 1 706 ? -0.403 6.66 -3.256 1 90.25 706 HIS A N 1
ATOM 5726 C CA . HIS A 1 706 ? -1.618 6.094 -3.83 1 90.25 706 HIS A CA 1
ATOM 5727 C C . HIS A 1 706 ? -1.636 6.254 -5.348 1 90.25 706 HIS A C 1
ATOM 5729 O O . HIS A 1 706 ? -2.113 5.371 -6.062 1 90.25 706 HIS A O 1
ATOM 5735 N N . VAL A 1 707 ? -1.091 7.305 -5.863 1 89 707 VAL A N 1
ATOM 5736 C CA . VAL A 1 707 ? -1.014 7.496 -7.309 1 89 707 VAL A CA 1
ATOM 5737 C C . VAL A 1 707 ? -0.018 6.508 -7.91 1 89 707 VAL A C 1
ATOM 5739 O O . VAL A 1 707 ? -0.278 5.918 -8.961 1 89 707 VAL A O 1
ATOM 5742 N N . ALA A 1 708 ? 1.089 6.359 -7.199 1 87.62 708 ALA A N 1
ATOM 5743 C CA . ALA A 1 708 ? 2.096 5.414 -7.68 1 87.62 708 ALA A CA 1
ATOM 5744 C C . ALA A 1 708 ? 1.567 3.984 -7.645 1 87.62 708 ALA A C 1
ATOM 5746 O O . ALA A 1 708 ? 1.815 3.201 -8.562 1 87.62 708 ALA A O 1
ATOM 5747 N N . LEU A 1 709 ? 0.849 3.633 -6.617 1 84.25 709 LEU A N 1
ATOM 5748 C CA . LEU A 1 709 ? 0.295 2.289 -6.508 1 84.25 709 LEU A CA 1
ATOM 5749 C C . LEU A 1 709 ? -0.776 2.051 -7.566 1 84.25 709 LEU A C 1
ATOM 5751 O O . LEU A 1 709 ? -0.83 0.979 -8.172 1 84.25 709 LEU A O 1
ATOM 5755 N N . CYS A 1 710 ? -1.641 3.008 -7.809 1 85.31 710 CYS A N 1
ATOM 5756 C CA . CYS A 1 710 ? -2.646 2.904 -8.859 1 85.31 710 CYS A CA 1
ATOM 5757 C C . CYS A 1 710 ? -1.992 2.779 -10.227 1 85.31 710 CYS A C 1
ATOM 5759 O O . CYS A 1 710 ? -2.43 1.98 -11.062 1 85.31 710 CYS A O 1
ATOM 5761 N N . GLY A 1 711 ? -0.907 3.566 -10.414 1 84.94 711 GLY A N 1
ATOM 5762 C CA . GLY A 1 711 ? -0.162 3.451 -11.656 1 84.94 711 GLY A CA 1
ATOM 5763 C C . GLY A 1 711 ? 0.446 2.076 -11.859 1 84.94 711 GLY A C 1
ATOM 5764 O O . GLY A 1 711 ? 0.449 1.556 -12.977 1 84.94 711 GLY A O 1
ATOM 5765 N N . LYS A 1 712 ? 0.861 1.475 -10.82 1 84.06 712 LYS A N 1
ATOM 5766 C CA . LYS A 1 712 ? 1.446 0.139 -10.883 1 84.06 712 LYS A CA 1
ATOM 5767 C C . LYS A 1 712 ? 0.395 -0.904 -11.258 1 84.06 712 LYS A C 1
ATOM 5769 O O . LYS A 1 712 ? 0.656 -1.798 -12.062 1 84.06 712 LYS A O 1
ATOM 5774 N N . ILE A 1 713 ? -0.8 -0.811 -10.711 1 84.12 713 ILE A N 1
ATOM 5775 C CA . ILE A 1 713 ? -1.867 -1.77 -10.977 1 84.12 713 ILE A CA 1
ATOM 5776 C C . ILE A 1 713 ? -2.336 -1.633 -12.422 1 84.12 713 ILE A C 1
ATOM 5778 O O . ILE A 1 713 ? -2.555 -2.635 -13.109 1 84.12 713 ILE A O 1
ATOM 5782 N N . ILE A 1 714 ? -2.416 -0.417 -12.891 1 87.12 714 ILE A N 1
ATOM 5783 C CA . ILE A 1 714 ? -2.85 -0.164 -14.266 1 87.12 714 ILE A CA 1
ATOM 5784 C C . ILE A 1 714 ? -1.8 -0.684 -15.242 1 87.12 714 ILE A C 1
ATOM 5786 O O . ILE A 1 714 ? -2.137 -1.316 -16.25 1 87.12 714 ILE A O 1
ATOM 5790 N N . ALA A 1 715 ? -0.543 -0.468 -14.883 1 84.81 715 ALA A N 1
ATOM 5791 C CA . ALA A 1 715 ? 0.531 -0.946 -15.75 1 84.81 715 ALA A CA 1
ATOM 5792 C C . ALA A 1 715 ? 0.561 -2.471 -15.797 1 84.81 715 ALA A C 1
ATOM 5794 O O . ALA A 1 715 ? 0.75 -3.062 -16.859 1 84.81 715 ALA A O 1
ATOM 5795 N N . ALA A 1 716 ? 0.338 -3.074 -14.688 1 83.06 716 ALA A N 1
ATOM 5796 C CA . ALA A 1 716 ? 0.343 -4.531 -14.617 1 83.06 716 ALA A CA 1
ATOM 5797 C C . ALA A 1 716 ? -0.836 -5.121 -15.391 1 83.06 716 ALA A C 1
ATOM 5799 O O . ALA A 1 716 ? -0.721 -6.191 -15.992 1 83.06 716 ALA A O 1
ATOM 5800 N N . TRP A 1 717 ? -1.973 -4.371 -15.375 1 83.19 717 TRP A N 1
ATOM 5801 C CA . TRP A 1 717 ? -3.15 -4.824 -16.109 1 83.19 717 TRP A CA 1
ATOM 5802 C C . TRP A 1 717 ? -2.994 -4.574 -17.609 1 83.19 717 TRP A C 1
ATOM 5804 O O . TRP A 1 717 ? -3.42 -5.387 -18.422 1 83.19 717 TRP A O 1
ATOM 5814 N N . PHE A 1 718 ? -2.32 -3.494 -17.969 1 85.06 718 PHE A N 1
ATOM 5815 C CA . PHE A 1 718 ? -2.203 -3.066 -19.359 1 85.06 718 PHE A CA 1
ATOM 5816 C C . PHE A 1 718 ? -1.206 -3.939 -20.109 1 85.06 718 PHE A C 1
ATOM 5818 O O . PHE A 1 718 ? -1.39 -4.219 -21.297 1 85.06 718 PHE A O 1
ATOM 5825 N N . VAL A 1 719 ? -0.156 -4.402 -19.406 1 82.69 719 VAL A N 1
ATOM 5826 C CA . VAL A 1 719 ? 0.874 -5.227 -20.031 1 82.69 719 VAL A CA 1
ATOM 5827 C C . VAL A 1 719 ? 0.763 -6.664 -19.531 1 82.69 719 VAL A C 1
ATOM 5829 O O . VAL A 1 719 ? 1.125 -6.957 -18.391 1 82.69 719 VAL A O 1
ATOM 5832 N N . PRO A 1 720 ? 0.347 -7.547 -20.422 1 84.69 720 PRO A N 1
ATOM 5833 C CA . PRO A 1 720 ? 0.258 -8.938 -19.969 1 84.69 720 PRO A CA 1
ATOM 5834 C C . PRO A 1 720 ? 1.623 -9.547 -19.641 1 84.69 720 PRO A C 1
ATOM 5836 O O . PRO A 1 720 ? 2.615 -9.234 -20.312 1 84.69 720 PRO A O 1
ATOM 5839 N N . ASP A 1 721 ? 1.695 -10.398 -18.719 1 84.5 721 ASP A N 1
ATOM 5840 C CA . ASP A 1 721 ? 2.926 -11.023 -18.25 1 84.5 721 ASP A CA 1
ATOM 5841 C C . ASP A 1 721 ? 3.5 -11.969 -19.297 1 84.5 721 ASP A C 1
ATOM 5843 O O . ASP A 1 721 ? 4.719 -12.07 -19.453 1 84.5 721 ASP A O 1
ATOM 5847 N N . ILE A 1 722 ? 2.611 -12.656 -19.984 1 88.12 722 ILE A N 1
ATOM 5848 C CA . ILE A 1 722 ? 3.045 -13.594 -21.016 1 88.12 722 ILE A CA 1
ATOM 5849 C C . ILE A 1 722 ? 2.648 -13.07 -22.391 1 88.12 722 ILE A C 1
ATOM 5851 O O . ILE A 1 722 ? 1.479 -12.758 -22.641 1 88.12 722 ILE A O 1
ATOM 5855 N N . PRO A 1 723 ? 3.625 -12.977 -23.234 1 87.88 723 PRO A N 1
ATOM 5856 C CA . PRO A 1 723 ? 3.297 -12.523 -24.594 1 87.88 723 PRO A CA 1
ATOM 5857 C C . PRO A 1 723 ? 2.328 -13.461 -25.312 1 87.88 723 PRO A C 1
ATOM 5859 O O . PRO A 1 723 ? 2.311 -14.664 -25.047 1 87.88 723 PRO A O 1
ATOM 5862 N N . GLN A 1 724 ? 1.597 -12.898 -26.25 1 87.06 724 GLN A N 1
ATOM 5863 C CA . GLN A 1 724 ? 0.568 -13.633 -26.984 1 87.06 724 GLN A CA 1
ATOM 5864 C C . GLN A 1 724 ? 1.18 -14.758 -27.812 1 87.06 724 GLN A C 1
ATOM 5866 O O . GLN A 1 724 ? 0.603 -15.844 -27.922 1 87.06 724 GLN A O 1
ATOM 5871 N N . SER A 1 725 ? 2.289 -14.5 -28.328 1 86.94 725 SER A N 1
ATOM 5872 C CA . SER A 1 725 ? 2.93 -15.508 -29.172 1 86.94 725 SER A CA 1
ATOM 5873 C C . SER A 1 725 ? 3.297 -16.75 -28.359 1 86.94 725 SER A C 1
ATOM 5875 O O . SER A 1 725 ? 3.107 -17.875 -28.828 1 86.94 725 SER A O 1
ATOM 5877 N N . VAL A 1 726 ? 3.75 -16.5 -27.172 1 87.69 726 VAL A N 1
ATOM 5878 C CA . VAL A 1 726 ? 4.141 -17.625 -26.312 1 87.69 726 VAL A CA 1
ATOM 5879 C C . VAL A 1 726 ? 2.896 -18.359 -25.828 1 87.69 726 VAL A C 1
ATOM 5881 O O . VAL A 1 726 ? 2.867 -19.594 -25.812 1 87.69 726 VAL A O 1
ATOM 5884 N N . LYS A 1 727 ? 1.888 -17.656 -25.516 1 87.25 727 LYS A N 1
ATOM 5885 C CA . LYS A 1 727 ? 0.646 -18.281 -25.062 1 87.25 727 LYS A CA 1
ATOM 5886 C C . LYS A 1 727 ? 0.042 -19.156 -26.156 1 87.25 727 LYS A C 1
ATOM 5888 O O . LYS A 1 727 ? -0.426 -20.266 -25.891 1 87.25 727 LYS A O 1
ATOM 5893 N N . ASN A 1 728 ? 0.084 -18.641 -27.328 1 87.81 728 ASN A N 1
ATOM 5894 C CA . ASN A 1 728 ? -0.487 -19.391 -28.438 1 87.81 728 ASN A CA 1
ATOM 5895 C C . ASN A 1 728 ? 0.374 -20.594 -28.812 1 87.81 728 ASN A C 1
ATOM 5897 O O . ASN A 1 728 ? -0.149 -21.641 -29.203 1 87.81 728 ASN A O 1
ATOM 5901 N N . ARG A 1 729 ? 1.589 -20.469 -28.656 1 85.56 729 ARG A N 1
ATOM 5902 C CA . ARG A 1 729 ? 2.465 -21.609 -28.922 1 85.56 729 ARG A CA 1
ATOM 5903 C C . ARG A 1 729 ? 2.232 -22.734 -27.922 1 85.56 729 ARG A C 1
ATOM 5905 O O . ARG A 1 729 ? 2.186 -23.906 -28.297 1 85.56 729 ARG A O 1
ATOM 5912 N N . VAL A 1 730 ? 2.123 -22.344 -26.719 1 84.44 730 VAL A N 1
ATOM 5913 C CA . VAL A 1 730 ? 1.888 -23.344 -25.672 1 84.44 730 VAL A CA 1
ATOM 5914 C C . VAL A 1 730 ? 0.522 -24 -25.891 1 84.44 730 VAL A C 1
ATOM 5916 O O . VAL A 1 730 ? 0.368 -25.203 -25.703 1 84.44 730 VAL A O 1
ATOM 5919 N N . LEU A 1 731 ? -0.363 -23.203 -26.297 1 84.75 731 LEU A N 1
ATOM 5920 C CA . LEU A 1 731 ? -1.705 -23.703 -26.562 1 84.75 731 LEU A CA 1
ATOM 5921 C C . LEU A 1 731 ? -1.695 -24.672 -27.75 1 84.75 731 LEU A C 1
ATOM 5923 O O . LEU A 1 731 ? -2.361 -25.703 -27.719 1 84.75 731 LEU A O 1
ATOM 5927 N N . GLU A 1 732 ? -0.992 -24.375 -28.719 1 86 732 GLU A N 1
ATOM 5928 C CA . GLU A 1 732 ? -0.877 -25.25 -29.875 1 86 732 GLU A CA 1
ATOM 5929 C C . GLU A 1 732 ? -0.179 -26.562 -29.531 1 86 732 GLU A C 1
ATOM 5931 O O . GLU A 1 732 ? -0.565 -27.625 -30.016 1 86 732 GLU A O 1
ATOM 5936 N N . GLU A 1 733 ? 0.752 -26.438 -28.688 1 82.81 733 GLU A N 1
ATOM 5937 C CA . GLU A 1 733 ? 1.456 -27.641 -28.266 1 82.81 733 GLU A CA 1
ATOM 5938 C C . GLU A 1 733 ? 0.548 -28.547 -27.438 1 82.81 733 GLU A C 1
ATOM 5940 O O . GLU A 1 733 ? 0.581 -29.781 -27.578 1 82.81 733 GLU A O 1
ATOM 5945 N N . LYS A 1 734 ? -0.152 -27.938 -26.609 1 81.81 734 LYS A N 1
ATOM 5946 C CA . LYS A 1 734 ? -1.095 -28.719 -25.812 1 81.81 734 LYS A CA 1
ATOM 5947 C C . LYS A 1 734 ? -2.162 -29.359 -26.688 1 81.81 734 LYS A C 1
ATOM 5949 O O . LYS A 1 734 ? -2.561 -30.5 -26.453 1 81.81 734 LYS A O 1
ATOM 5954 N N . PHE A 1 735 ? -2.578 -28.594 -27.641 1 83.56 735 PHE A N 1
ATOM 5955 C CA . PHE A 1 735 ? -3.586 -29.094 -28.578 1 83.56 735 PHE A CA 1
ATOM 5956 C C . PHE A 1 735 ? -3.053 -30.266 -29.375 1 83.56 735 PHE A C 1
ATOM 5958 O O . PHE A 1 735 ? -3.742 -31.281 -29.531 1 83.56 735 PHE A O 1
ATOM 5965 N N . GLU A 1 736 ? -1.882 -30.203 -29.781 1 82.5 736 GLU A N 1
ATOM 5966 C CA . GLU A 1 736 ? -1.265 -31.281 -30.562 1 82.5 736 GLU A CA 1
ATOM 5967 C C . GLU A 1 736 ? -1.051 -32.531 -29.703 1 82.5 736 GLU A C 1
ATOM 5969 O O . GLU A 1 736 ? -1.244 -33.656 -30.172 1 82.5 736 GLU A O 1
ATOM 5974 N N . ASN A 1 737 ? -0.646 -32.281 -28.531 1 81.31 737 ASN A N 1
ATOM 5975 C CA . ASN A 1 737 ? -0.437 -33.406 -27.625 1 81.31 737 ASN A CA 1
ATOM 5976 C C . ASN A 1 737 ? -1.746 -34.125 -27.312 1 81.31 737 ASN A C 1
ATOM 5978 O O . ASN A 1 737 ? -1.777 -35.344 -27.219 1 81.31 737 ASN A O 1
ATOM 5982 N N . LEU A 1 738 ? -2.756 -33.375 -27.156 1 82.56 738 LEU A N 1
ATOM 5983 C CA . LEU A 1 738 ? -4.062 -33.969 -26.875 1 82.56 738 LEU A CA 1
ATOM 5984 C C . LEU A 1 738 ? -4.602 -34.719 -28.078 1 82.56 738 LEU A C 1
ATOM 5986 O O . LEU A 1 738 ? -5.211 -35.781 -27.922 1 82.56 738 LEU A O 1
ATOM 5990 N N . CYS A 1 739 ? -4.391 -34.188 -29.219 1 81.19 739 CYS A N 1
ATOM 5991 C CA . CYS A 1 739 ? -4.809 -34.875 -30.438 1 81.19 739 CYS A CA 1
ATOM 5992 C C . CYS A 1 739 ? -4.062 -36.188 -30.609 1 81.19 739 CYS A C 1
ATOM 5994 O O . CYS A 1 739 ? -4.648 -37.188 -31.016 1 81.19 739 CYS A O 1
ATOM 5996 N N . LYS A 1 740 ? -2.859 -36.188 -30.234 1 80.19 740 LYS A N 1
ATOM 5997 C CA . LYS A 1 740 ? -2.061 -37.406 -30.328 1 80.19 740 LYS A CA 1
ATOM 5998 C C . LYS A 1 740 ? -2.541 -38.469 -29.328 1 80.19 740 LYS A C 1
ATOM 6000 O O . LYS A 1 740 ? -2.613 -39.656 -29.656 1 80.19 740 LYS A O 1
ATOM 6005 N N . LYS A 1 741 ? -2.875 -37.969 -28.219 1 79.88 741 LYS A N 1
ATOM 6006 C CA . LYS A 1 741 ? -3.359 -38.906 -27.188 1 79.88 741 LYS A CA 1
ATOM 6007 C C . LYS A 1 741 ? -4.707 -39.5 -27.578 1 79.88 741 LYS A C 1
ATOM 6009 O O . LYS A 1 741 ? -4.965 -40.688 -27.312 1 79.88 741 LYS A O 1
ATOM 6014 N N . LEU A 1 742 ? -5.539 -38.719 -28.141 1 77.19 742 LEU A N 1
ATOM 6015 C CA . LEU A 1 742 ? -6.855 -39.188 -28.562 1 77.19 742 LEU A CA 1
ATOM 6016 C C . LEU A 1 742 ? -6.75 -40.125 -29.75 1 77.19 742 LEU A C 1
ATOM 6018 O O . LEU A 1 742 ? -7.504 -41.094 -29.844 1 77.19 742 LEU A O 1
ATOM 6022 N N . ARG A 1 743 ? -5.812 -39.906 -30.625 1 71.5 743 ARG A N 1
ATOM 6023 C CA . ARG A 1 743 ? -5.574 -40.812 -31.75 1 71.5 743 ARG A CA 1
ATOM 6024 C C . ARG A 1 743 ? -5.059 -42.156 -31.281 1 71.5 743 ARG A C 1
ATOM 6026 O O . ARG A 1 743 ? -5.457 -43.188 -31.812 1 71.5 743 ARG A O 1
ATOM 6033 N N . LEU A 1 744 ? -4.273 -42.062 -30.281 1 70.81 744 LEU A N 1
ATOM 6034 C CA . LEU A 1 744 ? -3.723 -43.281 -29.734 1 70.81 744 LEU A CA 1
ATOM 6035 C C . LEU A 1 744 ? -4.793 -44.062 -28.984 1 70.81 744 LEU A C 1
ATOM 6037 O O . LEU A 1 744 ? -4.824 -45.312 -29.062 1 70.81 744 LEU A O 1
ATOM 6041 N N . SER A 1 745 ? -5.656 -43.438 -28.281 1 66.31 745 SER A N 1
ATOM 6042 C CA . SER A 1 745 ? -6.723 -44.094 -27.547 1 66.31 745 SER A CA 1
ATOM 6043 C C . SER A 1 745 ? -7.758 -44.688 -28.5 1 66.31 745 SER A C 1
ATOM 6045 O O . SER A 1 745 ? -8.297 -45.781 -28.25 1 66.31 745 SER A O 1
ATOM 6047 N N . SER A 1 746 ? -8.016 -44.094 -29.531 1 62.41 746 SER A N 1
ATOM 6048 C CA . SER A 1 746 ? -8.945 -44.625 -30.516 1 62.41 746 SER A CA 1
ATOM 6049 C C . SER A 1 746 ? -8.375 -45.875 -31.203 1 62.41 746 SER A C 1
ATOM 6051 O O . SER A 1 746 ? -9.109 -46.781 -31.547 1 62.41 746 SER A O 1
ATOM 6053 N N . ARG A 1 747 ? -7.141 -45.969 -31.375 1 55.81 747 ARG A N 1
ATOM 6054 C CA . ARG A 1 747 ? -6.504 -47.125 -31.984 1 55.81 747 ARG A CA 1
ATOM 6055 C C . ARG A 1 747 ? -6.547 -48.344 -31.031 1 55.81 747 ARG A C 1
ATOM 6057 O O . ARG A 1 747 ? -6.656 -49.469 -31.469 1 55.81 747 ARG A O 1
ATOM 6064 N N . VAL A 1 748 ? -6.555 -47.969 -29.859 1 53.22 748 VAL A N 1
ATOM 6065 C CA . VAL A 1 748 ? -6.598 -49.062 -28.891 1 53.22 748 VAL A CA 1
ATOM 6066 C C . VAL A 1 748 ? -8.008 -49.656 -28.828 1 53.22 748 VAL A C 1
ATOM 6068 O O . VAL A 1 748 ? -8.18 -50.844 -28.656 1 53.22 748 VAL A O 1
ATOM 6071 N N . THR A 1 749 ? -8.945 -48.875 -29 1 48.28 749 THR A N 1
ATOM 6072 C CA . THR A 1 749 ? -10.297 -49.438 -29 1 48.28 749 THR A CA 1
ATOM 6073 C C . THR A 1 749 ? -10.578 -50.156 -30.312 1 48.28 749 THR A C 1
ATOM 6075 O O . THR A 1 749 ? -11.461 -51.031 -30.375 1 48.28 749 THR A O 1
ATOM 6078 N N . ASP A 1 750 ? -9.992 -49.844 -31.328 1 43.06 750 ASP A N 1
ATOM 6079 C CA . ASP A 1 750 ? -10.203 -50.562 -32.562 1 43.06 750 ASP A CA 1
ATOM 6080 C C . ASP A 1 750 ? -9.422 -51.875 -32.594 1 43.06 750 ASP A C 1
ATOM 6082 O O . ASP A 1 750 ? -9.758 -52.812 -33.344 1 43.06 750 ASP A O 1
ATOM 6086 N N . VAL A 1 751 ? -8.438 -51.969 -31.844 1 33.66 751 VAL A N 1
ATOM 6087 C CA . VAL A 1 751 ? -7.785 -53.281 -31.828 1 33.66 751 VAL A CA 1
ATOM 6088 C C . VAL A 1 751 ? -8.5 -54.219 -30.859 1 33.66 751 VAL A C 1
ATOM 6090 O O . VAL A 1 751 ? -8.82 -53.812 -29.734 1 33.66 751 VAL A O 1
ATOM 6093 N N . MET B 1 1 ? 14.219 11.633 -83.5 1 14.45 1 MET B N 1
ATOM 6094 C CA . MET B 1 1 ? 14.062 10.328 -84.125 1 14.45 1 MET B CA 1
ATOM 6095 C C . MET B 1 1 ? 14.617 9.219 -83.25 1 14.45 1 MET B C 1
ATOM 6097 O O . MET B 1 1 ? 14.773 8.078 -83.688 1 14.45 1 MET B O 1
ATOM 6101 N N . GLY B 1 2 ? 14.844 9.422 -82.062 1 16.41 2 GLY B N 1
ATOM 6102 C CA . GLY B 1 2 ? 15.945 8.648 -81.5 1 16.41 2 GLY B CA 1
ATOM 6103 C C . GLY B 1 2 ? 15.617 7.18 -81.312 1 16.41 2 GLY B C 1
ATOM 6104 O O . GLY B 1 2 ? 14.602 6.836 -80.688 1 16.41 2 GLY B O 1
ATOM 6105 N N . ASP B 1 3 ? 16.047 6.031 -81.875 1 16.72 3 ASP B N 1
ATOM 6106 C CA . ASP B 1 3 ? 15.906 4.801 -82.625 1 16.72 3 ASP B CA 1
ATOM 6107 C C . ASP B 1 3 ? 15.742 3.59 -81.688 1 16.72 3 ASP B C 1
ATOM 6109 O O . ASP B 1 3 ? 15.906 3.699 -80.5 1 16.72 3 ASP B O 1
ATOM 6113 N N . LEU B 1 4 ? 16.516 2.436 -81.875 1 15.94 4 LEU B N 1
ATOM 6114 C CA . LEU B 1 4 ? 16.344 1.114 -82.5 1 15.94 4 LEU B CA 1
ATOM 6115 C C . LEU B 1 4 ? 16.281 0.038 -81.438 1 15.94 4 LEU B C 1
ATOM 6117 O O . LEU B 1 4 ? 15.57 -0.959 -81.562 1 15.94 4 LEU B O 1
ATOM 6121 N N . ARG B 1 5 ? 17.156 -0.105 -80.375 1 16.91 5 ARG B N 1
ATOM 6122 C CA . ARG B 1 5 ? 18 -1.293 -80.312 1 16.91 5 ARG B CA 1
ATOM 6123 C C . ARG B 1 5 ? 17.281 -2.441 -79.625 1 16.91 5 ARG B C 1
ATOM 6125 O O . ARG B 1 5 ? 16.531 -2.223 -78.688 1 16.91 5 ARG B O 1
ATOM 6132 N N . ASN B 1 6 ? 17.359 -3.76 -79.938 1 16.31 6 ASN B N 1
ATOM 6133 C CA . ASN B 1 6 ? 16.938 -5.066 -80.438 1 16.31 6 ASN B CA 1
ATOM 6134 C C . ASN B 1 6 ? 16.672 -6.043 -79.312 1 16.31 6 ASN B C 1
ATOM 6136 O O . ASN B 1 6 ? 15.617 -6.672 -79.25 1 16.31 6 ASN B O 1
ATOM 6140 N N . ARG B 1 7 ? 17.656 -6.797 -78.688 1 16.23 7 ARG B N 1
ATOM 6141 C CA . ARG B 1 7 ? 17.922 -8.188 -79 1 16.23 7 ARG B CA 1
ATOM 6142 C C . ARG B 1 7 ? 17.266 -9.133 -78 1 16.23 7 ARG B C 1
ATOM 6144 O O . ARG B 1 7 ? 16.562 -10.07 -78.375 1 16.23 7 ARG B O 1
ATOM 6151 N N . GLY B 1 8 ? 17.906 -9.57 -76.875 1 16.36 8 GLY B N 1
ATOM 6152 C CA . GLY B 1 8 ? 18.391 -10.93 -76.688 1 16.36 8 GLY B CA 1
ATOM 6153 C C . GLY B 1 8 ? 17.375 -11.828 -76 1 16.36 8 GLY B C 1
ATOM 6154 O O . GLY B 1 8 ? 16.422 -11.336 -75.375 1 16.36 8 GLY B O 1
ATOM 6155 N N . GLU B 1 9 ? 17.375 -13.195 -76 1 16.67 9 GLU B N 1
ATOM 6156 C CA . GLU B 1 9 ? 16.891 -14.555 -76.188 1 16.67 9 GLU B CA 1
ATOM 6157 C C . GLU B 1 9 ? 16.438 -15.188 -74.875 1 16.67 9 GLU B C 1
ATOM 6159 O O . GLU B 1 9 ? 15.492 -15.984 -74.875 1 16.67 9 GLU B O 1
ATOM 6164 N N . GLY B 1 10 ? 17.078 -15.055 -73.75 1 16.36 10 GLY B N 1
ATOM 6165 C CA . GLY B 1 10 ? 17.516 -16.297 -73.125 1 16.36 10 GLY B CA 1
ATOM 6166 C C . GLY B 1 10 ? 16.359 -17.094 -72.562 1 16.36 10 GLY B C 1
ATOM 6167 O O . GLY B 1 10 ? 15.258 -16.578 -72.375 1 16.36 10 GLY B O 1
ATOM 6168 N N . THR B 1 11 ? 16.406 -18.375 -72.188 1 16.56 11 THR B N 1
ATOM 6169 C CA . THR B 1 11 ? 15.992 -19.766 -72.188 1 16.56 11 THR B CA 1
ATOM 6170 C C . THR B 1 11 ? 15.055 -20.062 -71.062 1 16.56 11 THR B C 1
ATOM 6172 O O . THR B 1 11 ? 13.953 -20.578 -71.25 1 16.56 11 THR B O 1
ATOM 6175 N N . TRP B 1 12 ? 15.547 -20.531 -69.875 1 16.47 12 TRP B N 1
ATOM 6176 C CA . TRP B 1 12 ? 15.391 -21.922 -69.438 1 16.47 12 TRP B CA 1
ATOM 6177 C C . TRP B 1 12 ? 14.102 -22.125 -68.688 1 16.47 12 TRP B C 1
ATOM 6179 O O . TRP B 1 12 ? 13.188 -22.828 -69.125 1 16.47 12 TRP B O 1
ATOM 6189 N N . GLY B 1 13 ? 14.195 -22.609 -67.375 1 17.52 13 GLY B N 1
ATOM 6190 C CA . GLY B 1 13 ? 13.891 -23.828 -66.688 1 17.52 13 GLY B CA 1
ATOM 6191 C C . GLY B 1 13 ? 12.555 -23.781 -65.938 1 17.52 13 GLY B C 1
ATOM 6192 O O . GLY B 1 13 ? 12.062 -22.688 -65.625 1 17.52 13 GLY B O 1
ATOM 6193 N N . LEU B 1 14 ? 11.703 -24.938 -65.75 1 16.8 14 LEU B N 1
ATOM 6194 C CA . LEU B 1 14 ? 10.359 -25.5 -65.625 1 16.8 14 LEU B CA 1
ATOM 6195 C C . LEU B 1 14 ? 9.812 -25.359 -64.25 1 16.8 14 LEU B C 1
ATOM 6197 O O . LEU B 1 14 ? 8.602 -25.359 -64 1 16.8 14 LEU B O 1
ATOM 6201 N N . VAL B 1 15 ? 10.484 -25.016 -63.125 1 18.14 15 VAL B N 1
ATOM 6202 C CA . VAL B 1 15 ? 10.266 -25.875 -61.969 1 18.14 15 VAL B CA 1
ATOM 6203 C C . VAL B 1 15 ? 8.891 -25.594 -61.375 1 18.14 15 VAL B C 1
ATOM 6205 O O . VAL B 1 15 ? 8.438 -24.438 -61.375 1 18.14 15 VAL B O 1
ATOM 6208 N N . LEU B 1 16 ? 8.102 -26.656 -60.781 1 17.58 16 LEU B N 1
ATOM 6209 C CA . LEU B 1 16 ? 6.758 -27.125 -60.469 1 17.58 16 LEU B CA 1
ATOM 6210 C C . LEU B 1 16 ? 6.188 -26.375 -59.281 1 17.58 16 LEU B C 1
ATOM 6212 O O . LEU B 1 16 ? 6.625 -26.578 -58.156 1 17.58 16 LEU B O 1
ATOM 6216 N N . THR B 1 17 ? 6.008 -25.047 -59.219 1 16.39 17 THR B N 1
ATOM 6217 C CA . THR B 1 17 ? 5.688 -24.141 -58.125 1 16.39 17 THR B CA 1
ATOM 6218 C C . THR B 1 17 ? 4.266 -24.391 -57.594 1 16.39 17 THR B C 1
ATOM 6220 O O . THR B 1 17 ? 3.297 -24.188 -58.344 1 16.39 17 THR B O 1
ATOM 6223 N N . HIS B 1 18 ? 4.008 -25.344 -56.531 1 18.55 18 HIS B N 1
ATOM 6224 C CA . HIS B 1 18 ? 3.127 -26.406 -56.062 1 18.55 18 HIS B CA 1
ATOM 6225 C C . HIS B 1 18 ? 1.828 -25.844 -55.5 1 18.55 18 HIS B C 1
ATOM 6227 O O . HIS B 1 18 ? 0.819 -26.547 -55.438 1 18.55 18 HIS B O 1
ATOM 6233 N N . SER B 1 19 ? 1.594 -24.531 -54.719 1 17.52 19 SER B N 1
ATOM 6234 C CA . SER B 1 19 ? 1.101 -24.25 -53.375 1 17.52 19 SER B CA 1
ATOM 6235 C C . SER B 1 19 ? -0.41 -24.031 -53.375 1 17.52 19 SER B C 1
ATOM 6237 O O . SER B 1 19 ? -0.995 -23.703 -54.406 1 17.52 19 SER B O 1
ATOM 6239 N N . CYS B 1 20 ? -1.266 -24.109 -52.062 1 17.89 20 CYS B N 1
ATOM 6240 C CA . CYS B 1 20 ? -2.57 -24.375 -51.469 1 17.89 20 CYS B CA 1
ATOM 6241 C C . CYS B 1 20 ? -3.543 -23.234 -51.75 1 17.89 20 CYS B C 1
ATOM 6243 O O . CYS B 1 20 ? -3.752 -22.359 -50.906 1 17.89 20 CYS B O 1
ATOM 6245 N N . ALA B 1 21 ? -3.609 -22.453 -52.75 1 17.97 21 ALA B N 1
ATOM 6246 C CA . ALA B 1 21 ? -4.379 -21.266 -53.125 1 17.97 21 ALA B CA 1
ATOM 6247 C C . ALA B 1 21 ? -5.863 -21.594 -53.281 1 17.97 21 ALA B C 1
ATOM 6249 O O . ALA B 1 21 ? -6.719 -20.844 -52.812 1 17.97 21 ALA B O 1
ATOM 6250 N N . GLN B 1 22 ? -6.242 -22.359 -54.406 1 18.8 22 GLN B N 1
ATOM 6251 C CA . GLN B 1 22 ? -7.363 -22.094 -55.281 1 18.8 22 GLN B CA 1
ATOM 6252 C C . GLN B 1 22 ? -8.68 -22.594 -54.688 1 18.8 22 GLN B C 1
ATOM 6254 O O . GLN B 1 22 ? -9.734 -22.484 -55.312 1 18.8 22 GLN B O 1
ATOM 6259 N N . ARG B 1 23 ? -8.703 -23.547 -53.875 1 20.08 23 ARG B N 1
ATOM 6260 C CA . ARG B 1 23 ? -10 -24.203 -53.844 1 20.08 23 ARG B CA 1
ATOM 6261 C C . ARG B 1 23 ? -11.102 -23.234 -53.406 1 20.08 23 ARG B C 1
ATOM 6263 O O . ARG B 1 23 ? -12.281 -23.594 -53.406 1 20.08 23 ARG B O 1
ATOM 6270 N N . ALA 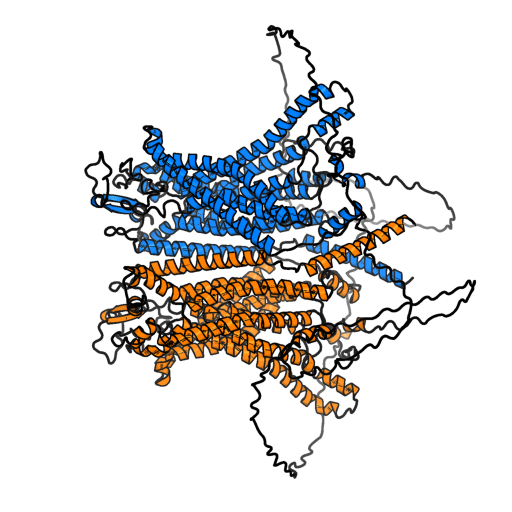B 1 24 ? -10.867 -22 -52.875 1 18.25 24 ALA B N 1
ATOM 6271 C CA . ALA B 1 24 ? -11.961 -21.266 -52.219 1 18.25 24 ALA B CA 1
ATOM 6272 C C . ALA B 1 24 ? -12.867 -20.609 -53.25 1 18.25 24 ALA B C 1
ATOM 6274 O O . ALA B 1 24 ? -13.75 -19.828 -52.906 1 18.25 24 ALA B O 1
ATOM 6275 N N . GLU B 1 25 ? -12.664 -20.656 -54.438 1 19.22 25 GLU B N 1
ATOM 6276 C CA . GLU B 1 25 ? -13.5 -19.844 -55.312 1 19.22 25 GLU B CA 1
ATOM 6277 C C . GLU B 1 25 ? -14.961 -20.25 -55.219 1 19.22 25 GLU B C 1
ATOM 6279 O O . GLU B 1 25 ? -15.859 -19.406 -55.188 1 19.22 25 GLU B O 1
ATOM 6284 N N . PHE B 1 26 ? -15.289 -21.531 -55.719 1 20.19 26 PHE B N 1
ATOM 6285 C CA . PHE B 1 26 ? -16.469 -21.938 -56.469 1 20.19 26 PHE B CA 1
ATOM 6286 C C . PHE B 1 26 ? -17.703 -21.953 -55.594 1 20.19 26 PHE B C 1
ATOM 6288 O O . PHE B 1 26 ? -18.828 -22.125 -56.062 1 20.19 26 PHE B O 1
ATOM 6295 N N . LEU B 1 27 ? -17.641 -22.047 -54.312 1 19.25 27 LEU B N 1
ATOM 6296 C CA . LEU B 1 27 ? -18.938 -22.047 -53.656 1 19.25 27 LEU B CA 1
ATOM 6297 C C . LEU B 1 27 ? -19.703 -20.766 -54 1 19.25 27 LEU B C 1
ATOM 6299 O O . LEU B 1 27 ? -19.453 -19.703 -53.406 1 19.25 27 LEU B O 1
ATOM 6303 N N . ARG B 1 28 ? -19.859 -20.359 -55.219 1 20.73 28 ARG B N 1
ATOM 6304 C CA . ARG B 1 28 ? -20.578 -19.344 -56 1 20.73 28 ARG B CA 1
ATOM 6305 C C . ARG B 1 28 ? -22.016 -19.219 -55.531 1 20.73 28 ARG B C 1
ATOM 6307 O O . ARG B 1 28 ? -22.484 -18.125 -55.25 1 20.73 28 ARG B O 1
ATOM 6314 N N . ASN B 1 29 ? -23.016 -19.719 -56.438 1 19.22 29 ASN B N 1
ATOM 6315 C CA . ASN B 1 29 ? -24.219 -19.25 -57.094 1 19.22 29 ASN B CA 1
ATOM 6316 C C . ASN B 1 29 ? -25.453 -19.391 -56.219 1 19.22 29 ASN B C 1
ATOM 6318 O O . ASN B 1 29 ? -26.094 -18.391 -55.875 1 19.22 29 ASN B O 1
ATOM 6322 N N . ASN B 1 30 ? -26.469 -20.312 -56.656 1 21.12 30 ASN B N 1
ATOM 6323 C CA . ASN B 1 30 ? -27.906 -20.25 -56.812 1 21.12 30 ASN B CA 1
ATOM 6324 C C . ASN B 1 30 ? -28.625 -20.562 -55.5 1 21.12 30 ASN B C 1
ATOM 6326 O O . ASN B 1 30 ? -29.25 -21.609 -55.375 1 21.12 30 ASN B O 1
ATOM 6330 N N . TRP B 1 31 ? -28.016 -20.297 -54.438 1 19.38 31 TRP B N 1
ATOM 6331 C CA . TRP B 1 31 ? -28.844 -20.547 -53.281 1 19.38 31 TRP B CA 1
ATOM 6332 C C . TRP B 1 31 ? -30.078 -19.656 -53.281 1 19.38 31 TRP B C 1
ATOM 6334 O O . TRP B 1 31 ? -30.688 -19.422 -52.219 1 19.38 31 TRP B O 1
ATOM 6344 N N . ALA B 1 32 ? -30.625 -19.234 -54.5 1 20.61 32 ALA B N 1
ATOM 6345 C CA . ALA B 1 32 ? -31.828 -18.422 -54.5 1 20.61 32 ALA B CA 1
ATOM 6346 C C . ALA B 1 32 ? -32.906 -19 -53.594 1 20.61 32 ALA B C 1
ATOM 6348 O O . ALA B 1 32 ? -33.656 -18.266 -52.938 1 20.61 32 ALA B O 1
ATOM 6349 N N . GLN B 1 33 ? -33.219 -20.297 -54.031 1 19.66 33 GLN B N 1
ATOM 6350 C CA . GLN B 1 33 ? -34.594 -20.781 -53.844 1 19.66 33 GLN B CA 1
ATOM 6351 C C . GLN B 1 33 ? -34.938 -20.906 -52.375 1 19.66 33 GLN B C 1
ATOM 6353 O O . GLN B 1 33 ? -36.094 -20.625 -51.969 1 19.66 33 GLN B O 1
ATOM 6358 N N . TRP B 1 34 ? -34.062 -21.625 -51.688 1 20.16 34 TRP B N 1
ATOM 6359 C CA . TRP B 1 34 ? -34.844 -22.188 -50.594 1 20.16 34 TRP B CA 1
ATOM 6360 C C . TRP B 1 34 ? -35.188 -21.109 -49.562 1 20.16 34 TRP B C 1
ATOM 6362 O O . TRP B 1 34 ? -35.656 -21.422 -48.469 1 20.16 34 TRP B O 1
ATOM 6372 N N . ARG B 1 35 ? -34.812 -19.844 -49.969 1 17.89 35 ARG B N 1
ATOM 6373 C CA . ARG B 1 35 ? -35.188 -18.906 -48.938 1 17.89 35 ARG B CA 1
ATOM 6374 C C . ARG B 1 35 ? -36.688 -18.953 -48.688 1 17.89 35 ARG B C 1
ATOM 6376 O O . ARG B 1 35 ? -37.219 -18.156 -47.906 1 17.89 35 ARG B O 1
ATOM 6383 N N . ASP B 1 36 ? -37.375 -19.484 -49.844 1 19.53 36 ASP B N 1
ATOM 6384 C CA . ASP B 1 36 ? -38.75 -19.156 -49.438 1 19.53 36 ASP B CA 1
ATOM 6385 C C . ASP B 1 36 ? -39.031 -19.625 -48.031 1 19.53 36 ASP B C 1
ATOM 6387 O O . ASP B 1 36 ? -39.062 -20.828 -47.75 1 19.53 36 ASP B O 1
ATOM 6391 N N . ILE B 1 37 ? -38.188 -19 -47.219 1 17.95 37 ILE B N 1
ATOM 6392 C CA . ILE B 1 37 ? -38.344 -18.828 -45.781 1 17.95 37 ILE B CA 1
ATOM 6393 C C . ILE B 1 37 ? -39.812 -18.859 -45.406 1 17.95 37 ILE B C 1
ATOM 6395 O O . ILE B 1 37 ? -40.656 -18.25 -46.094 1 17.95 37 ILE B O 1
ATOM 6399 N N . PHE B 1 38 ? -40.094 -19.656 -44.531 1 19.66 38 PHE B N 1
ATOM 6400 C CA . PHE B 1 38 ? -40.906 -20.25 -43.469 1 19.66 38 PHE B CA 1
ATOM 6401 C C . PHE B 1 38 ? -41.781 -19.203 -42.781 1 19.66 38 PHE B C 1
ATOM 6403 O O . PHE B 1 38 ? -42.625 -19.547 -41.969 1 19.66 38 PHE B O 1
ATOM 6410 N N . TYR B 1 39 ? -41.406 -17.859 -42.969 1 18.14 39 TYR B N 1
ATOM 6411 C CA . TYR B 1 39 ? -42.031 -17.266 -41.781 1 18.14 39 TYR B CA 1
ATOM 6412 C C . TYR B 1 39 ? -43.531 -17.109 -42 1 18.14 39 TYR B C 1
ATOM 6414 O O . TYR B 1 39 ? -44.25 -16.625 -41.125 1 18.14 39 TYR B O 1
ATOM 6422 N N . LYS B 1 40 ? -43.938 -16.984 -43.312 1 18.67 40 LYS B N 1
ATOM 6423 C CA . LYS B 1 40 ? -45.156 -16.219 -43.094 1 18.67 40 LYS B CA 1
ATOM 6424 C C . LYS B 1 40 ? -46.125 -16.969 -42.188 1 18.67 40 LYS B C 1
ATOM 6426 O O . LYS B 1 40 ? -46.656 -18.016 -42.562 1 18.67 40 LYS B O 1
ATOM 6431 N N . GLN B 1 41 ? -45.875 -16.828 -40.938 1 17.53 41 GLN B N 1
ATOM 6432 C CA . GLN B 1 41 ? -46.656 -17.297 -39.812 1 17.53 41 GLN B CA 1
ATOM 6433 C C . GLN B 1 41 ? -48.094 -16.766 -39.906 1 17.53 41 GLN B C 1
ATOM 6435 O O . GLN B 1 41 ? -48.969 -17.156 -39.125 1 17.53 41 GLN B O 1
ATOM 6440 N N . PRO B 1 42 ? -48.562 -15.797 -40.781 1 19.03 42 PRO B N 1
ATOM 6441 C CA . PRO B 1 42 ? -49.656 -15.195 -40 1 19.03 42 PRO B CA 1
ATOM 6442 C C . PRO B 1 42 ? -50.812 -16.172 -39.719 1 19.03 42 PRO B C 1
ATOM 6444 O O . PRO B 1 42 ? -51.438 -16.656 -40.656 1 19.03 42 PRO B O 1
ATOM 6447 N N . ILE B 1 43 ? -50.594 -17.359 -39.25 1 17.05 43 ILE B N 1
ATOM 6448 C CA . ILE B 1 43 ? -51.812 -18.156 -39.094 1 17.05 43 ILE B CA 1
ATOM 6449 C C . ILE B 1 43 ? -52.906 -17.312 -38.438 1 17.05 43 ILE B C 1
ATOM 6451 O O . ILE B 1 43 ? -52.75 -16.859 -37.312 1 17.05 43 ILE B O 1
ATOM 6455 N N . ASP B 1 44 ? -53.625 -16.406 -39.219 1 17.61 44 ASP B N 1
ATOM 6456 C CA . ASP B 1 44 ? -54.906 -15.844 -38.812 1 17.61 44 ASP B CA 1
ATOM 6457 C C . ASP B 1 44 ? -55.812 -16.906 -38.188 1 17.61 44 ASP B C 1
ATOM 6459 O O . ASP B 1 44 ? -56.25 -17.828 -38.906 1 17.61 44 ASP B O 1
ATOM 6463 N N . THR B 1 45 ? -55.469 -17.531 -37.125 1 16.72 45 THR B N 1
ATOM 6464 C CA . THR B 1 45 ? -56.438 -18.422 -36.5 1 16.72 45 THR B CA 1
ATOM 6465 C C . THR B 1 45 ? -57.75 -17.688 -36.219 1 16.72 45 THR B C 1
ATOM 6467 O O . THR B 1 45 ? -57.781 -16.75 -35.406 1 16.72 45 THR B O 1
ATOM 6470 N N . ILE B 1 46 ? -58.562 -17.359 -37.219 1 17.23 46 ILE B N 1
ATOM 6471 C CA . ILE B 1 46 ? -59.938 -16.859 -37.031 1 17.23 46 ILE B CA 1
ATOM 6472 C C . ILE B 1 46 ? -60.719 -17.828 -36.125 1 17.23 46 ILE B C 1
ATOM 6474 O O . ILE B 1 46 ? -61.906 -17.688 -35.938 1 17.23 46 ILE B O 1
ATOM 6478 N N . ARG B 1 47 ? -60.156 -18.562 -35.156 1 16.09 47 ARG B N 1
ATOM 6479 C CA . ARG B 1 47 ? -61.125 -19.531 -34.688 1 16.09 47 ARG B CA 1
ATOM 6480 C C . ARG B 1 47 ? -62.375 -18.844 -34.188 1 16.09 47 ARG B C 1
ATOM 6482 O O . ARG B 1 47 ? -62.344 -17.672 -33.781 1 16.09 47 ARG B O 1
ATOM 6489 N N . TYR B 1 48 ? -63.562 -19.625 -34.094 1 16.47 48 TYR B N 1
ATOM 6490 C CA . TYR B 1 48 ? -65 -19.844 -34 1 16.47 48 TYR B CA 1
ATOM 6491 C C . TYR B 1 48 ? -65.562 -19.312 -32.656 1 16.47 48 TYR B C 1
ATOM 6493 O O . TYR B 1 48 ? -66.375 -18.422 -32.625 1 16.47 48 TYR B O 1
ATOM 6501 N N . ARG B 1 49 ? -66.062 -20.203 -31.719 1 16.77 49 ARG B N 1
ATOM 6502 C CA . ARG B 1 49 ? -67.5 -20.453 -31.422 1 16.77 49 ARG B CA 1
ATOM 6503 C C . ARG B 1 49 ? -67.875 -19.812 -30.094 1 16.77 49 ARG B C 1
ATOM 6505 O O . ARG B 1 49 ? -69 -19.25 -29.969 1 16.77 49 ARG B O 1
ATOM 6512 N N . GLY B 1 50 ? -67.125 -20.031 -28.875 1 16.53 50 GLY B N 1
ATOM 6513 C CA . GLY B 1 50 ? -67.938 -20.562 -27.797 1 16.53 50 GLY B CA 1
ATOM 6514 C C . GLY B 1 50 ? -68.688 -19.5 -27.016 1 16.53 50 GLY B C 1
ATOM 6515 O O . GLY B 1 50 ? -68.125 -18.516 -26.578 1 16.53 50 GLY B O 1
ATOM 6516 N N . HIS B 1 51 ? -69.875 -19.062 -27.188 1 16.17 51 HIS B N 1
ATOM 6517 C CA . HIS B 1 51 ? -70.75 -18.203 -26.438 1 16.17 51 HIS B CA 1
ATOM 6518 C C . HIS B 1 51 ? -71 -18.781 -25.047 1 16.17 51 HIS B C 1
ATOM 6520 O O . HIS B 1 51 ? -71.875 -18.25 -24.297 1 16.17 51 HIS B O 1
ATOM 6526 N N . ARG B 1 52 ? -70.562 -19.922 -24.438 1 17.3 52 ARG B N 1
ATOM 6527 C CA . ARG B 1 52 ? -71.5 -20.406 -23.453 1 17.3 52 ARG B CA 1
ATOM 6528 C C . ARG B 1 52 ? -71.5 -19.547 -22.203 1 17.3 52 ARG B C 1
ATOM 6530 O O . ARG B 1 52 ? -70.438 -19.25 -21.641 1 17.3 52 ARG B O 1
ATOM 6537 N N . ARG B 1 53 ? -72.5 -18.719 -21.781 1 16.41 53 ARG B N 1
ATOM 6538 C CA . ARG B 1 53 ? -72.875 -17.859 -20.656 1 16.41 53 ARG B CA 1
ATOM 6539 C C . ARG B 1 53 ? -73 -18.656 -19.375 1 16.41 53 ARG B C 1
ATOM 6541 O O . ARG B 1 53 ? -73.312 -18.109 -18.312 1 16.41 53 ARG B O 1
ATOM 6548 N N . GLY B 1 54 ? -73 -19.984 -19.234 1 16.67 54 GLY B N 1
ATOM 6549 C CA . GLY B 1 54 ? -73.75 -20.328 -18.047 1 16.67 54 GLY B CA 1
ATOM 6550 C C . GLY B 1 54 ? -73.188 -19.734 -16.781 1 16.67 54 GLY B C 1
ATOM 6551 O O . GLY B 1 54 ? -72 -19.359 -16.734 1 16.67 54 GLY B O 1
ATOM 6552 N N . ARG B 1 55 ? -74 -19.312 -15.805 1 17.03 55 ARG B N 1
ATOM 6553 C CA . ARG B 1 55 ? -74.438 -18.781 -14.508 1 17.03 55 ARG B CA 1
ATOM 6554 C C . ARG B 1 55 ? -73.812 -19.578 -13.367 1 17.03 55 ARG B C 1
ATOM 6556 O O . ARG B 1 55 ? -73.875 -20.812 -13.359 1 17.03 55 ARG B O 1
ATOM 6563 N N . ARG B 1 56 ? -72.938 -18.969 -12.547 1 15.22 56 ARG B N 1
ATOM 6564 C CA . ARG B 1 56 ? -72 -19.203 -11.469 1 15.22 56 ARG B CA 1
ATOM 6565 C C . ARG B 1 56 ? -72.688 -19.891 -10.281 1 15.22 56 ARG B C 1
ATOM 6567 O O . ARG B 1 56 ? -72.125 -20.875 -9.758 1 15.22 56 ARG B O 1
ATOM 6574 N N . ALA B 1 57 ? -73.25 -19.094 -9.383 1 15.95 57 ALA B N 1
ATOM 6575 C CA . ALA B 1 57 ? -72.812 -19.016 -8.008 1 15.95 57 ALA B CA 1
ATOM 6576 C C . ALA B 1 57 ? -73.438 -20.109 -7.145 1 15.95 57 ALA B C 1
ATOM 6578 O O . ALA B 1 57 ? -74.625 -20.141 -6.957 1 15.95 57 ALA B O 1
ATOM 6579 N N . GLN B 1 58 ? -73.062 -21.234 -7.203 1 14.17 58 GLN B N 1
ATOM 6580 C CA . GLN B 1 58 ? -73.5 -22.25 -6.242 1 14.17 58 GLN B CA 1
ATOM 6581 C C . GLN B 1 58 ? -73.125 -21.844 -4.816 1 14.17 58 GLN B C 1
ATOM 6583 O O . GLN B 1 58 ? -72.25 -20.984 -4.609 1 14.17 58 GLN B O 1
ATOM 6588 N N . PHE B 1 59 ? -73.188 -22.875 -3.877 1 15.15 59 PHE B N 1
ATOM 6589 C CA . PHE B 1 59 ? -73.812 -23.375 -2.67 1 15.15 59 PHE B CA 1
ATOM 6590 C C . PHE B 1 59 ? -72.938 -23.172 -1.452 1 15.15 59 PHE B C 1
ATOM 6592 O O . PHE B 1 59 ? -73.375 -22.562 -0.464 1 15.15 59 PHE B O 1
ATOM 6599 N N . GLY B 1 60 ? -72.062 -24.188 -1.001 1 14.35 60 GLY B N 1
ATOM 6600 C CA . GLY B 1 60 ? -72.375 -25 0.152 1 14.35 60 GLY B CA 1
ATOM 6601 C C . GLY B 1 60 ? -71.688 -24.562 1.418 1 14.35 60 GLY B C 1
ATOM 6602 O O . GLY B 1 60 ? -72.312 -23.984 2.314 1 14.35 60 GLY B O 1
ATOM 6603 N N . GLY B 1 61 ? -70.562 -25.328 1.824 1 14.59 61 GLY B N 1
ATOM 6604 C CA . GLY B 1 61 ? -70.625 -26.156 3.021 1 14.59 61 GLY B CA 1
ATOM 6605 C C . GLY B 1 61 ? -70.062 -25.438 4.25 1 14.59 61 GLY B C 1
ATOM 6606 O O . GLY B 1 61 ? -69.5 -24.344 4.145 1 14.59 61 GLY B O 1
ATOM 6607 N N . PRO B 1 62 ? -69.688 -26.281 5.328 1 14.88 62 PRO B N 1
ATOM 6608 C CA . PRO B 1 62 ? -70 -26.531 6.738 1 14.88 62 PRO B CA 1
ATOM 6609 C C . PRO B 1 62 ? -69 -25.906 7.688 1 14.88 62 PRO B C 1
ATOM 6611 O O . PRO B 1 62 ? -69.375 -25.141 8.578 1 14.88 62 PRO B O 1
ATOM 6614 N N . GLN B 1 63 ? -67.812 -26.656 8.031 1 14.38 63 GLN B N 1
ATOM 6615 C CA . GLN B 1 63 ? -67.625 -27.344 9.305 1 14.38 63 GLN B CA 1
ATOM 6616 C C . GLN B 1 63 ? -66.812 -26.531 10.297 1 14.38 63 GLN B C 1
ATOM 6618 O O . GLN B 1 63 ? -66.125 -25.594 9.906 1 14.38 63 GLN B O 1
ATOM 6623 N N . SER B 1 64 ? -66.312 -27.219 11.5 1 13.86 64 SER B N 1
ATOM 6624 C CA . SER B 1 64 ? -66.375 -27.297 12.953 1 13.86 64 SER B CA 1
ATOM 6625 C C . SER B 1 64 ? -65.062 -26.781 13.562 1 13.86 64 SER B C 1
ATOM 6627 O O . SER B 1 64 ? -65.062 -26.031 14.531 1 13.86 64 SER B O 1
ATOM 6629 N N . VAL B 1 65 ? -63.75 -27.234 13.25 1 15.44 65 VAL B N 1
ATOM 6630 C CA . VAL B 1 65 ? -63.219 -27.891 14.445 1 15.44 65 VAL B CA 1
ATOM 6631 C C . VAL B 1 65 ? -62.719 -26.844 15.43 1 15.44 65 VAL B C 1
ATOM 6633 O O . VAL B 1 65 ? -62 -25.906 15.031 1 15.44 65 VAL B O 1
ATOM 6636 N N . GLY B 1 66 ? -63.281 -26.656 16.641 1 14.54 66 GLY B N 1
ATOM 6637 C CA . GLY B 1 66 ? -63.281 -26.094 17.984 1 14.54 66 GLY B CA 1
ATOM 6638 C C . GLY B 1 66 ? -61.969 -26.25 18.703 1 14.54 66 GLY B C 1
ATOM 6639 O O . GLY B 1 66 ? -61.406 -25.266 19.188 1 14.54 66 GLY B O 1
ATOM 6640 N N . ARG B 1 67 ? -61.656 -27.422 19.484 1 14.75 67 ARG B N 1
ATOM 6641 C CA . ARG B 1 67 ? -61.531 -27.328 20.938 1 14.75 67 ARG B CA 1
ATOM 6642 C C . ARG B 1 67 ? -60.125 -26.984 21.359 1 14.75 67 ARG B C 1
ATOM 6644 O O . ARG B 1 67 ? -59.938 -26.141 22.234 1 14.75 67 ARG B O 1
ATOM 6651 N N . LEU B 1 68 ? -58.938 -27.656 20.875 1 14.73 68 LEU B N 1
ATOM 6652 C CA . LEU B 1 68 ? -58.312 -28.375 21.969 1 14.73 68 LEU B CA 1
ATOM 6653 C C . LEU B 1 68 ? -57.5 -27.438 22.875 1 14.73 68 LEU B C 1
ATOM 6655 O O . LEU B 1 68 ? -56.781 -26.562 22.375 1 14.73 68 LEU B O 1
ATOM 6659 N N . SER B 1 69 ? -57.562 -27.453 24.234 1 14.37 69 SER B N 1
ATOM 6660 C CA . SER B 1 69 ? -57.344 -26.953 25.594 1 14.37 69 SER B CA 1
ATOM 6661 C C . SER B 1 69 ? -55.906 -27.188 26.031 1 14.37 69 SER B C 1
ATOM 6663 O O . SER B 1 69 ? -55.344 -26.406 26.797 1 14.37 69 SER B O 1
ATOM 6665 N N . LEU B 1 70 ? -55.094 -28.344 25.797 1 14.96 70 LEU B N 1
ATOM 6666 C CA . LEU B 1 70 ? -54.688 -28.938 27.062 1 14.96 70 LEU B CA 1
ATOM 6667 C C . LEU B 1 70 ? -53.656 -28.047 27.766 1 14.96 70 LEU B C 1
ATOM 6669 O O . LEU B 1 70 ? -53.031 -27.203 27.141 1 14.96 70 LEU B O 1
ATOM 6673 N N . GLY B 1 71 ? -52.938 -28.594 28.969 1 14.95 71 GLY B N 1
ATOM 6674 C CA . GLY B 1 71 ? -52.719 -28.562 30.422 1 14.95 71 GLY B CA 1
ATOM 6675 C C . GLY B 1 71 ? -51.344 -28.078 30.812 1 14.95 71 GLY B C 1
ATOM 6676 O O . GLY B 1 71 ? -50.656 -27.406 30.031 1 14.95 71 GLY B O 1
ATOM 6677 N N . VAL B 1 72 ? -50.219 -29.016 31.266 1 15.59 72 VAL B N 1
ATOM 6678 C CA . VAL B 1 72 ? -49.875 -29.125 32.688 1 15.59 72 VAL B CA 1
ATOM 6679 C C . VAL B 1 72 ? -48.594 -28.344 32.969 1 15.59 72 VAL B C 1
ATOM 6681 O O . VAL B 1 72 ? -47.844 -28 32.031 1 15.59 72 VAL B O 1
ATOM 6684 N N . PRO B 1 73 ? -47.5 -28.953 34.031 1 16.27 73 PRO B N 1
ATOM 6685 C CA . PRO B 1 73 ? -47 -28.656 35.375 1 16.27 73 PRO B CA 1
ATOM 6686 C C . PRO B 1 73 ? -45.5 -28.328 35.344 1 16.27 73 PRO B C 1
ATOM 6688 O O . PRO B 1 73 ? -44.719 -28.969 34.656 1 16.27 73 PRO B O 1
ATOM 6691 N N . GLY B 1 74 ? -44.875 -27.141 35.312 1 17.11 74 GLY B N 1
ATOM 6692 C CA . GLY B 1 74 ? -43.5 -26.609 35.25 1 17.11 74 GLY B CA 1
ATOM 6693 C C . GLY B 1 74 ? -42.625 -27.078 36.375 1 17.11 74 GLY B C 1
ATOM 6694 O O . GLY B 1 74 ? -41.469 -26.641 36.5 1 17.11 74 GLY B O 1
ATOM 6695 N N . GLN B 1 75 ? -42.969 -27.969 37.344 1 15.73 75 GLN B N 1
ATOM 6696 C CA . GLN B 1 75 ? -42.312 -27.641 38.594 1 15.73 75 GLN B CA 1
ATOM 6697 C C . GLN B 1 75 ? -40.844 -28.094 38.594 1 15.73 75 GLN B C 1
ATOM 6699 O O . GLN B 1 75 ? -40.031 -27.562 39.344 1 15.73 75 GLN B O 1
ATOM 6704 N N . TRP B 1 76 ? -40.25 -29.078 37.938 1 16.23 76 TRP B N 1
ATOM 6705 C CA . TRP B 1 76 ? -39.469 -29.984 38.781 1 16.23 76 TRP B CA 1
ATOM 6706 C C . TRP B 1 76 ? -38.188 -29.297 39.281 1 16.23 76 TRP B C 1
ATOM 6708 O O . TRP B 1 76 ? -37.594 -28.5 38.562 1 16.23 76 TRP B O 1
ATOM 6718 N N . GLU B 1 77 ? -37.781 -29.438 40.656 1 17.41 77 GLU B N 1
ATOM 6719 C CA . GLU B 1 77 ? -36.938 -29.062 41.75 1 17.41 77 GLU B CA 1
ATOM 6720 C C . GLU B 1 77 ? -35.562 -29.719 41.625 1 17.41 77 GLU B C 1
ATOM 6722 O O . GLU B 1 77 ? -34.625 -29.406 42.406 1 17.41 77 GLU B O 1
ATOM 6727 N N . GLY B 1 78 ? -35.156 -30.469 40.594 1 16.2 78 GLY B N 1
ATOM 6728 C CA . GLY B 1 78 ? -34.344 -31.594 41.031 1 16.2 78 GLY B CA 1
ATOM 6729 C C . GLY B 1 78 ? -32.938 -31.172 41.469 1 16.2 78 GLY B C 1
ATOM 6730 O O . GLY B 1 78 ? -32.062 -32.031 41.594 1 16.2 78 GLY B O 1
ATOM 6731 N N . ALA B 1 79 ? -32.312 -30 41.688 1 16.05 79 ALA B N 1
ATOM 6732 C CA . ALA B 1 79 ? -30.891 -29.922 41.438 1 16.05 79 ALA B CA 1
ATOM 6733 C C . ALA B 1 79 ? -30.109 -30.797 42.406 1 16.05 79 ALA B C 1
ATOM 6735 O O . ALA B 1 79 ? -28.938 -31.109 42.156 1 16.05 79 ALA B O 1
ATOM 6736 N N . GLN B 1 80 ? -30.531 -31.297 43.594 1 15.95 80 GLN B N 1
ATOM 6737 C CA . GLN B 1 80 ? -29.484 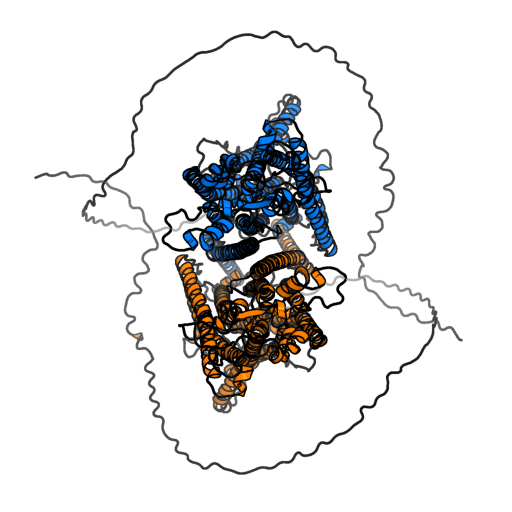-31.219 44.594 1 15.95 80 GLN B CA 1
ATOM 6738 C C . GLN B 1 80 ? -28.516 -32.406 44.469 1 15.95 80 GLN B C 1
ATOM 6740 O O . GLN B 1 80 ? -27.531 -32.469 45.219 1 15.95 80 GLN B O 1
ATOM 6745 N N . PHE B 1 81 ? -28.25 -33.094 43.406 1 16.31 81 PHE B N 1
ATOM 6746 C CA . PHE B 1 81 ? -27.797 -34.406 43.875 1 16.31 81 PHE B CA 1
ATOM 6747 C C . PHE B 1 81 ? -26.469 -34.281 44.625 1 16.31 81 PHE B C 1
ATOM 6749 O O . PHE B 1 81 ? -25.578 -33.531 44.188 1 16.31 81 PHE B O 1
ATOM 6756 N N . GLY B 1 82 ? -26.406 -34.812 45.875 1 15.58 82 GLY B N 1
ATOM 6757 C CA . GLY B 1 82 ? -25.531 -34.875 47 1 15.58 82 GLY B CA 1
ATOM 6758 C C . GLY B 1 82 ? -24.25 -35.656 46.719 1 15.58 82 GLY B C 1
ATOM 6759 O O . GLY B 1 82 ? -23.156 -35.125 46.812 1 15.58 82 GLY B O 1
ATOM 6760 N N . GLY B 1 83 ? -24.312 -37.062 46.906 1 15.73 83 GLY B N 1
ATOM 6761 C CA . GLY B 1 83 ? -23.531 -37.719 47.969 1 15.73 83 GLY B CA 1
ATOM 6762 C C . GLY B 1 83 ? -22.141 -38.125 47.5 1 15.73 83 GLY B C 1
ATOM 6763 O O . GLY B 1 83 ? -21.859 -38.125 46.312 1 15.73 83 GLY B O 1
ATOM 6764 N N . PRO B 1 84 ? -21.344 -38.938 48.344 1 16.84 84 PRO B N 1
ATOM 6765 C CA . PRO B 1 84 ? -20 -39.094 48.906 1 16.84 84 PRO B CA 1
ATOM 6766 C C . PRO B 1 84 ? -19.156 -40.094 48.125 1 16.84 84 PRO B C 1
ATOM 6768 O O . PRO B 1 84 ? -18 -39.812 47.812 1 16.84 84 PRO B O 1
ATOM 6771 N N . SER B 1 85 ? -19.562 -41.5 47.875 1 15.23 85 SER B N 1
ATOM 6772 C CA . SER B 1 85 ? -18.875 -42.531 48.656 1 15.23 85 SER B CA 1
ATOM 6773 C C . SER B 1 85 ? -17.609 -43 47.969 1 15.23 85 SER B C 1
ATOM 6775 O O . SER B 1 85 ? -17.438 -42.781 46.781 1 15.23 85 SER B O 1
ATOM 6777 N N . GLN B 1 86 ? -17.031 -44.312 48.406 1 15.92 86 GLN B N 1
ATOM 6778 C CA . GLN B 1 86 ? -15.859 -45 48.938 1 15.92 86 GLN B CA 1
ATOM 6779 C C . GLN B 1 86 ? -15.125 -45.781 47.875 1 15.92 86 GLN B C 1
ATOM 6781 O O . GLN B 1 86 ? -15.688 -46.062 46.781 1 15.92 86 GLN B O 1
ATOM 6786 N N . TRP B 1 87 ? -13.906 -46.5 48.188 1 16.41 87 TRP B N 1
ATOM 6787 C CA . TRP B 1 87 ? -12.531 -46.906 47.906 1 16.41 87 TRP B CA 1
ATOM 6788 C C . TRP B 1 87 ? -12.484 -48.25 47.188 1 16.41 87 TRP B C 1
ATOM 6790 O O . TRP B 1 87 ? -11.422 -48.688 46.75 1 16.41 87 TRP B O 1
ATOM 6800 N N . GLY B 1 88 ? -13.586 -49 46.781 1 15.05 88 GLY B N 1
ATOM 6801 C CA . GLY B 1 88 ? -13.305 -50.375 47.062 1 15.05 88 GLY B CA 1
ATOM 6802 C C . GLY B 1 88 ? -12.227 -50.969 46.188 1 15.05 88 GLY B C 1
ATOM 6803 O O . GLY B 1 88 ? -11.945 -50.469 45.094 1 15.05 88 GLY B O 1
ATOM 6804 N N . ARG B 1 89 ? -11.391 -52.094 46.656 1 16.25 89 ARG B N 1
ATOM 6805 C CA . ARG B 1 89 ? -10.148 -52.844 46.656 1 16.25 89 ARG B CA 1
ATOM 6806 C C . ARG B 1 89 ? -10.109 -53.875 45.531 1 16.25 89 ARG B C 1
ATOM 6808 O O . ARG B 1 89 ? -9.031 -54.25 45.062 1 16.25 89 ARG B O 1
ATOM 6815 N N . LEU B 1 90 ? -11.102 -54.312 44.625 1 14.8 90 LEU B N 1
ATOM 6816 C CA . LEU B 1 90 ? -11.094 -55.75 44.625 1 14.8 90 LEU B CA 1
ATOM 6817 C C . LEU B 1 90 ? -9.945 -56.312 43.781 1 14.8 90 LEU B C 1
ATOM 6819 O O . LEU B 1 90 ? -9.617 -55.719 42.75 1 14.8 90 LEU B O 1
ATOM 6823 N N . SER B 1 91 ? -9.258 -57.594 44.125 1 14.73 91 SER B N 1
ATOM 6824 C CA . SER B 1 91 ? -8.109 -58.5 44.156 1 14.73 91 SER B CA 1
ATOM 6825 C C . SER B 1 91 ? -8.047 -59.375 42.906 1 14.73 91 SER B C 1
ATOM 6827 O O . SER B 1 91 ? -6.961 -59.719 42.469 1 14.73 91 SER B O 1
ATOM 6829 N N . LEU B 1 92 ? -9.031 -59.938 42.125 1 14.66 92 LEU B N 1
ATOM 6830 C CA . LEU B 1 92 ? -8.93 -61.375 42.062 1 14.66 92 LEU B CA 1
ATOM 6831 C C . LEU B 1 92 ? -7.828 -61.812 41.125 1 14.66 92 LEU B C 1
ATOM 6833 O O . LEU B 1 92 ? -7.426 -61.062 40.25 1 14.66 92 LEU B O 1
ATOM 6837 N N . GLY B 1 93 ? -7.68 -63.312 40.781 1 14.75 93 GLY B N 1
ATOM 6838 C CA . GLY B 1 93 ? -6.879 -64.5 40.844 1 14.75 93 GLY B CA 1
ATOM 6839 C C . GLY B 1 93 ? -6.367 -64.938 39.469 1 14.75 93 GLY B C 1
ATOM 6840 O O . GLY B 1 93 ? -5.16 -65.125 39.281 1 14.75 93 GLY B O 1
ATOM 6841 N N . ALA B 1 94 ? -6.992 -65.938 38.5 1 14.87 94 ALA B N 1
ATOM 6842 C CA . ALA B 1 94 ? -6.633 -67.312 38.406 1 14.87 94 ALA B CA 1
ATOM 6843 C C . ALA B 1 94 ? -5.762 -67.562 37.156 1 14.87 94 ALA B C 1
ATOM 6845 O O . ALA B 1 94 ? -5.723 -66.75 36.25 1 14.87 94 ALA B O 1
ATOM 6846 N N . PRO B 1 95 ? -5.348 -69 36.719 1 15.92 95 PRO B N 1
ATOM 6847 C CA . PRO B 1 95 ? -4.203 -69.875 36.406 1 15.92 95 PRO B CA 1
ATOM 6848 C C . PRO B 1 95 ? -4.078 -70.188 34.906 1 15.92 95 PRO B C 1
ATOM 6850 O O . PRO B 1 95 ? -2.973 -70.125 34.344 1 15.92 95 PRO B O 1
ATOM 6853 N N . VAL B 1 96 ? -5.035 -70.5 33.875 1 15.36 96 VAL B N 1
ATOM 6854 C CA . VAL B 1 96 ? -5.062 -71.875 33.406 1 15.36 96 VAL B CA 1
ATOM 6855 C C . VAL B 1 96 ? -4.086 -72.062 32.219 1 15.36 96 VAL B C 1
ATOM 6857 O O . VAL B 1 96 ? -3.734 -71.062 31.562 1 15.36 96 VAL B O 1
ATOM 6860 N N . SER B 1 97 ? -3.852 -73.438 31.594 1 15.37 97 SER B N 1
ATOM 6861 C CA . SER B 1 97 ? -2.896 -74.5 31.234 1 15.37 97 SER B CA 1
ATOM 6862 C C . SER B 1 97 ? -2.742 -74.625 29.719 1 15.37 97 SER B C 1
ATOM 6864 O O . SER B 1 97 ? -1.623 -74.688 29.203 1 15.37 97 SER B O 1
ATOM 6866 N N . GLY B 1 98 ? -3.721 -74.812 28.656 1 15.26 98 GLY B N 1
ATOM 6867 C CA . GLY B 1 98 ? -3.766 -76.062 27.938 1 15.26 98 GLY B CA 1
ATOM 6868 C C . GLY B 1 98 ? -2.865 -76.125 26.719 1 15.26 98 GLY B C 1
ATOM 6869 O O . GLY B 1 98 ? -2.443 -75.062 26.234 1 15.26 98 GLY B O 1
ATOM 6870 N N . ARG B 1 99 ? -2.709 -77.438 25.891 1 16.25 99 ARG B N 1
ATOM 6871 C CA . ARG B 1 99 ? -1.79 -78.375 25.266 1 16.25 99 ARG B CA 1
ATOM 6872 C C . ARG B 1 99 ? -1.766 -78.25 23.75 1 16.25 99 ARG B C 1
ATOM 6874 O O . ARG B 1 99 ? -0.694 -78.188 23.141 1 16.25 99 ARG B O 1
ATOM 6881 N N . ALA B 1 100 ? -2.814 -78.25 22.766 1 15.2 100 ALA B N 1
ATOM 6882 C CA . ALA B 1 100 ? -2.967 -79.438 21.922 1 15.2 100 ALA B CA 1
ATOM 6883 C C . ALA B 1 100 ? -2.031 -79.375 20.719 1 15.2 100 ALA B C 1
ATOM 6885 O O . ALA B 1 100 ? -1.586 -78.312 20.312 1 15.2 100 ALA B O 1
ATOM 6886 N N . GLN B 1 101 ? -2.018 -80.5 19.781 1 15.41 101 GLN B N 1
ATOM 6887 C CA . GLN B 1 101 ? -1.167 -81.5 19.078 1 15.41 101 GLN B CA 1
ATOM 6888 C C . GLN B 1 101 ? -1.037 -81.125 17.609 1 15.41 101 GLN B C 1
ATOM 6890 O O . GLN B 1 101 ? 0.072 -81.062 17.062 1 15.41 101 GLN B O 1
ATOM 6895 N N . PHE B 1 102 ? -2.092 -81.188 16.688 1 15.41 102 PHE B N 1
ATOM 6896 C CA . PHE B 1 102 ? -2.143 -82.25 15.734 1 15.41 102 PHE B CA 1
ATOM 6897 C C . PHE B 1 102 ? -1.255 -82 14.531 1 15.41 102 PHE B C 1
ATOM 6899 O O . PHE B 1 102 ? -0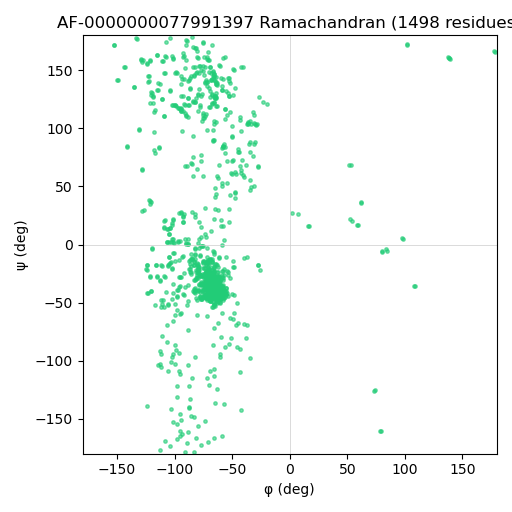.872 -80.875 14.281 1 15.41 102 PHE B O 1
ATOM 6906 N N . GLY B 1 103 ? -1.468 -82.875 13.352 1 15.69 103 GLY B N 1
ATOM 6907 C CA . GLY B 1 103 ? -0.836 -83.875 12.461 1 15.69 103 GLY B CA 1
ATOM 6908 C C . GLY B 1 103 ? -0.499 -83.25 11.102 1 15.69 103 GLY B C 1
ATOM 6909 O O . GLY B 1 103 ? 0.59 -82.688 10.906 1 15.69 103 GLY B O 1
ATOM 6910 N N . GLY B 1 104 ? -1.328 -83.688 9.992 1 15.93 104 GLY B N 1
ATOM 6911 C CA . GLY B 1 104 ? -1.021 -84.562 8.898 1 15.93 104 GLY B CA 1
ATOM 6912 C C . GLY B 1 104 ? -0.55 -83.875 7.648 1 15.93 104 GLY B C 1
ATOM 6913 O O . GLY B 1 104 ? -0.62 -82.625 7.57 1 15.93 104 GLY B O 1
ATOM 6914 N N . PRO B 1 105 ? -0.56 -84.562 6.441 1 17.31 105 PRO B N 1
ATOM 6915 C CA . PRO B 1 105 ? 0.284 -84.875 5.277 1 17.31 105 PRO B CA 1
ATOM 6916 C C . PRO B 1 105 ? -0.028 -84 4.082 1 17.31 105 PRO B C 1
ATOM 6918 O O . PRO B 1 105 ? 0.884 -83.438 3.48 1 17.31 105 PRO B O 1
ATOM 6921 N N . TRP B 1 106 ? -1.366 -84 3.451 1 15.42 106 TRP B N 1
ATOM 6922 C CA . TRP B 1 106 ? -1.632 -84.625 2.168 1 15.42 106 TRP B CA 1
ATOM 6923 C C . TRP B 1 106 ? -1.264 -83.688 1.012 1 15.42 106 TRP B C 1
ATOM 6925 O O . TRP B 1 106 ? -1.09 -82.5 1.202 1 15.42 106 TRP B O 1
ATOM 6935 N N . SER B 1 107 ? -2.104 -83.812 -0.263 1 15.62 107 SER B N 1
ATOM 6936 C CA . SER B 1 107 ? -2.166 -84.312 -1.644 1 15.62 107 SER B CA 1
ATOM 6937 C C . SER B 1 107 ? -2.207 -83.125 -2.623 1 15.62 107 SER B C 1
ATOM 6939 O O . SER B 1 107 ? -2.514 -82 -2.236 1 15.62 107 SER B O 1
ATOM 6941 N N . MET B 1 108 ? -2.342 -83.5 -4.035 1 17.03 108 MET B N 1
ATOM 6942 C CA . MET B 1 108 ? -1.918 -83.25 -5.414 1 17.03 108 MET B CA 1
ATOM 6943 C C . MET B 1 108 ? -2.816 -82.25 -6.086 1 17.03 108 MET B C 1
ATOM 6945 O O . MET B 1 108 ? -2.43 -81.625 -7.086 1 17.03 108 MET B O 1
ATOM 6949 N N . GLY B 1 109 ? -4.16 -82 -5.707 1 15.62 109 GLY B N 1
ATOM 6950 C CA . GLY B 1 109 ? -5.121 -82.125 -6.789 1 15.62 109 GLY B CA 1
ATOM 6951 C C . GLY B 1 109 ? -4.988 -81 -7.828 1 15.62 109 GLY B C 1
ATOM 6952 O O . GLY B 1 109 ? -4.469 -79.938 -7.535 1 15.62 109 GLY B O 1
ATOM 6953 N N . ARG B 1 110 ? -5.402 -81.312 -9.125 1 17.61 110 ARG B N 1
ATOM 6954 C CA . ARG B 1 110 ? -5.352 -81.125 -10.57 1 17.61 110 ARG B CA 1
ATOM 6955 C C . ARG B 1 110 ? -6.16 -79.875 -10.961 1 17.61 110 ARG B C 1
ATOM 6957 O O . ARG B 1 110 ? -5.844 -79.188 -11.953 1 17.61 110 ARG B O 1
ATOM 6964 N N . GLY B 1 111 ? -7.379 -79.562 -10.336 1 15.53 111 GLY B N 1
ATOM 6965 C CA . GLY B 1 111 ? -8.516 -79.438 -11.234 1 15.53 111 GLY B CA 1
ATOM 6966 C C . GLY B 1 111 ? -8.391 -78.25 -12.203 1 15.53 111 GLY B C 1
ATOM 6967 O O . GLY B 1 111 ? -7.523 -77.438 -12.047 1 15.53 111 GLY B O 1
ATOM 6968 N N . SER B 1 112 ? -9.656 -77.938 -12.883 1 16.41 112 SER B N 1
ATOM 6969 C CA . SER B 1 112 ? -10.43 -77.75 -14.094 1 16.41 112 SER B CA 1
ATOM 6970 C C . SER B 1 112 ? -10.422 -76.25 -14.5 1 16.41 112 SER B C 1
ATOM 6972 O O . SER B 1 112 ? -10.148 -75.375 -13.672 1 16.41 112 SER B O 1
ATOM 6974 N N . VAL B 1 113 ? -10.828 -76 -15.773 1 17.89 113 VAL B N 1
ATOM 6975 C CA . VAL B 1 113 ? -10.781 -75.25 -17.016 1 17.89 113 VAL B CA 1
ATOM 6976 C C . VAL B 1 113 ? -11.648 -74 -16.891 1 17.89 113 VAL B C 1
ATOM 6978 O O . VAL B 1 113 ? -11.312 -72.938 -17.422 1 17.89 113 VAL B O 1
ATOM 6981 N N . TRP B 1 114 ? -12.945 -74.062 -16.219 1 15.99 114 TRP B N 1
ATOM 6982 C CA . TRP B 1 114 ? -14.102 -73.625 -17.016 1 15.99 114 TRP B CA 1
ATOM 6983 C C . TRP B 1 114 ? -14.117 -72.125 -17.219 1 15.99 114 TRP B C 1
ATOM 6985 O O . TRP B 1 114 ? -14.156 -71.625 -18.359 1 15.99 114 TRP B O 1
ATOM 6995 N N . GLY B 1 115 ? -15.203 -71.438 -16.609 1 17.08 115 GLY B N 1
ATOM 6996 C CA . GLY B 1 115 ? -16.359 -70.812 -17.203 1 17.08 115 GLY B CA 1
ATOM 6997 C C . GLY B 1 115 ? -16.156 -69.312 -17.453 1 17.08 115 GLY B C 1
ATOM 6998 O O . GLY B 1 115 ? -15.266 -68.688 -16.859 1 17.08 115 GLY B O 1
ATOM 6999 N N . PRO B 1 116 ? -16.766 -68.75 -18.625 1 18.77 116 PRO B N 1
ATOM 7000 C CA . PRO B 1 116 ? -16.781 -67.562 -19.438 1 18.77 116 PRO B CA 1
ATOM 7001 C C . PRO B 1 116 ? -17.297 -66.312 -18.688 1 18.77 116 PRO B C 1
ATOM 7003 O O . PRO B 1 116 ? -18.516 -66.188 -18.453 1 18.77 116 PRO B O 1
ATOM 7006 N N . GLN B 1 117 ? -16.906 -66.062 -17.469 1 16.98 117 GLN B N 1
ATOM 7007 C CA . GLN B 1 117 ? -17.75 -65.062 -16.75 1 16.98 117 GLN B CA 1
ATOM 7008 C C . GLN B 1 117 ? -17.891 -63.781 -17.516 1 16.98 117 GLN B C 1
ATOM 7010 O O . GLN B 1 117 ? -16.922 -63.281 -18.109 1 16.98 117 GLN B O 1
ATOM 7015 N N . SER B 1 118 ? -19.25 -63.312 -17.656 1 17.97 118 SER B N 1
ATOM 7016 C CA . SER B 1 118 ? -20.062 -62.312 -18.312 1 17.97 118 SER B CA 1
ATOM 7017 C C . SER B 1 118 ? -19.547 -60.906 -18.016 1 17.97 118 SER B C 1
ATOM 7019 O O . SER B 1 118 ? -19.125 -60.625 -16.891 1 17.97 118 SER B O 1
ATOM 7021 N N . VAL B 1 119 ? -19 -60.219 -19.062 1 19.55 119 VAL B N 1
ATOM 7022 C CA . VAL B 1 119 ? -18.547 -58.875 -19.359 1 19.55 119 VAL B CA 1
ATOM 7023 C C . VAL B 1 119 ? -19.578 -57.875 -18.891 1 19.55 119 VAL B C 1
ATOM 7025 O O . VAL B 1 119 ? -20.672 -57.781 -19.453 1 19.55 119 VAL B O 1
ATOM 7028 N N . GLY B 1 120 ? -19.891 -57.844 -17.531 1 18.42 120 GLY B N 1
ATOM 7029 C CA . GLY B 1 120 ? -20.906 -56.969 -17.016 1 18.42 120 GLY B CA 1
ATOM 7030 C C . GLY B 1 120 ? -20.875 -55.562 -17.656 1 18.42 120 GLY B C 1
ATOM 7031 O O . GLY B 1 120 ? -19.875 -55.188 -18.25 1 18.42 120 GLY B O 1
ATOM 7032 N N . GLY B 1 121 ? -22.109 -54.812 -17.703 1 19.53 121 GLY B N 1
ATOM 7033 C CA . GLY B 1 121 ? -22.828 -53.656 -18.25 1 19.53 121 GLY B CA 1
ATOM 7034 C C . GLY B 1 121 ? -22.141 -52.344 -17.938 1 19.53 121 GLY B C 1
ATOM 7035 O O . GLY B 1 121 ? -21.969 -52 -16.766 1 19.53 121 GLY B O 1
ATOM 7036 N N . LEU B 1 122 ? -21.125 -51.875 -18.734 1 21.09 122 LEU B N 1
ATOM 7037 C CA . LEU B 1 122 ? -20.516 -50.562 -18.828 1 21.09 122 LEU B CA 1
ATOM 7038 C C . LEU B 1 122 ? -21.578 -49.469 -18.828 1 21.09 122 LEU B C 1
ATOM 7040 O O . LEU B 1 122 ? -22.391 -49.375 -19.75 1 21.09 122 LEU B O 1
ATOM 7044 N N . SER B 1 123 ? -22.141 -49.094 -17.609 1 20.03 123 SER B N 1
ATOM 7045 C CA . SER B 1 123 ? -23.156 -48.062 -17.469 1 20.03 123 SER B CA 1
ATOM 7046 C C . SER B 1 123 ? -22.75 -46.781 -18.188 1 20.03 123 SER B C 1
ATOM 7048 O O . SER B 1 123 ? -21.672 -46.25 -17.938 1 20.03 123 SER B O 1
ATOM 7050 N N . LEU B 1 124 ? -23.125 -46.5 -19.484 1 21.66 124 LEU B N 1
ATOM 7051 C CA . LEU B 1 124 ? -23.234 -45.406 -20.469 1 21.66 124 LEU B CA 1
ATOM 7052 C C . LEU B 1 124 ? -23.672 -44.125 -19.812 1 21.66 124 LEU B C 1
ATOM 7054 O O . LEU B 1 124 ? -23.875 -43.094 -20.484 1 21.66 124 LEU B O 1
ATOM 7058 N N . GLY B 1 125 ? -24.125 -44.094 -18.516 1 23.53 125 GLY B N 1
ATOM 7059 C CA . GLY B 1 125 ? -24.891 -42.938 -18.078 1 23.53 125 GLY B CA 1
ATOM 7060 C C . GLY B 1 125 ? -24.078 -41.688 -18 1 23.53 125 GLY B C 1
ATOM 7061 O O . GLY B 1 125 ? -24.625 -40.562 -18.047 1 23.53 125 GLY B O 1
ATOM 7062 N N . VAL B 1 126 ? -22.812 -41.781 -17.609 1 25.02 126 VAL B N 1
ATOM 7063 C CA . VAL B 1 126 ? -22.172 -40.531 -17.188 1 25.02 126 VAL B CA 1
ATOM 7064 C C . VAL B 1 126 ? -21.875 -39.656 -18.406 1 25.02 126 VAL B C 1
ATOM 7066 O O . VAL B 1 126 ? -21.594 -38.469 -18.25 1 25.02 126 VAL B O 1
ATOM 7069 N N . ILE B 1 127 ? -21.703 -40.25 -19.609 1 23.59 127 ILE B N 1
ATOM 7070 C CA . ILE B 1 127 ? -21.156 -39.438 -20.703 1 23.59 127 ILE B CA 1
ATOM 7071 C C . ILE B 1 127 ? -22.188 -38.438 -21.172 1 23.59 127 ILE B C 1
ATOM 7073 O O . ILE B 1 127 ? -21.859 -37.469 -21.844 1 23.59 127 ILE B O 1
ATOM 7077 N N . ARG B 1 128 ? -23.469 -38.844 -21.156 1 26.98 128 ARG B N 1
ATOM 7078 C CA . ARG B 1 128 ? -24.453 -38.125 -21.953 1 26.98 128 ARG B CA 1
ATOM 7079 C C . ARG B 1 128 ? -24.672 -36.688 -21.422 1 26.98 128 ARG B C 1
ATOM 7081 O O . ARG B 1 128 ? -25.125 -35.812 -22.141 1 26.98 128 ARG B O 1
ATOM 7088 N N . GLY B 1 129 ? -24.641 -36.531 -20.078 1 27.77 129 GLY B N 1
ATOM 7089 C CA . GLY B 1 129 ? -25.234 -35.344 -19.5 1 27.77 129 GLY B CA 1
ATOM 7090 C C . GLY B 1 129 ? -24.422 -34.094 -19.766 1 27.77 129 GLY B C 1
ATOM 7091 O O . GLY B 1 129 ? -24.781 -33 -19.312 1 27.77 129 GLY B O 1
ATOM 7092 N N . LEU B 1 130 ? -23.188 -34.219 -20.172 1 25.17 130 LEU B N 1
ATOM 7093 C CA . LEU B 1 130 ? -22.359 -33.031 -20.125 1 25.17 130 LEU B CA 1
ATOM 7094 C C . LEU B 1 130 ? -22.719 -32.094 -21.266 1 25.17 130 LEU B C 1
ATOM 7096 O O . LEU B 1 130 ? -22.141 -31 -21.359 1 25.17 130 LEU B O 1
ATOM 7100 N N . PHE B 1 131 ? -23.234 -32.562 -22.422 1 27.64 131 PHE B N 1
ATOM 7101 C CA . PHE B 1 131 ? -23.219 -31.734 -23.609 1 27.64 131 PHE B CA 1
ATOM 7102 C C . PHE B 1 131 ? -24.312 -30.688 -23.547 1 27.64 131 PHE B C 1
ATOM 7104 O O . PHE B 1 131 ? -25.5 -31.016 -23.672 1 27.64 131 PHE B O 1
ATOM 7111 N N . GLY B 1 132 ? -24.219 -29.672 -22.734 1 27.8 132 GLY B N 1
ATOM 7112 C CA . GLY B 1 132 ? -25.172 -28.578 -22.734 1 27.8 132 GLY B CA 1
ATOM 7113 C C . GLY B 1 132 ? -25.312 -27.891 -24.078 1 27.8 132 GLY B C 1
ATOM 7114 O O . GLY B 1 132 ? -24.328 -27.344 -24.594 1 27.8 132 GLY B O 1
ATOM 7115 N N . GLY B 1 133 ? -26.062 -28.453 -25.094 1 29.19 133 GLY B N 1
ATOM 7116 C CA . GLY B 1 133 ? -26.422 -28.062 -26.438 1 29.19 133 GLY B CA 1
ATOM 7117 C C . GLY B 1 133 ? -27 -26.656 -26.531 1 29.19 133 GLY B C 1
ATOM 7118 O O . GLY B 1 133 ? -28.156 -26.438 -26.156 1 29.19 133 GLY B O 1
ATOM 7119 N N . PRO B 1 134 ? -26.281 -25.562 -26.172 1 29.34 134 PRO B N 1
ATOM 7120 C CA . PRO B 1 134 ? -27.125 -24.391 -26.422 1 29.34 134 PRO B CA 1
ATOM 7121 C C . PRO B 1 134 ? -27.578 -24.281 -27.875 1 29.34 134 PRO B C 1
ATOM 7123 O O . PRO B 1 134 ? -28.516 -23.547 -28.172 1 29.34 134 PRO B O 1
ATOM 7126 N N . ARG B 1 135 ? -26.688 -24.703 -28.812 1 30.56 135 ARG B N 1
ATOM 7127 C CA . ARG B 1 135 ? -27.094 -24.312 -30.172 1 30.56 135 ARG B CA 1
ATOM 7128 C C . ARG B 1 135 ? -28.359 -25.047 -30.594 1 30.56 135 ARG B C 1
ATOM 7130 O O . ARG B 1 135 ? -28.812 -24.906 -31.734 1 30.56 135 ARG B O 1
ATOM 7137 N N . LEU B 1 136 ? -28.656 -26.109 -29.812 1 29.59 136 LEU B N 1
ATOM 7138 C CA . LEU B 1 136 ? -29.781 -26.797 -30.422 1 29.59 136 LEU B CA 1
ATOM 7139 C C . LEU B 1 136 ? -31.031 -25.922 -30.391 1 29.59 136 LEU B C 1
ATOM 7141 O O . LEU B 1 136 ? -32.125 -26.375 -30.719 1 29.59 136 LEU B O 1
ATOM 7145 N N . ARG B 1 137 ? -31.016 -24.844 -29.75 1 29.59 137 ARG B N 1
ATOM 7146 C CA . ARG B 1 137 ? -32.312 -24.188 -29.719 1 29.59 137 ARG B CA 1
ATOM 7147 C C . ARG B 1 137 ? -32.719 -23.734 -31.109 1 29.59 137 ARG B C 1
ATOM 7149 O O . ARG B 1 137 ? -33.812 -23.156 -31.297 1 29.59 137 ARG B O 1
ATOM 7156 N N . GLU B 1 138 ? -31.812 -23.578 -32.062 1 30.3 138 GLU B N 1
ATOM 7157 C CA . GLU B 1 138 ? -32.469 -23.016 -33.219 1 30.3 138 GLU B CA 1
ATOM 7158 C C . GLU B 1 138 ? -33.438 -24.016 -33.844 1 30.3 138 GLU B C 1
ATOM 7160 O O . GLU B 1 138 ? -34.375 -23.625 -34.562 1 30.3 138 GLU B O 1
ATOM 7165 N N . ALA B 1 139 ? -33.031 -25.312 -34.094 1 28.33 139 ALA B N 1
ATOM 7166 C CA . ALA B 1 139 ? -34.094 -26.094 -34.75 1 28.33 139 ALA B CA 1
ATOM 7167 C C . ALA B 1 139 ? -35.25 -26.344 -33.781 1 28.33 139 ALA B C 1
ATOM 7169 O O . ALA B 1 139 ? -35.094 -26.453 -32.594 1 28.33 139 ALA B O 1
ATOM 7170 N N . ARG B 1 140 ? -36.688 -26.078 -34.219 1 28.86 140 ARG B N 1
ATOM 7171 C CA . ARG B 1 140 ? -37.969 -26.156 -33.5 1 28.86 140 ARG B CA 1
ATOM 7172 C C . ARG B 1 140 ? -37.938 -27.344 -32.531 1 28.86 140 ARG B C 1
ATOM 7174 O O . ARG B 1 140 ? -38.531 -27.266 -31.438 1 28.86 140 ARG B O 1
ATOM 7181 N N . VAL B 1 141 ? -37.938 -28.578 -33.188 1 28.77 141 VAL B N 1
ATOM 7182 C CA . VAL B 1 141 ? -38.375 -29.797 -32.531 1 28.77 141 VAL B CA 1
ATOM 7183 C C . VAL B 1 141 ? -37.344 -30.219 -31.484 1 28.77 141 VAL B C 1
ATOM 7185 O O . VAL B 1 141 ? -37.406 -31.328 -30.938 1 28.77 141 VAL B O 1
ATOM 7188 N N . SER B 1 142 ? -36.219 -29.719 -31.531 1 28.45 142 SER B N 1
ATOM 7189 C CA . SER B 1 142 ? -35.281 -30.469 -30.703 1 28.45 142 SER B CA 1
ATOM 7190 C C . SER B 1 142 ? -35.75 -30.531 -29.25 1 28.45 142 SER B C 1
ATOM 7192 O O . SER B 1 142 ? -35.906 -29.5 -28.594 1 28.45 142 SER B O 1
ATOM 7194 N N . SER B 1 143 ? -36.688 -31.547 -28.953 1 27.36 143 SER B N 1
ATOM 7195 C CA . SER B 1 143 ? -37 -32.031 -27.625 1 27.36 143 SER B CA 1
ATOM 7196 C C . SER B 1 143 ? -35.781 -32 -26.703 1 27.36 143 SER B C 1
ATOM 7198 O O . SER B 1 143 ? -34.656 -32.312 -27.156 1 27.36 143 SER B O 1
ATOM 7200 N N . SER B 1 144 ? -35.75 -31.016 -25.812 1 31.3 144 SER B N 1
ATOM 7201 C CA . SER B 1 144 ? -34.844 -30.938 -24.672 1 31.3 144 SER B CA 1
ATOM 7202 C C . SER B 1 144 ? -34.406 -32.344 -24.203 1 31.3 144 SER B C 1
ATOM 7204 O O . SER B 1 144 ? -35.25 -33.125 -23.781 1 31.3 144 SER B O 1
ATOM 7206 N N . VAL B 1 145 ? -33.625 -33.062 -25 1 29.14 145 VAL B N 1
ATOM 7207 C CA . VAL B 1 145 ? -33.062 -34.312 -24.5 1 29.14 145 VAL B CA 1
ATOM 7208 C C . VAL B 1 145 ? -32.625 -34.156 -23.047 1 29.14 145 VAL B C 1
ATOM 7210 O O . VAL B 1 145 ? -31.656 -33.438 -22.766 1 29.14 145 VAL B O 1
ATOM 7213 N N . CYS B 1 146 ? -33.594 -33.781 -22.203 1 28.66 146 CYS B N 1
ATOM 7214 C CA . CYS B 1 146 ? -33.344 -33.969 -20.781 1 28.66 146 CYS B CA 1
ATOM 7215 C C . CYS B 1 146 ? -32.844 -35.375 -20.484 1 28.66 146 CYS B C 1
ATOM 7217 O O . CYS B 1 146 ? -33.5 -36.344 -20.812 1 28.66 146 CYS B O 1
ATOM 7219 N N . SER B 1 147 ? -31.578 -35.719 -20.844 1 29.69 147 SER B N 1
ATOM 7220 C CA . SER B 1 147 ? -31.094 -36.969 -20.25 1 29.69 147 SER B CA 1
ATOM 7221 C C . SER B 1 147 ? -31.719 -37.219 -18.875 1 29.69 147 SER B C 1
ATOM 7223 O O . SER B 1 147 ? -31.609 -36.375 -17.984 1 29.69 147 SER B O 1
ATOM 7225 N N . LEU B 1 148 ? -32.875 -37.875 -18.844 1 28.14 148 LEU B N 1
ATOM 7226 C CA . LEU B 1 148 ? -33.531 -38.406 -17.672 1 28.14 148 LEU B CA 1
ATOM 7227 C C . LEU B 1 148 ? -32.562 -39.188 -16.797 1 28.14 148 LEU B C 1
ATOM 7229 O O . LEU B 1 148 ? -32.281 -40.344 -17.062 1 28.14 148 LEU B O 1
ATOM 7233 N N . ALA B 1 149 ? -31.375 -38.75 -16.516 1 29.25 149 ALA B N 1
ATOM 7234 C CA . ALA B 1 149 ? -30.719 -39.469 -15.438 1 29.25 149 ALA B CA 1
ATOM 7235 C C . ALA B 1 149 ? -31.688 -39.719 -14.289 1 29.25 149 ALA B C 1
ATOM 7237 O O . ALA B 1 149 ? -32.438 -38.844 -13.906 1 29.25 149 ALA B O 1
ATOM 7238 N N . LYS B 1 150 ? -32.156 -40.969 -14.086 1 31.69 150 LYS B N 1
ATOM 7239 C CA . LYS B 1 150 ? -32.938 -41.438 -12.922 1 31.69 150 LYS B CA 1
ATOM 7240 C C . LYS B 1 150 ? -32.469 -40.719 -11.656 1 31.69 150 LYS B C 1
ATOM 7242 O O . LYS B 1 150 ? -31.312 -40.781 -11.266 1 31.69 150 LYS B O 1
ATOM 7247 N N . LEU B 1 151 ? -33 -39.594 -11.32 1 32.69 151 LEU B N 1
ATOM 7248 C CA . LEU B 1 151 ? -32.906 -39 -9.984 1 32.69 151 LEU B CA 1
ATOM 7249 C C . LEU B 1 151 ? -33.094 -40.062 -8.914 1 32.69 151 LEU B C 1
ATOM 7251 O O . LEU B 1 151 ? -34.188 -40.656 -8.789 1 32.69 151 LEU B O 1
ATOM 7255 N N . GLU B 1 152 ? -32.281 -41.062 -8.719 1 30.98 152 GLU B N 1
ATOM 7256 C CA . GLU B 1 152 ? -32.531 -41.656 -7.406 1 30.98 152 GLU B CA 1
ATOM 7257 C C . GLU B 1 152 ? -33.031 -40.594 -6.414 1 30.98 152 GLU B C 1
ATOM 7259 O O . GLU B 1 152 ? -32.531 -39.469 -6.398 1 30.98 152 GLU B O 1
ATOM 7264 N N . PRO B 1 153 ? -34.281 -40.719 -6.027 1 31.41 153 PRO B N 1
ATOM 7265 C CA . PRO B 1 153 ? -34.75 -39.781 -5.016 1 31.41 153 PRO B CA 1
ATOM 7266 C C . PRO B 1 153 ? -33.656 -39.344 -4.039 1 31.41 153 PRO B C 1
ATOM 7268 O O . PRO B 1 153 ? -33.031 -40.219 -3.402 1 31.41 153 PRO B O 1
ATOM 7271 N N . VAL B 1 154 ? -32.781 -38.5 -4.379 1 34.34 154 VAL B N 1
ATOM 7272 C CA . VAL B 1 154 ? -32.031 -37.938 -3.27 1 34.34 154 VAL B CA 1
ATOM 7273 C C . VAL B 1 154 ? -32.906 -37.938 -2.008 1 34.34 154 VAL B C 1
ATOM 7275 O O . VAL B 1 154 ? -34.094 -37.594 -2.061 1 34.34 154 VAL B O 1
ATOM 7278 N N . ALA B 1 155 ? -32.688 -38.875 -1.046 1 32.41 155 ALA B N 1
ATOM 7279 C CA . ALA B 1 155 ? -33.344 -38.844 0.248 1 32.41 155 ALA B CA 1
ATOM 7280 C C . ALA B 1 155 ? -33.875 -37.469 0.579 1 32.41 155 ALA B C 1
ATOM 7282 O O . ALA B 1 155 ? -33.25 -36.469 0.195 1 32.41 155 ALA B O 1
ATOM 7283 N N . PRO B 1 156 ? -35.156 -37.312 0.802 1 33 156 PRO B N 1
ATOM 7284 C CA . PRO B 1 156 ? -35.719 -36.031 1.267 1 33 156 PRO B CA 1
ATOM 7285 C C . PRO B 1 156 ? -34.719 -35.219 2.117 1 33 156 PRO B C 1
ATOM 7287 O O . PRO B 1 156 ? -33.969 -35.812 2.9 1 33 156 PRO B O 1
ATOM 7290 N N . TRP B 1 157 ? -34.125 -34.25 1.607 1 35.47 157 TRP B N 1
ATOM 7291 C CA . TRP B 1 157 ? -33.469 -33.219 2.445 1 35.47 157 TRP B CA 1
ATOM 7292 C C . TRP B 1 157 ? -34.219 -33.062 3.766 1 35.47 157 TRP B C 1
ATOM 7294 O O . TRP B 1 157 ? -35.344 -32.531 3.803 1 35.47 157 TRP B O 1
ATOM 7304 N N . GLY B 1 158 ? -34.531 -34.062 4.523 1 31.75 158 GLY B N 1
ATOM 7305 C CA . GLY B 1 158 ? -35.062 -33.844 5.855 1 31.75 158 GLY B CA 1
ATOM 7306 C C . GLY B 1 158 ? -34.406 -32.656 6.562 1 31.75 158 GLY B C 1
ATOM 7307 O O . GLY B 1 158 ? -33.219 -32.75 6.957 1 31.75 158 GLY B O 1
ATOM 7308 N N . LEU B 1 159 ? -34.594 -31.422 6.156 1 35 159 LEU B N 1
ATOM 7309 C CA . LEU B 1 159 ? -34.438 -30.281 7.062 1 35 159 LEU B CA 1
ATOM 7310 C C . LEU B 1 159 ? -34.875 -30.656 8.477 1 35 159 LEU B C 1
ATOM 7312 O O . LEU B 1 159 ? -36.062 -30.625 8.805 1 35 159 LEU B O 1
ATOM 7316 N N . GLY B 1 160 ? -34.469 -31.734 9.109 1 33.5 160 GLY B N 1
ATOM 7317 C CA . GLY B 1 160 ? -34.719 -31.797 10.547 1 33.5 160 GLY B CA 1
ATOM 7318 C C . GLY B 1 160 ? -34.281 -30.547 11.281 1 33.5 160 GLY B C 1
ATOM 7319 O O . GLY B 1 160 ? -33.5 -29.75 10.758 1 33.5 160 GLY B O 1
ATOM 7320 N N . PRO B 1 161 ? -34.938 -30.125 12.477 1 33.66 161 PRO B N 1
ATOM 7321 C CA . PRO B 1 161 ? -34.812 -28.891 13.234 1 33.66 161 PRO B CA 1
ATOM 7322 C C . PRO B 1 161 ? -33.344 -28.562 13.578 1 33.66 161 PRO B C 1
ATOM 7324 O O . PRO B 1 161 ? -33.094 -27.609 14.32 1 33.66 161 PRO B O 1
ATOM 7327 N N . ARG B 1 162 ? -32.438 -29.578 13.734 1 33.91 162 ARG B N 1
ATOM 7328 C CA . ARG B 1 162 ? -31.25 -29.141 14.461 1 33.91 162 ARG B CA 1
ATOM 7329 C C . ARG B 1 162 ? -30.344 -28.297 13.586 1 33.91 162 ARG B C 1
ATOM 7331 O O . ARG B 1 162 ? -29.953 -28.719 12.492 1 33.91 162 ARG B O 1
ATOM 7338 N N . PRO B 1 163 ? -30.125 -27.031 13.742 1 35.41 163 PRO B N 1
ATOM 7339 C CA . PRO B 1 163 ? -29.375 -25.969 13.086 1 35.41 163 PRO B CA 1
ATOM 7340 C C . PRO B 1 163 ? -27.922 -26.359 12.781 1 35.41 163 PRO B C 1
ATOM 7342 O O . PRO B 1 163 ? -27.266 -25.703 11.969 1 35.41 163 PRO B O 1
ATOM 7345 N N . ASP B 1 164 ? -27.172 -27.031 13.734 1 36.19 164 ASP B N 1
ATOM 7346 C CA . ASP B 1 164 ? -25.719 -26.938 13.797 1 36.19 164 ASP B CA 1
ATOM 7347 C C . ASP B 1 164 ? -25.078 -27.438 12.508 1 36.19 164 ASP B C 1
ATOM 7349 O O . ASP B 1 164 ? -24.219 -26.766 11.922 1 36.19 164 ASP B O 1
ATOM 7353 N N . VAL B 1 165 ? -24.625 -28.891 12.43 1 37.16 165 VAL B N 1
ATOM 7354 C CA . VAL B 1 165 ? -23.641 -29.766 11.789 1 37.16 165 VAL B CA 1
ATOM 7355 C C . VAL B 1 165 ? -24.062 -30.016 10.344 1 37.16 165 VAL B C 1
ATOM 7357 O O . VAL B 1 165 ? -23.422 -30.797 9.641 1 37.16 165 VAL B O 1
ATOM 7360 N N . SER B 1 166 ? -25.047 -29.609 9.758 1 36.69 166 SER B N 1
ATOM 7361 C CA . SER B 1 166 ? -25.703 -29.953 8.5 1 36.69 166 SER B CA 1
ATOM 7362 C C . SER B 1 166 ? -24.984 -29.312 7.312 1 36.69 166 SER B C 1
ATOM 7364 O O . SER B 1 166 ? -25.391 -29.516 6.164 1 36.69 166 SER B O 1
ATOM 7366 N N . LEU B 1 167 ? -24.328 -28.359 7.562 1 40.91 167 LEU B N 1
ATOM 7367 C CA . LEU B 1 167 ? -23.719 -27.672 6.43 1 40.91 167 LEU B CA 1
ATOM 7368 C C . LEU B 1 167 ? -22.703 -28.562 5.73 1 40.91 167 LEU B C 1
ATOM 7370 O O . LEU B 1 167 ? -22.609 -28.578 4.5 1 40.91 167 LEU B O 1
ATOM 7374 N N . LEU B 1 168 ? -21.828 -29.172 6.52 1 40.66 168 LEU B N 1
ATOM 7375 C CA . LEU B 1 168 ? -20.828 -30.062 5.953 1 40.66 168 LEU B CA 1
ATOM 7376 C C . LEU B 1 168 ? -21.484 -31.25 5.262 1 40.66 168 LEU B C 1
ATOM 7378 O O . LEU B 1 168 ? -20.953 -31.766 4.27 1 40.66 168 LEU B O 1
ATOM 7382 N N . LEU B 1 169 ? -22.516 -31.719 5.828 1 39.25 169 LEU B N 1
ATOM 7383 C CA . LEU B 1 169 ? -23.234 -32.906 5.34 1 39.25 169 LEU B CA 1
ATOM 7384 C C . LEU B 1 169 ? -23.859 -32.625 3.977 1 39.25 169 LEU B C 1
ATOM 7386 O O . LEU B 1 169 ? -24.266 -33.562 3.273 1 39.25 169 LEU B O 1
ATOM 7390 N N . LEU B 1 170 ? -24.062 -31.391 3.699 1 45.62 170 LEU B N 1
ATOM 7391 C CA . LEU B 1 170 ? -24.656 -30.984 2.43 1 45.62 170 LEU B CA 1
ATOM 7392 C C . LEU B 1 170 ? -23.609 -30.984 1.319 1 45.62 170 LEU B C 1
ATOM 7394 O O . LEU B 1 170 ? -23.953 -30.953 0.136 1 45.62 170 LEU B O 1
ATOM 7398 N N . LEU B 1 171 ? -22.406 -31.016 1.662 1 52.28 171 LEU B N 1
ATOM 7399 C CA . LEU B 1 171 ? -21.391 -30.812 0.633 1 52.28 171 LEU B CA 1
ATOM 7400 C C . LEU B 1 171 ? -21.188 -32.062 -0.194 1 52.28 171 LEU B C 1
ATOM 7402 O O . LEU B 1 171 ? -21.047 -32 -1.416 1 52.28 171 LEU B O 1
ATOM 7406 N N . SER B 1 172 ? -21.078 -33.281 0.476 1 53.91 172 SER B N 1
ATOM 7407 C CA . SER B 1 172 ? -20.625 -34.438 -0.288 1 53.91 172 SER B CA 1
ATOM 7408 C C . SER B 1 172 ? -21.719 -34.906 -1.26 1 53.91 172 SER B C 1
ATOM 7410 O O . SER B 1 172 ? -21.438 -35.125 -2.441 1 53.91 172 SER B O 1
ATOM 7412 N N . PRO B 1 173 ? -22.875 -35.031 -0.802 1 51.81 173 PRO B N 1
ATOM 7413 C CA . PRO B 1 173 ? -23.844 -35.531 -1.796 1 51.81 173 PRO B CA 1
ATOM 7414 C C . PRO B 1 173 ? -24.156 -34.5 -2.871 1 51.81 173 PRO B C 1
ATOM 7416 O O . PRO B 1 173 ? -24.453 -34.844 -4.012 1 51.81 173 PRO B O 1
ATOM 7419 N N . HIS B 1 174 ? -23.922 -33.25 -2.586 1 59.44 174 HIS B N 1
ATOM 7420 C CA . HIS B 1 174 ? -24.234 -32.156 -3.488 1 59.44 174 HIS B CA 1
ATOM 7421 C C . HIS B 1 174 ? -23.156 -31.984 -4.551 1 59.44 174 HIS B C 1
ATOM 7423 O O . HIS B 1 174 ? -23.438 -31.562 -5.672 1 59.44 174 HIS B O 1
ATOM 7429 N N . ARG B 1 175 ? -22.062 -32.438 -4.195 1 70.5 175 ARG B N 1
ATOM 7430 C CA . ARG B 1 175 ? -20.969 -32.312 -5.145 1 70.5 175 ARG B CA 1
ATOM 7431 C C . ARG B 1 175 ? -21.203 -33.188 -6.379 1 70.5 175 ARG B C 1
ATOM 7433 O O . ARG B 1 175 ? -20.984 -32.719 -7.508 1 70.5 175 ARG B O 1
ATOM 7440 N N . ASN B 1 176 ? -21.672 -34.312 -6.094 1 70.94 176 ASN B N 1
ATOM 7441 C CA . ASN B 1 176 ? -21.875 -35.219 -7.215 1 70.94 176 ASN B CA 1
ATOM 7442 C C . ASN B 1 176 ? -23.062 -34.812 -8.07 1 70.94 176 ASN B C 1
ATOM 7444 O O . ASN B 1 176 ? -23.078 -35.062 -9.281 1 70.94 176 ASN B O 1
ATOM 7448 N N . TYR B 1 177 ? -23.875 -34.125 -7.398 1 71.62 177 TYR B N 1
ATOM 7449 C CA . TYR B 1 177 ? -25.078 -33.75 -8.117 1 71.62 177 TYR B CA 1
ATOM 7450 C C . TYR B 1 177 ? -24.906 -32.375 -8.781 1 71.62 177 TYR B C 1
ATOM 7452 O O . TYR B 1 177 ? -25.188 -32.25 -9.977 1 71.62 177 TYR B O 1
ATOM 7460 N N . PHE B 1 178 ? -24.375 -31.453 -8.203 1 78.12 178 PHE B N 1
ATOM 7461 C CA . PHE B 1 178 ? -24.359 -30.062 -8.68 1 78.12 178 PHE B CA 1
ATOM 7462 C C . PHE B 1 178 ? -22.984 -29.719 -9.242 1 78.12 178 PHE B C 1
ATOM 7464 O O . PHE B 1 178 ? -22.844 -28.719 -9.961 1 78.12 178 PHE B O 1
ATOM 7471 N N . GLY B 1 179 ? -22.047 -30.438 -8.969 1 83.19 179 GLY B N 1
ATOM 7472 C CA . GLY B 1 179 ? -20.719 -30.109 -9.453 1 83.19 179 GLY B CA 1
ATOM 7473 C C . GLY B 1 179 ? -19.828 -29.484 -8.398 1 83.19 179 GLY B C 1
ATOM 7474 O O . GLY B 1 179 ? -20.312 -29.078 -7.34 1 83.19 179 GLY B O 1
ATOM 7475 N N . GLU B 1 180 ? -18.625 -29.328 -8.695 1 86.06 180 GLU B N 1
ATOM 7476 C CA . GLU B 1 180 ? -17.641 -28.828 -7.734 1 86.06 180 GLU B CA 1
ATOM 7477 C C . GLU B 1 180 ? -17.719 -27.312 -7.59 1 86.06 180 GLU B C 1
ATOM 7479 O O . GLU B 1 180 ? -17.438 -26.766 -6.52 1 86.06 180 GLU B O 1
ATOM 7484 N N . LYS B 1 181 ? -18.125 -26.672 -8.602 1 86.5 181 LYS B N 1
ATOM 7485 C CA . LYS B 1 181 ? -18.234 -25.219 -8.539 1 86.5 181 LYS B CA 1
ATOM 7486 C C . LYS B 1 181 ? -19.297 -24.781 -7.535 1 86.5 181 LYS B C 1
ATOM 7488 O O . LYS B 1 181 ? -19.062 -23.875 -6.734 1 86.5 181 LYS B O 1
ATOM 7493 N N . VAL B 1 182 ? -20.438 -25.391 -7.551 1 87.56 182 VAL B N 1
ATOM 7494 C CA . VAL B 1 182 ? -21.516 -25.078 -6.625 1 87.56 182 VAL B CA 1
ATOM 7495 C C . VAL B 1 182 ? -21.141 -25.516 -5.215 1 87.56 182 VAL B C 1
ATOM 7497 O O . VAL B 1 182 ? -21.438 -24.828 -4.238 1 87.56 182 VAL B O 1
ATOM 7500 N N . ALA B 1 183 ? -20.484 -26.625 -5.188 1 88.25 183 ALA B N 1
ATOM 7501 C CA . ALA B 1 183 ? -20.062 -27.125 -3.885 1 88.25 183 ALA B CA 1
ATOM 7502 C C . ALA B 1 183 ? -19.047 -26.188 -3.236 1 88.25 183 ALA B C 1
ATOM 7504 O O . ALA B 1 183 ? -19.078 -25.969 -2.023 1 88.25 183 ALA B O 1
ATOM 7505 N N . LEU B 1 184 ? -18.219 -25.672 -4.035 1 89.62 184 LEU B N 1
ATOM 7506 C CA . LEU B 1 184 ? -17.219 -24.734 -3.523 1 89.62 184 LEU B CA 1
ATOM 7507 C C . LEU B 1 184 ? -17.875 -23.453 -3.057 1 89.62 184 LEU B C 1
ATOM 7509 O O . LEU B 1 184 ? -17.422 -22.828 -2.098 1 89.62 184 LEU B O 1
ATOM 7513 N N . TYR B 1 185 ? -18.922 -23.047 -3.697 1 91.12 185 TYR B N 1
ATOM 7514 C CA . TYR B 1 185 ? -19.672 -21.859 -3.273 1 91.12 185 TYR B CA 1
ATOM 7515 C C . TYR B 1 185 ? -20.25 -22.047 -1.88 1 91.12 185 TYR B C 1
ATOM 7517 O O . TYR B 1 185 ? -20.109 -21.172 -1.014 1 91.12 185 TYR B O 1
ATOM 7525 N N . PHE B 1 186 ? -20.828 -23.141 -1.665 1 89.88 186 PHE B N 1
ATOM 7526 C CA . PHE B 1 186 ? -21.438 -23.391 -0.369 1 89.88 186 PHE B CA 1
ATOM 7527 C C . PHE B 1 186 ? -20.391 -23.609 0.702 1 89.88 186 PHE B C 1
ATOM 7529 O O . PHE B 1 186 ? -20.578 -23.25 1.862 1 89.88 186 PHE B O 1
ATOM 7536 N N . ALA B 1 187 ? -19.281 -24.172 0.247 1 90.69 187 ALA B N 1
ATOM 7537 C CA . ALA B 1 187 ? -18.172 -24.312 1.192 1 90.69 187 ALA B CA 1
ATOM 7538 C C . ALA B 1 187 ? -17.641 -22.953 1.612 1 90.69 187 ALA B C 1
ATOM 7540 O O . ALA B 1 187 ? -17.375 -22.719 2.795 1 90.69 187 ALA B O 1
ATOM 7541 N N . TRP B 1 188 ? -17.5 -22.141 0.683 1 93.62 188 TRP B N 1
ATOM 7542 C CA . TRP B 1 188 ? -17.016 -20.797 0.965 1 93.62 188 TRP B CA 1
ATOM 7543 C C . TRP B 1 188 ? -18.016 -20.016 1.811 1 93.62 188 TRP B C 1
ATOM 7545 O O . TRP B 1 188 ? -17.641 -19.344 2.771 1 93.62 188 TRP B O 1
ATOM 7555 N N . LEU B 1 189 ? -19.281 -20.062 1.451 1 94 189 LEU B N 1
ATOM 7556 C CA . LEU B 1 189 ? -20.328 -19.359 2.182 1 94 189 LEU B CA 1
ATOM 7557 C C . LEU B 1 189 ? -20.406 -19.859 3.625 1 94 189 LEU B C 1
ATOM 7559 O O . LEU B 1 189 ? -20.609 -19.047 4.547 1 94 189 LEU B O 1
ATOM 7563 N N . GLY B 1 190 ? -20.25 -21.141 3.74 1 92.31 190 GLY B N 1
ATOM 7564 C CA . GLY B 1 190 ? -20.219 -21.703 5.086 1 92.31 190 GLY B CA 1
ATOM 7565 C C . GLY B 1 190 ? -19.047 -21.203 5.91 1 92.31 190 GLY B C 1
ATOM 7566 O O . GLY B 1 190 ? -19.219 -20.812 7.066 1 92.31 190 GLY B O 1
ATOM 7567 N N . TRP B 1 191 ? -17.984 -21.219 5.32 1 92.38 191 TRP B N 1
ATOM 7568 C CA . TRP B 1 191 ? -16.781 -20.734 6.012 1 92.38 191 TRP B CA 1
ATOM 7569 C C . TRP B 1 191 ? -16.906 -19.25 6.348 1 92.38 191 TRP B C 1
ATOM 7571 O O . TRP B 1 191 ? -16.547 -18.828 7.445 1 92.38 191 TRP B O 1
ATOM 7581 N N . TYR B 1 192 ? -17.344 -18.453 5.387 1 95.75 192 TYR B N 1
ATOM 7582 C CA . TYR B 1 192 ? -17.578 -17.031 5.59 1 95.75 192 TYR B CA 1
ATOM 7583 C C . TYR B 1 192 ? -18.516 -16.781 6.758 1 95.75 192 TYR B C 1
ATOM 7585 O O . TYR B 1 192 ? -18.25 -15.93 7.609 1 95.75 192 TYR B O 1
ATOM 7593 N N . THR B 1 193 ? -19.547 -17.531 6.906 1 95.81 193 THR B N 1
ATOM 7594 C CA . THR B 1 193 ? -20.531 -17.391 7.965 1 95.81 193 THR B CA 1
ATOM 7595 C C . THR B 1 193 ? -19.922 -17.719 9.328 1 95.81 193 THR B C 1
ATOM 7597 O O . THR B 1 193 ? -20.156 -17.016 10.305 1 95.81 193 THR B O 1
ATOM 7600 N N . VAL B 1 194 ? -19.125 -18.719 9.359 1 94.75 194 VAL B N 1
ATOM 7601 C CA . VAL B 1 194 ? -18.484 -19.109 10.609 1 94.75 194 VAL B CA 1
ATOM 7602 C C . VAL B 1 194 ? -17.484 -18.062 11.047 1 94.75 194 VAL B C 1
ATOM 7604 O O . VAL B 1 194 ? -17.391 -17.734 12.227 1 94.75 194 VAL B O 1
ATOM 7607 N N . MET B 1 195 ? -16.797 -17.547 10.094 1 95.81 195 MET B N 1
ATOM 7608 C CA . MET B 1 195 ? -15.773 -16.562 10.414 1 95.81 195 MET B CA 1
ATOM 7609 C C . MET B 1 195 ? -16.406 -15.227 10.82 1 95.81 195 MET B C 1
ATOM 7611 O O . MET B 1 195 ? -15.734 -14.367 11.391 1 95.81 195 MET B O 1
ATOM 7615 N N . LEU B 1 196 ? -17.656 -15.008 10.516 1 96.81 196 LEU B N 1
ATOM 7616 C CA . LEU B 1 196 ? -18.344 -13.789 10.906 1 96.81 196 LEU B CA 1
ATOM 7617 C C . LEU B 1 196 ? -18.703 -13.812 12.391 1 96.81 196 LEU B C 1
ATOM 7619 O O . LEU B 1 196 ? -18.953 -12.766 12.992 1 96.81 196 LEU B O 1
ATOM 7623 N N . VAL B 1 197 ? -18.656 -14.922 13.039 1 96.69 197 VAL B N 1
ATOM 7624 C CA . VAL B 1 197 ? -19.062 -15.07 14.43 1 96.69 197 VAL B CA 1
ATOM 7625 C C . VAL B 1 197 ? -18.125 -14.281 15.336 1 96.69 197 VAL B C 1
ATOM 7627 O O . VAL B 1 197 ? -18.562 -13.422 16.094 1 96.69 197 VAL B O 1
ATOM 7630 N N . PRO B 1 198 ? -16.797 -14.453 15.242 1 95.75 198 PRO B N 1
ATOM 7631 C CA . PRO B 1 198 ? -15.922 -13.648 16.094 1 95.75 198 PRO B CA 1
ATOM 7632 C C . PRO B 1 198 ? -16.047 -12.148 15.812 1 95.75 198 PRO B C 1
ATOM 7634 O O . PRO B 1 198 ? -15.953 -11.336 16.734 1 95.75 198 PRO B O 1
ATOM 7637 N N . ALA B 1 199 ? -16.234 -11.773 14.586 1 96.31 199 ALA B N 1
ATOM 7638 C CA . ALA B 1 199 ? -16.406 -10.367 14.242 1 96.31 199 ALA B CA 1
ATOM 7639 C C . ALA B 1 199 ? -17.703 -9.812 14.828 1 96.31 199 ALA B C 1
ATOM 7641 O O . ALA B 1 199 ? -17.734 -8.703 15.359 1 96.31 199 ALA B O 1
ATOM 7642 N N . ALA B 1 200 ? -18.781 -10.609 14.766 1 97.06 200 ALA B N 1
ATOM 7643 C CA . ALA B 1 200 ? -20.078 -10.203 15.297 1 97.06 200 ALA B CA 1
ATOM 7644 C C . ALA B 1 200 ? -20.047 -10.094 16.812 1 97.06 200 ALA B C 1
ATOM 7646 O O . ALA B 1 200 ? -20.578 -9.148 17.391 1 97.06 200 ALA B O 1
ATOM 7647 N N . ILE B 1 201 ? -19.375 -10.992 17.469 1 96.81 201 ILE B N 1
ATOM 7648 C CA . ILE B 1 201 ? -19.281 -10.984 18.922 1 96.81 201 ILE B CA 1
ATOM 7649 C C . ILE B 1 201 ? -18.5 -9.742 19.375 1 96.81 201 ILE B C 1
ATOM 7651 O O . ILE B 1 201 ? -18.922 -9.047 20.312 1 96.81 201 ILE B O 1
ATOM 7655 N N . THR B 1 202 ? -17.438 -9.492 18.672 1 95.12 202 THR B N 1
ATOM 7656 C CA . THR B 1 202 ? -16.625 -8.328 19.031 1 95.12 202 THR B CA 1
ATOM 7657 C C . THR B 1 202 ? -17.406 -7.035 18.781 1 95.12 202 THR B C 1
ATOM 7659 O O . THR B 1 202 ? -17.344 -6.102 19.594 1 95.12 202 THR B O 1
ATOM 7662 N N . GLY B 1 203 ? -18.141 -7.004 17.688 1 94.12 203 GLY B N 1
ATOM 7663 C CA . GLY B 1 203 ? -18.969 -5.84 17.422 1 94.12 203 GLY B CA 1
ATOM 7664 C C . GLY B 1 203 ? -20.062 -5.625 18.453 1 94.12 203 GLY B C 1
ATOM 7665 O O . GLY B 1 203 ? -20.297 -4.496 18.875 1 94.12 203 GLY B O 1
ATOM 7666 N N . VAL B 1 204 ? -20.688 -6.672 18.938 1 94.44 204 VAL B N 1
ATOM 7667 C CA . VAL B 1 204 ? -21.75 -6.594 19.938 1 94.44 204 VAL B CA 1
ATOM 7668 C C . VAL B 1 204 ? -21.172 -6.215 21.297 1 94.44 204 VAL B C 1
ATOM 7670 O O . VAL B 1 204 ? -21.75 -5.402 22.016 1 94.44 204 VAL B O 1
ATOM 7673 N N . LEU B 1 205 ? -20.031 -6.727 21.609 1 93.94 205 LEU B N 1
ATOM 7674 C CA . LEU B 1 205 ? -19.375 -6.391 22.859 1 93.94 205 LEU B CA 1
ATOM 7675 C C . LEU B 1 205 ? -19 -4.914 22.906 1 93.94 205 LEU B C 1
ATOM 7677 O O . LEU B 1 205 ? -19.172 -4.258 23.938 1 93.94 205 LEU B O 1
ATOM 7681 N N . LEU B 1 206 ? -18.547 -4.469 21.797 1 92.06 206 LEU B N 1
ATOM 7682 C CA . LEU B 1 206 ? -18.219 -3.051 21.719 1 92.06 206 LEU B CA 1
ATOM 7683 C C . LEU B 1 206 ? -19.469 -2.188 21.859 1 92.06 206 LEU B C 1
ATOM 7685 O O . LEU B 1 206 ? -19.453 -1.184 22.578 1 92.06 206 LEU B O 1
ATOM 7689 N N . PHE B 1 207 ? -20.5 -2.609 21.25 1 89.69 207 PHE B N 1
ATOM 7690 C CA . PHE B 1 207 ? -21.75 -1.87 21.328 1 89.69 207 PHE B CA 1
ATOM 7691 C C . PHE B 1 207 ? -22.297 -1.877 22.734 1 89.69 207 PHE B C 1
ATOM 7693 O O . PHE B 1 207 ? -22.75 -0.841 23.25 1 89.69 207 PHE B O 1
ATOM 7700 N N . LEU B 1 208 ? -22.219 -2.996 23.438 1 91.19 208 LEU B N 1
ATOM 7701 C CA . LEU B 1 208 ? -22.719 -3.121 24.797 1 91.19 208 LEU B CA 1
ATOM 7702 C C . LEU B 1 208 ? -21.844 -2.346 25.781 1 91.19 208 LEU B C 1
ATOM 7704 O O . LEU B 1 208 ? -22.359 -1.715 26.703 1 91.19 208 LEU B O 1
ATOM 7708 N N . SER B 1 209 ? -20.594 -2.359 25.531 1 89.94 209 SER B N 1
ATOM 7709 C CA . SER B 1 209 ? -19.688 -1.587 26.375 1 89.94 209 SER B CA 1
ATOM 7710 C C . SER B 1 209 ? -19.938 -0.089 26.219 1 89.94 209 SER B C 1
ATOM 7712 O O . SER B 1 209 ? -19.906 0.657 27.203 1 89.94 209 SER B O 1
ATOM 7714 N N . SER B 1 210 ? -20.172 0.289 24.984 1 88.62 210 SER B N 1
ATOM 7715 C CA . SER B 1 210 ? -20.453 1.698 24.734 1 88.62 210 SER B CA 1
ATOM 7716 C C . SER B 1 210 ? -21.797 2.102 25.312 1 88.62 210 SER B C 1
ATOM 7718 O O . SER B 1 210 ? -21.984 3.236 25.766 1 88.62 210 SER B O 1
ATOM 7720 N N . PHE B 1 211 ? -22.703 1.162 25.328 1 86.81 211 PHE B N 1
ATOM 7721 C CA . PHE B 1 211 ? -24.031 1.412 25.859 1 86.81 211 PHE B CA 1
ATOM 7722 C C . PHE B 1 211 ? -23.984 1.564 27.375 1 86.81 211 PHE B C 1
ATOM 7724 O O . PHE B 1 211 ? -24.719 2.373 27.953 1 86.81 211 PHE B O 1
ATOM 7731 N N . SER B 1 212 ? -23.078 0.906 28 1 86.38 212 SER B N 1
ATOM 7732 C CA . SER B 1 212 ? -22.922 1.011 29.453 1 86.38 212 SER B CA 1
ATOM 7733 C C . SER B 1 212 ? -22.328 2.357 29.859 1 86.38 212 SER B C 1
ATOM 7735 O O . SER B 1 212 ? -22.609 2.877 30.938 1 86.38 212 SER B O 1
ATOM 7737 N N . LEU B 1 213 ? -21.625 2.996 28.953 1 80 213 LEU B N 1
ATOM 7738 C CA . LEU B 1 213 ? -20.969 4.273 29.234 1 80 213 LEU B CA 1
ATOM 7739 C C . LEU B 1 213 ? -21.781 5.43 28.641 1 80 213 LEU B C 1
ATOM 7741 O O . LEU B 1 213 ? -21.266 6.547 28.516 1 80 213 LEU B O 1
ATOM 7745 N N . PHE B 1 214 ? -22.969 5.105 28.344 1 78.38 214 PHE B N 1
ATOM 7746 C CA . PHE B 1 214 ? -23.844 6.027 27.641 1 78.38 214 PHE B CA 1
ATOM 7747 C C . PHE B 1 214 ? -24.031 7.312 28.422 1 78.38 214 PHE B C 1
ATOM 7749 O O . PHE B 1 214 ? -24.016 8.406 27.859 1 78.38 214 PHE B O 1
ATOM 7756 N N . HIS B 1 215 ? -24.078 7.23 29.734 1 79.19 215 HIS B N 1
ATOM 7757 C CA . HIS B 1 215 ? -24.328 8.406 30.547 1 79.19 215 HIS B CA 1
ATOM 7758 C C . HIS B 1 215 ? -23.047 8.891 31.219 1 79.19 215 HIS B C 1
ATOM 7760 O O . HIS B 1 215 ? -23.031 9.961 31.844 1 79.19 215 HIS B O 1
ATOM 7766 N N . ALA B 1 216 ? -22 8.273 30.953 1 77.56 216 ALA B N 1
ATOM 7767 C CA . ALA B 1 216 ? -20.812 8.57 31.734 1 77.56 216 ALA B CA 1
ATOM 7768 C C . ALA B 1 216 ? -19.812 9.391 30.906 1 77.56 216 ALA B C 1
ATOM 7770 O O . ALA B 1 216 ? -18.844 9.922 31.453 1 77.56 216 ALA B O 1
ATOM 7771 N N . SER B 1 217 ? -20.188 9.695 29.75 1 85.38 217 SER B N 1
ATOM 7772 C CA . SER B 1 217 ? -19.203 10.414 28.938 1 85.38 217 SER B CA 1
ATOM 7773 C C . SER B 1 217 ? -19.156 11.891 29.297 1 85.38 217 SER B C 1
ATOM 7775 O O . SER B 1 217 ? -20.203 12.531 29.453 1 85.38 217 SER B O 1
ATOM 7777 N N . GLN B 1 218 ? -18.016 12.406 29.547 1 88.38 218 GLN B N 1
ATOM 7778 C CA . GLN B 1 218 ? -17.812 13.805 29.922 1 88.38 218 GLN B CA 1
ATOM 7779 C C . GLN B 1 218 ? -18.25 14.742 28.797 1 88.38 218 GLN B C 1
ATOM 7781 O O . GLN B 1 218 ? -18.812 15.805 29.047 1 88.38 218 GLN B O 1
ATOM 7786 N N . ILE B 1 219 ? -18.062 14.336 27.656 1 89.94 219 ILE B N 1
ATOM 7787 C CA . ILE B 1 219 ? -18.406 15.172 26.5 1 89.94 219 ILE B CA 1
ATOM 7788 C C . ILE B 1 219 ? -19.922 15.32 26.391 1 89.94 219 ILE B C 1
ATOM 7790 O O . ILE B 1 219 ? -20.422 16.422 26.203 1 89.94 219 ILE B O 1
ATOM 7794 N N . SER B 1 220 ? -20.656 14.219 26.562 1 89.69 220 SER B N 1
ATOM 7795 C CA . SER B 1 220 ? -22.109 14.266 26.5 1 89.69 220 SER B CA 1
ATOM 7796 C C . SER B 1 220 ? -22.688 15.086 27.656 1 89.69 220 SER B C 1
ATOM 7798 O O . SER B 1 220 ? -23.656 15.82 27.469 1 89.69 220 SER B O 1
ATOM 7800 N N . LYS B 1 221 ? -22.062 14.984 28.734 1 91.56 221 LYS B N 1
ATOM 7801 C CA . LYS B 1 221 ? -22.516 15.766 29.875 1 91.56 221 LYS B CA 1
ATOM 7802 C C . LYS B 1 221 ? -22.328 17.266 29.625 1 91.56 221 LYS B C 1
ATOM 7804 O O . LYS B 1 221 ? -23.219 18.062 29.922 1 91.56 221 LYS B O 1
ATOM 7809 N N . GLU B 1 222 ? -21.219 17.578 29.047 1 92.69 222 GLU B N 1
ATOM 7810 C CA . GLU B 1 222 ? -20.938 18.969 28.75 1 92.69 222 GLU B CA 1
ATOM 7811 C C . GLU B 1 222 ? -21.906 19.531 27.719 1 92.69 222 GLU B C 1
ATOM 7813 O O . GLU B 1 222 ? -22.344 20.688 27.828 1 92.69 222 GLU B O 1
ATOM 7818 N N . ILE B 1 223 ? -22.25 18.766 26.797 1 91.69 223 ILE B N 1
ATOM 7819 C CA . ILE B 1 223 ? -23.172 19.219 25.75 1 91.69 223 ILE B CA 1
ATOM 7820 C C . ILE B 1 223 ? -24.578 19.359 26.344 1 91.69 223 ILE B C 1
ATOM 7822 O O . ILE B 1 223 ? -25.297 20.328 26.031 1 91.69 223 ILE B O 1
ATOM 7826 N N . CYS B 1 224 ? -24.969 18.391 27.172 1 91.25 224 CYS B N 1
ATOM 7827 C CA . CYS B 1 224 ? -26.312 18.422 27.766 1 91.25 224 CYS B CA 1
ATOM 7828 C C . CYS B 1 224 ? -26.453 19.578 28.734 1 91.25 224 CYS B C 1
ATOM 7830 O O . CYS B 1 224 ? -27.547 20.125 28.906 1 91.25 224 CYS B O 1
ATOM 7832 N N . GLU B 1 225 ? -25.328 20.078 29.25 1 93.19 225 GLU B N 1
ATOM 7833 C CA . GLU B 1 225 ? -25.375 21.172 30.234 1 93.19 225 GLU B CA 1
ATOM 7834 C C . GLU B 1 225 ? -25.047 22.5 29.578 1 93.19 225 GLU B C 1
ATOM 7836 O O . GLU B 1 225 ? -25.062 23.547 30.234 1 93.19 225 GLU B O 1
ATOM 7841 N N . ALA B 1 226 ? -24.828 22.531 28.312 1 92.56 226 ALA B N 1
ATOM 7842 C CA . ALA B 1 226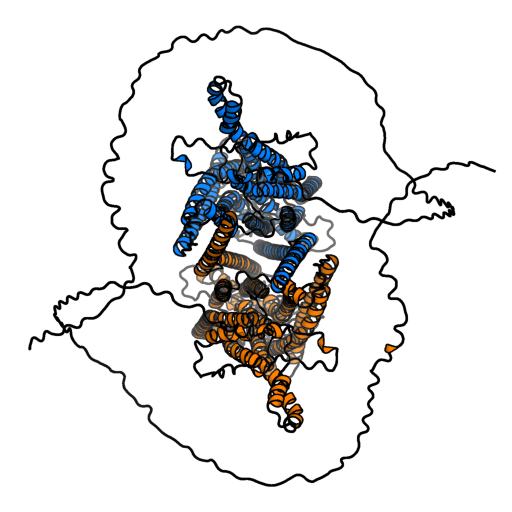 ? -24.422 23.75 27.625 1 92.56 226 ALA B CA 1
ATOM 7843 C C . ALA B 1 226 ? -25.641 24.594 27.234 1 92.56 226 ALA B C 1
ATOM 7845 O O . ALA B 1 226 ? -25.875 24.844 26.047 1 92.56 226 ALA B O 1
ATOM 7846 N N . ASN B 1 227 ? -26.281 25.156 28.172 1 90.94 227 ASN B N 1
ATOM 7847 C CA . ASN B 1 227 ? -27.484 25.938 27.953 1 90.94 227 ASN B CA 1
ATOM 7848 C C . ASN B 1 227 ? -27.156 27.375 27.547 1 90.94 227 ASN B C 1
ATOM 7850 O O . ASN B 1 227 ? -27.984 28.078 26.984 1 90.94 227 ASN B O 1
ATOM 7854 N N . GLU B 1 228 ? -25.938 27.812 27.734 1 89.56 228 GLU B N 1
ATOM 7855 C CA . GLU B 1 228 ? -25.562 29.203 27.453 1 89.56 228 GLU B CA 1
ATOM 7856 C C . GLU B 1 228 ? -24.844 29.328 26.125 1 89.56 228 GLU B C 1
ATOM 7858 O O . GLU B 1 228 ? -24.625 30.438 25.641 1 89.56 228 GLU B O 1
ATOM 7863 N N . THR B 1 229 ? -24.547 28.219 25.516 1 91.31 229 THR B N 1
ATOM 7864 C CA . THR B 1 229 ? -23.828 28.266 24.25 1 91.31 229 THR B CA 1
ATOM 7865 C C . THR B 1 229 ? -24.812 28.312 23.078 1 91.31 229 THR B C 1
ATOM 7867 O O . THR B 1 229 ? -25.578 27.375 22.859 1 91.31 229 THR B O 1
ATOM 7870 N N . ILE B 1 230 ? -24.812 29.422 22.406 1 90.69 230 ILE B N 1
ATOM 7871 C CA . ILE B 1 230 ? -25.688 29.625 21.25 1 90.69 230 ILE B CA 1
ATOM 7872 C C . ILE B 1 230 ? -24.953 29.281 19.969 1 90.69 230 ILE B C 1
ATOM 7874 O O . ILE B 1 230 ? -23.844 29.781 19.719 1 90.69 230 ILE B O 1
ATOM 7878 N N . MET B 1 231 ? -25.547 28.438 19.156 1 90.38 231 MET B N 1
ATOM 7879 C CA . MET B 1 231 ? -24.922 27.969 17.922 1 90.38 231 MET B CA 1
ATOM 7880 C C . MET B 1 231 ? -25.422 28.781 16.719 1 90.38 231 MET B C 1
ATOM 7882 O O . MET B 1 231 ? -26.562 29.266 16.734 1 90.38 231 MET B O 1
ATOM 7886 N N . CYS B 1 232 ? -24.516 28.938 15.734 1 86.19 232 CYS B N 1
ATOM 7887 C CA . CYS B 1 232 ? -24.891 29.625 14.508 1 86.19 232 CYS B CA 1
ATOM 7888 C C . CYS B 1 232 ? -25.922 28.828 13.727 1 86.19 232 CYS B C 1
ATOM 7890 O O . CYS B 1 232 ? -25.938 27.594 13.766 1 86.19 232 CYS B O 1
ATOM 7892 N N . PRO B 1 233 ? -26.766 29.5 13.039 1 80.75 233 PRO B N 1
ATOM 7893 C CA . PRO B 1 233 ? -27.797 28.797 12.266 1 80.75 233 PRO B CA 1
ATOM 7894 C C . PRO B 1 233 ? -27.219 27.906 11.172 1 80.75 233 PRO B C 1
ATOM 7896 O O . PRO B 1 233 ? -26.203 28.266 10.555 1 80.75 233 PRO B O 1
ATOM 7899 N N . LEU B 1 234 ? -27.75 26.75 11.031 1 73.06 234 LEU B N 1
ATOM 7900 C CA . LEU B 1 234 ? -27.281 25.781 10.055 1 73.06 234 LEU B CA 1
ATOM 7901 C C . LEU B 1 234 ? -27.844 26.078 8.672 1 73.06 234 LEU B C 1
ATOM 7903 O O . LEU B 1 234 ? -27.234 25.719 7.66 1 73.06 234 LEU B O 1
ATOM 7907 N N . GLN B 1 235 ? -29 26.672 8.609 1 68 235 GLN B N 1
ATOM 7908 C CA . GLN B 1 235 ? -29.625 26.984 7.324 1 68 235 GLN B CA 1
ATOM 7909 C C . GLN B 1 235 ? -29.922 28.469 7.195 1 68 235 GLN B C 1
ATOM 7911 O O . GLN B 1 235 ? -30.094 29.172 8.195 1 68 235 GLN B O 1
ATOM 7916 N N . ASP B 1 236 ? -29.688 28.953 6.047 1 61.38 236 ASP B N 1
ATOM 7917 C CA . ASP B 1 236 ? -29.844 30.375 5.789 1 61.38 236 ASP B CA 1
ATOM 7918 C C . ASP B 1 236 ? -31.281 30.828 6.055 1 61.38 236 ASP B C 1
ATOM 7920 O O . ASP B 1 236 ? -31.516 31.922 6.586 1 61.38 236 ASP B O 1
ATOM 7924 N N . HIS B 1 237 ? -32.219 29.969 5.637 1 56.59 237 HIS B N 1
ATOM 7925 C CA . HIS B 1 237 ? -33.562 30.516 5.656 1 56.59 237 HIS B CA 1
ATOM 7926 C C . HIS B 1 237 ? -34.188 30.438 7.051 1 56.59 237 HIS B C 1
ATOM 7928 O O . HIS B 1 237 ? -35.094 31.203 7.379 1 56.59 237 HIS B O 1
ATOM 7934 N N . GLN B 1 238 ? -33.938 29.328 7.77 1 55.16 238 GLN B N 1
ATOM 7935 C CA . GLN B 1 238 ? -34.625 29.219 9.047 1 55.16 238 GLN B CA 1
ATOM 7936 C C . GLN B 1 238 ? -33.938 30.078 10.117 1 55.16 238 GLN B C 1
ATOM 7938 O O . GLN B 1 238 ? -34.594 30.469 11.094 1 55.16 238 GLN B O 1
ATOM 7943 N N . HIS B 1 239 ? -33.125 31.078 9.805 1 57.22 239 HIS B N 1
ATOM 7944 C CA . HIS B 1 239 ? -32.344 32.031 10.57 1 57.22 239 HIS B CA 1
ATOM 7945 C C . HIS B 1 239 ? -32.469 31.781 12.07 1 57.22 239 HIS B C 1
ATOM 7947 O O . HIS B 1 239 ? -32.562 32.719 12.852 1 57.22 239 HIS B O 1
ATOM 7953 N N . LYS B 1 240 ? -32.75 30.484 12.57 1 71.44 240 LYS B N 1
ATOM 7954 C CA . LYS B 1 240 ? -32.969 30.344 14.008 1 71.44 240 LYS B CA 1
ATOM 7955 C C . LYS B 1 240 ? -31.688 29.844 14.711 1 71.44 240 LYS B C 1
ATOM 7957 O O . LYS B 1 240 ? -31.094 28.859 14.297 1 71.44 240 LYS B O 1
ATOM 7962 N N . TYR B 1 241 ? -31.203 30.703 15.641 1 81.19 241 TYR B N 1
ATOM 7963 C CA . TYR B 1 241 ? -30.156 30.297 16.562 1 81.19 241 TYR B CA 1
ATOM 7964 C C . TYR B 1 241 ? -30.641 29.172 17.469 1 81.19 241 TYR B C 1
ATOM 7966 O O . TYR B 1 241 ? -31.828 29.078 17.781 1 81.19 241 TYR B O 1
ATOM 7974 N N . TRP B 1 242 ? -29.891 28.266 17.703 1 82.19 242 TRP B N 1
ATOM 7975 C CA . TRP B 1 242 ? -30.266 27.156 18.578 1 82.19 242 TRP B CA 1
ATOM 7976 C C . TRP B 1 242 ? -29.219 26.938 19.656 1 82.19 242 TRP B C 1
ATOM 7978 O O . TRP B 1 242 ? -28.094 27.422 19.547 1 82.19 242 TRP B O 1
ATOM 7988 N N . ARG B 1 243 ? -29.656 26.344 20.688 1 88.62 243 ARG B N 1
ATOM 7989 C CA . ARG B 1 243 ? -28.766 26.062 21.812 1 88.62 243 ARG B CA 1
ATOM 7990 C C . ARG B 1 243 ? -28.141 24.688 21.672 1 88.62 243 ARG B C 1
ATOM 7992 O O . ARG B 1 243 ? -28.781 23.734 21.234 1 88.62 243 ARG B O 1
ATOM 7999 N N . LEU B 1 244 ? -26.938 24.578 22.047 1 90.31 244 LEU B N 1
ATOM 8000 C CA . LEU B 1 244 ? -26.188 23.328 21.922 1 90.31 244 LEU B CA 1
ATOM 8001 C C . LEU B 1 244 ? -26.812 22.219 22.75 1 90.31 244 LEU B C 1
ATOM 8003 O O . LEU B 1 244 ? -26.734 21.047 22.391 1 90.31 244 LEU B O 1
ATOM 8007 N N . SER B 1 245 ? -27.453 22.547 23.875 1 91.19 245 SER B N 1
ATOM 8008 C CA . SER B 1 245 ? -28.062 21.578 24.766 1 91.19 245 SER B CA 1
ATOM 8009 C C . SER B 1 245 ? -29.219 20.844 24.094 1 91.19 245 SER B C 1
ATOM 8011 O O . SER B 1 245 ? -29.609 19.75 24.531 1 91.19 245 SER B O 1
ATOM 8013 N N . GLU B 1 246 ? -29.734 21.375 22.984 1 85.75 246 GLU B N 1
ATOM 8014 C CA . GLU B 1 246 ? -30.844 20.75 22.266 1 85.75 246 GLU B CA 1
ATOM 8015 C C . GLU B 1 246 ? -30.375 19.484 21.547 1 85.75 246 GLU B C 1
ATOM 8017 O O . GLU B 1 246 ? -31.203 18.625 21.188 1 85.75 246 GLU B O 1
ATOM 8022 N N . THR B 1 247 ? -29.109 19.281 21.391 1 86.5 247 THR B N 1
ATOM 8023 C CA . THR B 1 247 ? -28.578 18.125 20.688 1 86.5 247 THR B CA 1
ATOM 8024 C C . THR B 1 247 ? -28.078 17.062 21.672 1 86.5 247 THR B C 1
ATOM 8026 O O . THR B 1 247 ? -27.25 16.234 21.312 1 86.5 247 THR B O 1
ATOM 8029 N N . CYS B 1 248 ? -28.531 17.078 22.891 1 88.38 248 CYS B N 1
ATOM 8030 C CA . CYS B 1 248 ? -28.062 16.203 23.938 1 88.38 248 CYS B CA 1
ATOM 8031 C C . CYS B 1 248 ? -28.328 14.734 23.578 1 88.38 248 CYS B C 1
ATOM 8033 O O . CYS B 1 248 ? -27.422 13.898 23.688 1 88.38 248 CYS B O 1
ATOM 8035 N N . THR B 1 249 ? -29.531 14.367 23.094 1 84.81 249 THR B N 1
ATOM 8036 C CA . THR B 1 249 ? -29.875 12.992 22.766 1 84.81 249 THR B CA 1
ATOM 8037 C C . THR B 1 249 ? -28.984 12.461 21.641 1 84.81 249 THR B C 1
ATOM 8039 O O . THR B 1 249 ? -28.5 11.32 21.719 1 84.81 249 THR B O 1
ATOM 8042 N N . PHE B 1 250 ? -28.734 13.258 20.703 1 83.69 250 PHE B N 1
ATOM 8043 C CA . PHE B 1 250 ? -27.922 12.836 19.578 1 83.69 250 PHE B CA 1
ATOM 8044 C C . PHE B 1 250 ? -26.453 12.734 19.969 1 83.69 250 PHE B C 1
ATOM 8046 O O . PHE B 1 250 ? -25.719 11.891 19.453 1 83.69 250 PHE B O 1
ATOM 8053 N N . ALA B 1 251 ? -26.062 13.625 20.844 1 87.38 251 ALA B N 1
ATOM 8054 C CA . ALA B 1 251 ? -24.703 13.539 21.328 1 87.38 251 ALA B CA 1
ATOM 8055 C C . ALA B 1 251 ? -24.453 12.219 22.047 1 87.38 251 ALA B C 1
ATOM 8057 O O . ALA B 1 251 ? -23.391 11.609 21.891 1 87.38 251 ALA B O 1
ATOM 8058 N N . LYS B 1 252 ? -25.422 11.781 22.766 1 87.19 252 LYS B N 1
ATOM 8059 C CA . LYS B 1 252 ? -25.312 10.5 23.469 1 87.19 252 LYS B CA 1
ATOM 8060 C C . LYS B 1 252 ? -25.297 9.344 22.469 1 87.19 252 LYS B C 1
ATOM 8062 O O . LYS B 1 252 ? -24.547 8.383 22.641 1 87.19 252 LYS B O 1
ATOM 8067 N N . LEU B 1 253 ? -26.031 9.469 21.422 1 83.88 253 LEU B N 1
ATOM 8068 C CA . LEU B 1 253 ? -26.062 8.43 20.391 1 83.88 253 LEU B CA 1
ATOM 8069 C C . LEU B 1 253 ? -24.75 8.367 19.641 1 83.88 253 LEU B C 1
ATOM 8071 O O . LEU B 1 253 ? -24.281 7.285 19.281 1 83.88 253 LEU B O 1
ATOM 8075 N N . THR B 1 254 ? -24.203 9.523 19.391 1 85.19 254 THR B N 1
ATOM 8076 C CA . THR B 1 254 ? -22.938 9.57 18.688 1 85.19 254 THR B CA 1
ATOM 8077 C C . THR B 1 254 ? -21.828 8.922 19.516 1 85.19 254 THR B C 1
ATOM 8079 O O . THR B 1 254 ? -20.938 8.273 18.984 1 85.19 254 THR B O 1
ATOM 8082 N N . HIS B 1 255 ? -21.938 9.086 20.781 1 84.94 255 HIS B N 1
ATOM 8083 C CA . HIS B 1 255 ? -20.938 8.477 21.656 1 84.94 255 HIS B CA 1
ATOM 8084 C C . HIS B 1 255 ? -21.016 6.957 21.625 1 84.94 255 HIS B C 1
ATOM 8086 O O . HIS B 1 255 ? -20.031 6.27 21.891 1 84.94 255 HIS B O 1
ATOM 8092 N N . LEU B 1 256 ? -22.156 6.453 21.297 1 83.88 256 LEU B N 1
ATOM 8093 C CA . LEU B 1 256 ? -22.344 5.008 21.203 1 83.88 256 LEU B CA 1
ATOM 8094 C C . LEU B 1 256 ? -21.516 4.43 20.062 1 83.88 256 LEU B C 1
ATOM 8096 O O . LEU B 1 256 ? -20.984 3.316 20.156 1 83.88 256 LEU B O 1
ATOM 8100 N N . PHE B 1 257 ? -21.281 5.238 19.062 1 83.69 257 PHE B N 1
ATOM 8101 C CA . PHE B 1 257 ? -20.641 4.699 17.859 1 83.69 257 PHE B CA 1
ATOM 8102 C C . PHE B 1 257 ? -19.281 5.34 17.641 1 83.69 257 PHE B C 1
ATOM 8104 O O . PHE B 1 257 ? -18.484 4.855 16.828 1 83.69 257 PHE B O 1
ATOM 8111 N N . ASP B 1 258 ? -19.062 6.398 18.25 1 86.38 258 ASP B N 1
ATOM 8112 C CA . ASP B 1 258 ? -17.781 7.07 18.094 1 86.38 258 ASP B CA 1
ATOM 8113 C C . ASP B 1 258 ? -17.047 7.145 19.438 1 86.38 258 ASP B C 1
ATOM 8115 O O . ASP B 1 258 ? -17.109 8.164 20.125 1 86.38 258 ASP B O 1
ATOM 8119 N N . ASN B 1 259 ? -16.422 6.191 19.859 1 85.19 259 ASN B N 1
ATOM 8120 C CA . ASN B 1 259 ? -15.633 6.129 21.078 1 85.19 259 ASN B CA 1
ATOM 8121 C C . ASN B 1 259 ? -14.273 5.484 20.828 1 85.19 259 ASN B C 1
ATOM 8123 O O . ASN B 1 259 ? -13.922 5.176 19.688 1 85.19 259 ASN B O 1
ATOM 8127 N N . GLU B 1 260 ? -13.43 5.379 21.766 1 84.19 260 GLU B N 1
ATOM 8128 C CA . GLU B 1 260 ? -12.094 4.805 21.641 1 84.19 260 GLU B CA 1
ATOM 8129 C C . GLU B 1 260 ? -12.156 3.33 21.266 1 84.19 260 GLU B C 1
ATOM 8131 O O . GLU B 1 260 ? -11.25 2.811 20.609 1 84.19 260 GLU B O 1
ATOM 8136 N N . GLY B 1 261 ? -13.25 2.75 21.578 1 86.88 261 GLY B N 1
ATOM 8137 C CA . GLY B 1 261 ? -13.43 1.353 21.219 1 86.88 261 GLY B CA 1
ATOM 8138 C C . GLY B 1 261 ? -13.617 1.132 19.734 1 86.88 261 GLY B C 1
ATOM 8139 O O . GLY B 1 261 ? -13.25 0.077 19.203 1 86.88 261 GLY B O 1
ATOM 8140 N N . THR B 1 262 ? -14.086 2.1 19.078 1 85.62 262 THR B N 1
ATOM 8141 C CA . THR B 1 262 ? -14.32 1.989 17.641 1 85.62 262 THR B CA 1
ATOM 8142 C C . THR B 1 262 ? -13 1.871 16.875 1 85.62 262 THR B C 1
ATOM 8144 O O . THR B 1 262 ? -12.906 1.155 15.883 1 85.62 262 THR B O 1
ATOM 8147 N N . VAL B 1 263 ? -11.984 2.564 17.344 1 85.94 263 VAL B N 1
ATOM 8148 C CA . VAL B 1 263 ? -10.672 2.475 16.719 1 85.94 263 VAL B CA 1
ATOM 8149 C C . VAL B 1 263 ? -10.117 1.062 16.891 1 85.94 263 VAL B C 1
ATOM 8151 O O . VAL B 1 263 ? -9.57 0.485 15.938 1 85.94 263 VAL B O 1
ATOM 8154 N N . PHE B 1 264 ? -10.273 0.566 18.047 1 87.62 264 PHE B N 1
ATOM 8155 C CA . PHE B 1 264 ? -9.836 -0.801 18.297 1 87.62 264 PHE B CA 1
ATOM 8156 C C . PHE B 1 264 ? -10.578 -1.783 17.391 1 87.62 264 PHE B C 1
ATOM 8158 O O . PHE B 1 264 ? -9.977 -2.73 16.875 1 87.62 264 PHE B O 1
ATOM 8165 N N . PHE B 1 265 ? -11.812 -1.588 17.234 1 91.06 265 PHE B N 1
ATOM 8166 C CA . PHE B 1 265 ? -12.617 -2.469 16.391 1 91.06 265 PHE B CA 1
ATOM 8167 C C . PHE B 1 265 ? -12.164 -2.383 14.938 1 91.06 265 PHE B C 1
ATOM 8169 O O . PHE B 1 265 ? -12.148 -3.391 14.227 1 91.06 265 PHE B O 1
ATOM 8176 N N . ALA B 1 266 ? -11.875 -1.204 14.531 1 88.38 266 ALA B N 1
ATOM 8177 C CA . ALA B 1 266 ? -11.398 -1.039 13.156 1 88.38 266 ALA B CA 1
ATOM 8178 C C . ALA B 1 266 ? -10.094 -1.794 12.93 1 88.38 266 ALA B C 1
ATOM 8180 O O . ALA B 1 266 ? -9.906 -2.42 11.883 1 88.38 266 ALA B O 1
ATOM 8181 N N . ILE B 1 267 ? -9.172 -1.732 13.852 1 85.12 267 ILE B N 1
ATOM 8182 C CA . ILE B 1 267 ? -7.914 -2.471 13.766 1 85.12 267 ILE B CA 1
ATOM 8183 C C . ILE B 1 267 ? -8.195 -3.971 13.781 1 85.12 267 ILE B C 1
ATOM 8185 O O . ILE B 1 267 ? -7.609 -4.727 13 1 85.12 267 ILE B O 1
ATOM 8189 N N . PHE B 1 268 ? -9.086 -4.336 14.617 1 90.69 268 PHE B N 1
ATOM 8190 C CA . PHE B 1 268 ? -9.477 -5.738 14.719 1 90.69 268 PHE B CA 1
ATOM 8191 C C . PHE B 1 268 ? -10.031 -6.242 13.391 1 90.69 268 PHE B C 1
ATOM 8193 O O . PHE B 1 268 ? -9.664 -7.328 12.938 1 90.69 268 PHE B O 1
ATOM 8200 N N . MET B 1 269 ? -10.867 -5.504 12.805 1 92.12 269 MET B N 1
ATOM 8201 C CA . MET B 1 269 ? -11.516 -5.934 11.57 1 92.12 269 MET B CA 1
ATOM 8202 C C . MET B 1 269 ? -10.508 -5.973 10.422 1 92.12 269 MET B C 1
ATOM 8204 O O . MET B 1 269 ? -10.641 -6.785 9.5 1 92.12 269 MET B O 1
ATOM 8208 N N . ALA B 1 270 ? -9.516 -5.082 10.453 1 87.12 270 ALA B N 1
ATOM 8209 C CA . ALA B 1 270 ? -8.461 -5.145 9.438 1 87.12 270 ALA B CA 1
ATOM 8210 C C . ALA B 1 270 ? -7.676 -6.445 9.547 1 87.12 270 ALA B C 1
ATOM 8212 O O . ALA B 1 270 ? -7.379 -7.086 8.531 1 87.12 270 ALA B O 1
ATOM 8213 N N . LEU B 1 271 ? -7.363 -6.844 10.703 1 86 271 LEU B N 1
ATOM 8214 C CA . LEU B 1 271 ? -6.664 -8.102 10.93 1 86 271 LEU B CA 1
ATOM 8215 C C . LEU B 1 271 ? -7.57 -9.289 10.617 1 86 271 LEU B C 1
ATOM 8217 O O . LEU B 1 271 ? -7.117 -10.289 10.055 1 86 271 LEU B O 1
ATOM 8221 N N . TRP B 1 272 ? -8.805 -9.125 10.992 1 92.5 272 TRP B N 1
ATOM 8222 C CA . TRP B 1 272 ? -9.789 -10.172 10.719 1 92.5 272 TRP B CA 1
ATOM 8223 C C . TRP B 1 272 ? -9.883 -10.445 9.219 1 92.5 272 TRP B C 1
ATOM 8225 O O . TRP B 1 272 ? -9.945 -11.602 8.797 1 92.5 272 TRP B O 1
ATOM 8235 N N . ALA B 1 273 ? -9.898 -9.414 8.398 1 91.06 273 ALA B N 1
ATOM 8236 C CA . ALA B 1 273 ? -10.008 -9.586 6.953 1 91.06 273 ALA B CA 1
ATOM 8237 C C . ALA B 1 273 ? -8.82 -10.359 6.402 1 91.06 273 ALA B C 1
ATOM 8239 O O . ALA B 1 273 ? -8.977 -11.195 5.508 1 91.06 273 ALA B O 1
ATOM 8240 N N . THR B 1 274 ? -7.672 -10.219 6.965 1 87.56 274 THR B N 1
ATOM 8241 C CA . THR B 1 274 ? -6.473 -10.914 6.52 1 87.56 274 THR B CA 1
ATOM 8242 C C . THR B 1 274 ? -6.488 -12.367 6.98 1 87.56 274 THR B C 1
ATOM 8244 O O . THR B 1 274 ? -6.203 -13.273 6.199 1 87.56 274 THR B O 1
ATOM 8247 N N . VAL B 1 275 ? -6.801 -12.523 8.195 1 89.44 275 VAL B N 1
ATOM 8248 C CA . VAL B 1 275 ? -6.84 -13.875 8.75 1 89.44 275 VAL B CA 1
ATOM 8249 C C . VAL B 1 275 ? -7.926 -14.688 8.047 1 89.44 275 VAL B C 1
ATOM 8251 O O . VAL B 1 275 ? -7.734 -15.875 7.762 1 89.44 275 VAL B O 1
ATOM 8254 N N . PHE B 1 276 ? -9.023 -14.047 7.77 1 93 276 PHE B N 1
ATOM 8255 C CA . PHE B 1 276 ? -10.109 -14.695 7.035 1 93 276 PHE B CA 1
ATOM 8256 C C . PHE B 1 276 ? -9.617 -15.195 5.684 1 93 276 PHE B C 1
ATOM 8258 O O . PHE B 1 276 ? -9.891 -16.344 5.305 1 93 276 PHE B O 1
ATOM 8265 N N . LEU B 1 277 ? -8.914 -14.406 4.98 1 91.38 277 LEU B N 1
ATOM 8266 C CA . LEU B 1 277 ? -8.43 -14.773 3.656 1 91.38 277 LEU B CA 1
ATOM 8267 C C . LEU B 1 277 ? -7.418 -15.906 3.74 1 91.38 277 LEU B C 1
ATOM 8269 O O . LEU B 1 277 ? -7.473 -16.859 2.957 1 91.38 277 LEU B O 1
ATOM 8273 N N . GLU B 1 278 ? -6.562 -15.859 4.695 1 89.94 278 GLU B N 1
ATOM 8274 C CA . GLU B 1 278 ? -5.547 -16.891 4.84 1 89.94 278 GLU B CA 1
ATOM 8275 C C . GLU B 1 278 ? -6.172 -18.219 5.254 1 89.94 278 GLU B C 1
ATOM 8277 O O . GLU B 1 278 ? -5.781 -19.281 4.758 1 89.94 278 GLU B O 1
ATOM 8282 N N . PHE B 1 279 ? -7.105 -18.141 6.062 1 92.06 279 PHE B N 1
ATOM 8283 C CA . PHE B 1 279 ? -7.754 -19.359 6.512 1 92.06 279 PHE B CA 1
ATOM 8284 C C . PHE B 1 279 ? -8.625 -19.953 5.406 1 92.06 279 PHE B C 1
ATOM 8286 O O . PHE B 1 279 ? -8.758 -21.172 5.301 1 92.06 279 PHE B O 1
ATOM 8293 N N . TRP B 1 280 ? -9.18 -19.094 4.641 1 92.88 280 TRP B N 1
ATOM 8294 C CA . TRP B 1 280 ? -9.938 -19.609 3.51 1 92.88 280 TRP B CA 1
ATOM 8295 C C . TRP B 1 280 ? -9.023 -20.328 2.523 1 92.88 280 TRP B C 1
ATOM 8297 O O . TRP B 1 280 ? -9.367 -21.406 2.008 1 92.88 280 TRP B O 1
ATOM 8307 N N . LYS B 1 281 ? -7.918 -19.766 2.236 1 91.38 281 LYS B N 1
ATOM 8308 C CA . LYS B 1 281 ? -6.973 -20.438 1.35 1 91.38 281 LYS B CA 1
ATOM 8309 C C . LYS B 1 281 ? -6.621 -21.828 1.869 1 91.38 281 LYS B C 1
ATOM 8311 O O . LYS B 1 281 ? -6.504 -22.781 1.091 1 91.38 281 LYS B O 1
ATOM 8316 N N . ARG B 1 282 ? -6.504 -21.984 3.154 1 90.5 282 ARG B N 1
ATOM 8317 C CA . ARG B 1 282 ? -6.195 -23.266 3.779 1 90.5 282 ARG B CA 1
ATOM 8318 C C . ARG B 1 282 ? -7.367 -24.234 3.648 1 90.5 282 ARG B C 1
ATOM 8320 O O . ARG B 1 282 ? -7.18 -25.406 3.301 1 90.5 282 ARG B O 1
ATOM 8327 N N . GLU B 1 283 ? -8.508 -23.719 3.887 1 91.19 283 GLU B N 1
ATOM 8328 C CA . GLU B 1 283 ? -9.695 -24.562 3.785 1 91.19 283 GLU B CA 1
ATOM 8329 C C . GLU B 1 283 ? -9.953 -24.969 2.34 1 91.19 283 GLU B C 1
ATOM 8331 O O . GLU B 1 283 ? -10.375 -26.109 2.08 1 91.19 283 GLU B O 1
ATOM 8336 N N . ARG B 1 284 ? -9.719 -24.078 1.501 1 90.81 284 ARG B N 1
ATOM 8337 C CA . ARG B 1 284 ? -9.883 -24.391 0.083 1 90.81 284 ARG B CA 1
ATOM 8338 C C . ARG B 1 284 ? -8.938 -25.516 -0.344 1 90.81 284 ARG B C 1
ATOM 8340 O O . ARG B 1 284 ? -9.328 -26.406 -1.087 1 90.81 284 ARG B O 1
ATOM 8347 N N . ALA B 1 285 ? -7.711 -25.438 0.148 1 89.25 285 ALA B N 1
ATOM 8348 C CA . ALA B 1 285 ? -6.73 -26.469 -0.192 1 89.25 285 ALA B CA 1
ATOM 8349 C C . ALA B 1 285 ? -7.145 -27.828 0.372 1 89.25 285 ALA B C 1
ATOM 8351 O O . ALA B 1 285 ? -6.98 -28.844 -0.288 1 89.25 285 ALA B O 1
ATOM 8352 N N . ARG B 1 286 ? -7.699 -27.844 1.518 1 88.75 286 ARG B N 1
ATOM 8353 C CA . ARG B 1 286 ? -8.164 -29.078 2.133 1 88.75 286 ARG B CA 1
ATOM 8354 C C . ARG B 1 286 ? -9.344 -29.672 1.358 1 88.75 286 ARG B C 1
ATOM 8356 O O . ARG B 1 286 ? -9.375 -30.875 1.094 1 88.75 286 ARG B O 1
ATOM 8363 N N . THR B 1 287 ? -10.219 -28.766 0.982 1 87.38 287 THR B N 1
ATOM 8364 C CA . THR B 1 287 ? -11.398 -29.203 0.261 1 87.38 287 THR B CA 1
ATOM 8365 C C . THR B 1 287 ? -11.031 -29.688 -1.141 1 87.38 287 THR B C 1
ATOM 8367 O O . THR B 1 287 ? -11.531 -30.719 -1.599 1 87.38 287 THR B O 1
ATOM 8370 N N . ALA B 1 288 ? -10.195 -28.969 -1.748 1 85.75 288 ALA B N 1
ATOM 8371 C CA . ALA B 1 288 ? -9.773 -29.344 -3.094 1 85.75 288 ALA B CA 1
ATOM 8372 C C . ALA B 1 288 ? -8.984 -30.656 -3.07 1 85.75 288 ALA B C 1
ATOM 8374 O O . ALA B 1 288 ? -9.102 -31.469 -3.988 1 85.75 288 ALA B O 1
ATOM 8375 N N . ALA B 1 289 ? -8.195 -30.828 -2.07 1 84.25 289 ALA B N 1
ATOM 8376 C CA . ALA B 1 289 ? -7.422 -32.062 -1.944 1 84.25 289 ALA B CA 1
ATOM 8377 C C . ALA B 1 289 ? -8.336 -33.25 -1.682 1 84.25 289 ALA B C 1
ATOM 8379 O O . ALA B 1 289 ? -8.102 -34.344 -2.201 1 84.25 289 ALA B O 1
ATOM 8380 N N . SER B 1 290 ? -9.344 -33.031 -0.933 1 83.75 290 SER B N 1
ATOM 8381 C CA . SER B 1 290 ? -10.281 -34.094 -0.622 1 83.75 290 SER B CA 1
ATOM 8382 C C . SER B 1 290 ? -11.047 -34.531 -1.864 1 83.75 290 SER B C 1
ATOM 8384 O O . SER B 1 290 ? -11.445 -35.719 -1.973 1 83.75 290 SER B O 1
ATOM 8386 N N . TRP B 1 291 ? -11.156 -33.625 -2.822 1 83.25 291 TRP B N 1
ATOM 8387 C CA . TRP B 1 291 ? -11.883 -33.938 -4.051 1 83.25 291 TRP B CA 1
ATOM 8388 C C . TRP B 1 291 ? -10.922 -34.375 -5.152 1 83.25 291 TRP B C 1
ATOM 8390 O O . TRP B 1 291 ? -11.328 -34.562 -6.297 1 83.25 291 TRP B O 1
ATOM 8400 N N . LYS B 1 292 ? -9.617 -34.469 -4.918 1 78.75 292 LYS B N 1
ATOM 8401 C CA . LYS B 1 292 ? -8.578 -34.906 -5.848 1 78.75 292 LYS B CA 1
ATOM 8402 C C . LYS B 1 292 ? -8.508 -33.969 -7.062 1 78.75 292 LYS B C 1
ATOM 8404 O O . LYS B 1 292 ? -8.414 -34.438 -8.195 1 78.75 292 LYS B O 1
ATOM 8409 N N . LEU B 1 293 ? -8.719 -32.75 -6.77 1 79.88 293 LEU B N 1
ATOM 8410 C CA . LEU B 1 293 ? -8.688 -31.781 -7.848 1 79.88 293 LEU B CA 1
ATOM 8411 C C . LEU B 1 293 ? -7.379 -30.984 -7.824 1 79.88 293 LEU B C 1
ATOM 8413 O O . LEU B 1 293 ? -7.219 -30.016 -8.57 1 79.88 293 LEU B O 1
ATOM 8417 N N . TYR B 1 294 ? -6.43 -31.406 -7.117 1 70.06 294 TYR B N 1
ATOM 8418 C CA . TYR B 1 294 ? -5.195 -30.656 -6.961 1 70.06 294 TYR B CA 1
ATOM 8419 C C . TYR B 1 294 ? -4.391 -30.641 -8.25 1 70.06 294 TYR B C 1
ATOM 8421 O O . TYR B 1 294 ? -3.734 -29.641 -8.578 1 70.06 294 TYR B O 1
ATOM 8429 N N . GLY B 1 295 ? -4.461 -31.5 -9.117 1 67.12 295 GLY B N 1
ATOM 8430 C CA . GLY B 1 295 ? -3.705 -31.562 -10.359 1 67.12 295 GLY B CA 1
ATOM 8431 C C . GLY B 1 295 ? -4.551 -31.297 -11.594 1 67.12 295 GLY B C 1
ATOM 8432 O O . GLY B 1 295 ? -4.105 -31.516 -12.719 1 67.12 295 GLY B O 1
ATOM 8433 N N . TRP B 1 296 ? -5.656 -30.656 -11.258 1 75.88 296 TRP B N 1
ATOM 8434 C CA . TRP B 1 296 ? -6.598 -30.422 -12.352 1 75.88 296 TRP B CA 1
ATOM 8435 C C . TRP B 1 296 ? -6.215 -29.172 -13.133 1 75.88 296 TRP B C 1
ATOM 8437 O O . TRP B 1 296 ? -5.902 -28.141 -12.547 1 75.88 296 TRP B O 1
ATOM 8447 N N . ASP B 1 297 ? -5.996 -29.312 -14.5 1 73.38 297 ASP B N 1
ATOM 8448 C CA . ASP B 1 297 ? -5.707 -28.188 -15.398 1 73.38 297 ASP B CA 1
ATOM 8449 C C . ASP B 1 297 ? -6.961 -27.766 -16.156 1 73.38 297 ASP B C 1
ATOM 8451 O O . ASP B 1 297 ? -7.488 -28.531 -16.969 1 73.38 297 ASP B O 1
ATOM 8455 N N . GLU B 1 298 ? -7.379 -26.547 -16 1 76.81 298 GLU B N 1
ATOM 8456 C CA . GLU B 1 298 ? -8.594 -26 -16.594 1 76.81 298 GLU B CA 1
ATOM 8457 C C . GLU B 1 298 ? -8.477 -25.922 -18.109 1 76.81 298 GLU B C 1
ATOM 8459 O O . GLU B 1 298 ? -9.422 -26.25 -18.828 1 76.81 298 GLU B O 1
ATOM 8464 N N . ASP B 1 299 ? -7.324 -25.609 -18.656 1 74.69 299 ASP B N 1
ATOM 8465 C CA . ASP B 1 299 ? -7.141 -25.422 -20.094 1 74.69 299 ASP B CA 1
ATOM 8466 C C . ASP B 1 299 ? -7.215 -26.75 -20.828 1 74.69 299 ASP B C 1
ATOM 8468 O O . ASP B 1 299 ? -7.801 -26.844 -21.906 1 74.69 299 ASP B O 1
ATOM 8472 N N . GLN B 1 300 ? -6.699 -27.719 -20.172 1 73.06 300 GLN B N 1
ATOM 8473 C CA . GLN B 1 300 ? -6.691 -29.031 -20.812 1 73.06 300 GLN B CA 1
ATOM 8474 C C . GLN B 1 300 ? -8.102 -29.609 -20.859 1 73.06 300 GLN B C 1
ATOM 8476 O O . GLN B 1 300 ? -8.469 -30.25 -21.844 1 73.06 300 GLN B O 1
ATOM 8481 N N . GLU B 1 301 ? -8.773 -29.312 -19.812 1 75.62 301 GLU B N 1
ATOM 8482 C CA . GLU B 1 301 ? -10.125 -29.844 -19.781 1 75.62 301 GLU B CA 1
ATOM 8483 C C . GLU B 1 301 ? -11.023 -29.156 -20.797 1 75.62 301 GLU B C 1
ATOM 8485 O O . GLU B 1 301 ? -11.852 -29.797 -21.453 1 75.62 301 GLU B O 1
ATOM 8490 N N . GLU B 1 302 ? -10.867 -27.922 -20.969 1 78.44 302 GLU B N 1
ATOM 8491 C CA . GLU B 1 302 ? -11.68 -27.172 -21.938 1 78.44 302 GLU B CA 1
ATOM 8492 C C . GLU B 1 302 ? -11.359 -27.594 -23.359 1 78.44 302 GLU B C 1
ATOM 8494 O O . GLU B 1 302 ? -12.258 -27.703 -24.203 1 78.44 302 GLU B O 1
ATOM 8499 N N . LEU B 1 303 ? -10.125 -27.797 -23.578 1 78.31 303 LEU B N 1
ATOM 8500 C CA . LEU B 1 303 ? -9.711 -28.234 -24.922 1 78.31 303 LEU B CA 1
ATOM 8501 C C . LEU B 1 303 ? -10.219 -29.641 -25.203 1 78.31 303 LEU B C 1
ATOM 8503 O O . LEU B 1 303 ? -10.648 -29.938 -26.328 1 78.31 303 LEU B O 1
ATOM 8507 N N . ALA B 1 304 ? -10.125 -30.422 -24.172 1 77.25 304 ALA B N 1
ATOM 8508 C CA . ALA B 1 304 ? -10.586 -31.812 -24.328 1 77.25 304 ALA B CA 1
ATOM 8509 C C . ALA B 1 304 ? -12.086 -31.859 -24.609 1 77.25 304 ALA B C 1
ATOM 8511 O O . ALA B 1 304 ? -12.547 -32.625 -25.438 1 77.25 304 ALA B O 1
ATOM 8512 N N . MET B 1 305 ? -12.781 -30.969 -23.938 1 76.88 305 MET B N 1
ATOM 8513 C CA . MET B 1 305 ? -14.234 -30.938 -24.109 1 76.88 305 MET B CA 1
ATOM 8514 C C . MET B 1 305 ? -14.602 -30.422 -25.484 1 76.88 305 MET B C 1
ATOM 8516 O O . MET B 1 305 ? -15.555 -30.906 -26.109 1 76.88 305 MET B O 1
ATOM 8520 N N . GLU B 1 306 ? -13.883 -29.516 -25.969 1 78.19 306 GLU B N 1
ATOM 8521 C CA . GLU B 1 306 ? -14.141 -28.953 -27.297 1 78.19 306 GLU B CA 1
ATOM 8522 C C . GLU B 1 306 ? -13.836 -29.969 -28.391 1 78.19 306 GLU B C 1
ATOM 8524 O O . GLU B 1 306 ? -14.547 -30.047 -29.391 1 78.19 306 GLU B O 1
ATOM 8529 N N . LEU B 1 307 ? -12.836 -30.734 -28.156 1 77.69 307 LEU B N 1
ATOM 8530 C CA . LEU B 1 307 ? -12.43 -31.734 -29.141 1 77.69 307 LEU B CA 1
ATOM 8531 C C . LEU B 1 307 ? -13.406 -32.906 -29.141 1 77.69 307 LEU B C 1
ATOM 8533 O O . LEU B 1 307 ? -13.648 -33.5 -30.203 1 77.69 307 LEU B O 1
ATOM 8537 N N . LEU B 1 308 ? -13.883 -33.188 -28.031 1 73.31 308 LEU B N 1
ATOM 8538 C CA . LEU B 1 308 ? -14.852 -34.281 -27.922 1 73.31 308 LEU B CA 1
ATOM 8539 C C . LEU B 1 308 ? -16.172 -33.906 -28.578 1 73.31 308 LEU B C 1
ATOM 8541 O O . LEU B 1 308 ? -16.828 -34.75 -29.188 1 73.31 308 LEU B O 1
ATOM 8545 N N . ASN B 1 309 ? -16.516 -32.594 -28.469 1 70.25 309 ASN B N 1
ATOM 8546 C CA . ASN B 1 309 ? -17.75 -32.125 -29.047 1 70.25 309 ASN B CA 1
ATOM 8547 C C . ASN B 1 309 ? -17.625 -31.953 -30.562 1 70.25 309 ASN B C 1
ATOM 8549 O O . ASN B 1 309 ? -18.578 -32.219 -31.297 1 70.25 309 ASN B O 1
ATOM 8553 N N . ASN B 1 310 ? -16.562 -31.375 -30.969 1 77.19 310 ASN B N 1
ATOM 8554 C CA . ASN B 1 310 ? -16.281 -31.172 -32.375 1 77.19 310 ASN B CA 1
ATOM 8555 C C . ASN B 1 310 ? -14.883 -31.625 -32.75 1 77.19 310 ASN B C 1
ATOM 8557 O O . ASN B 1 310 ? -13.906 -30.906 -32.5 1 77.19 310 ASN B O 1
ATOM 8561 N N . PRO B 1 311 ? -14.914 -32.812 -33.281 1 72.12 311 PRO B N 1
ATOM 8562 C CA . PRO B 1 311 ? -13.586 -33.312 -33.656 1 72.12 311 PRO B CA 1
ATOM 8563 C C . PRO B 1 311 ? -12.852 -32.406 -34.625 1 72.12 311 PRO B C 1
ATOM 8565 O O . PRO B 1 311 ? -11.617 -32.438 -34.719 1 72.12 311 PRO B O 1
ATOM 8568 N N . ALA B 1 312 ? -13.656 -31.516 -35.375 1 73.19 312 ALA B N 1
ATOM 8569 C CA . ALA B 1 312 ? -13.023 -30.609 -36.312 1 73.19 312 ALA B CA 1
ATOM 8570 C C . ALA B 1 312 ? -12.805 -29.234 -35.688 1 73.19 312 ALA B C 1
ATOM 8572 O O . ALA B 1 312 ? -12.719 -28.234 -36.406 1 73.19 312 ALA B O 1
ATOM 8573 N N . TYR B 1 313 ? -12.68 -29.297 -34.438 1 77.69 313 TYR B N 1
ATOM 8574 C CA . TYR B 1 313 ? -12.531 -28.031 -33.719 1 77.69 313 TYR B CA 1
ATOM 8575 C C . TYR B 1 313 ? -11.211 -27.359 -34.094 1 77.69 313 TYR B C 1
ATOM 8577 O O . TYR B 1 313 ? -10.164 -28 -34.125 1 77.69 313 TYR B O 1
ATOM 8585 N N . GLU B 1 314 ? -11.422 -26.047 -34.625 1 80.44 314 GLU B N 1
ATOM 8586 C CA . GLU B 1 314 ? -10.242 -25.219 -34.875 1 80.44 314 GLU B CA 1
ATOM 8587 C C . GLU B 1 314 ? -9.867 -24.422 -33.625 1 80.44 314 GLU B C 1
ATOM 8589 O O . GLU B 1 314 ? -10.727 -23.812 -33 1 80.44 314 GLU B O 1
ATOM 8594 N N . LEU B 1 315 ? -8.602 -24.594 -33.25 1 83 315 LEU B N 1
ATOM 8595 C CA . LEU B 1 315 ? -8.086 -23.938 -32.062 1 83 315 LEU B CA 1
ATOM 8596 C C . LEU B 1 315 ? -8.273 -22.422 -32.156 1 83 315 LEU B C 1
ATOM 8598 O O . LEU B 1 315 ? -7.875 -21.797 -33.125 1 83 315 LEU B O 1
ATOM 8602 N N . GLN B 1 316 ? -9.07 -21.906 -31.25 1 82.19 316 GLN B N 1
ATOM 8603 C CA . GLN B 1 316 ? -9.195 -20.469 -31.141 1 82.19 316 GLN B CA 1
ATOM 8604 C C . GLN B 1 316 ? -8 -19.859 -30.406 1 82.19 316 GLN B C 1
ATOM 8606 O O . GLN B 1 316 ? -7.758 -20.172 -29.25 1 82.19 316 GLN B O 1
ATOM 8611 N N . LYS B 1 317 ? -7.27 -19.016 -31.062 1 84.5 317 LYS B N 1
ATOM 8612 C CA . LYS B 1 317 ? -6.051 -18.422 -30.516 1 84.5 317 LYS B CA 1
ATOM 8613 C C . LYS B 1 317 ? -6.371 -17.234 -29.625 1 84.5 317 LYS B C 1
ATOM 8615 O O . LYS B 1 317 ? -7.469 -16.672 -29.703 1 84.5 317 LYS B O 1
ATOM 8620 N N . HIS B 1 318 ? -5.457 -17.016 -28.688 1 84.19 318 HIS B N 1
ATOM 8621 C CA . HIS B 1 318 ? -5.566 -15.828 -27.828 1 84.19 318 HIS B CA 1
ATOM 8622 C C . HIS B 1 318 ? -5.348 -14.555 -28.641 1 84.19 318 HIS B C 1
ATOM 8624 O O . HIS B 1 318 ? -4.457 -14.492 -29.484 1 84.19 318 HIS B O 1
ATOM 8630 N N . GLN B 1 319 ? -6.277 -13.594 -28.516 1 81.5 319 GLN B N 1
ATOM 8631 C CA . GLN B 1 319 ? -6.152 -12.312 -29.188 1 81.5 319 GLN B CA 1
ATOM 8632 C C . GLN B 1 319 ? -6.039 -11.164 -28.188 1 81.5 319 GLN B C 1
ATOM 8634 O O . GLN B 1 319 ? -6.801 -11.102 -27.234 1 81.5 319 GLN B O 1
ATOM 8639 N N . HIS B 1 320 ? -4.859 -10.555 -28.266 1 81.94 320 HIS B N 1
ATOM 8640 C CA . HIS B 1 320 ? -4.68 -9.375 -27.438 1 81.94 320 HIS B CA 1
ATOM 8641 C C . HIS B 1 320 ? -4.352 -8.148 -28.281 1 81.94 320 HIS B C 1
ATOM 8643 O O . HIS B 1 320 ? -3.555 -8.227 -29.219 1 81.94 320 HIS B O 1
ATOM 8649 N N . SER B 1 321 ? -5.215 -7.078 -28.156 1 85.75 321 SER B N 1
ATOM 8650 C CA . SER B 1 321 ? -4.969 -5.816 -28.844 1 85.75 321 SER B CA 1
ATOM 8651 C C . SER B 1 321 ? -4.805 -4.668 -27.859 1 85.75 321 SER B C 1
ATOM 8653 O O . SER B 1 321 ? -5.66 -4.461 -26.984 1 85.75 321 SER B O 1
ATOM 8655 N N . TYR B 1 322 ? -3.723 -3.943 -28 1 87.88 322 TYR B N 1
ATOM 8656 C CA . TYR B 1 322 ? -3.459 -2.809 -27.125 1 87.88 322 TYR B CA 1
ATOM 8657 C C . TYR B 1 322 ? -4.453 -1.683 -27.375 1 87.88 322 TYR B C 1
ATOM 8659 O O . TYR B 1 322 ? -4.797 -0.934 -26.453 1 87.88 322 TYR B O 1
ATOM 8667 N N . LEU B 1 323 ? -4.949 -1.551 -28.562 1 89.69 323 LEU B N 1
ATOM 8668 C CA . LEU B 1 323 ? -5.938 -0.531 -28.891 1 89.69 323 LEU B CA 1
ATOM 8669 C C . LEU B 1 323 ? -7.273 -0.837 -28.219 1 89.69 323 LEU B C 1
ATOM 8671 O O . LEU B 1 323 ? -7.922 0.061 -27.672 1 89.69 323 LEU B O 1
ATOM 8675 N N . ARG B 1 324 ? -7.652 -2.051 -28.234 1 88.62 324 ARG B N 1
ATOM 8676 C CA . ARG B 1 324 ? -8.891 -2.445 -27.578 1 88.62 324 ARG B CA 1
ATOM 8677 C C . ARG B 1 324 ? -8.797 -2.277 -26.062 1 88.62 324 ARG B C 1
ATOM 8679 O O . ARG B 1 324 ? -9.742 -1.815 -25.422 1 88.62 324 ARG B O 1
ATOM 8686 N N . SER B 1 325 ? -7.582 -2.703 -25.578 1 88.31 325 SER B N 1
ATOM 8687 C CA . SER B 1 325 ? -7.379 -2.566 -24.141 1 88.31 325 SER B CA 1
ATOM 8688 C C . SER B 1 325 ? -7.402 -1.103 -23.703 1 88.31 325 SER B C 1
ATOM 8690 O O . SER B 1 325 ? -7.914 -0.771 -22.641 1 88.31 325 SER B O 1
ATOM 8692 N N . SER B 1 326 ? -6.859 -0.198 -24.578 1 91.81 326 SER B N 1
ATOM 8693 C CA . SER B 1 326 ? -6.891 1.23 -24.281 1 91.81 326 SER B CA 1
ATOM 8694 C C . SER B 1 326 ? -8.312 1.774 -24.328 1 91.81 326 SER B C 1
ATOM 8696 O O . SER B 1 326 ? -8.695 2.6 -23.484 1 91.81 326 SER B O 1
ATOM 8698 N N . ALA B 1 327 ? -9.039 1.304 -25.234 1 91.56 327 ALA B N 1
ATOM 8699 C CA . ALA B 1 327 ? -10.43 1.725 -25.344 1 91.56 327 ALA B CA 1
ATOM 8700 C C . ALA B 1 327 ? -11.242 1.27 -24.141 1 91.56 327 ALA B C 1
ATOM 8702 O O . ALA B 1 327 ? -12.062 2.025 -23.609 1 91.56 327 ALA B O 1
ATOM 8703 N N . ILE B 1 328 ? -11.008 0.07 -23.719 1 91 328 ILE B N 1
ATOM 8704 C CA . ILE B 1 328 ? -11.711 -0.467 -22.547 1 91 328 ILE B CA 1
ATOM 8705 C C . ILE B 1 328 ? -11.336 0.329 -21.312 1 91 328 ILE B C 1
ATOM 8707 O O . ILE B 1 328 ? -12.195 0.641 -20.484 1 91 328 ILE B O 1
ATOM 8711 N N . LEU B 1 329 ? -10.094 0.644 -21.203 1 90.44 329 LEU B N 1
ATOM 8712 C CA . LEU B 1 329 ? -9.633 1.423 -20.062 1 90.44 329 LEU B CA 1
ATOM 8713 C C . LEU B 1 329 ? -10.281 2.805 -20.047 1 90.44 329 LEU B C 1
ATOM 8715 O O . LEU B 1 329 ? -10.758 3.264 -19.016 1 90.44 329 LEU B O 1
ATOM 8719 N N . ILE B 1 330 ? -10.352 3.451 -21.203 1 93 330 ILE B N 1
ATOM 8720 C CA . ILE B 1 330 ? -10.922 4.789 -21.297 1 93 330 ILE B CA 1
ATOM 8721 C C . ILE B 1 330 ? -12.422 4.738 -21.016 1 93 330 ILE B C 1
ATOM 8723 O O . ILE B 1 330 ? -12.945 5.559 -20.25 1 93 330 ILE B O 1
ATOM 8727 N N . PHE B 1 331 ? -13.07 3.74 -21.531 1 92.25 331 PHE B N 1
ATOM 8728 C CA . PHE B 1 331 ? -14.508 3.615 -21.328 1 92.25 331 PHE B CA 1
ATOM 8729 C C . PHE B 1 331 ? -14.82 3.299 -19.875 1 92.25 331 PHE B C 1
ATOM 8731 O O . PHE B 1 331 ? -15.805 3.793 -19.328 1 92.25 331 PHE B O 1
ATOM 8738 N N . SER B 1 332 ? -14 2.457 -19.297 1 91.25 332 SER B N 1
ATOM 8739 C CA . SER B 1 332 ? -14.195 2.154 -17.891 1 91.25 332 SER B CA 1
ATOM 8740 C C . SER B 1 332 ? -13.984 3.395 -17.031 1 91.25 332 SER B C 1
ATOM 8742 O O . SER B 1 332 ? -14.711 3.613 -16.062 1 91.25 332 SER B O 1
ATOM 8744 N N . LEU B 1 333 ? -13.062 4.215 -17.391 1 91.5 333 LEU B N 1
ATOM 8745 C CA . LEU B 1 333 ? -12.797 5.438 -16.656 1 91.5 333 LEU B CA 1
ATOM 8746 C C . LEU B 1 333 ? -13.945 6.43 -16.797 1 91.5 333 LEU B C 1
ATOM 8748 O O . LEU B 1 333 ? -14.328 7.098 -15.836 1 91.5 333 LEU B O 1
ATOM 8752 N N . VAL B 1 334 ? -14.477 6.496 -17.969 1 93.31 334 VAL B N 1
ATOM 8753 C CA . VAL B 1 334 ? -15.617 7.371 -18.219 1 93.31 334 VAL B CA 1
ATOM 8754 C C . VAL B 1 334 ? -16.812 6.906 -17.391 1 93.31 334 VAL B C 1
ATOM 8756 O O . VAL B 1 334 ? -17.516 7.719 -16.797 1 93.31 334 VAL B O 1
ATOM 8759 N N . LEU B 1 335 ? -16.953 5.594 -17.359 1 91.62 335 LEU B N 1
ATOM 8760 C CA . LEU B 1 335 ? -18.078 5.059 -16.594 1 91.62 335 LEU B CA 1
ATOM 8761 C C . LEU B 1 335 ? -17.891 5.312 -15.094 1 91.62 335 LEU B C 1
ATOM 8763 O O . LEU B 1 335 ? -18.844 5.633 -14.383 1 91.62 335 LEU B O 1
ATOM 8767 N N . ILE B 1 336 ? -16.703 5.16 -14.641 1 91.75 336 ILE B N 1
ATOM 8768 C CA . ILE B 1 336 ? -16.406 5.426 -13.234 1 91.75 336 ILE B CA 1
ATOM 8769 C C . ILE B 1 336 ? -16.672 6.898 -12.922 1 91.75 336 ILE B C 1
ATOM 8771 O O . ILE B 1 336 ? -17.266 7.223 -11.883 1 91.75 336 ILE B O 1
ATOM 8775 N N . CYS B 1 337 ? -16.312 7.797 -13.805 1 91.94 337 CYS B N 1
ATOM 8776 C CA . CYS B 1 337 ? -16.578 9.219 -13.625 1 91.94 337 CYS B CA 1
ATOM 8777 C C . CYS B 1 337 ? -18.062 9.5 -13.594 1 91.94 337 CYS B C 1
ATOM 8779 O O . CYS B 1 337 ? -18.531 10.328 -12.812 1 91.94 337 CYS B O 1
ATOM 8781 N N . LEU B 1 338 ? -18.766 8.781 -14.375 1 90.75 338 LEU B N 1
ATOM 8782 C CA . LEU B 1 338 ? -20.219 8.93 -14.391 1 90.75 338 LEU B CA 1
ATOM 8783 C C . LEU B 1 338 ? -20.828 8.445 -13.086 1 90.75 338 LEU B C 1
ATOM 8785 O O . LEU B 1 338 ? -21.766 9.055 -12.562 1 90.75 338 LEU B O 1
ATOM 8789 N N . LEU B 1 339 ? -20.281 7.367 -12.586 1 91.06 339 LEU B N 1
ATOM 8790 C CA . LEU B 1 339 ? -20.797 6.832 -11.328 1 91.06 339 LEU B CA 1
ATOM 8791 C C . LEU B 1 339 ? -20.469 7.773 -10.172 1 91.06 339 LEU B C 1
ATOM 8793 O O . LEU B 1 339 ? -21.297 7.957 -9.273 1 91.06 339 LEU B O 1
ATOM 8797 N N . ILE B 1 340 ? -19.328 8.398 -10.227 1 89.31 340 ILE B N 1
ATOM 8798 C CA . ILE B 1 340 ? -18.984 9.414 -9.234 1 89.31 340 ILE B CA 1
ATOM 8799 C C . ILE B 1 340 ? -19.906 10.625 -9.406 1 89.31 340 ILE B C 1
ATOM 8801 O O . ILE B 1 340 ? -20.328 11.234 -8.414 1 89.31 340 ILE B O 1
ATOM 8805 N N . GLY B 1 341 ? -20.188 10.969 -10.672 1 87.44 341 GLY B N 1
ATOM 8806 C CA . GLY B 1 341 ? -21.141 12.031 -10.961 1 87.44 341 GLY B CA 1
ATOM 8807 C C . GLY B 1 341 ? -22.516 11.781 -10.375 1 87.44 341 GLY B C 1
ATOM 8808 O O . GLY B 1 341 ? -23.188 12.703 -9.906 1 87.44 341 GLY B O 1
ATOM 8809 N N . MET B 1 342 ? -22.875 10.508 -10.273 1 87.25 342 MET B N 1
ATOM 8810 C CA . MET B 1 342 ? -24.172 10.164 -9.695 1 87.25 342 MET B CA 1
ATOM 8811 C C . MET B 1 342 ? -24.188 10.453 -8.195 1 87.25 342 MET B C 1
ATOM 8813 O O . MET B 1 342 ? -25.234 10.82 -7.648 1 87.25 342 MET B O 1
ATOM 8817 N N . ALA B 1 343 ? -23.094 10.242 -7.559 1 85.81 343 ALA B N 1
ATOM 8818 C CA . ALA B 1 343 ? -22.984 10.625 -6.152 1 85.81 343 ALA B CA 1
ATOM 8819 C C . ALA B 1 343 ? -23.188 12.125 -5.98 1 85.81 343 ALA B C 1
ATOM 8821 O O . ALA B 1 343 ? -23.812 12.57 -5.016 1 85.81 343 ALA B O 1
ATOM 8822 N N . HIS B 1 344 ? -22.75 12.891 -7.004 1 85 344 HIS B N 1
ATOM 8823 C CA . HIS B 1 344 ? -22.922 14.336 -6.961 1 85 344 HIS B CA 1
ATOM 8824 C C . HIS B 1 344 ? -24.375 14.719 -7.16 1 85 344 HIS B C 1
ATOM 8826 O O . HIS B 1 344 ? -24.859 15.68 -6.559 1 85 344 HIS B O 1
ATOM 8832 N N . VAL B 1 345 ? -25.031 13.969 -7.953 1 87.06 345 VAL B N 1
ATOM 8833 C CA . VAL B 1 345 ? -26.453 14.195 -8.148 1 87.06 345 VAL B CA 1
ATOM 8834 C C . VAL B 1 345 ? -27.203 13.93 -6.848 1 87.06 345 VAL B C 1
ATOM 8836 O O . VAL B 1 345 ? -28.156 14.648 -6.512 1 87.06 345 VAL B O 1
ATOM 8839 N N . LEU B 1 346 ? -26.781 12.961 -6.109 1 89.5 346 LEU B N 1
ATOM 8840 C CA . LEU B 1 346 ? -27.375 12.656 -4.812 1 89.5 346 LEU B CA 1
ATOM 8841 C C . LEU B 1 346 ? -27.141 13.797 -3.824 1 89.5 346 LEU B C 1
ATOM 8843 O O . LEU B 1 346 ? -28.016 14.109 -3.018 1 89.5 346 LEU B O 1
ATOM 8847 N N . VAL B 1 347 ? -26.016 14.438 -3.898 1 86.31 347 VAL B N 1
ATOM 8848 C CA . VAL B 1 347 ? -25.719 15.578 -3.039 1 86.31 347 VAL B CA 1
ATOM 8849 C C . VAL B 1 347 ? -26.625 16.75 -3.387 1 86.31 347 VAL B C 1
ATOM 8851 O O . VAL B 1 347 ? -27.172 17.406 -2.496 1 86.31 347 VAL B O 1
ATOM 8854 N N . LEU B 1 348 ? -26.828 16.938 -4.66 1 87.12 348 LEU B N 1
ATOM 8855 C CA . LEU B 1 348 ? -27.734 18 -5.098 1 87.12 348 LEU B CA 1
ATOM 8856 C C . LEU B 1 348 ? -29.172 17.703 -4.656 1 87.12 348 LEU B C 1
ATOM 8858 O O . LEU B 1 348 ? -29.891 18.625 -4.258 1 87.12 348 LEU B O 1
ATOM 8862 N N . TYR B 1 349 ? -29.562 16.531 -4.711 1 89.94 349 TYR B N 1
ATOM 8863 C CA . TYR B 1 349 ? -30.859 16.109 -4.219 1 89.94 349 TYR B CA 1
ATOM 8864 C C . TYR B 1 349 ? -31.016 16.453 -2.742 1 89.94 349 TYR B C 1
ATOM 8866 O O . TYR B 1 349 ? -32.031 17.016 -2.332 1 89.94 349 TYR B O 1
ATOM 8874 N N . ARG B 1 350 ? -30.031 16.141 -1.947 1 88.31 350 ARG B N 1
ATOM 8875 C CA . ARG B 1 350 ? -30.078 16.391 -0.511 1 88.31 350 ARG B CA 1
ATOM 8876 C C . ARG B 1 350 ? -30.188 17.891 -0.224 1 88.31 350 ARG B C 1
ATOM 8878 O O . ARG B 1 350 ? -30.906 18.297 0.68 1 88.31 350 ARG B O 1
ATOM 8885 N N . VAL B 1 351 ? -29.469 18.656 -1.018 1 85.44 351 VAL B N 1
ATOM 8886 C CA . VAL B 1 351 ? -29.484 20.109 -0.844 1 85.44 351 VAL B CA 1
ATOM 8887 C C . VAL B 1 351 ? -30.875 20.641 -1.199 1 85.44 351 VAL B C 1
ATOM 8889 O O . VAL B 1 351 ? -31.422 21.469 -0.481 1 85.44 351 VAL B O 1
ATOM 8892 N N . MET B 1 352 ? -31.5 20.109 -2.25 1 86.12 352 MET B N 1
ATOM 8893 C CA . MET B 1 352 ? -32.812 20.562 -2.691 1 86.12 352 MET B CA 1
ATOM 8894 C C . MET B 1 352 ? -33.906 20.156 -1.686 1 86.12 352 MET B C 1
ATOM 8896 O O . MET B 1 352 ? -34.812 20.938 -1.398 1 86.12 352 MET B O 1
ATOM 8900 N N . VAL B 1 353 ? -33.75 19 -1.195 1 86.81 353 VAL B N 1
ATOM 8901 C CA . VAL B 1 353 ? -34.75 18.5 -0.236 1 86.81 353 VAL B CA 1
ATOM 8902 C C . VAL B 1 353 ? -34.625 19.297 1.063 1 86.81 353 VAL B C 1
ATOM 8904 O O . VAL B 1 353 ? -35.656 19.562 1.715 1 86.81 353 VAL B O 1
ATOM 8907 N N . THR B 1 354 ? -33.375 19.609 1.512 1 82 354 THR B N 1
ATOM 8908 C CA . THR B 1 354 ? -33.219 20.438 2.689 1 82 354 THR B CA 1
ATOM 8909 C C . THR B 1 354 ? -33.875 21.797 2.492 1 82 354 THR B C 1
ATOM 8911 O O . THR B 1 354 ? -34.531 22.312 3.398 1 82 354 THR B O 1
ATOM 8914 N N . PHE B 1 355 ? -33.719 22.328 1.285 1 79.19 355 PHE B N 1
ATOM 8915 C CA . PHE B 1 355 ? -34.344 23.609 0.967 1 79.19 355 PHE B CA 1
ATOM 8916 C C . PHE B 1 355 ? -35.875 23.484 0.981 1 79.19 355 PHE B C 1
ATOM 8918 O O . PHE B 1 355 ? -36.562 24.328 1.557 1 79.19 355 PHE B O 1
ATOM 8925 N N . PHE B 1 356 ? -36.375 22.422 0.462 1 80.62 356 PHE B N 1
ATOM 8926 C CA . PHE B 1 356 ? -37.812 22.219 0.36 1 80.62 356 PHE B CA 1
ATOM 8927 C C . PHE B 1 356 ? -38.438 21.953 1.732 1 80.62 356 PHE B C 1
ATOM 8929 O O . PHE B 1 356 ? -39.5 22.484 2.057 1 80.62 356 PHE B O 1
ATOM 8936 N N . PHE B 1 357 ? -37.719 21.172 2.543 1 78.44 357 PHE B N 1
ATOM 8937 C CA . PHE B 1 357 ? -38.25 20.828 3.867 1 78.44 357 PHE B CA 1
ATOM 8938 C C . PHE B 1 357 ? -38.188 22.047 4.793 1 78.44 357 PHE B C 1
ATOM 8940 O O . PHE B 1 357 ? -39.031 22.188 5.68 1 78.44 357 PHE B O 1
ATOM 8947 N N . SER B 1 358 ? -37.156 22.844 4.629 1 75.31 358 SER B N 1
ATOM 8948 C CA . SER B 1 358 ? -37.031 24.047 5.453 1 75.31 358 SER B CA 1
ATOM 8949 C C . SER B 1 358 ? -38.156 25.031 5.156 1 75.31 358 SER B C 1
ATOM 8951 O O . SER B 1 358 ? -38.562 25.812 6.031 1 75.31 358 SER B O 1
ATOM 8953 N N . HIS B 1 359 ? -38.625 24.984 3.947 1 73.62 359 HIS B N 1
ATOM 8954 C CA . HIS B 1 359 ? -39.688 25.922 3.564 1 73.62 359 HIS B CA 1
ATOM 8955 C C . HIS B 1 359 ? -41.062 25.297 3.787 1 73.62 359 HIS B C 1
ATOM 8957 O O . HIS B 1 359 ? -42.094 26 3.744 1 73.62 359 HIS B O 1
ATOM 8963 N N . SER B 1 360 ? -40.969 24 4.059 1 72.19 360 SER B N 1
ATOM 8964 C CA . SER B 1 360 ? -42.25 23.344 4.273 1 72.19 360 SER B CA 1
ATOM 8965 C C . SER B 1 360 ? -42.75 23.562 5.699 1 72.19 360 SER B C 1
ATOM 8967 O O . SER B 1 360 ? -41.938 23.703 6.625 1 72.19 360 SER B O 1
ATOM 8969 N N . ALA B 1 361 ? -43.875 24.094 6.023 1 62.34 361 ALA B N 1
ATOM 8970 C CA . ALA B 1 361 ? -44.562 24.438 7.266 1 62.34 361 ALA B CA 1
ATOM 8971 C C . ALA B 1 361 ? -44.781 23.203 8.133 1 62.34 361 ALA B C 1
ATOM 8973 O O . ALA B 1 361 ? -45.562 23.234 9.094 1 62.34 361 ALA B O 1
ATOM 8974 N N . LEU B 1 362 ? -44.094 22.078 7.875 1 64.75 362 LEU B N 1
ATOM 8975 C CA . LEU B 1 362 ? -44.344 20.938 8.75 1 64.75 362 LEU B CA 1
ATOM 8976 C C . LEU B 1 362 ? -43.438 20.953 9.969 1 64.75 362 LEU B C 1
ATOM 8978 O O . LEU B 1 362 ? -42.219 20.875 9.828 1 64.75 362 LEU B O 1
ATOM 8982 N N . PRO B 1 363 ? -43.906 21.203 11.172 1 61.47 363 PRO B N 1
ATOM 8983 C CA . PRO B 1 363 ? -43.125 21.375 12.398 1 61.47 363 PRO B CA 1
ATOM 8984 C C . PRO B 1 363 ? -42.25 20.156 12.719 1 61.47 363 PRO B C 1
ATOM 8986 O O . PRO B 1 363 ? -41.125 20.312 13.195 1 61.47 363 PRO B O 1
ATOM 8989 N N . PHE B 1 364 ? -42.781 18.938 12.484 1 61.72 364 PHE B N 1
ATOM 8990 C CA . PHE B 1 364 ? -42.062 17.719 12.828 1 61.72 364 PHE B CA 1
ATOM 8991 C C . PHE B 1 364 ? -40.781 17.578 12 1 61.72 364 PHE B C 1
ATOM 8993 O O . PHE B 1 364 ? -39.75 17.125 12.5 1 61.72 364 PHE B O 1
ATOM 9000 N N . LEU B 1 365 ? -40.781 18.094 10.891 1 62 365 LEU B N 1
ATOM 9001 C CA . LEU B 1 365 ? -39.656 17.969 9.969 1 62 365 LEU B CA 1
ATOM 9002 C C . LEU B 1 365 ? -38.625 19.047 10.227 1 62 365 LEU B C 1
ATOM 9004 O O . LEU B 1 365 ? -37.406 18.844 9.984 1 62 365 LEU B O 1
ATOM 9008 N N . GLU B 1 366 ? -39.062 20.031 10.836 1 60.88 366 GLU B N 1
ATOM 9009 C CA . GLU B 1 366 ? -38.156 21.141 11.078 1 60.88 366 GLU B CA 1
ATOM 9010 C C . GLU B 1 366 ? -37.125 20.781 12.141 1 60.88 366 GLU B C 1
ATOM 9012 O O . GLU B 1 366 ? -35.938 21.141 12.016 1 60.88 366 GLU B O 1
ATOM 9017 N N . GLN B 1 367 ? -37.625 19.984 13.156 1 61.66 367 GLN B N 1
ATOM 9018 C CA . GLN B 1 367 ? -36.719 19.672 14.258 1 61.66 367 GLN B CA 1
ATOM 9019 C C . GLN B 1 367 ? -35.75 18.547 13.883 1 61.66 367 GLN B C 1
ATOM 9021 O O . GLN B 1 367 ? -34.656 18.453 14.43 1 61.66 367 GLN B O 1
ATOM 9026 N N . ARG B 1 368 ? -36.25 17.75 12.906 1 74.88 368 ARG B N 1
ATOM 9027 C CA . ARG B 1 368 ? -35.438 16.578 12.531 1 74.88 368 ARG B CA 1
ATOM 9028 C C . ARG B 1 368 ? -35.062 16.625 11.055 1 74.88 368 ARG B C 1
ATOM 9030 O O . ARG B 1 368 ? -35.062 15.594 10.383 1 74.88 368 ARG B O 1
ATOM 9037 N N . LEU B 1 369 ? -34.812 17.844 10.602 1 78.38 369 LEU B N 1
ATOM 9038 C CA . LEU B 1 369 ? -34.594 18.094 9.188 1 78.38 369 LEU B CA 1
ATOM 9039 C C . LEU B 1 369 ? -33.344 17.344 8.703 1 78.38 369 LEU B C 1
ATOM 9041 O O . LEU B 1 369 ? -33.406 16.672 7.672 1 78.38 369 LEU B O 1
ATOM 9045 N N . THR B 1 370 ? -32.312 17.391 9.461 1 78.12 370 THR B N 1
ATOM 9046 C CA . THR B 1 370 ? -31.047 16.781 9.031 1 78.12 370 THR B CA 1
ATOM 9047 C C . THR B 1 370 ? -31.156 15.266 8.969 1 78.12 370 THR B C 1
ATOM 9049 O O . THR B 1 370 ? -30.672 14.633 8.031 1 78.12 370 THR B O 1
ATOM 9052 N N . THR B 1 371 ? -31.875 14.703 9.898 1 81.38 371 THR B N 1
ATOM 9053 C CA . THR B 1 371 ? -32.062 13.258 9.93 1 81.38 371 THR B CA 1
ATOM 9054 C C . THR B 1 371 ? -32.969 12.805 8.781 1 81.38 371 THR B C 1
ATOM 9056 O O . THR B 1 371 ? -32.719 11.773 8.164 1 81.38 371 THR B O 1
ATOM 9059 N N . ALA B 1 372 ? -33.969 13.578 8.523 1 85.5 372 ALA B N 1
ATOM 9060 C CA . ALA B 1 372 ? -34.875 13.25 7.438 1 85.5 372 ALA B CA 1
ATOM 9061 C C . ALA B 1 372 ? -34.188 13.281 6.09 1 85.5 372 ALA B C 1
ATOM 9063 O O . ALA B 1 372 ? -34.438 12.445 5.223 1 85.5 372 ALA B O 1
ATOM 9064 N N . VAL B 1 373 ? -33.312 14.227 5.965 1 87.25 373 VAL B N 1
ATOM 9065 C CA . VAL B 1 373 ? -32.594 14.359 4.707 1 87.25 373 VAL B CA 1
ATOM 9066 C C . VAL B 1 373 ? -31.656 13.164 4.523 1 87.25 373 VAL B C 1
ATOM 9068 O O . VAL B 1 373 ? -31.531 12.625 3.42 1 87.25 373 VAL B O 1
ATOM 9071 N N . VAL B 1 374 ? -31.031 12.688 5.574 1 87.81 374 VAL B N 1
ATOM 9072 C CA . VAL B 1 374 ? -30.094 11.555 5.496 1 87.81 374 VAL B CA 1
ATOM 9073 C C . VAL B 1 374 ? -30.875 10.281 5.18 1 87.81 374 VAL B C 1
ATOM 9075 O O . VAL B 1 374 ? -30.438 9.477 4.352 1 87.81 374 VAL B O 1
ATOM 9078 N N . ILE B 1 375 ? -32.062 10.117 5.75 1 90.25 375 ILE B N 1
ATOM 9079 C CA . ILE B 1 375 ? -32.875 8.922 5.535 1 90.25 375 ILE B CA 1
ATOM 9080 C C . ILE B 1 375 ? -33.406 8.898 4.102 1 90.25 375 ILE B C 1
ATOM 9082 O O . ILE B 1 375 ? -33.281 7.883 3.412 1 90.25 375 ILE B O 1
ATOM 9086 N N . THR B 1 376 ? -33.906 10.023 3.645 1 91.75 376 THR B N 1
ATOM 9087 C CA . THR B 1 376 ? -34.438 10.078 2.279 1 91.75 376 THR B CA 1
ATOM 9088 C C . THR B 1 376 ? -33.281 9.938 1.272 1 91.75 376 THR B C 1
ATOM 9090 O O . THR B 1 376 ? -33.469 9.312 0.223 1 91.75 376 THR B O 1
ATOM 9093 N N . GLY B 1 377 ? -32.188 10.57 1.652 1 91.44 377 GLY B N 1
ATOM 9094 C CA . GLY B 1 377 ? -31.031 10.406 0.794 1 91.44 377 GLY B CA 1
ATOM 9095 C C . GLY B 1 377 ? -30.594 8.961 0.666 1 91.44 377 GLY B C 1
ATOM 9096 O O . GLY B 1 377 ? -30.219 8.516 -0.421 1 91.44 377 GLY B O 1
ATOM 9097 N N . ALA B 1 378 ? -30.625 8.227 1.736 1 93.62 378 ALA B N 1
ATOM 9098 C CA . ALA B 1 378 ? -30.25 6.816 1.727 1 93.62 378 ALA B CA 1
ATOM 9099 C C . ALA B 1 378 ? -31.219 5.988 0.894 1 93.62 378 ALA B C 1
ATOM 9101 O O . ALA B 1 378 ? -30.812 5.07 0.177 1 93.62 378 ALA B O 1
ATOM 9102 N N . LEU B 1 379 ? -32.469 6.352 0.947 1 94.06 379 LEU B N 1
ATOM 9103 C CA . LEU B 1 379 ? -33.469 5.641 0.181 1 94.06 379 LEU B CA 1
ATOM 9104 C C . LEU B 1 379 ? -33.312 5.887 -1.314 1 94.06 379 LEU B C 1
ATOM 9106 O O . LEU B 1 379 ? -33.375 4.953 -2.115 1 94.06 379 LEU B O 1
ATOM 9110 N N . VAL B 1 380 ? -33.062 7.105 -1.622 1 93.69 380 VAL B N 1
ATOM 9111 C CA . VAL B 1 380 ? -32.844 7.434 -3.027 1 93.69 380 VAL B CA 1
ATOM 9112 C C . VAL B 1 380 ? -31.562 6.762 -3.521 1 93.69 380 VAL B C 1
ATOM 9114 O O . VAL B 1 380 ? -31.5 6.277 -4.656 1 93.69 380 VAL B O 1
ATOM 9117 N N . HIS B 1 381 ? -30.547 6.758 -2.68 1 93.75 381 HIS B N 1
ATOM 9118 C CA . HIS B 1 381 ? -29.312 6.07 -3.045 1 93.75 381 HIS B CA 1
ATOM 9119 C C . HIS B 1 381 ? -29.578 4.598 -3.34 1 93.75 381 HIS B C 1
ATOM 9121 O O . HIS B 1 381 ? -29.016 4.043 -4.285 1 93.75 381 HIS B O 1
ATOM 9127 N N . TYR B 1 382 ? -30.406 4.004 -2.611 1 94.12 382 TYR B N 1
ATOM 9128 C CA . TYR B 1 382 ? -30.719 2.596 -2.84 1 94.12 382 TYR B CA 1
ATOM 9129 C C . TYR B 1 382 ? -31.406 2.398 -4.184 1 94.12 382 TYR B C 1
ATOM 9131 O O . TYR B 1 382 ? -31.141 1.424 -4.891 1 94.12 382 TYR B O 1
ATOM 9139 N N . ILE B 1 383 ? -32.25 3.254 -4.508 1 92.62 383 ILE B N 1
ATOM 9140 C CA . ILE B 1 383 ? -32.938 3.18 -5.797 1 92.62 383 ILE B CA 1
ATOM 9141 C C . ILE B 1 383 ? -31.922 3.324 -6.926 1 92.62 383 ILE B C 1
ATOM 9143 O O . ILE B 1 383 ? -31.984 2.598 -7.922 1 92.62 383 ILE B O 1
ATOM 9147 N N . ILE B 1 384 ? -30.984 4.195 -6.711 1 92.5 384 ILE B N 1
ATOM 9148 C CA . ILE B 1 384 ? -29.938 4.387 -7.699 1 92.5 384 ILE B CA 1
ATOM 9149 C C . ILE B 1 384 ? -29.109 3.109 -7.832 1 92.5 384 ILE B C 1
ATOM 9151 O O . ILE B 1 384 ? -28.719 2.723 -8.938 1 92.5 384 ILE B O 1
ATOM 9155 N N . ILE B 1 385 ? -28.844 2.439 -6.758 1 93.94 385 ILE B N 1
ATOM 9156 C CA . ILE B 1 385 ? -28.078 1.196 -6.758 1 93.94 385 ILE B CA 1
ATOM 9157 C C . ILE B 1 385 ? -28.797 0.145 -7.594 1 93.94 385 ILE B C 1
ATOM 9159 O O . ILE B 1 385 ? -28.188 -0.527 -8.422 1 93.94 385 ILE B O 1
ATOM 9163 N N . VAL B 1 386 ? -30.125 0.056 -7.449 1 93.06 386 VAL B N 1
ATOM 9164 C CA . VAL B 1 386 ? -30.922 -0.956 -8.148 1 93.06 386 VAL B CA 1
ATOM 9165 C C . VAL B 1 386 ? -30.922 -0.668 -9.648 1 93.06 386 VAL B C 1
ATOM 9167 O O . VAL B 1 386 ? -30.719 -1.572 -10.453 1 93.06 386 VAL B O 1
ATOM 9170 N N . VAL B 1 387 ? -31.047 0.573 -10 1 93.19 387 VAL B N 1
ATOM 9171 C CA . VAL B 1 387 ? -31.109 0.958 -11.406 1 93.19 387 VAL B CA 1
ATOM 9172 C C . VAL B 1 387 ? -29.719 0.818 -12.047 1 93.19 387 VAL B C 1
ATOM 9174 O O . VAL B 1 387 ? -29.578 0.232 -13.117 1 93.19 387 VAL B O 1
ATOM 9177 N N . MET B 1 388 ? -28.781 1.322 -11.336 1 93.25 388 MET B N 1
ATOM 9178 C CA . MET B 1 388 ? -27.438 1.325 -11.898 1 93.25 388 MET B CA 1
ATOM 9179 C C . MET B 1 388 ? -26.859 -0.089 -11.953 1 93.25 388 MET B C 1
ATOM 9181 O O . MET B 1 388 ? -26.031 -0.395 -12.812 1 93.25 388 MET B O 1
ATOM 9185 N N . THR B 1 389 ? -27.219 -0.959 -11.055 1 92.81 389 THR B N 1
ATOM 9186 C CA . THR B 1 389 ? -26.75 -2.344 -11.109 1 92.81 389 THR B CA 1
ATOM 9187 C C . THR B 1 389 ? -27.156 -2.998 -12.43 1 92.81 389 THR B C 1
ATOM 9189 O O . THR B 1 389 ? -26.359 -3.723 -13.031 1 92.81 389 THR B O 1
ATOM 9192 N N . LYS B 1 390 ? -28.375 -2.748 -12.93 1 93.19 390 LYS B N 1
ATOM 9193 C CA . LYS B 1 390 ? -28.844 -3.295 -14.195 1 93.19 390 LYS B CA 1
ATOM 9194 C C . LYS B 1 390 ? -28.078 -2.697 -15.375 1 93.19 390 LYS B C 1
ATOM 9196 O O . LYS B 1 390 ? -27.688 -3.418 -16.281 1 93.19 390 LYS B O 1
ATOM 9201 N N . VAL B 1 391 ? -27.859 -1.46 -15.258 1 93.56 391 VAL B N 1
ATOM 9202 C CA . VAL B 1 391 ? -27.125 -0.78 -16.328 1 93.56 391 VAL B CA 1
ATOM 9203 C C . VAL B 1 391 ? -25.672 -1.259 -16.359 1 93.56 391 VAL B C 1
ATOM 9205 O O . VAL B 1 391 ? -25.141 -1.574 -17.422 1 93.56 391 VAL B O 1
ATOM 9208 N N . ASN B 1 392 ? -25.078 -1.316 -15.195 1 93.81 392 ASN B N 1
ATOM 9209 C CA . ASN B 1 392 ? -23.703 -1.752 -15.102 1 93.81 392 ASN B CA 1
ATOM 9210 C C . ASN B 1 392 ? -23.516 -3.174 -15.625 1 93.81 392 ASN B C 1
ATOM 9212 O O . ASN B 1 392 ? -22.484 -3.492 -16.234 1 93.81 392 ASN B O 1
ATOM 9216 N N . LYS B 1 393 ? -24.469 -4.008 -15.336 1 93.06 393 LYS B N 1
ATOM 9217 C CA . LYS B 1 393 ? -24.375 -5.379 -15.82 1 93.06 393 LYS B CA 1
ATOM 9218 C C . LYS B 1 393 ? -24.375 -5.418 -17.344 1 93.06 393 LYS B C 1
ATOM 9220 O O . LYS B 1 393 ? -23.547 -6.113 -17.953 1 93.06 393 LYS B O 1
ATOM 9225 N N . LYS B 1 394 ? -25.203 -4.648 -17.969 1 94 394 LYS B N 1
ATOM 9226 C CA . LYS B 1 394 ? -25.281 -4.598 -19.422 1 94 394 LYS B CA 1
ATOM 9227 C C . LYS B 1 394 ? -24.016 -4.012 -20.031 1 94 394 LYS B C 1
ATOM 9229 O O . LYS B 1 394 ? -23.484 -4.535 -21.016 1 94 394 LYS B O 1
ATOM 9234 N N . VAL B 1 395 ? -23.547 -3 -19.406 1 93.69 395 VAL B N 1
ATOM 9235 C CA . VAL B 1 395 ? -22.344 -2.342 -19.906 1 93.69 395 VAL B CA 1
ATOM 9236 C C . VAL B 1 395 ? -21.141 -3.268 -19.75 1 93.69 395 VAL B C 1
ATOM 9238 O O . VAL B 1 395 ? -20.312 -3.391 -20.656 1 93.69 395 VAL B O 1
ATOM 9241 N N . ALA B 1 396 ? -21.031 -3.914 -18.594 1 93.69 396 ALA B N 1
ATOM 9242 C CA . ALA B 1 396 ? -19.922 -4.828 -18.359 1 93.69 396 ALA B CA 1
ATOM 9243 C C . ALA B 1 396 ? -19.938 -5.984 -19.344 1 93.69 396 ALA B C 1
ATOM 9245 O O . ALA B 1 396 ? -18.875 -6.434 -19.797 1 93.69 396 ALA B O 1
ATOM 9246 N N . LEU B 1 397 ? -21.141 -6.449 -19.688 1 91.94 397 LEU B N 1
ATOM 9247 C CA . LEU B 1 397 ? -21.25 -7.527 -20.672 1 91.94 397 LEU B CA 1
ATOM 9248 C C . LEU B 1 397 ? -20.797 -7.066 -22.047 1 91.94 397 LEU B C 1
ATOM 9250 O O . LEU B 1 397 ? -20.062 -7.789 -22.734 1 91.94 397 LEU B O 1
ATOM 9254 N N . LYS B 1 398 ? -21.125 -5.902 -22.406 1 92.25 398 LYS B N 1
ATOM 9255 C CA . LYS B 1 398 ? -20.719 -5.367 -23.703 1 92.25 398 LYS B CA 1
ATOM 9256 C C . LYS B 1 398 ? -19.203 -5.137 -23.75 1 92.25 398 LYS B C 1
ATOM 9258 O O . LYS B 1 398 ? -18.562 -5.43 -24.75 1 92.25 398 LYS B O 1
ATOM 9263 N N . LEU B 1 399 ? -18.656 -4.656 -22.688 1 91.25 399 LEU B N 1
ATOM 9264 C CA . LEU B 1 399 ? -17.219 -4.43 -22.625 1 91.25 399 LEU B CA 1
ATOM 9265 C C . LEU B 1 399 ? -16.453 -5.754 -22.656 1 91.25 399 LEU B C 1
ATOM 9267 O O . LEU B 1 399 ? -15.383 -5.84 -23.25 1 91.25 399 LEU B O 1
ATOM 9271 N N . CYS B 1 400 ? -17.016 -6.691 -21.984 1 89.88 400 CYS B N 1
ATOM 9272 C CA . CYS B 1 400 ? -16.406 -8.016 -21.969 1 89.88 400 CYS B CA 1
ATOM 9273 C C . CYS B 1 400 ? -16.391 -8.625 -23.359 1 89.88 400 CYS B C 1
ATOM 9275 O O . CYS B 1 400 ? -15.406 -9.234 -23.781 1 89.88 400 CYS B O 1
ATOM 9277 N N . ASP B 1 401 ? -17.438 -8.375 -24.062 1 88.44 401 ASP B N 1
ATOM 9278 C CA . ASP B 1 401 ? -17.531 -8.922 -25.422 1 88.44 401 ASP B CA 1
ATOM 9279 C C . ASP B 1 401 ? -16.562 -8.219 -26.359 1 88.44 401 ASP B C 1
ATOM 9281 O O . ASP B 1 401 ? -16.047 -8.836 -27.297 1 88.44 401 ASP B O 1
ATOM 9285 N N . PHE B 1 402 ? -16.328 -7.098 -26.047 1 88.31 402 PHE B N 1
ATOM 9286 C CA . PHE B 1 402 ? -15.406 -6.328 -26.875 1 88.31 402 PHE B CA 1
ATOM 9287 C C . PHE B 1 402 ? -13.984 -6.859 -26.734 1 88.31 402 PHE B C 1
ATOM 9289 O O . PHE B 1 402 ? -13.164 -6.711 -27.641 1 88.31 402 PHE B O 1
ATOM 9296 N N . GLU B 1 403 ? -13.609 -7.52 -25.641 1 87.12 403 GLU B N 1
ATOM 9297 C CA . GLU B 1 403 ? -12.273 -8.078 -25.406 1 87.12 403 GLU B CA 1
ATOM 9298 C C . GLU B 1 403 ? -12.117 -9.43 -26.078 1 87.12 403 GLU B C 1
ATOM 9300 O O . GLU B 1 403 ? -11 -9.945 -26.203 1 87.12 403 GLU B O 1
ATOM 9305 N N . LYS B 1 404 ? -13.109 -9.984 -26.594 1 82.81 404 LYS B N 1
ATOM 9306 C CA . LYS B 1 404 ? -13.109 -11.25 -27.312 1 82.81 404 LYS B CA 1
ATOM 9307 C C . LYS B 1 404 ? -12.438 -12.352 -26.5 1 82.81 404 LYS B C 1
ATOM 9309 O O . LYS B 1 404 ? -11.383 -12.867 -26.891 1 82.81 404 LYS B O 1
ATOM 9314 N N . PRO B 1 405 ? -13.148 -12.711 -25.391 1 84.94 405 PRO B N 1
ATOM 9315 C CA . PRO B 1 405 ? -12.594 -13.82 -24.609 1 84.94 405 PRO B CA 1
ATOM 9316 C C . PRO B 1 405 ? -12.609 -15.148 -25.375 1 84.94 405 PRO B C 1
ATOM 9318 O O . PRO B 1 405 ? -13.508 -15.383 -26.188 1 84.94 405 PRO B O 1
ATOM 9321 N N . ARG B 1 406 ? -11.57 -15.953 -25.141 1 83.56 406 ARG B N 1
ATOM 9322 C CA . ARG B 1 406 ? -11.445 -17.219 -25.844 1 83.56 406 ARG B CA 1
ATOM 9323 C C . ARG B 1 406 ? -12.312 -18.297 -25.188 1 83.56 406 ARG B C 1
ATOM 9325 O O . ARG B 1 406 ? -13.023 -19.031 -25.875 1 83.56 406 ARG B O 1
ATOM 9332 N N . THR B 1 407 ? -12.188 -18.328 -23.828 1 82.12 407 THR B N 1
ATOM 9333 C CA . THR B 1 407 ? -12.875 -19.375 -23.078 1 82.12 407 THR B CA 1
ATOM 9334 C C . THR B 1 407 ? -13.953 -18.781 -22.172 1 82.12 407 THR B C 1
ATOM 9336 O O . THR B 1 407 ? -13.992 -17.562 -21.969 1 82.12 407 THR B O 1
ATOM 9339 N N . PHE B 1 408 ? -14.836 -19.609 -21.734 1 80.06 408 PHE B N 1
ATOM 9340 C CA . PHE B 1 408 ? -15.898 -19.188 -20.828 1 80.06 408 PHE B CA 1
ATOM 9341 C C . PHE B 1 408 ? -15.32 -18.734 -19.5 1 80.06 408 PHE B C 1
ATOM 9343 O O . PHE B 1 408 ? -15.789 -17.75 -18.906 1 80.06 408 PHE B O 1
ATOM 9350 N N . SER B 1 409 ? -14.312 -19.438 -19.031 1 82 409 SER B N 1
ATOM 9351 C CA . SER B 1 409 ? -13.711 -19.062 -17.75 1 82 409 SER B CA 1
ATOM 9352 C C . SER B 1 409 ? -13.023 -17.703 -17.844 1 82 409 SER B C 1
ATOM 9354 O O . SER B 1 409 ? -13.055 -16.922 -16.891 1 82 409 SER B O 1
ATOM 9356 N N . GLU B 1 410 ? -12.469 -17.453 -18.984 1 85.69 410 GLU B N 1
ATOM 9357 C CA . GLU B 1 410 ? -11.844 -16.156 -19.188 1 85.69 410 GLU B CA 1
ATOM 9358 C C . GLU B 1 410 ? -12.891 -15.039 -19.266 1 85.69 410 GLU B C 1
ATOM 9360 O O . GLU B 1 410 ? -12.672 -13.945 -18.75 1 85.69 410 GLU B O 1
ATOM 9365 N N . ARG B 1 411 ? -13.961 -15.352 -19.906 1 85.81 411 ARG B N 1
ATOM 9366 C CA . ARG B 1 411 ? -15.062 -14.391 -20 1 85.81 411 ARG B CA 1
ATOM 9367 C C . ARG B 1 411 ? -15.625 -14.07 -18.609 1 85.81 411 ARG B C 1
ATOM 9369 O O . ARG B 1 411 ? -15.867 -12.906 -18.297 1 85.81 411 ARG B O 1
ATOM 9376 N N . GLU B 1 412 ? -15.781 -15.055 -17.844 1 86.62 412 GLU B N 1
ATOM 9377 C CA . GLU B 1 412 ? -16.297 -14.867 -16.484 1 86.62 412 GLU B CA 1
ATOM 9378 C C . GLU B 1 412 ? -15.328 -14.031 -15.648 1 86.62 412 GLU B C 1
ATOM 9380 O O . GLU B 1 412 ? -15.75 -13.18 -14.867 1 86.62 412 GLU B O 1
ATOM 9385 N N . ARG B 1 413 ? -14.094 -14.312 -15.805 1 89.5 413 ARG B N 1
ATOM 9386 C CA . ARG B 1 413 ? -13.094 -13.578 -15.039 1 89.5 413 ARG B CA 1
ATOM 9387 C C . ARG B 1 413 ? -13.094 -12.102 -15.406 1 89.5 413 ARG B C 1
ATOM 9389 O O . ARG B 1 413 ? -13.117 -11.234 -14.531 1 89.5 413 ARG B O 1
ATOM 9396 N N . LYS B 1 414 ? -13.062 -11.82 -16.703 1 89.44 414 LYS B N 1
ATOM 9397 C CA . LYS B 1 414 ? -13.047 -10.445 -17.188 1 89.44 414 LYS B CA 1
ATOM 9398 C C . LYS B 1 414 ? -14.336 -9.719 -16.812 1 89.44 414 LYS B C 1
ATOM 9400 O O . LYS B 1 414 ? -14.312 -8.547 -16.422 1 89.44 414 LYS B O 1
ATOM 9405 N N . PHE B 1 415 ? -15.367 -10.383 -16.906 1 91.88 415 PHE B N 1
ATOM 9406 C CA . PHE B 1 415 ? -16.656 -9.812 -16.547 1 91.88 415 PHE B CA 1
ATOM 9407 C C . PHE B 1 415 ? -16.719 -9.516 -15.047 1 91.88 415 PHE B C 1
ATOM 9409 O O . PHE B 1 415 ? -17.203 -8.461 -14.641 1 91.88 415 PHE B O 1
ATOM 9416 N N . THR B 1 416 ? -16.234 -10.422 -14.227 1 92.19 416 THR B N 1
ATOM 9417 C CA . THR B 1 416 ? -16.281 -10.281 -12.773 1 92.19 416 THR B CA 1
ATOM 9418 C C . THR B 1 416 ? -15.508 -9.047 -12.32 1 92.19 416 THR B C 1
ATOM 9420 O O . THR B 1 416 ? -16.016 -8.258 -11.516 1 92.19 416 THR B O 1
ATOM 9423 N N . ILE B 1 417 ? -14.406 -8.852 -12.859 1 91.5 417 ILE B N 1
ATOM 9424 C CA . ILE B 1 417 ? -13.562 -7.742 -12.438 1 91.5 417 ILE B CA 1
ATOM 9425 C C . ILE B 1 417 ? -14.203 -6.414 -12.836 1 91.5 417 ILE B C 1
ATOM 9427 O O . ILE B 1 417 ? -14.297 -5.492 -12.023 1 91.5 417 ILE B O 1
ATOM 9431 N N . LYS B 1 418 ? -14.703 -6.312 -14.031 1 92.69 418 LYS B N 1
ATOM 9432 C CA . LYS B 1 418 ? -15.305 -5.07 -14.516 1 92.69 418 LYS B CA 1
ATOM 9433 C C . LYS B 1 418 ? -16.609 -4.773 -13.781 1 92.69 418 LYS B C 1
ATOM 9435 O O . LYS B 1 418 ? -16.812 -3.658 -13.297 1 92.69 418 LYS B O 1
ATOM 9440 N N . PHE B 1 419 ? -17.375 -5.727 -13.672 1 93.81 419 PHE B N 1
ATOM 9441 C CA . PHE B 1 419 ? -18.656 -5.535 -13.016 1 93.81 419 PHE B CA 1
ATOM 9442 C C . PHE B 1 419 ? -18.484 -5.211 -11.539 1 93.81 419 PHE B C 1
ATOM 9444 O O . PHE B 1 419 ? -19.203 -4.379 -10.984 1 93.81 419 PHE B O 1
ATOM 9451 N N . PHE B 1 420 ? -17.547 -5.785 -10.977 1 94.38 420 PHE B N 1
ATOM 9452 C CA . PHE B 1 420 ? -17.312 -5.523 -9.562 1 94.38 420 PHE B CA 1
ATOM 9453 C C . PHE B 1 420 ? -16.828 -4.094 -9.352 1 94.38 420 PHE B C 1
ATOM 9455 O O . PHE B 1 420 ? -17.25 -3.42 -8.414 1 94.38 420 PHE B O 1
ATOM 9462 N N . ILE B 1 421 ? -15.977 -3.711 -10.141 1 93.56 421 ILE B N 1
ATOM 9463 C CA . ILE B 1 421 ? -15.453 -2.354 -10.008 1 93.56 421 ILE B CA 1
ATOM 9464 C C . ILE B 1 421 ? -16.594 -1.35 -10.141 1 93.56 421 ILE B C 1
ATOM 9466 O O . ILE B 1 421 ? -16.703 -0.404 -9.352 1 93.56 421 ILE B O 1
ATOM 9470 N N . PHE B 1 422 ? -17.453 -1.579 -11.07 1 94.94 422 PHE B N 1
ATOM 9471 C CA . PHE B 1 422 ? -18.594 -0.686 -11.258 1 94.94 422 PHE B CA 1
ATOM 9472 C C . PHE B 1 422 ? -19.531 -0.753 -10.055 1 94.94 422 PHE B C 1
ATOM 9474 O O . PHE B 1 422 ? -20.047 0.272 -9.609 1 94.94 422 PHE B O 1
ATOM 9481 N N . GLN B 1 423 ? -19.703 -1.953 -9.523 1 94.62 423 GLN B N 1
ATOM 9482 C CA . GLN B 1 423 ? -20.578 -2.117 -8.367 1 94.62 423 GLN B CA 1
ATOM 9483 C C . GLN B 1 423 ? -19.984 -1.449 -7.129 1 94.62 423 GLN B C 1
ATOM 9485 O O . GLN B 1 423 ? -20.719 -0.922 -6.289 1 94.62 423 GLN B O 1
ATOM 9490 N N . LEU B 1 424 ? -18.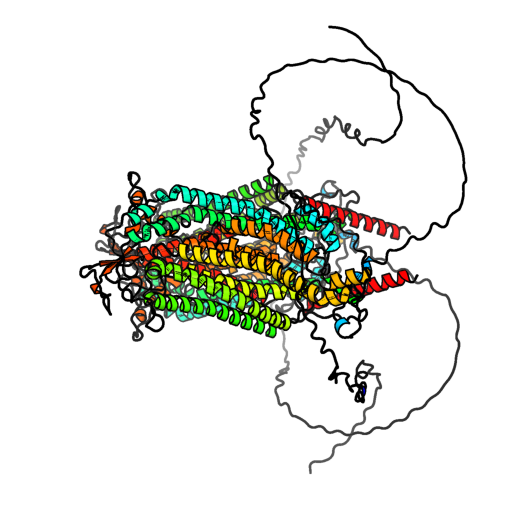734 -1.437 -7.047 1 93.81 424 LEU B N 1
ATOM 9491 C CA . LEU B 1 424 ? -18.062 -0.804 -5.922 1 93.81 424 LEU B CA 1
ATOM 9492 C C . LEU B 1 424 ? -18.344 0.696 -5.898 1 93.81 424 LEU B C 1
ATOM 9494 O O . LEU B 1 424 ? -18.688 1.251 -4.855 1 93.81 424 LEU B O 1
ATOM 9498 N N . PHE B 1 425 ? -18.266 1.313 -7.031 1 93.69 425 PHE B N 1
ATOM 9499 C CA . PHE B 1 425 ? -18.484 2.754 -7.105 1 93.69 425 PHE B CA 1
ATOM 9500 C C . PHE B 1 425 ? -19.953 3.088 -6.949 1 93.69 425 PHE B C 1
ATOM 9502 O O . PHE B 1 425 ? -20.312 4.117 -6.371 1 93.69 425 PHE B O 1
ATOM 9509 N N . THR B 1 426 ? -20.75 2.176 -7.395 1 93.94 426 THR B N 1
ATOM 9510 C CA . THR B 1 426 ? -22.188 2.422 -7.293 1 93.94 426 THR B CA 1
ATOM 9511 C C . THR B 1 426 ? -22.641 2.326 -5.844 1 93.94 426 THR B C 1
ATOM 9513 O O . THR B 1 426 ? -23.453 3.141 -5.387 1 93.94 426 THR B O 1
ATOM 9516 N N . HIS B 1 427 ? -22.125 1.413 -5.117 1 93.62 427 HIS B N 1
ATOM 9517 C CA . HIS B 1 427 ? -22.578 1.167 -3.754 1 93.62 427 HIS B CA 1
ATOM 9518 C C . HIS B 1 427 ? -21.922 2.125 -2.77 1 93.62 427 HIS B C 1
ATOM 9520 O O . HIS B 1 427 ? -22.531 2.553 -1.796 1 93.62 427 HIS B O 1
ATOM 9526 N N . PHE B 1 428 ? -20.656 2.58 -3.047 1 93.25 428 PHE B N 1
ATOM 9527 C CA . PHE B 1 428 ? -19.922 3.195 -1.949 1 93.25 428 PHE B CA 1
ATOM 9528 C C . PHE B 1 428 ? -19.562 4.641 -2.279 1 93.25 428 PHE B C 1
ATOM 9530 O O . PHE B 1 428 ? -19.062 5.371 -1.425 1 93.25 428 PHE B O 1
ATOM 9537 N N . SER B 1 429 ? -19.844 5.16 -3.436 1 90.69 429 SER B N 1
ATOM 9538 C CA . SER B 1 429 ? -19.484 6.531 -3.787 1 90.69 429 SER B CA 1
ATOM 9539 C C . SER B 1 429 ? -20.219 7.535 -2.896 1 90.69 429 SER B C 1
ATOM 9541 O O . SER B 1 429 ? -19.625 8.516 -2.441 1 90.69 429 SER B O 1
ATOM 9543 N N . SER B 1 430 ? -21.453 7.25 -2.578 1 90.75 430 SER B N 1
ATOM 9544 C CA . SER B 1 430 ? -22.203 8.156 -1.724 1 90.75 430 SER B CA 1
ATOM 9545 C C . SER B 1 430 ? -21.703 8.102 -0.283 1 90.75 430 SER B C 1
ATOM 9547 O O . SER B 1 430 ? -21.672 9.125 0.403 1 90.75 430 SER B O 1
ATOM 9549 N N . LEU B 1 431 ? -21.328 6.961 0.119 1 92 431 LEU B N 1
ATOM 9550 C CA . LEU B 1 431 ? -20.812 6.805 1.474 1 92 431 LEU B CA 1
ATOM 9551 C C . LEU B 1 431 ? -19.453 7.5 1.623 1 92 431 LEU B C 1
ATOM 9553 O O . LEU B 1 431 ? -19.172 8.094 2.666 1 92 431 LEU B O 1
ATOM 9557 N N . VAL B 1 432 ? -18.688 7.461 0.563 1 92.56 432 VAL B N 1
ATOM 9558 C CA . VAL B 1 432 ? -17.391 8.133 0.573 1 92.56 432 VAL B CA 1
ATOM 9559 C C . VAL B 1 432 ? -17.594 9.641 0.64 1 92.56 432 VAL B C 1
ATOM 9561 O O . VAL B 1 432 ? -16.859 10.344 1.343 1 92.56 432 VAL B O 1
ATOM 9564 N N . TYR B 1 433 ? -18.594 10.156 0.052 1 90.31 433 TYR B N 1
ATOM 9565 C CA . TYR B 1 433 ? -18.875 11.586 0.12 1 90.31 433 TYR B CA 1
ATOM 9566 C C . TYR B 1 433 ? -19.297 11.992 1.528 1 90.31 433 TYR B C 1
ATOM 9568 O O . TYR B 1 433 ? -18.812 12.992 2.064 1 90.31 433 TYR B O 1
ATOM 9576 N N . THR B 1 434 ? -20.156 11.203 2.057 1 89.81 434 THR B N 1
ATOM 9577 C CA . THR B 1 434 ? -20.656 11.531 3.393 1 89.81 434 THR B CA 1
ATOM 9578 C C . THR B 1 434 ? -19.531 11.422 4.422 1 89.81 434 THR B C 1
ATOM 9580 O O . THR B 1 434 ? -19.453 12.227 5.355 1 89.81 434 THR B O 1
ATOM 9583 N N . ALA B 1 435 ? -18.703 10.516 4.152 1 92.06 435 ALA B N 1
ATOM 9584 C CA . ALA B 1 435 ? -17.672 10.25 5.141 1 92.06 435 ALA B CA 1
ATOM 9585 C C . ALA B 1 435 ? -16.562 11.297 5.059 1 92.06 435 ALA B C 1
ATOM 9587 O O . ALA B 1 435 ? -16.078 11.781 6.086 1 92.06 435 ALA B O 1
ATOM 9588 N N . PHE B 1 436 ? -16.234 11.797 3.861 1 91.19 436 PHE B N 1
ATOM 9589 C CA . PHE B 1 436 ? -14.992 12.539 3.779 1 91.19 436 PHE B CA 1
ATOM 9590 C C . PHE B 1 436 ? -15.227 13.945 3.229 1 91.19 436 PHE B C 1
ATOM 9592 O O . PHE B 1 436 ? -14.391 14.828 3.391 1 91.19 436 PHE B O 1
ATOM 9599 N N . PHE B 1 437 ? -16.312 14.211 2.607 1 87.44 437 PHE B N 1
ATOM 9600 C CA . PHE B 1 437 ? -16.469 15.5 1.948 1 87.44 437 PHE B CA 1
ATOM 9601 C C . PHE B 1 437 ? -17.594 16.297 2.602 1 87.44 437 PHE B C 1
ATOM 9603 O O . PHE B 1 437 ? -17.531 17.531 2.648 1 87.44 437 PHE B O 1
ATOM 9610 N N . LEU B 1 438 ? -18.484 15.641 3.139 1 86.56 438 LEU B N 1
ATOM 9611 C CA . LEU B 1 438 ? -19.625 16.328 3.742 1 86.56 438 LEU B CA 1
ATOM 9612 C C . LEU B 1 438 ? -19.188 17.172 4.93 1 86.56 438 LEU B C 1
ATOM 9614 O O . LEU B 1 438 ? -18.484 16.688 5.816 1 86.56 438 LEU B O 1
ATOM 9618 N N . GLY B 1 439 ? -19.531 18.438 4.93 1 80.44 439 GLY B N 1
ATOM 9619 C CA . GLY B 1 439 ? -19.297 19.328 6.051 1 80.44 439 GLY B CA 1
ATOM 9620 C C . GLY B 1 439 ? -17.906 19.938 6.051 1 80.44 439 GLY B C 1
ATOM 9621 O O . GLY B 1 439 ? -17.625 20.844 6.84 1 80.44 439 GLY B O 1
ATOM 9622 N N . ARG B 1 440 ? -17.078 19.578 5.219 1 83.06 440 ARG B N 1
ATOM 9623 C CA . ARG B 1 440 ? -15.688 20.031 5.281 1 83.06 440 ARG B CA 1
ATOM 9624 C C . ARG B 1 440 ? -15.438 21.141 4.266 1 83.06 440 ARG B C 1
ATOM 9626 O O . ARG B 1 440 ? -14.555 21.984 4.461 1 83.06 440 ARG B O 1
ATOM 9633 N N . ILE B 1 441 ? -16.234 21.219 3.32 1 79.81 441 ILE B N 1
ATOM 9634 C CA . ILE B 1 441 ? -16.016 22.203 2.268 1 79.81 441 ILE B CA 1
ATOM 9635 C C . ILE B 1 441 ? -17.016 23.359 2.416 1 79.81 441 ILE B C 1
ATOM 9637 O O . ILE B 1 441 ? -17.125 24.203 1.524 1 79.81 441 ILE B O 1
ATOM 9641 N N . ASN B 1 442 ? -17.75 23.547 3.502 1 81.19 442 ASN B N 1
ATOM 9642 C CA . ASN B 1 442 ? -18.828 24.516 3.666 1 81.19 442 ASN B CA 1
ATOM 9643 C C . ASN B 1 442 ? -18.297 25.891 4.027 1 81.19 442 ASN B C 1
ATOM 9645 O O . ASN B 1 442 ? -19 26.891 3.828 1 81.19 442 ASN B O 1
ATOM 9649 N N . GLY B 1 443 ? -17.172 26.109 4.465 1 81.69 443 GLY B N 1
ATOM 9650 C CA . GLY B 1 443 ? -16.672 27.406 4.875 1 81.69 443 GLY B CA 1
ATOM 9651 C C . GLY B 1 443 ? -17.172 27.828 6.25 1 81.69 443 GLY B C 1
ATOM 9652 O O . GLY B 1 443 ? -17.484 26.984 7.086 1 81.69 443 GLY B O 1
ATOM 9653 N N . HIS B 1 444 ? -17.156 29.094 6.66 1 86.5 444 HIS B N 1
ATOM 9654 C CA . HIS B 1 444 ? -17.625 29.609 7.941 1 86.5 444 HIS B CA 1
ATOM 9655 C C . HIS B 1 444 ? -18.891 30.438 7.777 1 86.5 444 HIS B C 1
ATOM 9657 O O . HIS B 1 444 ? -19.234 30.828 6.66 1 86.5 444 HIS B O 1
ATOM 9663 N N . PRO B 1 445 ? -19.578 30.516 8.914 1 83.88 445 PRO B N 1
ATOM 9664 C CA . PRO B 1 445 ? -20.797 31.312 8.82 1 83.88 445 PRO B CA 1
ATOM 9665 C C . PRO B 1 445 ? -20.562 32.719 8.242 1 83.88 445 PRO B C 1
ATOM 9667 O O . PRO B 1 445 ? -19.625 33.406 8.656 1 83.88 445 PRO B O 1
ATOM 9670 N N . GLY B 1 446 ? -21.234 33.125 7.293 1 81.06 446 GLY B N 1
ATOM 9671 C CA . GLY B 1 446 ? -21.062 34.406 6.602 1 81.06 446 GLY B CA 1
ATOM 9672 C C . GLY B 1 446 ? -20.484 34.25 5.211 1 81.06 446 GLY B C 1
ATOM 9673 O O . GLY B 1 446 ? -20.688 35.094 4.348 1 81.06 446 GLY B O 1
ATOM 9674 N N . ASN B 1 447 ? -19.594 33.281 5.074 1 84.31 447 ASN B N 1
ATOM 9675 C CA . ASN B 1 447 ? -19 32.969 3.777 1 84.31 447 ASN B CA 1
ATOM 9676 C C . ASN B 1 447 ? -19.125 31.469 3.461 1 84.31 447 ASN B C 1
ATOM 9678 O O . ASN B 1 447 ? -18.125 30.781 3.316 1 84.31 447 ASN B O 1
ATOM 9682 N N . GLN B 1 448 ? -20.344 31.047 3.316 1 83.25 448 GLN B N 1
ATOM 9683 C CA . GLN B 1 448 ? -20.594 29.641 3.049 1 83.25 448 GLN B CA 1
ATOM 9684 C C . GLN B 1 448 ? -20.578 29.344 1.551 1 83.25 448 GLN B C 1
ATOM 9686 O O . GLN B 1 448 ? -20.922 30.219 0.742 1 83.25 448 GLN B O 1
ATOM 9691 N N . VAL B 1 449 ? -20.016 28.25 1.261 1 82.69 449 VAL B N 1
ATOM 9692 C CA . VAL B 1 449 ? -20 27.828 -0.134 1 82.69 449 VAL B CA 1
ATOM 9693 C C . VAL B 1 449 ? -21.406 27.484 -0.592 1 82.69 449 VAL B C 1
ATOM 9695 O O . VAL B 1 449 ? -22.094 26.688 0.054 1 82.69 449 VAL B O 1
ATOM 9698 N N . LYS B 1 450 ? -21.844 28.156 -1.604 1 81.69 450 LYS B N 1
ATOM 9699 C CA . LYS B 1 450 ? -23.188 27.938 -2.135 1 81.69 450 LYS B CA 1
ATOM 9700 C C . LYS B 1 450 ? -23.141 27.391 -3.555 1 81.69 450 LYS B C 1
ATOM 9702 O O . LYS B 1 450 ? -22.266 27.75 -4.34 1 81.69 450 LYS B O 1
ATOM 9707 N N . ILE B 1 451 ? -23.938 26.422 -3.631 1 78.75 451 ILE B N 1
ATOM 9708 C CA . ILE B 1 451 ? -24.078 25.891 -4.98 1 78.75 451 ILE B CA 1
ATOM 9709 C C . ILE B 1 451 ? -24.969 26.797 -5.809 1 78.75 451 ILE B C 1
ATOM 9711 O O . ILE B 1 451 ? -26.109 27.094 -5.414 1 78.75 451 ILE B O 1
ATOM 9715 N N . GLY B 1 452 ? -24.578 27.234 -6.965 1 74.69 452 GLY B N 1
ATOM 9716 C CA . GLY B 1 452 ? -25.328 28.141 -7.816 1 74.69 452 GLY B CA 1
ATOM 9717 C C . GLY B 1 452 ? -25.641 29.469 -7.148 1 74.69 452 GLY B C 1
ATOM 9718 O O . GLY B 1 452 ? -26.625 30.125 -7.5 1 74.69 452 GLY B O 1
ATOM 9719 N N . GLY B 1 453 ? -24.922 29.797 -6.043 1 73.25 453 GLY B N 1
ATOM 9720 C CA . GLY B 1 453 ? -25.094 31.062 -5.348 1 73.25 453 GLY B CA 1
ATOM 9721 C C . GLY B 1 453 ? -26.312 31.078 -4.426 1 73.25 453 GLY B C 1
ATOM 9722 O O . GLY B 1 453 ? -26.5 32.031 -3.66 1 73.25 453 GLY B O 1
ATOM 9723 N N . GLN B 1 454 ? -27.141 30 -4.445 1 72.5 454 GLN B N 1
ATOM 9724 C CA . GLN B 1 454 ? -28.406 30.062 -3.707 1 72.5 454 GLN B CA 1
ATOM 9725 C C . GLN B 1 454 ? -28.484 28.969 -2.654 1 72.5 454 GLN B C 1
ATOM 9727 O O . GLN B 1 454 ? -28.922 29.203 -1.529 1 72.5 454 GLN B O 1
ATOM 9732 N N . TRP B 1 455 ? -28.031 27.859 -2.996 1 77.38 455 TRP B N 1
ATOM 9733 C CA . TRP B 1 455 ? -28.234 26.719 -2.107 1 77.38 455 TRP B CA 1
ATOM 9734 C C . TRP B 1 455 ? -26.969 26.422 -1.305 1 77.38 455 TRP B C 1
ATOM 9736 O O . TRP B 1 455 ? -25.906 26.141 -1.878 1 77.38 455 TRP B O 1
ATOM 9746 N N . ARG B 1 456 ? -27.188 26.516 0.004 1 79.38 456 ARG B N 1
ATOM 9747 C CA . ARG B 1 456 ? -26.078 26.203 0.886 1 79.38 456 ARG B CA 1
ATOM 9748 C C . ARG B 1 456 ? -25.781 24.703 0.892 1 79.38 456 ARG B C 1
ATOM 9750 O O . ARG B 1 456 ? -26.719 23.891 0.86 1 79.38 456 ARG B O 1
ATOM 9757 N N . LEU B 1 457 ? -24.562 24.359 0.908 1 82.25 457 LEU B N 1
ATOM 9758 C CA . LEU B 1 457 ? -24.156 22.969 0.978 1 82.25 457 LEU B CA 1
ATOM 9759 C C . LEU B 1 457 ? -24.594 22.344 2.301 1 82.25 457 LEU B C 1
ATOM 9761 O O . LEU B 1 457 ? -24.594 23 3.338 1 82.25 457 LEU B O 1
ATOM 9765 N N . GLU B 1 458 ? -24.953 21.125 2.201 1 79 458 GLU B N 1
ATOM 9766 C CA . GLU B 1 458 ? -25.422 20.406 3.387 1 79 458 GLU B CA 1
ATOM 9767 C C . GLU B 1 458 ? -24.297 20.266 4.414 1 79 458 GLU B C 1
ATOM 9769 O O . GLU B 1 458 ? -23.125 20.094 4.047 1 79 458 GLU B O 1
ATOM 9774 N N . GLU B 1 459 ? -24.656 20.406 5.609 1 80.44 459 GLU B N 1
ATOM 9775 C CA . GLU B 1 459 ? -23.734 20.188 6.715 1 80.44 459 GLU B CA 1
ATOM 9776 C C . GLU B 1 459 ? -24.047 18.891 7.465 1 80.44 459 GLU B C 1
ATOM 9778 O O . GLU B 1 459 ? -25.109 18.297 7.246 1 80.44 459 GLU B O 1
ATOM 9783 N N . CYS B 1 460 ? -23.125 18.453 8.156 1 82.69 460 CYS B N 1
ATOM 9784 C CA . CYS B 1 460 ? -23.312 17.25 8.953 1 82.69 460 CYS B CA 1
ATOM 9785 C C . CYS B 1 460 ? -24.25 17.516 10.125 1 82.69 460 CYS B C 1
ATOM 9787 O O . CYS B 1 460 ? -24.516 18.672 10.469 1 82.69 460 CYS B O 1
ATOM 9789 N N . HIS B 1 461 ? -24.812 16.484 10.617 1 80.25 461 HIS B N 1
ATOM 9790 C CA . HIS B 1 461 ? -25.578 16.609 11.859 1 80.25 461 HIS B CA 1
ATOM 9791 C C . HIS B 1 461 ? -24.734 17.266 12.953 1 80.25 461 HIS B C 1
ATOM 9793 O O . HIS B 1 461 ? -23.516 17.094 13.008 1 80.25 461 HIS B O 1
ATOM 9799 N N . PRO B 1 462 ? -25.328 18.094 13.703 1 76.75 462 PRO B N 1
ATOM 9800 C CA . PRO B 1 462 ? -24.594 18.828 14.734 1 76.75 462 PRO B CA 1
ATOM 9801 C C . PRO B 1 462 ? -23.828 17.891 15.688 1 76.75 462 PRO B C 1
ATOM 9803 O O . PRO B 1 462 ? -22.859 18.312 16.328 1 76.75 462 PRO B O 1
ATOM 9806 N N . SER B 1 463 ? -24.266 16.672 15.773 1 76.06 463 SER B N 1
ATOM 9807 C CA . SER B 1 463 ? -23.594 15.734 16.672 1 76.06 463 SER B CA 1
ATOM 9808 C C . SER B 1 463 ? -22.391 15.078 15.992 1 76.06 463 SER B C 1
ATOM 9810 O O . SER B 1 463 ? -21.594 14.406 16.641 1 76.06 463 SER B O 1
ATOM 9812 N N . GLY B 1 464 ? -22.297 15.227 14.727 1 77.81 464 GLY B N 1
ATOM 9813 C CA . GLY B 1 464 ? -21.141 14.664 14.039 1 77.81 464 GLY B CA 1
ATOM 9814 C C . GLY B 1 464 ? -21.5 13.992 12.727 1 77.81 464 GLY B C 1
ATOM 9815 O O . GLY B 1 464 ? -22.641 13.562 12.523 1 77.81 464 GLY B O 1
ATOM 9816 N N . CYS B 1 465 ? -20.547 13.836 11.938 1 85.31 465 CYS B N 1
ATOM 9817 C CA . CYS B 1 465 ? -20.719 13.227 10.625 1 85.31 465 CYS B CA 1
ATOM 9818 C C . CYS B 1 465 ? -20.781 11.711 10.734 1 85.31 465 CYS B C 1
ATOM 9820 O O . CYS B 1 465 ? -21.266 11.031 9.82 1 85.31 465 CYS B O 1
ATOM 9822 N N . MET B 1 466 ? -20.312 11.172 11.844 1 87.69 466 MET B N 1
ATOM 9823 C CA . MET B 1 466 ? -20.312 9.727 12.062 1 87.69 466 MET B CA 1
ATOM 9824 C C . MET B 1 466 ? -21.734 9.188 12.156 1 87.69 466 MET B C 1
ATOM 9826 O O . MET B 1 466 ? -22.016 8.078 11.703 1 87.69 466 MET B O 1
ATOM 9830 N N . MET B 1 467 ? -22.625 9.992 12.68 1 87.62 467 MET B N 1
ATOM 9831 C CA . MET B 1 467 ? -24.031 9.578 12.805 1 87.62 467 MET B CA 1
ATOM 9832 C C . MET B 1 467 ? -24.688 9.492 11.43 1 87.62 467 MET B C 1
ATOM 9834 O O . MET B 1 467 ? -25.438 8.555 11.156 1 87.62 467 MET B O 1
ATOM 9838 N N . ASP B 1 468 ? -24.375 10.445 10.633 1 89.25 468 ASP B N 1
ATOM 9839 C CA . ASP B 1 468 ? -24.922 10.422 9.281 1 89.25 468 ASP B CA 1
ATOM 9840 C C . ASP B 1 468 ? -24.422 9.195 8.508 1 89.25 468 ASP B C 1
ATOM 9842 O O . ASP B 1 468 ? -25.203 8.547 7.805 1 89.25 468 ASP B O 1
ATOM 9846 N N . LEU B 1 469 ? -23.156 8.914 8.633 1 91.44 469 LEU B N 1
ATOM 9847 C CA . LEU B 1 469 ? -22.578 7.758 7.965 1 91.44 469 LEU B CA 1
ATOM 9848 C C . LEU B 1 469 ? -23.188 6.461 8.484 1 91.44 469 LEU B C 1
ATOM 9850 O O . LEU B 1 469 ? -23.484 5.551 7.711 1 91.44 469 LEU B O 1
ATOM 9854 N N . PHE B 1 470 ? -23.406 6.418 9.758 1 90.94 470 PHE B N 1
ATOM 9855 C CA . PHE B 1 470 ? -24 5.246 10.391 1 90.94 470 PHE B CA 1
ATOM 9856 C C . PHE B 1 470 ? -25.406 5.004 9.859 1 90.94 470 PHE B C 1
ATOM 9858 O O . PHE B 1 470 ? -25.75 3.887 9.461 1 90.94 470 PHE B O 1
ATOM 9865 N N . VAL B 1 471 ? -26.203 6.027 9.852 1 91 471 VAL B N 1
ATOM 9866 C CA . VAL B 1 471 ? -27.594 5.891 9.438 1 91 471 VAL B CA 1
ATOM 9867 C C . VAL B 1 471 ? -27.656 5.496 7.961 1 91 471 VAL B C 1
ATOM 9869 O O . VAL B 1 471 ? -28.422 4.609 7.582 1 91 471 VAL B O 1
ATOM 9872 N N . GLN B 1 472 ? -26.844 6.113 7.219 1 92.06 472 GLN B N 1
ATOM 9873 C CA . GLN B 1 472 ? -26.828 5.797 5.793 1 92.06 472 GLN B CA 1
ATOM 9874 C C . GLN B 1 472 ? -26.406 4.352 5.555 1 92.06 472 GLN B C 1
ATOM 9876 O O . GLN B 1 472 ? -27.031 3.637 4.766 1 92.06 472 GLN B O 1
ATOM 9881 N N . MET B 1 473 ? -25.422 3.895 6.199 1 93 473 MET B N 1
ATOM 9882 C CA . MET B 1 473 ? -24.922 2.529 6.035 1 93 473 MET B CA 1
ATOM 9883 C C . MET B 1 473 ? -25.953 1.515 6.512 1 93 473 MET B C 1
ATOM 9885 O O . MET B 1 473 ? -26.188 0.499 5.852 1 93 473 MET B O 1
ATOM 9889 N N . ALA B 1 474 ? -26.578 1.801 7.621 1 92.75 474 ALA B N 1
ATOM 9890 C CA . ALA B 1 474 ? -27.547 0.885 8.195 1 92.75 474 ALA B CA 1
ATOM 9891 C C . ALA B 1 474 ? -28.766 0.725 7.281 1 92.75 474 ALA B C 1
ATOM 9893 O O . ALA B 1 474 ? -29.234 -0.391 7.062 1 92.75 474 ALA B O 1
ATOM 9894 N N . ILE B 1 475 ? -29.125 1.796 6.66 1 94.31 475 ILE B N 1
ATOM 9895 C CA . ILE B 1 475 ? -30.297 1.76 5.797 1 94.31 475 ILE B CA 1
ATOM 9896 C C . ILE B 1 475 ? -29.969 1.042 4.492 1 94.31 475 ILE B C 1
ATOM 9898 O O . ILE B 1 475 ? -30.688 0.14 4.066 1 94.31 475 ILE B O 1
ATOM 9902 N N . ILE B 1 476 ? -28.859 1.365 3.939 1 93.94 476 ILE B N 1
ATOM 9903 C CA . ILE B 1 476 ? -28.5 0.784 2.65 1 93.94 476 ILE B CA 1
ATOM 9904 C C . ILE B 1 476 ? -28.203 -0.706 2.82 1 93.94 476 ILE B C 1
ATOM 9906 O O . ILE B 1 476 ? -28.703 -1.533 2.057 1 93.94 476 ILE B O 1
ATOM 9910 N N . MET B 1 477 ? -27.406 -1.029 3.787 1 93.94 477 MET B N 1
ATOM 9911 C CA . MET B 1 477 ? -27.094 -2.436 4.02 1 93.94 477 MET B CA 1
ATOM 9912 C C . MET B 1 477 ? -28.328 -3.221 4.414 1 93.94 477 MET B C 1
ATOM 9914 O O . MET B 1 477 ? -28.547 -4.336 3.934 1 93.94 477 MET B O 1
ATOM 9918 N N . GLY B 1 478 ? -29.188 -2.576 5.301 1 93.38 478 GLY B N 1
ATOM 9919 C CA . GLY B 1 478 ? -30.406 -3.229 5.715 1 93.38 478 GLY B CA 1
ATOM 9920 C C . GLY B 1 478 ? -31.375 -3.48 4.562 1 93.38 478 GLY B C 1
ATOM 9921 O O . GLY B 1 478 ? -31.875 -4.59 4.406 1 93.38 478 GLY B O 1
ATOM 9922 N N . LEU B 1 479 ? -31.516 -2.492 3.758 1 93.19 479 LEU B N 1
ATOM 9923 C CA . LEU B 1 479 ? -32.406 -2.619 2.613 1 93.19 479 LEU B CA 1
ATOM 9924 C C . LEU B 1 479 ? -31.844 -3.594 1.586 1 93.19 479 LEU B C 1
ATOM 9926 O O . LEU B 1 479 ? -32.562 -4.438 1.056 1 93.19 479 LEU B O 1
ATOM 9930 N N . LYS B 1 480 ? -30.578 -3.531 1.302 1 92.12 480 LYS B N 1
ATOM 9931 C CA . LYS B 1 480 ? -29.953 -4.406 0.313 1 92.12 480 LYS B CA 1
ATOM 9932 C C . LYS B 1 480 ? -30.078 -5.871 0.725 1 92.12 480 LYS B C 1
ATOM 9934 O O . LYS B 1 480 ? -30.438 -6.723 -0.088 1 92.12 480 LYS B O 1
ATOM 9939 N N . GLN B 1 481 ? -29.844 -6.152 1.961 1 90 481 GLN B N 1
ATOM 9940 C CA . GLN B 1 481 ? -29.875 -7.531 2.434 1 90 481 GLN B CA 1
ATOM 9941 C C . GLN B 1 481 ? -31.312 -8.055 2.498 1 90 481 GLN B C 1
ATOM 9943 O O . GLN B 1 481 ? -31.578 -9.195 2.111 1 90 481 GLN B O 1
ATOM 9948 N N . THR B 1 482 ? -32.25 -7.242 2.881 1 90 482 THR B N 1
ATOM 9949 C CA . THR B 1 482 ? -33.656 -7.664 3.016 1 90 482 THR B CA 1
ATOM 9950 C C . THR B 1 482 ? -34.312 -7.82 1.645 1 90 482 THR B C 1
ATOM 9952 O O . THR B 1 482 ? -34.938 -8.844 1.36 1 90 482 THR B O 1
ATOM 9955 N N . VAL B 1 483 ? -34.031 -6.863 0.844 1 89 483 VAL B N 1
ATOM 9956 C CA . VAL B 1 483 ? -34.656 -6.902 -0.48 1 89 483 VAL B CA 1
ATOM 9957 C C . VAL B 1 483 ? -34.031 -8.016 -1.312 1 89 483 VAL B C 1
ATOM 9959 O O . VAL B 1 483 ? -34.719 -8.711 -2.057 1 89 483 VAL B O 1
ATOM 9962 N N . SER B 1 484 ? -32.719 -8.172 -1.179 1 84.75 484 SER B N 1
ATOM 9963 C CA . SER B 1 484 ? -32.031 -9.227 -1.925 1 84.75 484 SER B CA 1
ATOM 9964 C C . SER B 1 484 ? -32.531 -10.609 -1.519 1 84.75 484 SER B C 1
ATOM 9966 O O . SER B 1 484 ? -32.812 -11.445 -2.375 1 84.75 484 SER B O 1
ATOM 9968 N N . ASN B 1 485 ? -32.75 -10.828 -0.267 1 84.06 485 ASN B N 1
ATOM 9969 C CA . ASN B 1 485 ? -33.25 -12.102 0.215 1 84.06 485 ASN B CA 1
ATOM 9970 C C . ASN B 1 485 ? -34.719 -12.312 -0.208 1 84.06 485 ASN B C 1
ATOM 9972 O O . ASN B 1 485 ? -35.094 -13.422 -0.579 1 84.06 485 ASN B O 1
ATOM 9976 N N . CYS B 1 486 ? -35.438 -11.25 -0.254 1 85.56 486 CYS B N 1
ATOM 9977 C CA . CYS B 1 486 ? -36.844 -11.352 -0.63 1 85.56 486 CYS B CA 1
ATOM 9978 C C . CYS B 1 486 ? -37 -11.602 -2.127 1 85.56 486 CYS B C 1
ATOM 9980 O O . CYS B 1 486 ? -37.75 -12.492 -2.539 1 85.56 486 CYS B O 1
ATOM 9982 N N . VAL B 1 487 ? -36.25 -10.93 -2.85 1 83.12 487 VAL B N 1
ATOM 9983 C CA . VAL B 1 487 ? -36.344 -11.047 -4.301 1 83.12 487 VAL B CA 1
ATOM 9984 C C . VAL B 1 487 ? -35.812 -12.398 -4.75 1 83.12 487 VAL B C 1
ATOM 9986 O O . VAL B 1 487 ? -36.312 -13.008 -5.688 1 83.12 487 VAL B O 1
ATOM 9989 N N . GLU B 1 488 ? -34.781 -12.828 -4.125 1 81 488 GLU B N 1
ATOM 9990 C CA . GLU B 1 488 ? -34.156 -14.094 -4.477 1 81 488 GLU B CA 1
ATOM 9991 C C . GLU B 1 488 ? -35.125 -15.266 -4.285 1 81 488 GLU B C 1
ATOM 9993 O O . GLU B 1 488 ? -35.031 -16.266 -5.008 1 81 488 GLU B O 1
ATOM 9998 N N . TYR B 1 489 ? -36 -15.188 -3.385 1 82.31 489 TYR B N 1
ATOM 9999 C CA . TYR B 1 489 ? -36.938 -16.266 -3.135 1 82.31 489 TYR B CA 1
ATOM 10000 C C . TYR B 1 489 ? -38.281 -15.992 -3.824 1 82.31 489 TYR B C 1
ATOM 10002 O O . TYR B 1 489 ? -38.844 -16.859 -4.492 1 82.31 489 TYR B O 1
ATOM 10010 N N . LEU B 1 490 ? -38.719 -14.789 -3.695 1 84.88 490 LEU B N 1
ATOM 10011 C CA . LEU B 1 490 ? -40.062 -14.461 -4.133 1 84.88 490 LEU B CA 1
ATOM 10012 C C . LEU B 1 490 ? -40.156 -14.445 -5.652 1 84.88 490 LEU B C 1
ATOM 10014 O O . LEU B 1 490 ? -41.156 -14.883 -6.223 1 84.88 490 LEU B O 1
ATOM 10018 N N . SER B 1 491 ? -39.156 -14 -6.285 1 84.62 491 SER B N 1
ATOM 10019 C CA . SER B 1 491 ? -39.219 -13.883 -7.738 1 84.62 491 SER B CA 1
ATOM 10020 C C . SER B 1 491 ? -39.281 -15.258 -8.398 1 84.62 491 SER B C 1
ATOM 10022 O O . SER B 1 491 ? -40.219 -15.539 -9.148 1 84.62 491 SER B O 1
ATOM 10024 N N . PRO B 1 492 ? -38.344 -16.172 -8.094 1 83.81 492 PRO B N 1
ATOM 10025 C CA . PRO B 1 492 ? -38.469 -17.5 -8.695 1 83.81 492 PRO B CA 1
ATOM 10026 C C . PRO B 1 492 ? -39.719 -18.25 -8.219 1 83.81 492 PRO B C 1
ATOM 10028 O O . PRO B 1 492 ? -40.281 -19.047 -8.969 1 83.81 492 PRO B O 1
ATOM 10031 N N . TRP B 1 493 ? -40.156 -17.984 -6.992 1 85.56 493 TRP B N 1
ATOM 10032 C CA . TRP B 1 493 ? -41.375 -18.641 -6.469 1 85.56 493 TRP B CA 1
ATOM 10033 C C . TRP B 1 493 ? -42.625 -18.188 -7.223 1 85.56 493 TRP B C 1
ATOM 10035 O O . TRP B 1 493 ? -43.469 -19 -7.594 1 85.56 493 TRP B O 1
ATOM 10045 N N . LEU B 1 494 ? -42.656 -16.938 -7.422 1 86.81 494 LEU B N 1
ATOM 10046 C CA . LEU B 1 494 ? -43.812 -16.375 -8.133 1 86.81 494 LEU B CA 1
ATOM 10047 C C . LEU B 1 494 ? -43.812 -16.844 -9.586 1 86.81 494 LEU B C 1
ATOM 10049 O O . LEU B 1 494 ? -44.875 -17.172 -10.117 1 86.81 494 LEU B O 1
ATOM 10053 N N . THR B 1 495 ? -42.688 -16.844 -10.188 1 84.56 495 THR B N 1
ATOM 10054 C CA . THR B 1 495 ? -42.625 -17.297 -11.578 1 84.56 495 THR B CA 1
ATOM 10055 C C . THR B 1 495 ? -43 -18.781 -11.68 1 84.56 495 THR B C 1
ATOM 10057 O O . THR B 1 495 ? -43.688 -19.188 -12.625 1 84.56 495 THR B O 1
ATOM 10060 N N . TYR B 1 496 ? -42.469 -19.531 -10.75 1 83.88 496 TYR B N 1
ATOM 10061 C CA . TYR B 1 496 ? -42.781 -20.953 -10.719 1 83.88 496 TYR B CA 1
ATOM 10062 C C . TYR B 1 496 ? -44.281 -21.156 -10.539 1 83.88 496 TYR B C 1
ATOM 10064 O O . TYR B 1 496 ? -44.906 -21.969 -11.234 1 83.88 496 TYR B O 1
ATOM 10072 N N . ARG B 1 497 ? -44.969 -20.375 -9.688 1 82.38 497 ARG B N 1
ATOM 10073 C CA . ARG B 1 497 ? -46.375 -20.531 -9.391 1 82.38 497 ARG B CA 1
ATOM 10074 C C . ARG B 1 497 ? -47.219 -20.094 -10.586 1 82.38 497 ARG B C 1
ATOM 10076 O O . ARG B 1 497 ? -48.25 -20.734 -10.898 1 82.38 497 ARG B O 1
ATOM 10083 N N . ILE B 1 498 ? -46.781 -19.078 -11.156 1 86 498 ILE B N 1
ATOM 10084 C CA . ILE B 1 498 ? -47.531 -18.578 -12.305 1 86 498 ILE B CA 1
ATOM 10085 C C . ILE B 1 498 ? -47.438 -19.578 -13.461 1 86 498 ILE B C 1
ATOM 10087 O O . ILE B 1 498 ? -48.406 -19.844 -14.141 1 86 498 ILE B O 1
ATOM 10091 N N . ARG B 1 499 ? -46.25 -20.109 -13.672 1 83.06 499 ARG B N 1
ATOM 10092 C CA . ARG B 1 499 ? -46.031 -21.094 -14.734 1 83.06 499 ARG B CA 1
ATOM 10093 C C . ARG B 1 499 ? -46.812 -22.375 -14.438 1 83.06 499 ARG B C 1
ATOM 10095 O O . ARG B 1 499 ? -47.344 -23 -15.352 1 83.06 499 ARG B O 1
ATOM 10102 N N . LYS B 1 500 ? -46.781 -22.703 -13.203 1 80.69 500 LYS B N 1
ATOM 10103 C CA . LYS B 1 500 ? -47.531 -23.891 -12.797 1 80.69 500 LYS B CA 1
ATOM 10104 C C . LYS B 1 500 ? -49.031 -23.719 -13.023 1 80.69 500 LYS B C 1
ATOM 10106 O O . LYS B 1 500 ? -49.719 -24.656 -13.461 1 80.69 500 LYS B O 1
ATOM 10111 N N . LEU B 1 501 ? -49.469 -22.516 -12.711 1 80.31 501 LEU B N 1
ATOM 10112 C CA . LEU B 1 501 ? -50.906 -22.219 -12.883 1 80.31 501 LEU B CA 1
ATOM 10113 C C . LEU B 1 501 ? -51.25 -22.172 -14.359 1 80.31 501 LEU B C 1
ATOM 10115 O O . LEU B 1 501 ? -52.375 -22.578 -14.742 1 80.31 501 LEU B O 1
ATOM 10119 N N . ARG B 1 502 ? -50.406 -21.75 -15.086 1 76.75 502 ARG B N 1
ATOM 10120 C CA . ARG B 1 502 ? -50.656 -21.625 -16.516 1 76.75 502 ARG B CA 1
ATOM 10121 C C . ARG B 1 502 ? -50.625 -22.984 -17.203 1 76.75 502 ARG B C 1
ATOM 10123 O O . ARG B 1 502 ? -51.344 -23.219 -18.156 1 76.75 502 ARG B O 1
ATOM 10130 N N . GLU B 1 503 ? -49.688 -23.844 -16.734 1 72.44 503 GLU B N 1
ATOM 10131 C CA . GLU B 1 503 ? -49.531 -25.141 -17.375 1 72.44 503 GLU B CA 1
ATOM 10132 C C . GLU B 1 503 ? -50.469 -26.172 -16.797 1 72.44 503 GLU B C 1
ATOM 10134 O O . GLU B 1 503 ? -50.656 -27.25 -17.375 1 72.44 503 GLU B O 1
ATOM 10139 N N . TRP B 1 504 ? -51.062 -25.938 -15.617 1 66.31 504 TRP B N 1
ATOM 10140 C CA . TRP B 1 504 ? -51.938 -26.859 -14.883 1 66.31 504 TRP B CA 1
ATOM 10141 C C . TRP B 1 504 ? -53.094 -27.312 -15.742 1 66.31 504 TRP B C 1
ATOM 10143 O O . TRP B 1 504 ? -53.438 -28.5 -15.781 1 66.31 504 TRP B O 1
ATOM 10153 N N . PRO B 1 505 ? -53.75 -26.516 -16.484 1 63.59 505 PRO B N 1
ATOM 10154 C CA . PRO B 1 505 ? -54.875 -27.047 -17.25 1 63.59 505 PRO B CA 1
ATOM 10155 C C . PRO B 1 505 ? -54.438 -28.047 -18.328 1 63.59 505 PRO B C 1
ATOM 10157 O O . PRO B 1 505 ? -55.188 -28.984 -18.625 1 63.59 505 PRO B O 1
ATOM 10160 N N . GLN B 1 506 ? -53.312 -27.906 -18.75 1 57.66 506 GLN B N 1
ATOM 10161 C CA . GLN B 1 506 ? -52.875 -28.766 -19.844 1 57.66 506 GLN B CA 1
ATOM 10162 C C . GLN B 1 506 ? -52.375 -30.109 -19.328 1 57.66 506 GLN B C 1
ATOM 10164 O O . GLN B 1 506 ? -52.562 -31.141 -19.984 1 57.66 506 GLN B O 1
ATOM 10169 N N . GLY B 1 507 ? -51.625 -30.188 -18.188 1 56.03 507 GLY B N 1
ATOM 10170 C CA . GLY B 1 507 ? -51.094 -31.406 -17.625 1 56.03 507 GLY B CA 1
ATOM 10171 C C . GLY B 1 507 ? -52.156 -32.344 -17.062 1 56.03 507 GLY B C 1
ATOM 10172 O O . GLY B 1 507 ? -52 -33.562 -17.125 1 56.03 507 GLY B O 1
ATOM 10173 N N . ARG B 1 508 ? -53.25 -31.875 -16.359 1 57.59 508 ARG B N 1
ATOM 10174 C CA . ARG B 1 508 ? -54.344 -32.688 -15.844 1 57.59 508 ARG B CA 1
ATOM 10175 C C . ARG B 1 508 ? -55.031 -33.438 -16.969 1 57.59 508 ARG B C 1
ATOM 10177 O O . ARG B 1 508 ? -55.625 -34.5 -16.766 1 57.59 508 ARG B O 1
ATOM 10184 N N . ARG B 1 509 ? -54.906 -32.812 -18.016 1 56.94 509 ARG B N 1
ATOM 10185 C CA . ARG B 1 509 ? -55.625 -33.5 -19.078 1 56.94 509 ARG B CA 1
ATOM 10186 C C . ARG B 1 509 ? -54.906 -34.781 -19.516 1 56.94 509 ARG B C 1
ATOM 10188 O O . ARG B 1 509 ? -55.531 -35.781 -19.906 1 56.94 509 ARG B O 1
ATOM 10195 N N . LEU B 1 510 ? -53.531 -34.562 -19.422 1 55.72 510 LEU B N 1
ATOM 10196 C CA . LEU B 1 510 ? -52.875 -35.688 -20.062 1 55.72 510 LEU B CA 1
ATOM 10197 C C . LEU B 1 510 ? -52.5 -36.781 -19.047 1 55.72 510 LEU B C 1
ATOM 10199 O O . LEU B 1 510 ? -52.156 -37.906 -19.438 1 55.72 510 LEU B O 1
ATOM 10203 N N . HIS B 1 511 ? -53.062 -37.031 -18 1 57.94 511 HIS B N 1
ATOM 10204 C CA . HIS B 1 511 ? -53 -38.062 -16.969 1 57.94 511 HIS B CA 1
ATOM 10205 C C . HIS B 1 511 ? -51.719 -38.875 -17.094 1 57.94 511 HIS B C 1
ATOM 10207 O O . HIS B 1 511 ? -51.688 -40.062 -16.719 1 57.94 511 HIS B O 1
ATOM 10213 N N . ASP B 1 512 ? -50.594 -38.625 -17.75 1 63.25 512 ASP B N 1
ATOM 10214 C CA . ASP B 1 512 ? -49.344 -39.406 -17.812 1 63.25 512 ASP B CA 1
ATOM 10215 C C . ASP B 1 512 ? -48.344 -38.969 -16.766 1 63.25 512 ASP B C 1
ATOM 10217 O O . ASP B 1 512 ? -48 -37.781 -16.688 1 63.25 512 ASP B O 1
ATOM 10221 N N . PRO B 1 513 ? -48 -39.875 -15.758 1 65.38 513 PRO B N 1
ATOM 10222 C CA . PRO B 1 513 ? -47.062 -39.531 -14.68 1 65.38 513 PRO B CA 1
ATOM 10223 C C . PRO B 1 513 ? -45.719 -39 -15.195 1 65.38 513 PRO B C 1
ATOM 10225 O O . PRO B 1 513 ? -45.125 -38.125 -14.594 1 65.38 513 PRO B O 1
ATOM 10228 N N . ASN B 1 514 ? -45.188 -39.688 -16.234 1 63.84 514 ASN B N 1
ATOM 10229 C CA . ASN B 1 514 ? -43.938 -39.219 -16.797 1 63.84 514 ASN B CA 1
ATOM 10230 C C . ASN B 1 514 ? -44.031 -37.781 -17.328 1 63.84 514 ASN B C 1
ATOM 10232 O O . ASN B 1 514 ? -43.094 -37 -17.188 1 63.84 514 ASN B O 1
ATOM 10236 N N . LEU B 1 515 ? -45.094 -37.5 -17.922 1 65.5 515 LEU B N 1
ATOM 10237 C CA . LEU B 1 515 ? -45.312 -36.156 -18.453 1 65.5 515 LEU B CA 1
ATOM 10238 C C . LEU B 1 515 ? -45.469 -35.156 -17.328 1 65.5 515 LEU B C 1
ATOM 10240 O O . LEU B 1 515 ? -45.031 -34 -17.469 1 65.5 515 LEU B O 1
ATOM 10244 N N . GLU B 1 516 ? -46 -35.688 -16.281 1 64.44 516 GLU B N 1
ATOM 10245 C CA . GLU B 1 516 ? -46.125 -34.781 -15.133 1 64.44 516 GLU B CA 1
ATOM 10246 C C . GLU B 1 516 ? -44.75 -34.406 -14.586 1 64.44 516 GLU B C 1
ATOM 10248 O O . GLU B 1 516 ? -44.562 -33.25 -14.203 1 64.44 516 GLU B O 1
ATOM 10253 N N . GLU B 1 517 ? -43.844 -35.312 -14.453 1 69.62 517 GLU B N 1
ATOM 10254 C CA . GLU B 1 517 ? -42.5 -35 -13.977 1 69.62 517 GLU B CA 1
ATOM 10255 C C . GLU B 1 517 ? -41.781 -34.062 -14.922 1 69.62 517 GLU B C 1
ATOM 10257 O O . GLU B 1 517 ? -41.062 -33.156 -14.477 1 69.62 517 GLU B O 1
ATOM 10262 N N . TRP B 1 518 ? -42.094 -34.281 -16.156 1 70.56 518 TRP B N 1
ATOM 10263 C CA . TRP B 1 518 ? -41.469 -33.406 -17.156 1 70.56 518 TRP B CA 1
ATOM 10264 C C . TRP B 1 518 ? -42.031 -32 -17.062 1 70.56 518 TRP B C 1
ATOM 10266 O O . TRP B 1 518 ? -41.312 -31.016 -17.172 1 70.56 518 TRP B O 1
ATOM 10276 N N . LEU B 1 519 ? -43.312 -32 -16.891 1 67.38 519 LEU B N 1
ATOM 10277 C CA . LEU B 1 519 ? -43.938 -30.688 -16.781 1 67.38 519 LEU B CA 1
ATOM 10278 C C . LEU B 1 519 ? -43.469 -29.969 -15.523 1 67.38 519 LEU B C 1
ATOM 10280 O O . LEU B 1 519 ? -43.312 -28.75 -15.531 1 67.38 519 LEU B O 1
ATOM 10284 N N . LYS B 1 520 ? -43.25 -30.766 -14.523 1 71.81 520 LYS B N 1
ATOM 10285 C CA . LYS B 1 520 ? -42.688 -30.188 -13.305 1 71.81 520 LYS B CA 1
ATOM 10286 C C . LYS B 1 520 ? -41.312 -29.594 -13.555 1 71.81 520 LYS B C 1
ATOM 10288 O O . LYS B 1 520 ? -41 -28.5 -13.07 1 71.81 520 LYS B O 1
ATOM 10293 N N . ASN B 1 521 ? -40.531 -30.219 -14.297 1 71.81 521 ASN B N 1
ATOM 10294 C CA . ASN B 1 521 ? -39.156 -29.75 -14.586 1 71.81 521 ASN B CA 1
ATOM 10295 C C . ASN B 1 521 ? -39.188 -28.547 -15.531 1 71.81 521 ASN B C 1
ATOM 10297 O O . ASN B 1 521 ? -38.344 -27.672 -15.438 1 71.81 521 ASN B O 1
ATOM 10301 N N . TYR B 1 522 ? -40.188 -28.625 -16.359 1 73.69 522 TYR B N 1
ATOM 10302 C CA . TYR B 1 522 ? -40.312 -27.531 -17.328 1 73.69 522 TYR B CA 1
ATOM 10303 C C . TYR B 1 522 ? -40.781 -26.25 -16.641 1 73.69 522 TYR B C 1
ATOM 10305 O O . TYR B 1 522 ? -40.5 -25.141 -17.109 1 73.69 522 TYR B O 1
ATOM 10313 N N . SER B 1 523 ? -41.531 -26.438 -15.578 1 75 523 SER B N 1
ATOM 10314 C CA . SER B 1 523 ? -42.062 -25.281 -14.867 1 75 523 SER B CA 1
ATOM 10315 C C . SER B 1 523 ? -40.969 -24.641 -13.992 1 75 523 SER B C 1
ATOM 10317 O O . SER B 1 523 ? -41.125 -23.516 -13.531 1 75 523 SER B O 1
ATOM 10319 N N . LEU B 1 524 ? -39.875 -25.312 -13.898 1 79.06 524 LEU B N 1
ATOM 10320 C CA . LEU B 1 524 ? -38.812 -24.766 -13.102 1 79.06 524 LEU B CA 1
ATOM 10321 C C . LEU B 1 524 ? -38.094 -23.641 -13.859 1 79.06 524 LEU B C 1
ATOM 10323 O O . LEU B 1 524 ? -38.125 -23.609 -15.086 1 79.06 524 LEU B O 1
ATOM 10327 N N . ASN B 1 525 ? -37.562 -22.703 -13.141 1 79.81 525 ASN B N 1
ATOM 10328 C CA . ASN B 1 525 ? -36.875 -21.531 -13.727 1 79.81 525 ASN B CA 1
ATOM 10329 C C . ASN B 1 525 ? -35.594 -21.922 -14.414 1 79.81 525 ASN B C 1
ATOM 10331 O O . ASN B 1 525 ? -34.875 -22.828 -13.953 1 79.81 525 ASN B O 1
ATOM 10335 N N . GLU B 1 526 ? -35.344 -21.297 -15.477 1 74.06 526 GLU B N 1
ATOM 10336 C CA . GLU B 1 526 ? -34.125 -21.578 -16.219 1 74.06 526 GLU B CA 1
ATOM 10337 C C . GLU B 1 526 ? -32.906 -21.016 -15.516 1 74.06 526 GLU B C 1
ATOM 10339 O O . GLU B 1 526 ? -33 -20.031 -14.781 1 74.06 526 GLU B O 1
ATOM 10344 N N . VAL B 1 527 ? -31.891 -21.859 -15.578 1 72.06 527 VAL B N 1
ATOM 10345 C CA . VAL B 1 527 ? -30.641 -21.453 -14.953 1 72.06 527 VAL B CA 1
ATOM 10346 C C . VAL B 1 527 ? -29.719 -20.828 -15.992 1 72.06 527 VAL B C 1
ATOM 10348 O O . VAL B 1 527 ? -29.609 -21.312 -17.109 1 72.06 527 VAL B O 1
ATOM 10351 N N . ASN B 1 528 ? -29.469 -19.562 -15.734 1 63.81 528 ASN B N 1
ATOM 10352 C CA . ASN B 1 528 ? -28.5 -18.891 -16.578 1 63.81 528 ASN B CA 1
ATOM 10353 C C . ASN B 1 528 ? -27.062 -19.172 -16.109 1 63.81 528 ASN B C 1
ATOM 10355 O O . ASN B 1 528 ? -26.844 -19.531 -14.953 1 63.81 528 ASN B O 1
ATOM 10359 N N . ILE B 1 529 ? -26.172 -19.266 -17 1 60.75 529 ILE B N 1
ATOM 10360 C CA . ILE B 1 529 ? -24.75 -19.531 -16.797 1 60.75 529 ILE B CA 1
ATOM 10361 C C . ILE B 1 529 ? -24.219 -18.609 -15.703 1 60.75 529 ILE B C 1
ATOM 10363 O O . ILE B 1 529 ? -23.297 -18.984 -14.969 1 60.75 529 ILE B O 1
ATOM 10367 N N . PHE B 1 530 ? -24.953 -17.594 -15.492 1 66.75 530 PHE B N 1
ATOM 10368 C CA . PHE B 1 530 ? -24.406 -16.594 -14.578 1 66.75 530 PHE B CA 1
ATOM 10369 C C . PHE B 1 530 ? -25.172 -16.609 -13.258 1 66.75 530 PHE B C 1
ATOM 10371 O O . PHE B 1 530 ? -25.031 -15.688 -12.445 1 66.75 530 PHE B O 1
ATOM 10378 N N . SER B 1 531 ? -25.922 -17.609 -13.047 1 74.88 531 SER B N 1
ATOM 10379 C CA . SER B 1 531 ? -26.703 -17.625 -11.82 1 74.88 531 SER B CA 1
ATOM 10380 C C . SER B 1 531 ? -25.812 -17.688 -10.586 1 74.88 531 SER B C 1
ATOM 10382 O O . SER B 1 531 ? -26.047 -16.969 -9.609 1 74.88 531 SER B O 1
ATOM 10384 N N . LEU B 1 532 ? -24.766 -18.453 -10.695 1 84.12 532 LEU B N 1
ATOM 10385 C CA . LEU B 1 532 ? -23.859 -18.547 -9.555 1 84.12 532 LEU B CA 1
ATOM 10386 C C . LEU B 1 532 ? -23.062 -17.266 -9.391 1 84.12 532 LEU B C 1
ATOM 10388 O O . LEU B 1 532 ? -22.703 -16.891 -8.273 1 84.12 532 LEU B O 1
ATOM 10392 N N . PHE B 1 533 ? -22.969 -16.594 -10.461 1 86.56 533 PHE B N 1
ATOM 10393 C CA . PHE B 1 533 ? -22.25 -15.32 -10.469 1 86.56 533 PHE B CA 1
ATOM 10394 C C . PHE B 1 533 ? -22.984 -14.273 -9.648 1 86.56 533 PHE B C 1
ATOM 10396 O O . PHE B 1 533 ? -22.375 -13.539 -8.867 1 86.56 533 PHE B O 1
ATOM 10403 N N . ASP B 1 534 ? -24.203 -14.242 -9.758 1 86.44 534 ASP B N 1
ATOM 10404 C CA . ASP B 1 534 ? -25.016 -13.242 -9.062 1 86.44 534 ASP B CA 1
ATOM 10405 C C . ASP B 1 534 ? -25.016 -13.5 -7.555 1 86.44 534 ASP B C 1
ATOM 10407 O O . ASP B 1 534 ? -25.031 -12.555 -6.762 1 86.44 534 ASP B O 1
ATOM 10411 N N . GLU B 1 535 ? -24.953 -14.734 -7.242 1 89.56 535 GLU B N 1
ATOM 10412 C CA . GLU B 1 535 ? -24.891 -15.078 -5.824 1 89.56 535 GLU B CA 1
ATOM 10413 C C . GLU B 1 535 ? -23.562 -14.641 -5.211 1 89.56 535 GLU B C 1
ATOM 10415 O O . GLU B 1 535 ? -23.531 -14.047 -4.129 1 89.56 535 GLU B O 1
ATOM 10420 N N . PHE B 1 536 ? -22.469 -14.867 -5.922 1 92 536 PHE B N 1
ATOM 10421 C CA . PHE B 1 536 ? -21.156 -14.438 -5.457 1 92 536 PHE B CA 1
ATOM 10422 C C . PHE B 1 536 ? -21.094 -12.922 -5.344 1 92 536 PHE B C 1
ATOM 10424 O O . PHE B 1 536 ? -20.531 -12.391 -4.379 1 92 536 PHE B O 1
ATOM 10431 N N . MET B 1 537 ? -21.672 -12.258 -6.273 1 92.44 537 MET B N 1
ATOM 10432 C CA . MET B 1 537 ? -21.625 -10.797 -6.301 1 92.44 537 MET B CA 1
ATOM 10433 C C . MET B 1 537 ? -22.359 -10.211 -5.098 1 92.44 537 MET B C 1
ATOM 10435 O O . MET B 1 537 ? -21.875 -9.258 -4.477 1 92.44 537 MET B O 1
ATOM 10439 N N . ASP B 1 538 ? -23.391 -10.797 -4.758 1 91.69 538 ASP B N 1
ATOM 10440 C CA . ASP B 1 538 ? -24.156 -10.328 -3.615 1 91.69 538 ASP B CA 1
ATOM 10441 C C . ASP B 1 538 ? -23.375 -10.484 -2.316 1 91.69 538 ASP B C 1
ATOM 10443 O O . ASP B 1 538 ? -23.391 -9.594 -1.462 1 91.69 538 ASP B O 1
ATOM 10447 N N . MET B 1 539 ? -22.734 -11.555 -2.25 1 93.88 539 MET B N 1
ATOM 10448 C CA . MET B 1 539 ? -21.969 -11.805 -1.03 1 93.88 539 MET B CA 1
ATOM 10449 C C . MET B 1 539 ? -20.719 -10.922 -0.972 1 93.88 539 MET B C 1
ATOM 10451 O O . MET B 1 539 ? -20.312 -10.5 0.108 1 93.88 539 MET B O 1
ATOM 10455 N N . MET B 1 540 ? -20.156 -10.633 -2.127 1 95.19 540 MET B N 1
ATOM 10456 C CA . MET B 1 540 ? -18.984 -9.766 -2.158 1 95.19 540 MET B CA 1
ATOM 10457 C C . MET B 1 540 ? -19.344 -8.344 -1.757 1 95.19 540 MET B C 1
ATOM 10459 O O . MET B 1 540 ? -18.578 -7.676 -1.062 1 95.19 540 MET B O 1
ATOM 10463 N N . VAL B 1 541 ? -20.5 -7.902 -2.172 1 94.5 541 VAL B N 1
ATOM 10464 C CA . VAL B 1 541 ? -20.953 -6.57 -1.798 1 94.5 541 VAL B CA 1
ATOM 10465 C C . VAL B 1 541 ? -21.234 -6.523 -0.298 1 94.5 541 VAL B C 1
ATOM 10467 O O . VAL B 1 541 ? -20.891 -5.551 0.375 1 94.5 541 VAL B O 1
ATOM 10470 N N . GLN B 1 542 ? -21.891 -7.574 0.161 1 94.94 542 GLN B N 1
ATOM 10471 C CA . GLN B 1 542 ? -22.125 -7.652 1.598 1 94.94 542 GLN B CA 1
ATOM 10472 C C . GLN B 1 542 ? -20.812 -7.641 2.377 1 94.94 542 GLN B C 1
ATOM 10474 O O . GLN B 1 542 ? -20.703 -6.984 3.414 1 94.94 542 GLN B O 1
ATOM 10479 N N . TYR B 1 543 ? -19.859 -8.414 1.868 1 96.19 543 TYR B N 1
ATOM 10480 C CA . TYR B 1 543 ? -18.531 -8.43 2.473 1 96.19 543 TYR B CA 1
ATOM 10481 C C . TYR B 1 543 ? -17.922 -7.031 2.471 1 96.19 543 TYR B C 1
ATOM 10483 O O . TYR B 1 543 ? -17.266 -6.633 3.439 1 96.19 543 TYR B O 1
ATOM 10491 N N . GLY B 1 544 ? -18.156 -6.289 1.498 1 95 544 GLY B N 1
ATOM 10492 C CA . GLY B 1 544 ? -17.688 -4.914 1.426 1 95 544 GLY B CA 1
ATOM 10493 C C . GLY B 1 544 ? -18.297 -4.023 2.492 1 95 544 GLY B C 1
ATOM 10494 O O . GLY B 1 544 ? -17.594 -3.264 3.154 1 95 544 GLY B O 1
ATOM 10495 N N . PHE B 1 545 ? -19.562 -4.184 2.723 1 94.06 545 PHE B N 1
ATOM 10496 C CA . PHE B 1 545 ? -20.234 -3.387 3.734 1 94.06 545 PHE B CA 1
ATOM 10497 C C . PHE B 1 545 ? -19.75 -3.738 5.129 1 94.06 545 PHE B C 1
ATOM 10499 O O . PHE B 1 545 ? -19.688 -2.879 6.012 1 94.06 545 PHE B O 1
ATOM 10506 N N . THR B 1 546 ? -19.312 -4.934 5.254 1 94.44 546 THR B N 1
ATOM 10507 C CA . THR B 1 546 ? -18.891 -5.418 6.57 1 94.44 546 THR B CA 1
ATOM 10508 C C . THR B 1 546 ? -17.438 -5.055 6.852 1 94.44 546 THR B C 1
ATOM 10510 O O . THR B 1 546 ? -17 -5.102 8 1 94.44 546 THR B O 1
ATOM 10513 N N . THR B 1 547 ? -16.719 -4.621 5.832 1 94.44 547 THR B N 1
ATOM 10514 C CA . THR B 1 547 ? -15.297 -4.422 6.062 1 94.44 547 THR B CA 1
ATOM 10515 C C . THR B 1 547 ? -14.891 -2.992 5.727 1 94.44 547 THR B C 1
ATOM 10517 O O . THR B 1 547 ? -14.156 -2.354 6.488 1 94.44 547 THR B O 1
ATOM 10520 N N . ILE B 1 548 ? -15.328 -2.385 4.695 1 93.38 548 ILE B N 1
ATOM 10521 C CA . ILE B 1 548 ? -14.836 -1.113 4.176 1 93.38 548 ILE B CA 1
ATOM 10522 C C . ILE B 1 548 ? -15.227 0.019 5.125 1 93.38 548 ILE B C 1
ATOM 10524 O O . ILE B 1 548 ? -14.422 0.917 5.391 1 93.38 548 ILE B O 1
ATOM 10528 N N . PHE B 1 549 ? -16.484 0.048 5.68 1 92.44 549 PHE B N 1
ATOM 10529 C CA . PHE B 1 549 ? -16.938 1.126 6.547 1 92.44 549 PHE B CA 1
ATOM 10530 C C . PHE B 1 549 ? -17.359 0.584 7.91 1 92.44 549 PHE B C 1
ATOM 10532 O O . PHE B 1 549 ? -18.312 1.074 8.508 1 92.44 549 PHE B O 1
ATOM 10539 N N . VAL B 1 550 ? -16.672 -0.359 8.367 1 91.75 550 VAL B N 1
ATOM 10540 C CA . VAL B 1 550 ? -17.109 -1.078 9.562 1 91.75 550 VAL B CA 1
ATOM 10541 C C . VAL B 1 550 ? -16.891 -0.207 10.797 1 91.75 550 VAL B C 1
ATOM 10543 O O . VAL B 1 550 ? -17.562 -0.376 11.812 1 91.75 550 VAL B O 1
ATOM 10546 N N . ALA B 1 551 ? -16.031 0.772 10.703 1 90.81 551 ALA B N 1
ATOM 10547 C CA . ALA B 1 551 ? -15.797 1.673 11.828 1 90.81 551 ALA B CA 1
ATOM 10548 C C . ALA B 1 551 ? -17.047 2.486 12.156 1 90.81 551 ALA B C 1
ATOM 10550 O O . ALA B 1 551 ? -17.266 2.855 13.312 1 90.81 551 ALA B O 1
ATOM 10551 N N . ALA B 1 552 ? -17.844 2.74 11.219 1 91.19 552 ALA B N 1
ATOM 10552 C CA . ALA B 1 552 ? -19.047 3.549 11.406 1 91.19 552 ALA B CA 1
ATOM 10553 C C . ALA B 1 552 ? -20.219 2.689 11.883 1 91.19 552 ALA B C 1
ATOM 10555 O O . ALA B 1 552 ? -21.156 3.199 12.492 1 91.19 552 ALA B O 1
ATOM 10556 N N . PHE B 1 553 ? -20.141 1.451 11.602 1 91.75 553 PHE B N 1
ATOM 10557 C CA . PHE B 1 553 ? -21.234 0.553 11.938 1 91.75 553 PHE B CA 1
ATOM 10558 C C . PHE B 1 553 ? -20.703 -0.79 12.43 1 91.75 553 PHE B C 1
ATOM 10560 O O . PHE B 1 553 ? -20.75 -1.782 11.695 1 91.75 553 PHE B O 1
ATOM 10567 N N . PRO B 1 554 ? -20.391 -0.911 13.688 1 91.88 554 PRO B N 1
ATOM 10568 C CA . PRO B 1 554 ? -19.766 -2.127 14.227 1 91.88 554 PRO B CA 1
ATOM 10569 C C . PRO B 1 554 ? -20.75 -3.303 14.281 1 91.88 554 PRO B C 1
ATOM 10571 O O . PRO B 1 554 ? -20.328 -4.445 14.484 1 91.88 554 PRO B O 1
ATOM 10574 N N . LEU B 1 555 ? -22.047 -3.078 14.07 1 92.81 555 LEU B N 1
ATOM 10575 C CA . LEU B 1 555 ? -23.047 -4.152 14.094 1 92.81 555 LEU B CA 1
ATOM 10576 C C . LEU B 1 555 ? -23.219 -4.75 12.703 1 92.81 555 LEU B C 1
ATOM 10578 O O . LEU B 1 555 ? -23.984 -5.703 12.531 1 92.81 555 LEU B O 1
ATOM 10582 N N . ALA B 1 556 ? -22.484 -4.262 11.758 1 95.31 556 ALA B N 1
ATOM 10583 C CA . ALA B 1 556 ? -22.594 -4.742 10.383 1 95.31 556 ALA B CA 1
ATOM 10584 C C . ALA B 1 556 ? -22.297 -6.234 10.297 1 95.31 556 ALA B C 1
ATOM 10586 O O . ALA B 1 556 ? -23.031 -6.988 9.656 1 95.31 556 ALA B O 1
ATOM 10587 N N . PRO B 1 557 ? -21.25 -6.766 10.992 1 96.25 557 PRO B N 1
ATOM 10588 C CA . PRO B 1 557 ? -21 -8.203 10.93 1 96.25 557 PRO B CA 1
ATOM 10589 C C . PRO B 1 557 ? -22.125 -9.039 11.523 1 96.25 557 PRO B C 1
ATOM 10591 O O . PRO B 1 557 ? -22.391 -10.148 11.062 1 96.25 557 PRO B O 1
ATOM 10594 N N . LEU B 1 558 ? -22.797 -8.516 12.531 1 95.94 558 LEU B N 1
ATOM 10595 C CA . LEU B 1 558 ? -23.922 -9.219 13.109 1 95.94 558 LEU B CA 1
ATOM 10596 C C . LEU B 1 558 ? -25.078 -9.32 12.109 1 95.94 558 LEU B C 1
ATOM 10598 O O . LEU B 1 558 ? -25.656 -10.391 11.93 1 95.94 558 LEU B O 1
ATOM 10602 N N . LEU B 1 559 ? -25.344 -8.258 11.484 1 95.31 559 LEU B N 1
ATOM 10603 C CA . LEU B 1 559 ? -26.391 -8.258 10.469 1 95.31 559 LEU B CA 1
ATOM 10604 C C . LEU B 1 559 ? -26.047 -9.203 9.32 1 95.31 559 LEU B C 1
ATOM 10606 O O . LEU B 1 559 ? -26.906 -9.922 8.82 1 95.31 559 LEU B O 1
ATOM 10610 N N . ALA B 1 560 ? -24.797 -9.164 8.906 1 96.38 560 ALA B N 1
ATOM 10611 C CA . ALA B 1 560 ? -24.344 -10.055 7.84 1 96.38 560 ALA B CA 1
ATOM 10612 C C . ALA B 1 560 ? -24.453 -11.516 8.266 1 96.38 560 ALA B C 1
ATOM 10614 O O . ALA B 1 560 ? -24.797 -12.383 7.457 1 96.38 560 ALA B O 1
ATOM 10615 N N . PHE B 1 561 ? -24.172 -11.766 9.531 1 96.5 561 PHE B N 1
ATOM 10616 C CA . PHE B 1 561 ? -24.25 -13.125 10.055 1 96.5 561 PHE B CA 1
ATOM 10617 C C . PHE B 1 561 ? -25.688 -13.656 9.969 1 96.5 561 PHE B C 1
ATOM 10619 O O . PHE B 1 561 ? -25.922 -14.75 9.438 1 96.5 561 PHE B O 1
ATOM 10626 N N . PHE B 1 562 ? -26.672 -12.93 10.367 1 94.19 562 PHE B N 1
ATOM 10627 C CA . PHE B 1 562 ? -28.062 -13.344 10.312 1 94.19 562 PHE B CA 1
ATOM 10628 C C . PHE B 1 562 ? -28.531 -13.469 8.875 1 94.19 562 PHE B C 1
ATOM 10630 O O . PHE B 1 562 ? -29.25 -14.422 8.523 1 94.19 562 PHE B O 1
ATOM 10637 N N . SER B 1 563 ? -28.094 -12.531 8.07 1 94 563 SER B N 1
ATOM 10638 C CA . SER B 1 563 ? -28.453 -12.578 6.656 1 94 563 SER B CA 1
ATOM 10639 C C . SER B 1 563 ? -27.891 -13.828 5.984 1 94 563 SER B C 1
ATOM 10641 O O . SER B 1 563 ? -28.562 -14.453 5.168 1 94 563 SER B O 1
ATOM 10643 N N . ASN B 1 564 ? -26.672 -14.172 6.363 1 94.81 564 ASN B N 1
ATOM 10644 C CA . ASN B 1 564 ? -26.016 -15.336 5.766 1 94.81 564 ASN B CA 1
ATOM 10645 C C . ASN B 1 564 ? -26.688 -16.641 6.199 1 94.81 564 ASN B C 1
ATOM 10647 O O . ASN B 1 564 ? -26.75 -17.594 5.426 1 94.81 564 ASN B O 1
ATOM 10651 N N . LEU B 1 565 ? -27.203 -16.688 7.426 1 92.38 565 LEU B N 1
ATOM 10652 C CA . LEU B 1 565 ? -27.891 -17.891 7.91 1 92.38 565 LEU B CA 1
ATOM 10653 C C . LEU B 1 565 ? -29.156 -18.156 7.09 1 92.38 565 LEU B C 1
ATOM 10655 O O . LEU B 1 565 ? -29.469 -19.297 6.781 1 92.38 565 LEU B O 1
ATOM 10659 N N . ILE B 1 566 ? -29.75 -17.109 6.641 1 90.81 566 ILE B N 1
ATOM 10660 C CA . ILE B 1 566 ? -30.953 -17.234 5.828 1 90.81 566 ILE B CA 1
ATOM 10661 C C . ILE B 1 566 ? -30.562 -17.5 4.375 1 90.81 566 ILE B C 1
ATOM 10663 O O . ILE B 1 566 ? -31.188 -18.328 3.703 1 90.81 566 ILE B O 1
ATOM 10667 N N . GLU B 1 567 ? -29.531 -16.844 4 1 90.56 567 GLU B N 1
ATOM 10668 C CA . GLU B 1 567 ? -29.094 -16.938 2.611 1 90.56 567 GLU B CA 1
ATOM 10669 C C . GLU B 1 567 ? -28.656 -18.344 2.252 1 90.56 567 GLU B C 1
ATOM 10671 O O . GLU B 1 567 ? -28.953 -18.828 1.158 1 90.56 567 GLU B O 1
ATOM 10676 N N . ILE B 1 568 ? -27.984 -18.969 3.111 1 89.81 568 ILE B N 1
ATOM 10677 C CA . ILE B 1 568 ? -27.516 -20.328 2.848 1 89.81 568 ILE B CA 1
ATOM 10678 C C . ILE B 1 568 ? -28.703 -21.25 2.602 1 89.81 568 ILE B C 1
ATOM 10680 O O . ILE B 1 568 ? -28.688 -22.047 1.659 1 89.81 568 ILE B O 1
ATOM 10684 N N . ARG B 1 569 ? -29.766 -21.125 3.322 1 87.19 569 ARG B N 1
ATOM 10685 C CA . ARG B 1 569 ? -30.953 -21.953 3.184 1 87.19 569 ARG B CA 1
ATOM 10686 C C . ARG B 1 569 ? -31.75 -21.562 1.946 1 87.19 569 ARG B C 1
ATOM 10688 O O . ARG B 1 569 ? -32.25 -22.422 1.215 1 87.19 569 ARG B O 1
ATOM 10695 N N . LEU B 1 570 ? -31.828 -20.328 1.728 1 88.12 570 LEU B N 1
ATOM 10696 C CA . LEU B 1 570 ? -32.594 -19.844 0.592 1 88.12 570 LEU B CA 1
ATOM 10697 C C . LEU B 1 570 ? -31.938 -20.234 -0.726 1 88.12 570 LEU B C 1
ATOM 10699 O O . LEU B 1 570 ? -32.625 -20.609 -1.677 1 88.12 570 LEU B O 1
ATOM 10703 N N . ASP B 1 571 ? -30.656 -20.109 -0.769 1 87.38 571 ASP B N 1
ATOM 10704 C CA . ASP B 1 571 ? -29.938 -20.484 -1.98 1 87.38 571 ASP B CA 1
ATOM 10705 C C . ASP B 1 571 ? -30.078 -21.984 -2.254 1 87.38 571 ASP B C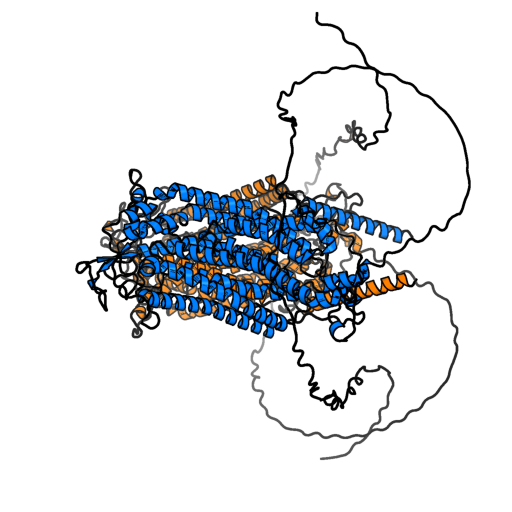 1
ATOM 10707 O O . ASP B 1 571 ? -30.219 -22.406 -3.404 1 87.38 571 ASP B O 1
ATOM 10711 N N . ALA B 1 572 ? -30.016 -22.75 -1.225 1 85.06 572 ALA B N 1
ATOM 10712 C CA . ALA B 1 572 ? -30.172 -24.188 -1.384 1 85.06 572 ALA B CA 1
ATOM 10713 C C . ALA B 1 572 ? -31.562 -24.547 -1.899 1 85.06 572 ALA B C 1
ATOM 10715 O O . ALA B 1 572 ? -31.703 -25.344 -2.818 1 85.06 572 ALA B O 1
ATOM 10716 N N . ILE B 1 573 ? -32.594 -23.906 -1.351 1 83.88 573 ILE B N 1
ATOM 10717 C CA . ILE B 1 573 ? -33.969 -24.188 -1.759 1 83.88 573 ILE B CA 1
ATOM 10718 C C . ILE B 1 573 ? -34.156 -23.703 -3.195 1 83.88 573 ILE B C 1
ATOM 10720 O O . ILE B 1 573 ? -34.812 -24.391 -3.99 1 83.88 573 ILE B O 1
ATOM 10724 N N . LYS B 1 574 ? -33.656 -22.656 -3.443 1 85.62 574 LYS B N 1
ATOM 10725 C CA . LYS B 1 574 ? -33.781 -22.078 -4.781 1 85.62 574 LYS B CA 1
ATOM 10726 C C . LYS B 1 574 ? -33.156 -23 -5.832 1 85.62 574 LYS B C 1
ATOM 10728 O O . LYS B 1 574 ? -33.75 -23.234 -6.883 1 85.62 574 LYS B O 1
ATOM 10733 N N . MET B 1 575 ? -32.031 -23.547 -5.57 1 81.38 575 MET B N 1
ATOM 10734 C CA . MET B 1 575 ? -31.297 -24.359 -6.543 1 81.38 575 MET B CA 1
ATOM 10735 C C . MET B 1 575 ? -31.906 -25.734 -6.672 1 81.38 575 MET B C 1
ATOM 10737 O O . MET B 1 575 ? -31.859 -26.344 -7.742 1 81.38 575 MET B O 1
ATOM 10741 N N . VAL B 1 576 ? -32.531 -26.156 -5.605 1 79.56 576 VAL B N 1
ATOM 10742 C CA . VAL B 1 576 ? -33.031 -27.531 -5.613 1 79.56 576 VAL B CA 1
ATOM 10743 C C . VAL B 1 576 ? -34.5 -27.547 -6.035 1 79.56 576 VAL B C 1
ATOM 10745 O O . VAL B 1 576 ? -34.906 -28.406 -6.816 1 79.56 576 VAL B O 1
ATOM 10748 N N . ARG B 1 577 ? -35.219 -26.531 -5.613 1 79.12 577 ARG B N 1
ATOM 10749 C CA . ARG B 1 577 ? -36.656 -26.656 -5.77 1 79.12 577 ARG B CA 1
ATOM 10750 C C . ARG B 1 577 ? -37.156 -25.703 -6.848 1 79.12 577 ARG B C 1
ATOM 10752 O O . ARG B 1 577 ? -38.188 -25.984 -7.488 1 79.12 577 ARG B O 1
ATOM 10759 N N . LEU B 1 578 ? -36.5 -24.719 -7.023 1 83.25 578 LEU B N 1
ATOM 10760 C CA . LEU B 1 578 ? -37.125 -23.688 -7.836 1 83.25 578 LEU B CA 1
ATOM 10761 C C . LEU B 1 578 ? -36.406 -23.531 -9.18 1 83.25 578 LEU B C 1
ATOM 10763 O O . LEU B 1 578 ? -36.938 -22.953 -10.117 1 83.25 578 LEU B O 1
ATOM 10767 N N . GLN B 1 579 ? -35.281 -24 -9.273 1 82.69 579 GLN B N 1
ATOM 10768 C CA . GLN B 1 579 ? -34.5 -23.859 -10.516 1 82.69 579 GLN B CA 1
ATOM 10769 C C . GLN B 1 579 ? -34.125 -25.234 -11.078 1 82.69 579 GLN B C 1
ATOM 10771 O O . GLN B 1 579 ? -34.062 -26.219 -10.344 1 82.69 579 GLN B O 1
ATOM 10776 N N . ARG B 1 580 ? -33.875 -25.109 -12.375 1 78.31 580 ARG B N 1
ATOM 10777 C CA . ARG B 1 580 ? -33.375 -26.312 -13.031 1 78.31 580 ARG B CA 1
ATOM 10778 C C . ARG B 1 580 ? -31.938 -26.609 -12.609 1 78.31 580 ARG B C 1
ATOM 10780 O O . ARG B 1 580 ? -31.234 -25.734 -12.109 1 78.31 580 ARG B O 1
ATOM 10787 N N . ARG B 1 581 ? -31.594 -27.812 -12.812 1 74.44 581 ARG B N 1
ATOM 10788 C CA . ARG B 1 581 ? -30.266 -28.25 -12.398 1 74.44 581 ARG B CA 1
ATOM 10789 C C . ARG B 1 581 ? -29.172 -27.516 -13.172 1 74.44 581 ARG B C 1
ATOM 10791 O O . ARG B 1 581 ? -29.266 -27.344 -14.391 1 74.44 581 ARG B O 1
ATOM 10798 N N . LEU B 1 582 ? -28.297 -26.969 -12.43 1 77.25 582 LEU B N 1
ATOM 10799 C CA . LEU B 1 582 ? -27.141 -26.297 -13.023 1 77.25 582 LEU B CA 1
ATOM 10800 C C . LEU B 1 582 ? -26.203 -27.297 -13.68 1 77.25 582 LEU B C 1
ATOM 10802 O O . LEU B 1 582 ? -26.109 -28.438 -13.242 1 77.25 582 LEU B O 1
ATOM 10806 N N . VAL B 1 583 ? -25.562 -26.875 -14.742 1 75.38 583 VAL B N 1
ATOM 10807 C CA . VAL B 1 583 ? -24.562 -27.719 -15.391 1 75.38 583 VAL B CA 1
ATOM 10808 C C . VAL B 1 583 ? -23.344 -27.844 -14.484 1 75.38 583 VAL B C 1
ATOM 10810 O O . VAL B 1 583 ? -22.75 -26.844 -14.07 1 75.38 583 VAL B O 1
ATOM 10813 N N . PRO B 1 584 ? -23.078 -29.047 -14.102 1 79.62 584 PRO B N 1
ATOM 10814 C CA . PRO B 1 584 ? -21.938 -29.25 -13.211 1 79.62 584 PRO B CA 1
ATOM 10815 C C . PRO B 1 584 ? -20.609 -28.875 -13.859 1 79.62 584 PRO B C 1
ATOM 10817 O O . PRO B 1 584 ? -20.344 -29.25 -15.008 1 79.62 584 PRO B O 1
ATOM 10820 N N . ARG B 1 585 ? -19.922 -28.062 -13.227 1 81.31 585 ARG B N 1
ATOM 10821 C CA . ARG B 1 585 ? -18.594 -27.656 -13.672 1 81.31 585 ARG B CA 1
ATOM 10822 C C . ARG B 1 585 ? -17.547 -27.938 -12.602 1 81.31 585 ARG B C 1
ATOM 10824 O O . ARG B 1 585 ? -17.797 -27.766 -11.414 1 81.31 585 ARG B O 1
ATOM 10831 N N . LYS B 1 586 ? -16.359 -28.297 -13.086 1 81.88 586 LYS B N 1
ATOM 10832 C CA . LYS B 1 586 ? -15.25 -28.562 -12.18 1 81.88 586 LYS B CA 1
ATOM 10833 C C . LYS B 1 586 ? -14.492 -27.281 -11.852 1 81.88 586 LYS B C 1
ATOM 10835 O O . LYS B 1 586 ? -14.344 -26.406 -12.711 1 81.88 586 LYS B O 1
ATOM 10840 N N . ALA B 1 587 ? -14.242 -27.156 -10.633 1 85.19 587 ALA B N 1
ATOM 10841 C CA . ALA B 1 587 ? -13.438 -26.016 -10.18 1 85.19 587 ALA B CA 1
ATOM 10842 C C . ALA B 1 587 ? -12.641 -26.375 -8.93 1 85.19 587 ALA B C 1
ATOM 10844 O O . ALA B 1 587 ? -13.086 -27.172 -8.109 1 85.19 587 ALA B O 1
ATOM 10845 N N . ASN B 1 588 ? -11.414 -25.875 -8.883 1 84.25 588 ASN B N 1
ATOM 10846 C CA . ASN B 1 588 ? -10.594 -26.156 -7.707 1 84.25 588 ASN B CA 1
ATOM 10847 C C . ASN B 1 588 ? -10.492 -24.953 -6.785 1 84.25 588 ASN B C 1
ATOM 10849 O O . ASN B 1 588 ? -9.961 -25.047 -5.68 1 84.25 588 ASN B O 1
ATOM 10853 N N . ASP B 1 589 ? -10.945 -23.859 -7.266 1 86.56 589 ASP B N 1
ATOM 10854 C CA . ASP B 1 589 ? -10.914 -22.641 -6.461 1 86.56 589 ASP B CA 1
ATOM 10855 C C . ASP B 1 589 ? -12.023 -21.688 -6.879 1 86.56 589 ASP B C 1
ATOM 10857 O O . ASP B 1 589 ? -12.773 -21.953 -7.82 1 86.56 589 ASP B O 1
ATOM 10861 N N . ILE B 1 590 ? -12.18 -20.625 -6.074 1 84.56 590 ILE B N 1
ATOM 10862 C CA . ILE B 1 590 ? -13.227 -19.656 -6.367 1 84.56 590 ILE B CA 1
ATOM 10863 C C . ILE B 1 590 ? -12.742 -18.672 -7.426 1 84.56 590 ILE B C 1
ATOM 10865 O O . ILE B 1 590 ? -13.5 -17.797 -7.859 1 84.56 590 ILE B O 1
ATOM 10869 N N . GLY B 1 591 ? -11.484 -18.828 -7.793 1 85.5 591 GLY B N 1
ATOM 10870 C CA . GLY B 1 591 ? -10.984 -18.094 -8.945 1 85.5 591 GLY B CA 1
ATOM 10871 C C . GLY B 1 591 ? -10.758 -16.625 -8.656 1 85.5 591 GLY B C 1
ATOM 10872 O O . GLY B 1 591 ? -10.086 -16.266 -7.688 1 85.5 591 GLY B O 1
ATOM 10873 N N . THR B 1 592 ? -11.344 -15.742 -9.438 1 90.12 592 THR B N 1
ATOM 10874 C CA . THR B 1 592 ? -11.141 -14.297 -9.43 1 90.12 592 THR B CA 1
ATOM 10875 C C . THR B 1 592 ? -11.758 -13.672 -8.18 1 90.12 592 THR B C 1
ATOM 10877 O O . THR B 1 592 ? -11.359 -12.578 -7.766 1 90.12 592 THR B O 1
ATOM 10880 N N . TRP B 1 593 ? -12.688 -14.383 -7.559 1 93.12 593 TRP B N 1
ATOM 10881 C CA . TRP B 1 593 ? -13.336 -13.852 -6.367 1 93.12 593 TRP B CA 1
ATOM 10882 C C . TRP B 1 593 ? -12.344 -13.703 -5.219 1 93.12 593 TRP B C 1
ATOM 10884 O O . TRP B 1 593 ? -12.523 -12.867 -4.336 1 93.12 593 TRP B O 1
ATOM 10894 N N . LEU B 1 594 ? -11.305 -14.523 -5.25 1 93.19 594 LEU B N 1
ATOM 10895 C CA . LEU B 1 594 ? -10.266 -14.383 -4.242 1 93.19 594 LEU B CA 1
ATOM 10896 C C . LEU B 1 594 ? -9.523 -13.055 -4.402 1 93.19 594 LEU B C 1
ATOM 10898 O O . LEU B 1 594 ? -9.227 -12.383 -3.412 1 93.19 594 LEU B O 1
ATOM 10902 N N . GLN B 1 595 ? -9.312 -12.711 -5.598 1 91.62 595 GLN B N 1
ATOM 10903 C CA . GLN B 1 595 ? -8.664 -11.438 -5.875 1 91.62 595 GLN B CA 1
ATOM 10904 C C . GLN B 1 595 ? -9.555 -10.258 -5.477 1 91.62 595 GLN B C 1
ATOM 10906 O O . GLN B 1 595 ? -9.062 -9.234 -5 1 91.62 595 GLN B O 1
ATOM 10911 N N . VAL B 1 596 ? -10.781 -10.438 -5.672 1 94.38 596 VAL B N 1
ATOM 10912 C CA . VAL B 1 596 ? -11.742 -9.406 -5.297 1 94.38 596 VAL B CA 1
ATOM 10913 C C . VAL B 1 596 ? -11.75 -9.234 -3.779 1 94.38 596 VAL B C 1
ATOM 10915 O O . VAL B 1 596 ? -11.742 -8.109 -3.273 1 94.38 596 VAL B O 1
ATOM 10918 N N . LEU B 1 597 ? -11.727 -10.352 -3.084 1 94.81 597 LEU B N 1
ATOM 10919 C CA . LEU B 1 597 ? -11.703 -10.312 -1.626 1 94.81 597 LEU B CA 1
ATOM 10920 C C . LEU B 1 597 ? -10.438 -9.625 -1.126 1 94.81 597 LEU B C 1
ATOM 10922 O O . LEU B 1 597 ? -10.484 -8.852 -0.166 1 94.81 597 LEU B O 1
ATOM 10926 N N . GLU B 1 598 ? -9.367 -9.844 -1.803 1 91.44 598 GLU B N 1
ATOM 10927 C CA . GLU B 1 598 ? -8.109 -9.195 -1.441 1 91.44 598 GLU B CA 1
ATOM 10928 C C . GLU B 1 598 ? -8.164 -7.691 -1.704 1 91.44 598 GLU B C 1
ATOM 10930 O O . GLU B 1 598 ? -7.684 -6.895 -0.895 1 91.44 598 GLU B O 1
ATOM 10935 N N . ALA B 1 599 ? -8.766 -7.344 -2.76 1 91.12 599 ALA B N 1
ATOM 10936 C CA . ALA B 1 599 ? -8.906 -5.93 -3.104 1 91.12 599 ALA B CA 1
ATOM 10937 C C . ALA B 1 599 ? -9.789 -5.207 -2.09 1 91.12 599 ALA B C 1
ATOM 10939 O O . ALA B 1 599 ? -9.492 -4.082 -1.686 1 91.12 599 ALA B O 1
ATOM 10940 N N . ILE B 1 600 ? -10.828 -5.867 -1.697 1 94.19 600 ILE B N 1
ATOM 10941 C CA . ILE B 1 600 ? -11.719 -5.285 -0.695 1 94.19 600 ILE B CA 1
ATOM 10942 C C . ILE B 1 600 ? -10.969 -5.125 0.625 1 94.19 600 ILE B C 1
ATOM 10944 O O . ILE B 1 600 ? -11.141 -4.125 1.327 1 94.19 600 ILE B O 1
ATOM 10948 N N . GLY B 1 601 ? -10.141 -6.098 0.922 1 91.31 601 GLY B N 1
ATOM 10949 C CA . GLY B 1 601 ? -9.352 -6.016 2.141 1 91.31 601 GLY B CA 1
ATOM 10950 C C . GLY B 1 601 ? -8.422 -4.816 2.168 1 91.31 601 GLY B C 1
ATOM 10951 O O . GLY B 1 601 ? -8.305 -4.141 3.191 1 91.31 601 GLY B O 1
ATOM 10952 N N . VAL B 1 602 ? -7.812 -4.52 1.12 1 89.81 602 VAL B N 1
ATOM 10953 C CA . VAL B 1 602 ? -6.91 -3.377 1.03 1 89.81 602 VAL B CA 1
ATOM 10954 C C . VAL B 1 602 ? -7.703 -2.078 1.129 1 89.81 602 VAL B C 1
ATOM 10956 O O . VAL B 1 602 ? -7.305 -1.15 1.836 1 89.81 602 VAL B O 1
ATOM 10959 N N . LEU B 1 603 ? -8.844 -2.023 0.502 1 91.31 603 LEU B N 1
ATOM 10960 C CA . LEU B 1 603 ? -9.695 -0.842 0.547 1 91.31 603 LEU B CA 1
ATOM 10961 C C . LEU B 1 603 ? -10.234 -0.614 1.955 1 91.31 603 LEU B C 1
ATOM 10963 O O . LEU B 1 603 ? -10.391 0.531 2.387 1 91.31 603 LEU B O 1
ATOM 10967 N N . ALA B 1 604 ? -10.508 -1.687 2.582 1 93.56 604 ALA B N 1
ATOM 10968 C CA . ALA B 1 604 ? -11.031 -1.596 3.943 1 93.56 604 ALA B CA 1
ATOM 10969 C C . ALA B 1 604 ? -10.008 -0.951 4.879 1 93.56 604 ALA B C 1
ATOM 10971 O O . ALA B 1 604 ? -10.367 -0.124 5.723 1 93.56 604 ALA B O 1
ATOM 10972 N N . VAL B 1 605 ? -8.758 -1.24 4.711 1 91.81 605 VAL B N 1
ATOM 10973 C CA . VAL B 1 605 ? -7.715 -0.674 5.555 1 91.81 605 VAL B CA 1
ATOM 10974 C C . VAL B 1 605 ? -7.594 0.826 5.293 1 91.81 605 VAL B C 1
ATOM 10976 O O . VAL B 1 605 ? -7.543 1.625 6.23 1 91.81 605 VAL B O 1
ATOM 10979 N N . ILE B 1 606 ? -7.629 1.184 4.094 1 91.69 606 ILE B N 1
ATOM 10980 C CA . ILE B 1 606 ? -7.473 2.58 3.703 1 91.69 606 ILE B CA 1
ATOM 10981 C C . ILE B 1 606 ? -8.68 3.387 4.18 1 91.69 606 ILE B C 1
ATOM 10983 O O . ILE B 1 606 ? -8.523 4.441 4.805 1 91.69 606 ILE B O 1
ATOM 10987 N N . THR B 1 607 ? -9.875 2.867 3.986 1 93.38 607 THR B N 1
ATOM 10988 C CA . THR B 1 607 ? -11.094 3.6 4.293 1 93.38 607 THR B CA 1
ATOM 10989 C C . THR B 1 607 ? -11.305 3.697 5.801 1 93.38 607 THR B C 1
ATOM 10991 O O . THR B 1 607 ? -11.656 4.758 6.316 1 93.38 607 THR B O 1
ATOM 10994 N N . ASN B 1 608 ? -11.094 2.693 6.48 1 93.5 608 ASN B N 1
ATOM 10995 C CA . ASN B 1 608 ? -11.273 2.738 7.93 1 93.5 608 ASN B CA 1
ATOM 10996 C C . ASN B 1 608 ? -10.258 3.662 8.594 1 93.5 608 ASN B C 1
ATOM 10998 O O . ASN B 1 608 ? -10.578 4.352 9.562 1 93.5 608 ASN B O 1
ATOM 11002 N N . GLY B 1 609 ? -9.008 3.652 8.094 1 93.12 609 GLY B N 1
ATOM 11003 C CA . GLY B 1 609 ? -8.047 4.617 8.594 1 93.12 609 GLY B CA 1
ATOM 11004 C C . GLY B 1 609 ? -8.469 6.059 8.367 1 93.12 609 GLY B C 1
ATOM 11005 O O . GLY B 1 609 ? -8.32 6.898 9.258 1 93.12 609 GLY B O 1
ATOM 11006 N N . MET B 1 610 ? -9.039 6.293 7.273 1 94.38 610 MET B N 1
ATOM 11007 C CA . MET B 1 610 ? -9.5 7.641 6.945 1 94.38 610 MET B CA 1
ATOM 11008 C C . MET B 1 610 ? -10.719 8.016 7.785 1 94.38 610 MET B C 1
ATOM 11010 O O . MET B 1 610 ? -10.859 9.172 8.195 1 94.38 610 MET B O 1
ATOM 11014 N N . ILE B 1 611 ? -11.594 7.086 8.047 1 93.5 611 ILE B N 1
ATOM 11015 C CA . ILE B 1 611 ? -12.789 7.344 8.844 1 93.5 611 ILE B CA 1
ATOM 11016 C C . ILE B 1 611 ? -12.391 7.688 10.273 1 93.5 611 ILE B C 1
ATOM 11018 O O . ILE B 1 611 ? -12.891 8.656 10.852 1 93.5 611 ILE B O 1
ATOM 11022 N N . ILE B 1 612 ? -11.469 6.992 10.789 1 92.75 612 ILE B N 1
ATOM 11023 C CA . ILE B 1 612 ? -11.008 7.25 12.148 1 92.75 612 ILE B CA 1
ATOM 11024 C C . ILE B 1 612 ? -10.32 8.609 12.219 1 92.75 612 ILE B C 1
ATOM 11026 O O . ILE B 1 612 ? -10.477 9.344 13.195 1 92.75 612 ILE B O 1
ATOM 11030 N N . ALA B 1 613 ? -9.664 8.898 11.148 1 94.19 613 ALA B N 1
ATOM 11031 C CA . ALA B 1 613 ? -8.867 10.125 11.156 1 94.19 613 ALA B CA 1
ATOM 11032 C C . ALA B 1 613 ? -9.75 11.352 10.906 1 94.19 613 ALA B C 1
ATOM 11034 O O . ALA B 1 613 ? -9.617 12.367 11.586 1 94.19 613 ALA B O 1
ATOM 11035 N N . PHE B 1 614 ? -10.719 11.195 9.984 1 92.94 614 PHE B N 1
ATOM 11036 C CA . PHE B 1 614 ? -11.375 12.406 9.516 1 92.94 614 PHE B CA 1
ATOM 11037 C C . PHE B 1 614 ? -12.828 12.445 9.977 1 92.94 614 PHE B C 1
ATOM 11039 O O . PHE B 1 614 ? -13.398 13.523 10.172 1 92.94 614 PHE B O 1
ATOM 11046 N N . THR B 1 615 ? -13.422 11.367 10.125 1 91.69 615 THR B N 1
ATOM 11047 C CA . THR B 1 615 ? -14.844 11.352 10.445 1 91.69 615 THR B CA 1
ATOM 11048 C C . THR B 1 615 ? -15.055 11.172 11.945 1 91.69 615 THR B C 1
ATOM 11050 O O . THR B 1 615 ? -15.891 11.852 12.547 1 91.69 615 THR B O 1
ATOM 11053 N N . SER B 1 616 ? -14.289 10.367 12.555 1 90.81 616 SER B N 1
ATOM 11054 C CA . SER B 1 616 ? -14.359 10.172 14 1 90.81 616 SER B CA 1
ATOM 11055 C C . SER B 1 616 ? -13.664 11.312 14.742 1 90.81 616 SER B C 1
ATOM 11057 O O . SER B 1 616 ? -12.789 11.977 14.18 1 90.81 616 SER B O 1
ATOM 11059 N N . GLU B 1 617 ? -14.07 11.578 15.953 1 91.25 617 GLU B N 1
ATOM 11060 C CA . GLU B 1 617 ? -13.43 12.602 16.781 1 91.25 617 GLU B CA 1
ATOM 11061 C C . GLU B 1 617 ? -12.344 12.008 17.656 1 91.25 617 GLU B C 1
ATOM 11063 O O . GLU B 1 617 ? -12 12.562 18.703 1 91.25 617 GLU B O 1
ATOM 11068 N N . PHE B 1 618 ? -11.859 10.977 17.281 1 91.5 618 PHE B N 1
ATOM 11069 C CA . PHE B 1 618 ? -10.836 10.297 18.062 1 91.5 618 PHE B CA 1
ATOM 11070 C C . PHE B 1 618 ? -9.555 11.117 18.109 1 91.5 618 PHE B C 1
ATOM 11072 O O . PHE B 1 618 ? -8.992 11.344 19.188 1 91.5 618 PHE B O 1
ATOM 11079 N N . ILE B 1 619 ? -9.117 11.625 16.984 1 94.06 619 ILE B N 1
ATOM 11080 C CA . ILE B 1 619 ? -7.84 12.328 16.906 1 94.06 619 ILE B CA 1
ATOM 11081 C C . ILE B 1 619 ? -7.949 13.68 17.609 1 94.06 619 ILE B C 1
ATOM 11083 O O . ILE B 1 619 ? -7.082 14.039 18.406 1 94.06 619 ILE B O 1
ATOM 11087 N N . PRO B 1 620 ? -9.047 14.438 17.344 1 94.31 620 PRO B N 1
ATOM 11088 C CA . PRO B 1 620 ? -9.18 15.688 18.094 1 94.31 620 PRO B CA 1
ATOM 11089 C C . PRO B 1 620 ? -9.258 15.477 19.594 1 94.31 620 PRO B C 1
ATOM 11091 O O . PRO B 1 620 ? -8.734 16.297 20.359 1 94.31 620 PRO B O 1
ATOM 11094 N N . ARG B 1 621 ? -9.883 14.453 20.062 1 93.31 621 ARG B N 1
ATOM 11095 C CA . ARG B 1 621 ? -9.969 14.164 21.5 1 93.31 621 ARG B CA 1
ATOM 11096 C C . ARG B 1 621 ? -8.594 13.836 22.062 1 93.31 621 ARG B C 1
ATOM 11098 O O . ARG B 1 621 ? -8.258 14.273 23.172 1 93.31 621 ARG B O 1
ATOM 11105 N N . LEU B 1 622 ? -7.855 13.07 21.328 1 92.81 622 LEU B N 1
ATOM 11106 C CA . LEU B 1 622 ? -6.512 12.719 21.766 1 92.81 622 LEU B CA 1
ATOM 11107 C C . LEU B 1 622 ? -5.613 13.945 21.828 1 92.81 622 LEU B C 1
ATOM 11109 O O . LEU B 1 622 ? -4.828 14.109 22.766 1 92.81 622 LEU B O 1
ATOM 11113 N N . MET B 1 623 ? -5.73 14.773 20.828 1 93.88 623 MET B N 1
ATOM 11114 C CA . MET B 1 623 ? -4.949 16 20.797 1 93.88 623 MET B CA 1
ATOM 11115 C C . MET B 1 623 ? -5.301 16.906 21.984 1 93.88 623 MET B C 1
ATOM 11117 O O . MET B 1 623 ? -4.414 17.484 22.609 1 93.88 623 MET B O 1
ATOM 11121 N N . TYR B 1 624 ? -6.613 17.016 22.234 1 94.19 624 TYR B N 1
ATOM 11122 C CA . TYR B 1 624 ? -7.055 17.828 23.359 1 94.19 624 TYR B CA 1
ATOM 11123 C C . TYR B 1 624 ? -6.566 17.266 24.672 1 94.19 624 TYR B C 1
ATOM 11125 O O . TYR B 1 624 ? -6.078 18 25.531 1 94.19 624 TYR B O 1
ATOM 11133 N N . LYS B 1 625 ? -6.645 16 24.891 1 91.38 625 LYS B N 1
ATOM 11134 C CA . LYS B 1 625 ? -6.266 15.336 26.141 1 91.38 625 LYS B CA 1
ATOM 11135 C C . LYS B 1 625 ? -4.781 15.539 26.438 1 91.38 625 LYS B C 1
ATOM 11137 O O . LYS B 1 625 ? -4.406 15.812 27.578 1 91.38 625 LYS B O 1
ATOM 11142 N N . TYR B 1 626 ? -3.928 15.594 25.438 1 90.56 626 TYR B N 1
ATOM 11143 C CA . TYR B 1 626 ? -2.494 15.57 25.703 1 90.56 626 TYR B CA 1
ATOM 11144 C C . TYR B 1 626 ? -1.874 16.953 25.5 1 90.56 626 TYR B C 1
ATOM 11146 O O . TYR B 1 626 ? -0.812 17.234 26.062 1 90.56 626 TYR B O 1
ATOM 11154 N N . TYR B 1 627 ? -2.549 17.859 24.812 1 90.06 627 TYR B N 1
ATOM 11155 C CA . TYR B 1 627 ? -1.879 19.125 24.516 1 90.06 627 TYR B CA 1
ATOM 11156 C C . TYR B 1 627 ? -2.658 20.297 25.078 1 90.06 627 TYR B C 1
ATOM 11158 O O . TYR B 1 627 ? -2.072 21.328 25.438 1 90.06 627 TYR B O 1
ATOM 11166 N N . TYR B 1 628 ? -3.939 20.203 25.219 1 89.88 628 TYR B N 1
ATOM 11167 C CA . TYR B 1 628 ? -4.707 21.391 25.578 1 89.88 628 TYR B CA 1
ATOM 11168 C C . TYR B 1 628 ? -5.527 21.156 26.844 1 89.88 628 TYR B C 1
ATOM 11170 O O . TYR B 1 628 ? -5.879 22.109 27.547 1 89.88 628 TYR B O 1
ATOM 11178 N N . GLY B 1 629 ? -5.773 19.891 27.109 1 88.81 629 GLY B N 1
ATOM 11179 C CA . GLY B 1 629 ? -6.656 19.594 28.219 1 88.81 629 GLY B CA 1
ATOM 11180 C C . GLY B 1 629 ? -6 19.781 29.578 1 88.81 629 GLY B C 1
ATOM 11181 O O . GLY B 1 629 ? -4.836 20.188 29.656 1 88.81 629 GLY B O 1
ATOM 11182 N N . PRO B 1 630 ? -6.809 19.625 30.562 1 88.12 630 PRO B N 1
ATOM 11183 C CA . PRO B 1 630 ? -6.316 19.797 31.938 1 88.12 630 PRO B CA 1
ATOM 11184 C C . PRO B 1 630 ? -5.219 18.812 32.281 1 88.12 630 PRO B C 1
ATOM 11186 O O . PRO B 1 630 ? -4.355 19.109 33.125 1 88.12 630 PRO B O 1
ATOM 11189 N N . CYS B 1 631 ? -5.238 17.703 31.672 1 83.88 631 CYS B N 1
ATOM 11190 C CA . CYS B 1 631 ? -4.262 16.672 31.984 1 83.88 631 CYS B CA 1
ATOM 11191 C C . CYS B 1 631 ? -2.922 16.969 31.312 1 83.88 631 CYS B C 1
ATOM 11193 O O . CYS B 1 631 ? -1.911 16.344 31.641 1 83.88 631 CYS B O 1
ATOM 11195 N N . SER B 1 632 ? -2.943 17.812 30.297 1 81.19 632 SER B N 1
ATOM 11196 C CA . SER B 1 632 ? -1.69 18.172 29.656 1 81.19 632 SER B CA 1
ATOM 11197 C C . SER B 1 632 ? -0.787 18.969 30.594 1 81.19 632 SER B C 1
ATOM 11199 O O . SER B 1 632 ? 0.433 18.984 30.422 1 81.19 632 SER B O 1
ATOM 11201 N N . ARG B 1 633 ? -1.246 19.844 31.516 1 70.12 633 ARG B N 1
ATOM 11202 C CA . ARG B 1 633 ? -0.505 20.75 32.375 1 70.12 633 ARG B CA 1
ATOM 11203 C C . ARG B 1 633 ? 0.08 20 33.594 1 70.12 633 ARG B C 1
ATOM 11205 O O . ARG B 1 633 ? 0.885 20.547 34.344 1 70.12 633 ARG B O 1
ATOM 11212 N N . GLY B 1 634 ? -0.136 18.75 33.656 1 65.06 634 GLY B N 1
ATOM 11213 C CA . GLY B 1 634 ? 0.516 18.078 34.75 1 65.06 634 GLY B CA 1
ATOM 11214 C C . GLY B 1 634 ? -0.381 17.062 35.438 1 65.06 634 GLY B C 1
ATOM 11215 O O . GLY B 1 634 ? -1.562 16.953 35.125 1 65.06 634 GLY B O 1
ATOM 11216 N N . SER B 1 635 ? 0.129 16.047 36.25 1 62.88 635 SER B N 1
ATOM 11217 C CA . SER B 1 635 ? -0.391 14.875 36.969 1 62.88 635 SER B CA 1
ATOM 11218 C C . SER B 1 635 ? -1.458 15.281 37.969 1 62.88 635 SER B C 1
ATOM 11220 O O . SER B 1 635 ? -2.297 14.461 38.344 1 62.88 635 SER B O 1
ATOM 11222 N N . ASN B 1 636 ? -1.481 16.438 38.469 1 60.06 636 ASN B N 1
ATOM 11223 C CA . ASN B 1 636 ? -2.254 16.625 39.688 1 60.06 636 ASN B CA 1
ATOM 11224 C C . ASN B 1 636 ? -3.68 17.078 39.375 1 60.06 636 ASN B C 1
ATOM 11226 O O . ASN B 1 636 ? -4.34 17.672 40.219 1 60.06 636 ASN B O 1
ATOM 11230 N N . VAL B 1 637 ? -4.09 16.859 38.219 1 66.38 637 VAL B N 1
ATOM 11231 C CA . VAL B 1 637 ? -5.402 17.438 37.938 1 66.38 637 VAL B CA 1
ATOM 11232 C C . VAL B 1 637 ? -6.488 16.391 38.188 1 66.38 637 VAL B C 1
ATOM 11234 O O . VAL B 1 637 ? -6.379 15.25 37.719 1 66.38 637 VAL B O 1
ATOM 11237 N N . THR B 1 638 ? -7.344 16.594 39.156 1 71.38 638 THR B N 1
ATOM 11238 C CA . THR B 1 638 ? -8.461 15.742 39.531 1 71.38 638 THR B CA 1
ATOM 11239 C C . THR B 1 638 ? -9.57 15.781 38.5 1 71.38 638 THR B C 1
ATOM 11241 O O . THR B 1 638 ? -10.438 14.906 38.469 1 71.38 638 THR B O 1
ATOM 11244 N N . ALA B 1 639 ? -9.594 16.672 37.594 1 78.94 639 ALA B N 1
ATOM 11245 C CA . ALA B 1 639 ? -10.664 16.797 36.625 1 78.94 639 ALA B CA 1
ATOM 11246 C C . ALA B 1 639 ? -10.477 15.82 35.469 1 78.94 639 ALA B C 1
ATOM 11248 O O . ALA B 1 639 ? -9.367 15.32 35.25 1 78.94 639 ALA B O 1
ATOM 11249 N N . ASP B 1 640 ? -11.625 15.43 35 1 86.81 640 ASP B N 1
ATOM 11250 C CA . ASP B 1 640 ? -11.562 14.578 33.812 1 86.81 640 ASP B CA 1
ATOM 11251 C C . ASP B 1 640 ? -10.719 15.219 32.719 1 86.81 640 ASP B C 1
ATOM 11253 O O . ASP B 1 640 ? -10.766 16.438 32.5 1 86.81 640 ASP B O 1
ATOM 11257 N N . CYS B 1 641 ? -10.016 14.484 32.031 1 87.81 641 CYS B N 1
ATOM 11258 C CA . CYS B 1 641 ? -9.07 14.969 31.031 1 87.81 641 CYS B CA 1
ATOM 11259 C C . CYS B 1 641 ? -9.797 15.617 29.859 1 87.81 641 CYS B C 1
ATOM 11261 O O . CYS B 1 641 ? -9.203 16.391 29.109 1 87.81 641 CYS B O 1
ATOM 11263 N N . MET B 1 642 ? -11.109 15.391 29.75 1 91.19 642 MET B N 1
ATOM 11264 C CA . MET B 1 642 ? -11.844 15.898 28.594 1 91.19 642 MET B CA 1
ATOM 11265 C C . MET B 1 642 ? -12.68 17.109 28.984 1 91.19 642 MET B C 1
ATOM 11267 O O . MET B 1 642 ? -13.469 17.609 28.172 1 91.19 642 MET B O 1
ATOM 11271 N N . THR B 1 643 ? -12.484 17.609 30.156 1 91.94 643 THR B N 1
ATOM 11272 C CA . THR B 1 643 ? -13.234 18.781 30.594 1 91.94 643 THR B CA 1
ATOM 11273 C C . THR B 1 643 ? -12.883 19.984 29.719 1 91.94 643 THR B C 1
ATOM 11275 O O . THR B 1 643 ? -11.703 20.297 29.516 1 91.94 643 THR B O 1
ATOM 11278 N N . GLY B 1 644 ? -13.852 20.516 29.062 1 92.75 644 GLY B N 1
ATOM 11279 C CA . GLY B 1 644 ? -13.656 21.703 28.25 1 92.75 644 GLY B CA 1
ATOM 11280 C C . GLY B 1 644 ? -13.461 21.406 26.781 1 92.75 644 GLY B C 1
ATOM 11281 O O . GLY B 1 644 ? -13.18 22.297 25.984 1 92.75 644 GLY B O 1
ATOM 11282 N N . TYR B 1 645 ? -13.594 20.203 26.484 1 93.06 645 TYR B N 1
ATOM 11283 C CA . TYR B 1 645 ? -13.375 19.797 25.094 1 93.06 645 TYR B CA 1
ATOM 11284 C C . TYR B 1 645 ? -14.406 20.438 24.172 1 93.06 645 TYR B C 1
ATOM 11286 O O . TYR B 1 645 ? -14.07 20.875 23.062 1 93.06 645 TYR B O 1
ATOM 11294 N N . VAL B 1 646 ? -15.648 20.516 24.531 1 92.69 646 VAL B N 1
ATOM 11295 C CA . VAL B 1 646 ? -16.719 21.047 23.703 1 92.69 646 VAL B CA 1
ATOM 11296 C C . VAL B 1 646 ? -16.453 22.516 23.391 1 92.69 646 VAL B C 1
ATOM 11298 O O . VAL B 1 646 ? -16.578 22.953 22.234 1 92.69 646 VAL B O 1
ATOM 11301 N N . ASN B 1 647 ? -16.047 23.25 24.359 1 93.25 647 ASN B N 1
ATOM 11302 C CA . ASN B 1 647 ? -15.734 24.672 24.141 1 93.25 647 ASN B CA 1
ATOM 11303 C C . ASN B 1 647 ? -14.516 24.828 23.234 1 93.25 647 ASN B C 1
ATOM 11305 O O . ASN B 1 647 ? -14.461 25.766 22.438 1 93.25 647 ASN B O 1
ATOM 11309 N N . HIS B 1 648 ? -13.625 23.922 23.422 1 92.88 648 HIS B N 1
ATOM 11310 C CA . HIS B 1 648 ? -12.414 23.984 22.609 1 92.88 648 HIS B CA 1
ATOM 11311 C C . HIS B 1 648 ? -12.695 23.656 21.156 1 92.88 648 HIS B C 1
ATOM 11313 O O . HIS B 1 648 ? -12.031 24.156 20.25 1 92.88 648 HIS B O 1
ATOM 11319 N N . SER B 1 649 ? -13.703 22.875 20.891 1 92.5 649 SER B N 1
ATOM 11320 C CA . SER B 1 649 ? -13.992 22.406 19.547 1 92.5 649 SER B CA 1
ATOM 11321 C C . SER B 1 649 ? -14.891 23.375 18.797 1 92.5 649 SER B C 1
ATOM 11323 O O . SER B 1 649 ? -15.227 23.156 17.641 1 92.5 649 SER B O 1
ATOM 11325 N N . LEU B 1 650 ? -15.297 24.484 19.391 1 93.5 650 LEU B N 1
ATOM 11326 C CA . LEU B 1 650 ? -16.188 25.469 18.781 1 93.5 650 LEU B CA 1
ATOM 11327 C C . LEU B 1 650 ? -15.453 26.797 18.531 1 93.5 650 LEU B C 1
ATOM 11329 O O . LEU B 1 650 ? -14.641 27.219 19.359 1 93.5 650 LEU B O 1
ATOM 11333 N N . SER B 1 651 ? -15.703 27.359 17.406 1 93.75 651 SER B N 1
ATOM 11334 C CA . SER B 1 651 ? -15.188 28.688 17.078 1 93.75 651 SER B CA 1
ATOM 11335 C C . SER B 1 651 ? -16.25 29.75 17.25 1 93.75 651 SER B C 1
ATOM 11337 O O . SER B 1 651 ? -17.438 29.453 17.359 1 93.75 651 SER B O 1
ATOM 11339 N N . VAL B 1 652 ? -15.844 30.969 17.391 1 94.06 652 VAL B N 1
ATOM 11340 C CA . VAL B 1 652 ? -16.75 32.062 17.656 1 94.06 652 VAL B CA 1
ATOM 11341 C C . VAL B 1 652 ? -16.969 32.906 16.391 1 94.06 652 VAL B C 1
ATOM 11343 O O . VAL B 1 652 ? -16.031 33.156 15.641 1 94.06 652 VAL B O 1
ATOM 11346 N N . PHE B 1 653 ? -18.203 33.188 16.109 1 92.25 653 PHE B N 1
ATOM 11347 C CA . PHE B 1 653 ? -18.578 34.031 15 1 92.25 653 PHE B CA 1
ATOM 11348 C C . PHE B 1 653 ? -19.344 35.25 15.492 1 92.25 653 PHE B C 1
ATOM 11350 O O . PHE B 1 653 ? -20.281 35.125 16.281 1 92.25 653 PHE B O 1
ATOM 11357 N N . ARG B 1 654 ? -18.906 36.438 15.008 1 91.19 654 ARG B N 1
ATOM 11358 C CA . ARG B 1 654 ? -19.594 37.656 15.359 1 91.19 654 ARG B CA 1
ATOM 11359 C C . ARG B 1 654 ? -20.75 37.969 14.398 1 91.19 654 ARG B C 1
ATOM 11361 O O . ARG B 1 654 ? -20.531 38.062 13.188 1 91.19 654 ARG B O 1
ATOM 11368 N N . THR B 1 655 ? -21.844 38.031 14.891 1 86.88 655 THR B N 1
ATOM 11369 C CA . THR B 1 655 ? -23.047 38.156 14.078 1 86.88 655 THR B CA 1
ATOM 11370 C C . THR B 1 655 ? -23.031 39.469 13.281 1 86.88 655 THR B C 1
ATOM 11372 O O . THR B 1 655 ? -23.734 39.594 12.281 1 86.88 655 THR B O 1
ATOM 11375 N N . LYS B 1 656 ? -22.234 40.406 13.695 1 82.81 656 LYS B N 1
ATOM 11376 C CA . LYS B 1 656 ? -22.109 41.656 12.961 1 82.81 656 LYS B CA 1
ATOM 11377 C C . LYS B 1 656 ? -21.453 41.438 11.602 1 82.81 656 LYS B C 1
ATOM 11379 O O . LYS B 1 656 ? -21.609 42.25 10.688 1 82.81 656 LYS B O 1
ATOM 11384 N N . ASP B 1 657 ? -20.75 40.375 11.508 1 84.5 657 ASP B N 1
ATOM 11385 C CA . ASP B 1 657 ? -19.969 40.125 10.305 1 84.5 657 ASP B CA 1
ATOM 11386 C C . ASP B 1 657 ? -20.797 39.375 9.258 1 84.5 657 ASP B C 1
ATOM 11388 O O . ASP B 1 657 ? -20.281 39.031 8.195 1 84.5 657 ASP B O 1
ATOM 11392 N N . TYR B 1 658 ? -22.047 39.156 9.523 1 81.38 658 TYR B N 1
ATOM 11393 C CA . TYR B 1 658 ? -22.891 38.562 8.492 1 81.38 658 TYR B CA 1
ATOM 11394 C C . TYR B 1 658 ? -23.047 39.5 7.301 1 81.38 658 TYR B C 1
ATOM 11396 O O . TYR B 1 658 ? -23.297 40.688 7.465 1 81.38 658 TYR B O 1
ATOM 11404 N N . LYS B 1 659 ? -22.328 39.219 6.145 1 67.5 659 LYS B N 1
ATOM 11405 C CA . LYS B 1 659 ? -22.391 40.062 4.969 1 67.5 659 LYS B CA 1
ATOM 11406 C C . LYS B 1 659 ? -23.844 40.375 4.582 1 67.5 659 LYS B C 1
ATOM 11408 O O . LYS B 1 659 ? -24.188 41.5 4.227 1 67.5 659 LYS B O 1
ATOM 11413 N N . ASP B 1 660 ? -24.578 39.344 4.215 1 60.09 660 ASP B N 1
ATOM 11414 C CA . ASP B 1 660 ? -25.906 39.625 3.689 1 60.09 660 ASP B CA 1
ATOM 11415 C C . ASP B 1 660 ? -26.938 39.719 4.816 1 60.09 660 ASP B C 1
ATOM 11417 O O . ASP B 1 660 ? -26.562 39.781 5.992 1 60.09 660 ASP B O 1
ATOM 11421 N N . ARG B 1 661 ? -28.234 38.938 4.594 1 54.94 661 ARG B N 1
ATOM 11422 C CA . ARG B 1 661 ? -29.469 39.031 5.371 1 54.94 661 ARG B CA 1
ATOM 11423 C C . ARG B 1 661 ? -29.297 38.406 6.746 1 54.94 661 ARG B C 1
ATOM 11425 O O . ARG B 1 661 ? -28.922 37.219 6.855 1 54.94 661 ARG B O 1
ATOM 11432 N N . ILE B 1 662 ? -29.047 39.25 7.723 1 53.28 662 ILE B N 1
ATOM 11433 C CA . ILE B 1 662 ? -29.109 38.969 9.148 1 53.28 662 ILE B CA 1
ATOM 11434 C C . ILE B 1 662 ? -30.281 38.031 9.445 1 53.28 662 ILE B C 1
ATOM 11436 O O . ILE B 1 662 ? -31.391 38.281 8.984 1 53.28 662 ILE B O 1
ATOM 11440 N N . PRO B 1 663 ? -30 36.688 9.703 1 53.25 663 PRO B N 1
ATOM 11441 C CA . PRO B 1 663 ? -31.141 35.875 10.125 1 53.25 663 PRO B CA 1
ATOM 11442 C C . PRO B 1 663 ? -32.125 36.625 11.016 1 53.25 663 PRO B C 1
ATOM 11444 O O . PRO B 1 663 ? -31.719 37.469 11.805 1 53.25 663 PRO B O 1
ATOM 11447 N N . SER B 1 664 ? -33.281 37 10.469 1 47.91 664 SER B N 1
ATOM 11448 C CA . SER B 1 664 ? -34.312 37.875 11.039 1 47.91 664 SER B CA 1
ATOM 11449 C C . SER B 1 664 ? -34.469 37.625 12.539 1 47.91 664 SER B C 1
ATOM 11451 O O . SER B 1 664 ? -34.625 38.562 13.312 1 47.91 664 SER B O 1
ATOM 11453 N N . GLN B 1 665 ? -35.281 36.469 12.883 1 47.34 665 GLN B N 1
ATOM 11454 C CA . GLN B 1 665 ? -36.344 36.688 13.859 1 47.34 665 GLN B CA 1
ATOM 11455 C C . GLN B 1 665 ? -35.781 37.094 15.219 1 47.34 665 GLN B C 1
ATOM 11457 O O . GLN B 1 665 ? -35.844 38.25 15.602 1 47.34 665 GLN B O 1
ATOM 11462 N N . ARG B 1 666 ? -36.25 36.156 16.359 1 47.03 666 ARG B N 1
ATOM 11463 C CA . ARG B 1 666 ? -36.594 36.469 17.734 1 47.03 666 ARG B CA 1
ATOM 11464 C C . ARG B 1 666 ? -35.375 36.906 18.531 1 47.03 666 ARG B C 1
ATOM 11466 O O . ARG B 1 666 ? -35.5 37.531 19.578 1 47.03 666 ARG B O 1
ATOM 11473 N N . THR B 1 667 ? -34.188 36.25 18.453 1 48.03 667 THR B N 1
ATOM 11474 C CA . THR B 1 667 ? -33.312 36.594 19.578 1 48.03 667 THR B CA 1
ATOM 11475 C C . THR B 1 667 ? -32.469 37.812 19.234 1 48.03 667 THR B C 1
ATOM 11477 O O . THR B 1 667 ? -31.484 37.688 18.484 1 48.03 667 THR B O 1
ATOM 11480 N N . GLU B 1 668 ? -33 39.031 19.078 1 52.78 668 GLU B N 1
ATOM 11481 C CA . GLU B 1 668 ? -32.625 40.438 18.906 1 52.78 668 GLU B CA 1
ATOM 11482 C C . GLU B 1 668 ? -31.25 40.688 19.516 1 52.78 668 GLU B C 1
ATOM 11484 O O . GLU B 1 668 ? -30.5 41.562 19.047 1 52.78 668 GLU B O 1
ATOM 11489 N N . HIS B 1 669 ? -30.734 39.781 20.531 1 65.62 669 HIS B N 1
ATOM 11490 C CA . HIS B 1 669 ? -29.594 40.375 21.234 1 65.62 669 HIS B CA 1
ATOM 11491 C C . HIS B 1 669 ? -28.391 39.406 21.234 1 65.62 669 HIS B C 1
ATOM 11493 O O . HIS B 1 669 ? -27.562 39.438 22.141 1 65.62 669 HIS B O 1
ATOM 11499 N N . VAL B 1 670 ? -28.344 38.531 20.125 1 80.5 670 VAL B N 1
ATOM 11500 C CA . VAL B 1 670 ? -27.172 37.656 20.156 1 80.5 670 VAL B CA 1
ATOM 11501 C C . VAL B 1 670 ? -26.016 38.281 19.422 1 80.5 670 VAL B C 1
ATOM 11503 O O . VAL B 1 670 ? -26.125 38.594 18.234 1 80.5 670 VAL B O 1
ATOM 11506 N N . THR B 1 671 ? -24.891 38.531 20.078 1 86.56 671 THR B N 1
ATOM 11507 C CA . THR B 1 671 ? -23.734 39.188 19.5 1 86.56 671 THR B CA 1
ATOM 11508 C C . THR B 1 671 ? -22.719 38.156 18.969 1 86.56 671 THR B C 1
ATOM 11510 O O . THR B 1 671 ? -21.969 38.438 18.031 1 86.56 671 THR B O 1
ATOM 11513 N N . GLU B 1 672 ? -22.75 36.969 19.625 1 91.06 672 GLU B N 1
ATOM 11514 C CA . GLU B 1 672 ? -21.797 35.938 19.219 1 91.06 672 GLU B CA 1
ATOM 11515 C C . GLU B 1 672 ? -22.469 34.594 19.109 1 91.06 672 GLU B C 1
ATOM 11517 O O . GLU B 1 672 ? -23.344 34.25 19.922 1 91.06 672 GLU B O 1
ATOM 11522 N N . CYS B 1 673 ? -22.203 33.875 18.094 1 90.62 673 CYS B N 1
ATOM 11523 C CA . CYS B 1 673 ? -22.641 32.5 17.953 1 90.62 673 CYS B CA 1
ATOM 11524 C C . CYS B 1 673 ? -21.469 31.562 17.719 1 90.62 673 CYS B C 1
ATOM 11526 O O . CYS B 1 673 ? -20.375 32 17.375 1 90.62 673 CYS B O 1
ATOM 11528 N N . ARG B 1 674 ? -21.672 30.312 18.078 1 92.75 674 ARG B N 1
ATOM 11529 C CA . ARG B 1 674 ? -20.594 29.328 17.984 1 92.75 674 ARG B CA 1
ATOM 11530 C C . ARG B 1 674 ? -20.844 28.344 16.844 1 92.75 674 ARG B C 1
ATOM 11532 O O . ARG B 1 674 ? -21.984 28.156 16.422 1 92.75 674 ARG B O 1
ATOM 11539 N N . TYR B 1 675 ? -19.859 27.844 16.203 1 89.69 675 TYR B N 1
ATOM 11540 C CA . TYR B 1 675 ? -19.938 26.812 15.164 1 89.69 675 TYR B CA 1
ATOM 11541 C C . TYR B 1 675 ? -18.734 25.859 15.242 1 89.69 675 TYR B C 1
ATOM 11543 O O . TYR B 1 675 ? -17.703 26.203 15.805 1 89.69 675 TYR B O 1
ATOM 11551 N N . ARG B 1 676 ? -18.875 24.672 14.812 1 89.88 676 ARG B N 1
ATOM 11552 C CA . ARG B 1 676 ? -17.844 23.656 14.922 1 89.88 676 ARG B CA 1
ATOM 11553 C C . ARG B 1 676 ? -16.734 23.891 13.898 1 89.88 676 ARG B C 1
ATOM 11555 O O . ARG B 1 676 ? -16.953 23.734 12.695 1 89.88 676 ARG B O 1
ATOM 11562 N N . ASP B 1 677 ? -15.586 24.297 14.273 1 90.94 677 ASP B N 1
ATOM 11563 C CA . ASP B 1 677 ? -14.406 24.516 13.445 1 90.94 677 ASP B CA 1
ATOM 11564 C C . ASP B 1 677 ? -13.242 25.047 14.281 1 90.94 677 ASP B C 1
ATOM 11566 O O . ASP B 1 677 ? -13.398 25.312 15.477 1 90.94 677 ASP B O 1
ATOM 11570 N N . TYR B 1 678 ? -12.195 25.016 13.781 1 93.31 678 TYR B N 1
ATOM 11571 C CA . TYR B 1 678 ? -11.016 25.594 14.422 1 93.31 678 TYR B CA 1
ATOM 11572 C C . TYR B 1 678 ? -10.5 26.797 13.648 1 93.31 678 TYR B C 1
ATOM 11574 O O . TYR B 1 678 ? -9.633 26.672 12.789 1 93.31 678 TYR B O 1
ATOM 11582 N N . ARG B 1 679 ? -11.133 27.953 13.945 1 93.44 679 ARG B N 1
ATOM 11583 C CA . ARG B 1 679 ? -10.789 29.188 13.266 1 93.44 679 ARG B CA 1
ATOM 11584 C C . ARG B 1 679 ? -10.516 30.312 14.266 1 93.44 679 ARG B C 1
ATOM 11586 O O . ARG B 1 679 ? -10.906 30.219 15.43 1 93.44 679 ARG B O 1
ATOM 11593 N N . ASN B 1 680 ? -9.781 31.328 13.781 1 92.06 680 ASN B N 1
ATOM 11594 C CA . ASN B 1 680 ? -9.508 32.5 14.609 1 92.06 680 ASN B CA 1
ATOM 11595 C C . ASN B 1 680 ? -10.734 33.375 14.766 1 92.06 680 ASN B C 1
ATOM 11597 O O . ASN B 1 680 ? -11.602 33.406 13.891 1 92.06 680 ASN B O 1
ATOM 11601 N N . LYS B 1 681 ? -10.836 34.094 15.82 1 89.69 681 LYS B N 1
ATOM 11602 C CA . LYS B 1 681 ? -11.992 34.906 16.156 1 89.69 681 LYS B CA 1
ATOM 11603 C C . LYS B 1 681 ? -12.055 36.156 15.281 1 89.69 681 LYS B C 1
ATOM 11605 O O . LYS B 1 681 ? -13.141 36.688 15 1 89.69 681 LYS B O 1
ATOM 11610 N N . VAL B 1 682 ? -10.891 36.594 14.812 1 86.81 682 VAL B N 1
ATOM 11611 C CA . VAL B 1 682 ? -10.859 37.906 14.18 1 86.81 682 VAL B CA 1
ATOM 11612 C C . VAL B 1 682 ? -11.008 37.75 12.664 1 86.81 682 VAL B C 1
ATOM 11614 O O . VAL B 1 682 ? -11.961 38.25 12.07 1 86.81 682 VAL B O 1
ATOM 11617 N N . ASP B 1 683 ? -10.203 37.094 11.961 1 87.38 683 ASP B N 1
ATOM 11618 C CA . ASP B 1 683 ? -10.219 37 10.5 1 87.38 683 ASP B CA 1
ATOM 11619 C C . ASP B 1 683 ? -10.844 35.688 10.039 1 87.38 683 ASP B C 1
ATOM 11621 O O . ASP B 1 683 ? -10.922 35.406 8.844 1 87.38 683 ASP B O 1
ATOM 11625 N N . TYR B 1 684 ? -11.352 34.875 10.891 1 90.69 684 TYR B N 1
ATOM 11626 C CA . TYR B 1 684 ? -12.031 33.594 10.625 1 90.69 684 TYR B CA 1
ATOM 11627 C C . TYR B 1 684 ? -11.18 32.688 9.75 1 90.69 684 TYR B C 1
ATOM 11629 O O . TYR B 1 684 ? -11.703 31.891 8.977 1 90.69 684 TYR B O 1
ATOM 11637 N N . SER B 1 685 ? -9.789 32.969 9.758 1 89.38 685 SER B N 1
ATOM 11638 C CA . SER B 1 685 ? -8.867 32.062 9.062 1 89.38 685 SER B CA 1
ATOM 11639 C C . SER B 1 685 ? -8.555 30.844 9.906 1 89.38 685 SER B C 1
ATOM 11641 O O . SER B 1 685 ? -8.883 30.797 11.094 1 89.38 685 SER B O 1
ATOM 11643 N N . TYR B 1 686 ? -8.078 29.812 9.281 1 91.69 686 TYR B N 1
ATOM 11644 C CA . TYR B 1 686 ? -7.754 28.578 9.992 1 91.69 686 TYR B CA 1
ATOM 11645 C C . TYR B 1 686 ? -6.711 28.844 11.07 1 91.69 686 TYR B C 1
ATOM 11647 O O . TYR B 1 686 ? -5.727 29.547 10.836 1 91.69 686 TYR B O 1
ATOM 11655 N N . SER B 1 687 ? -6.941 28.359 12.195 1 92.12 687 SER B N 1
ATOM 11656 C CA . SER B 1 687 ? -6.051 28.547 13.336 1 92.12 687 SER B CA 1
ATOM 11657 C C . SER B 1 687 ? -4.879 27.562 13.289 1 92.12 687 SER B C 1
ATOM 11659 O O . SER B 1 687 ? -4.84 26.672 12.438 1 92.12 687 SER B O 1
ATOM 11661 N N . SER B 1 688 ? -3.857 27.75 14.141 1 91.06 688 SER B N 1
ATOM 11662 C CA . SER B 1 688 ? -2.725 26.844 14.266 1 91.06 688 SER B CA 1
ATOM 11663 C C . SER B 1 688 ? -3.172 25.469 14.734 1 91.06 688 SER B C 1
ATOM 11665 O O . SER B 1 688 ? -2.58 24.453 14.359 1 91.06 688 SER B O 1
ATOM 11667 N N . GLU B 1 689 ? -4.293 25.5 15.5 1 93.44 689 GLU B N 1
ATOM 11668 C CA . GLU B 1 689 ? -4.824 24.234 15.984 1 93.44 689 GLU B CA 1
ATOM 11669 C C . GLU B 1 689 ? -5.398 23.406 14.844 1 93.44 689 GLU B C 1
ATOM 11671 O O . GLU B 1 689 ? -5.324 22.172 14.867 1 93.44 689 GLU B O 1
ATOM 11676 N N . PHE B 1 690 ? -5.977 24.109 13.922 1 94.25 690 PHE B N 1
ATOM 11677 C CA . PHE B 1 690 ? -6.527 23.406 12.766 1 94.25 690 PHE B CA 1
ATOM 11678 C C . PHE B 1 690 ? -5.434 22.656 12.023 1 94.25 690 PHE B C 1
ATOM 11680 O O . PHE B 1 690 ? -5.598 21.484 11.695 1 94.25 690 PHE B O 1
ATOM 11687 N N . TRP B 1 691 ? -4.355 23.281 11.727 1 94.25 691 TRP B N 1
ATOM 11688 C CA . TRP B 1 691 ? -3.273 22.672 10.961 1 94.25 691 TRP B CA 1
ATOM 11689 C C . TRP B 1 691 ? -2.596 21.562 11.75 1 94.25 691 TRP B C 1
ATOM 11691 O O . TRP B 1 691 ? -2.168 20.547 11.188 1 94.25 691 TRP B O 1
ATOM 11701 N N . PHE B 1 692 ? -2.412 21.797 13.062 1 94.5 692 PHE B N 1
ATOM 11702 C CA . PHE B 1 692 ? -1.877 20.734 13.914 1 94.5 692 PHE B CA 1
ATOM 11703 C C . PHE B 1 692 ? -2.779 19.5 13.891 1 94.5 692 PHE B C 1
ATOM 11705 O O . PHE B 1 692 ? -2.295 18.375 13.797 1 94.5 692 PHE B O 1
ATOM 11712 N N . LEU B 1 693 ? -4.043 19.75 13.961 1 96.12 693 LEU B N 1
ATOM 11713 C CA . LEU B 1 693 ? -5.004 18.656 13.891 1 96.12 693 LEU B CA 1
ATOM 11714 C C . LEU B 1 693 ? -4.926 17.938 12.547 1 96.12 693 LEU B C 1
ATOM 11716 O O . LEU B 1 693 ? -4.914 16.703 12.492 1 96.12 693 LEU B O 1
ATOM 11720 N N . LEU B 1 694 ? -4.922 18.672 11.477 1 96.12 694 LEU B N 1
ATOM 11721 C CA . LEU B 1 694 ? -4.844 18.078 10.148 1 96.12 694 LEU B CA 1
ATOM 11722 C C . LEU B 1 694 ? -3.57 17.266 9.992 1 96.12 694 LEU B C 1
ATOM 11724 O O . LEU B 1 694 ? -3.602 16.156 9.43 1 96.12 694 LEU B O 1
ATOM 11728 N N . ALA B 1 695 ? -2.459 17.781 10.461 1 96.5 695 ALA B N 1
ATOM 11729 C CA . ALA B 1 695 ? -1.198 17.031 10.414 1 96.5 695 ALA B CA 1
ATOM 11730 C C . ALA B 1 695 ? -1.29 15.742 11.211 1 96.5 695 ALA B C 1
ATOM 11732 O O . ALA B 1 695 ? -0.804 14.695 10.773 1 96.5 695 ALA B O 1
ATOM 11733 N N . SER B 1 696 ? -1.896 15.828 12.344 1 96.44 696 SER B N 1
ATOM 11734 C CA . SER B 1 696 ? -2.043 14.641 13.18 1 96.44 696 SER B CA 1
ATOM 11735 C C . SER B 1 696 ? -2.953 13.609 12.516 1 96.44 696 SER B C 1
ATOM 11737 O O . SER B 1 696 ? -2.689 12.406 12.586 1 96.44 696 SER B O 1
ATOM 11739 N N . ARG B 1 697 ? -4.004 14.078 11.906 1 97 697 ARG B N 1
ATOM 11740 C CA . ARG B 1 697 ? -4.91 13.188 11.188 1 97 697 ARG B CA 1
ATOM 11741 C C . ARG B 1 697 ? -4.184 12.469 10.062 1 97 697 ARG B C 1
ATOM 11743 O O . ARG B 1 697 ? -4.297 11.25 9.922 1 97 697 ARG B O 1
ATOM 11750 N N . LEU B 1 698 ? -3.441 13.219 9.305 1 97 698 LEU B N 1
ATOM 11751 C CA . LEU B 1 698 ? -2.727 12.656 8.164 1 97 698 LEU B CA 1
ATOM 11752 C C . LEU B 1 698 ? -1.621 11.719 8.625 1 97 698 LEU B C 1
ATOM 11754 O O . LEU B 1 698 ? -1.392 10.672 8.008 1 97 698 LEU B O 1
ATOM 11758 N N . ALA B 1 699 ? -0.926 12.055 9.688 1 96.56 699 ALA B N 1
ATOM 11759 C CA . ALA B 1 699 ? 0.096 11.18 10.25 1 96.56 699 ALA B CA 1
ATOM 11760 C C . ALA B 1 699 ? -0.513 9.859 10.719 1 96.56 699 ALA B C 1
ATOM 11762 O O . ALA B 1 699 ? 0.085 8.797 10.539 1 96.56 699 ALA B O 1
ATOM 11763 N N . PHE B 1 700 ? -1.661 9.961 11.297 1 95.31 700 PHE B N 1
ATOM 11764 C CA . PHE B 1 700 ? -2.344 8.758 11.742 1 95.31 700 PHE B CA 1
ATOM 11765 C C . PHE B 1 700 ? -2.672 7.848 10.57 1 95.31 700 PHE B C 1
ATOM 11767 O O . PHE B 1 700 ? -2.498 6.629 10.648 1 95.31 700 PHE B O 1
ATOM 11774 N N . VAL B 1 701 ? -3.207 8.398 9.5 1 95.19 701 VAL B N 1
ATOM 11775 C CA . VAL B 1 701 ? -3.58 7.613 8.328 1 95.19 701 VAL B CA 1
ATOM 11776 C C . VAL B 1 701 ? -2.355 6.871 7.797 1 95.19 701 VAL B C 1
ATOM 11778 O O . VAL B 1 701 ? -2.432 5.68 7.48 1 95.19 701 VAL B O 1
ATOM 11781 N N . ILE B 1 702 ? -1.202 7.523 7.742 1 95.25 702 ILE B N 1
ATOM 11782 C CA . ILE B 1 702 ? 0.027 6.922 7.234 1 95.25 702 ILE B CA 1
ATOM 11783 C C . ILE B 1 702 ? 0.47 5.793 8.164 1 95.25 702 ILE B C 1
ATOM 11785 O O . ILE B 1 702 ? 0.771 4.688 7.703 1 95.25 702 ILE B O 1
ATOM 11789 N N . LEU B 1 703 ? 0.421 6.027 9.422 1 93.38 703 LEU B N 1
ATOM 11790 C CA . LEU B 1 703 ? 0.85 5.023 10.391 1 93.38 703 LEU B CA 1
ATOM 11791 C C . LEU B 1 703 ? -0.097 3.828 10.391 1 93.38 703 LEU B C 1
ATOM 11793 O O . LEU B 1 703 ? 0.349 2.678 10.414 1 93.38 703 LEU B O 1
ATOM 11797 N N . PHE B 1 704 ? -1.355 4.137 10.328 1 92.12 704 PHE B N 1
ATOM 11798 C CA . PHE B 1 704 ? -2.355 3.074 10.344 1 92.12 704 PHE B CA 1
ATOM 11799 C C . PHE B 1 704 ? -2.215 2.182 9.117 1 92.12 704 PHE B C 1
ATOM 11801 O O . PHE B 1 704 ? -2.23 0.955 9.227 1 92.12 704 PHE B O 1
ATOM 11808 N N . GLU B 1 705 ? -2.092 2.77 7.984 1 91.81 705 GLU B N 1
ATOM 11809 C CA . GLU B 1 705 ? -1.975 2.021 6.734 1 91.81 705 GLU B CA 1
ATOM 11810 C C . GLU B 1 705 ? -0.718 1.156 6.727 1 91.81 705 GLU B C 1
ATOM 11812 O O . GLU B 1 705 ? -0.766 -0.012 6.332 1 91.81 705 GLU B O 1
ATOM 11817 N N . HIS B 1 706 ? 0.377 1.634 7.16 1 90.5 706 HIS B N 1
ATOM 11818 C CA . HIS B 1 706 ? 1.635 0.899 7.105 1 90.5 706 HIS B CA 1
ATOM 11819 C C . HIS B 1 706 ? 1.686 -0.192 8.172 1 90.5 706 HIS B C 1
ATOM 11821 O O . HIS B 1 706 ? 2.23 -1.272 7.93 1 90.5 706 HIS B O 1
ATOM 11827 N N . VAL B 1 707 ? 1.101 0.021 9.305 1 89.12 707 VAL B N 1
ATOM 11828 C CA . VAL B 1 707 ? 1.053 -0.998 10.344 1 89.12 707 VAL B CA 1
ATOM 11829 C C . VAL B 1 707 ? 0.127 -2.133 9.914 1 89.12 707 VAL B C 1
ATOM 11831 O O . VAL B 1 707 ? 0.445 -3.309 10.109 1 89.12 707 VAL B O 1
ATOM 11834 N N . ALA B 1 708 ? -0.99 -1.733 9.336 1 87.5 708 ALA B N 1
ATOM 11835 C CA . ALA B 1 708 ? -1.931 -2.748 8.859 1 87.5 708 ALA B CA 1
ATOM 11836 C C . ALA B 1 708 ? -1.326 -3.576 7.73 1 87.5 708 ALA B C 1
ATOM 11838 O O . ALA B 1 708 ? -1.508 -4.793 7.684 1 87.5 708 ALA B O 1
ATOM 11839 N N . LEU B 1 709 ? -0.614 -2.947 6.836 1 84.25 709 LEU B N 1
ATOM 11840 C CA . LEU B 1 709 ? 0.013 -3.66 5.727 1 84.25 709 LEU B CA 1
ATOM 11841 C C . LEU B 1 709 ? 1.118 -4.582 6.23 1 84.25 709 LEU B C 1
ATOM 11843 O O . LEU B 1 709 ? 1.244 -5.719 5.766 1 84.25 709 LEU B O 1
ATOM 11847 N N . CYS B 1 710 ? 1.934 -4.133 7.16 1 85.44 710 CYS B N 1
ATOM 11848 C CA . CYS B 1 710 ? 2.969 -4.969 7.754 1 85.44 710 CYS B CA 1
ATOM 11849 C C . CYS B 1 710 ? 2.355 -6.152 8.492 1 85.44 710 CYS B C 1
ATOM 11851 O O . CYS B 1 710 ? 2.854 -7.273 8.391 1 85.44 710 CYS B O 1
ATOM 11853 N N . GLY B 1 711 ? 1.23 -5.863 9.195 1 84.88 711 GLY B N 1
ATOM 11854 C CA . GLY B 1 711 ? 0.524 -6.949 9.859 1 84.88 711 GLY B CA 1
ATOM 11855 C C . GLY B 1 711 ? -0.002 -7.996 8.891 1 84.88 711 GLY B C 1
ATOM 11856 O O . GLY B 1 711 ? 0.052 -9.195 9.18 1 84.88 711 GLY B O 1
ATOM 11857 N N . LYS B 1 712 ? -0.414 -7.574 7.75 1 84.06 712 LYS B N 1
ATOM 11858 C CA . LYS B 1 712 ? -0.923 -8.492 6.73 1 84.06 712 LYS B CA 1
ATOM 11859 C C . LYS B 1 712 ? 0.193 -9.367 6.172 1 84.06 712 LYS B C 1
ATOM 11861 O O . LYS B 1 712 ? 0.003 -10.562 5.965 1 84.06 712 LYS B O 1
ATOM 11866 N N . ILE B 1 713 ? 1.369 -8.82 5.93 1 84.06 713 ILE B N 1
ATOM 11867 C CA . ILE B 1 713 ? 2.494 -9.562 5.371 1 84.06 713 ILE B CA 1
ATOM 11868 C C . ILE B 1 713 ? 2.996 -10.578 6.391 1 84.06 713 ILE B C 1
ATOM 11870 O O . ILE B 1 713 ? 3.285 -11.727 6.035 1 84.06 713 ILE B O 1
ATOM 11874 N N . ILE B 1 714 ? 3.014 -10.195 7.641 1 87.06 714 ILE B N 1
ATOM 11875 C CA . ILE B 1 714 ? 3.473 -11.086 8.703 1 87.06 714 ILE B CA 1
ATOM 11876 C C . ILE B 1 714 ? 2.479 -12.234 8.875 1 87.06 714 ILE B C 1
ATOM 11878 O O . ILE B 1 714 ? 2.877 -13.391 9.008 1 87.06 714 ILE B O 1
ATOM 11882 N N . ALA B 1 715 ? 1.208 -11.891 8.789 1 84.75 715 ALA B N 1
ATOM 11883 C CA . ALA B 1 715 ? 0.186 -12.922 8.93 1 84.75 715 ALA B CA 1
ATOM 11884 C C . ALA B 1 715 ? 0.241 -13.906 7.758 1 84.75 715 ALA B C 1
ATOM 11886 O O . ALA B 1 715 ? 0.114 -15.117 7.949 1 84.75 715 ALA B O 1
ATOM 11887 N N . ALA B 1 716 ? 0.465 -13.398 6.602 1 83.12 716 ALA B N 1
ATOM 11888 C CA . ALA B 1 716 ? 0.541 -14.25 5.414 1 83.12 716 ALA B CA 1
ATOM 11889 C C . ALA B 1 716 ? 1.771 -15.148 5.465 1 83.12 716 ALA B C 1
ATOM 11891 O O . ALA B 1 716 ? 1.729 -16.297 5 1 83.12 716 ALA B O 1
ATOM 11892 N N . TRP B 1 717 ? 2.857 -14.617 6.07 1 83.31 717 TRP B N 1
ATOM 11893 C CA . TRP B 1 717 ? 4.078 -15.406 6.199 1 83.31 717 TRP B CA 1
ATOM 11894 C C . TRP B 1 717 ? 3.947 -16.422 7.32 1 83.31 717 TRP B C 1
ATOM 11896 O O . TRP B 1 717 ? 4.438 -17.547 7.203 1 83.31 717 TRP B O 1
ATOM 11906 N N . PHE B 1 718 ? 3.223 -16.078 8.367 1 85.38 718 PHE B N 1
ATOM 11907 C CA . PHE B 1 718 ? 3.119 -16.906 9.562 1 85.38 718 PHE B CA 1
ATOM 11908 C C . PHE B 1 718 ? 2.189 -18.094 9.32 1 85.38 718 PHE B C 1
ATOM 11910 O O . PHE B 1 718 ? 2.42 -19.188 9.844 1 85.38 718 PHE B O 1
ATOM 11917 N N . VAL B 1 719 ? 1.151 -17.891 8.508 1 82.94 719 VAL B N 1
ATOM 11918 C CA . VAL B 1 719 ? 0.184 -18.953 8.227 1 82.94 719 VAL B CA 1
ATOM 11919 C C . VAL B 1 719 ? 0.357 -19.438 6.789 1 82.94 719 VAL B C 1
ATOM 11921 O O . VAL B 1 719 ? -0.023 -18.75 5.84 1 82.94 719 VAL B O 1
ATOM 11924 N N . PRO B 1 720 ? 0.842 -20.656 6.668 1 84.81 720 PRO B N 1
ATOM 11925 C CA . PRO B 1 720 ? 0.991 -21.172 5.305 1 84.81 720 PRO B CA 1
ATOM 11926 C C . PRO B 1 720 ? -0.348 -21.359 4.594 1 84.81 720 PRO B C 1
ATOM 11928 O O . PRO B 1 720 ? -1.338 -21.75 5.227 1 84.81 720 PRO B O 1
ATOM 11931 N N . ASP B 1 721 ? -0.396 -21.172 3.34 1 84.69 721 ASP B N 1
ATOM 11932 C CA . ASP B 1 721 ? -1.604 -21.25 2.525 1 84.69 721 ASP B CA 1
ATOM 11933 C C . ASP B 1 721 ? -2.102 -22.688 2.422 1 84.69 721 ASP B C 1
ATOM 11935 O O . ASP B 1 721 ? -3.309 -22.938 2.424 1 84.69 721 ASP B O 1
ATOM 11939 N N . ILE B 1 722 ? -1.164 -23.609 2.328 1 88.38 722 ILE B N 1
ATOM 11940 C CA . ILE B 1 722 ? -1.521 -25.016 2.221 1 88.38 722 ILE B CA 1
ATOM 11941 C C . ILE B 1 722 ? -1.118 -25.75 3.498 1 88.38 722 ILE B C 1
ATOM 11943 O O . ILE B 1 722 ? 0.038 -25.672 3.924 1 88.38 722 ILE B O 1
ATOM 11947 N N . PRO B 1 723 ? -2.076 -26.406 4.074 1 88 723 PRO B N 1
ATOM 11948 C CA . PRO B 1 723 ? -1.736 -27.172 5.277 1 88 723 PRO B CA 1
ATOM 11949 C C . PRO B 1 723 ? -0.701 -28.25 5.016 1 88 723 PRO B C 1
ATOM 11951 O O . PRO B 1 723 ? -0.625 -28.781 3.902 1 88 723 PRO B O 1
ATOM 11954 N N . GLN B 1 724 ? 0.024 -28.594 6.062 1 87.25 724 GLN B N 1
ATOM 11955 C CA . GLN B 1 724 ? 1.109 -29.562 5.961 1 87.25 724 GLN B CA 1
ATOM 11956 C C . GLN B 1 724 ? 0.579 -30.938 5.578 1 87.25 724 GLN B C 1
ATOM 11958 O O . GLN B 1 724 ? 1.215 -31.672 4.812 1 87.25 724 GLN B O 1
ATOM 11963 N N . SER B 1 725 ? -0.536 -31.234 6.074 1 87.06 725 SER B N 1
ATOM 11964 C CA . SER B 1 725 ? -1.101 -32.562 5.793 1 87.06 725 SER B CA 1
ATOM 11965 C C . SER B 1 725 ? -1.42 -32.719 4.312 1 87.06 725 SER B C 1
ATOM 11967 O O . SER B 1 725 ? -1.161 -33.781 3.729 1 87.06 725 SER B O 1
ATOM 11969 N N . VAL B 1 726 ? -1.907 -31.656 3.746 1 87.81 726 VAL B N 1
ATOM 11970 C CA . VAL B 1 726 ? -2.258 -31.703 2.33 1 87.81 726 VAL B CA 1
ATOM 11971 C C . VAL B 1 726 ? -0.986 -31.703 1.482 1 87.81 726 VAL B C 1
ATOM 11973 O O . VAL B 1 726 ? -0.892 -32.469 0.505 1 87.81 726 VAL B O 1
ATOM 11976 N N . LYS B 1 727 ? -0.022 -30.969 1.869 1 87.31 727 LYS B N 1
ATOM 11977 C CA . LYS B 1 727 ? 1.24 -30.938 1.135 1 87.31 727 LYS B CA 1
ATOM 11978 C C . LYS B 1 727 ? 1.917 -32.312 1.146 1 87.31 727 LYS B C 1
ATOM 11980 O O . LYS B 1 727 ? 2.438 -32.75 0.123 1 87.31 727 LYS B O 1
ATOM 11985 N N . ASN B 1 728 ? 1.874 -32.906 2.273 1 87.88 728 ASN B N 1
ATOM 11986 C CA . ASN B 1 728 ? 2.512 -34.219 2.404 1 87.88 728 ASN B CA 1
ATOM 11987 C C . ASN B 1 728 ? 1.728 -35.312 1.667 1 87.88 728 ASN B C 1
ATOM 11989 O O . ASN B 1 728 ? 2.316 -36.219 1.104 1 87.88 728 ASN B O 1
ATOM 11993 N N . ARG B 1 729 ? 0.502 -35.156 1.63 1 85.62 729 ARG B N 1
ATOM 11994 C CA . ARG B 1 729 ? -0.304 -36.125 0.89 1 85.62 729 ARG B CA 1
ATOM 11995 C C . ARG B 1 729 ? -0.038 -36.031 -0.608 1 85.62 729 ARG B C 1
ATOM 11997 O O . ARG B 1 729 ? 0.083 -37.062 -1.29 1 85.62 729 ARG B O 1
ATOM 12004 N N . VAL B 1 730 ? 0.017 -34.844 -1.059 1 84.5 730 VAL B N 1
ATOM 12005 C CA . VAL B 1 730 ? 0.281 -34.625 -2.479 1 84.5 730 VAL B CA 1
ATOM 12006 C C . VAL B 1 730 ? 1.684 -35.125 -2.822 1 84.5 730 VAL B C 1
ATOM 12008 O O . VAL B 1 730 ? 1.896 -35.719 -3.881 1 84.5 730 VAL B O 1
ATOM 12011 N N . LEU B 1 731 ? 2.537 -34.906 -1.917 1 85 731 LEU B N 1
ATOM 12012 C CA . LEU B 1 731 ? 3.91 -35.375 -2.113 1 85 731 LEU B CA 1
ATOM 12013 C C . LEU B 1 731 ? 3.98 -36.875 -2.137 1 85 731 LEU B C 1
ATOM 12015 O O . LEU B 1 731 ? 4.699 -37.469 -2.951 1 85 731 LEU B O 1
ATOM 12019 N N . GLU B 1 732 ? 3.283 -37.5 -1.321 1 86.06 732 GLU B N 1
ATOM 12020 C CA . GLU B 1 732 ? 3.244 -38.969 -1.278 1 86.06 732 GLU B CA 1
ATOM 12021 C C . GLU B 1 732 ? 2.611 -39.531 -2.543 1 86.06 732 GLU B C 1
ATOM 12023 O O . GLU B 1 732 ? 3.066 -40.562 -3.066 1 86.06 732 GLU B O 1
ATOM 12028 N N . GLU B 1 733 ? 1.651 -38.844 -2.988 1 82.94 733 GLU B N 1
ATOM 12029 C CA . GLU B 1 733 ? 1.004 -39.312 -4.215 1 82.94 733 GLU B CA 1
ATOM 12030 C C . GLU B 1 733 ? 1.938 -39.156 -5.414 1 82.94 733 GLU B C 1
ATOM 12032 O O . GLU B 1 733 ? 1.978 -40.031 -6.281 1 82.94 733 GLU B O 1
ATOM 12037 N N . LYS B 1 734 ? 2.582 -38.125 -5.43 1 82 734 LYS B N 1
ATOM 12038 C CA . LYS B 1 734 ? 3.545 -37.906 -6.508 1 82 734 LYS B CA 1
ATOM 12039 C C . LYS B 1 734 ? 4.668 -38.938 -6.441 1 82 734 LYS B C 1
ATOM 12041 O O . LYS B 1 734 ? 5.121 -39.438 -7.477 1 82 734 LYS B O 1
ATOM 12046 N N . PHE B 1 735 ? 5.07 -39.188 -5.238 1 83.75 735 PHE B N 1
ATOM 12047 C CA . PHE B 1 735 ? 6.129 -40.156 -5.02 1 83.75 735 PHE B CA 1
ATOM 12048 C C . PHE B 1 735 ? 5.68 -41.562 -5.465 1 83.75 735 PHE B C 1
ATOM 12050 O O . PHE B 1 735 ? 6.43 -42.281 -6.141 1 83.75 735 PHE B O 1
ATOM 12057 N N . GLU B 1 736 ? 4.516 -41.906 -5.195 1 82.56 736 GLU B N 1
ATOM 12058 C CA . GLU B 1 736 ? 3.979 -43.219 -5.566 1 82.56 736 GLU B CA 1
ATOM 12059 C C . GLU B 1 736 ? 3.814 -43.312 -7.078 1 82.56 736 GLU B C 1
ATOM 12061 O O . GLU B 1 736 ? 4.082 -44.375 -7.66 1 82.56 736 GLU B O 1
ATOM 12066 N N . ASN B 1 737 ? 3.359 -42.281 -7.629 1 81.44 737 ASN B N 1
ATOM 12067 C CA . ASN B 1 737 ? 3.191 -42.281 -9.078 1 81.44 737 ASN B CA 1
ATOM 12068 C C . ASN B 1 737 ? 4.531 -42.406 -9.797 1 81.44 737 ASN B C 1
ATOM 12070 O O . ASN B 1 737 ? 4.629 -43.094 -10.82 1 81.44 737 ASN B O 1
ATOM 12074 N N . LEU B 1 738 ? 5.488 -41.781 -9.273 1 82.69 738 LEU B N 1
ATOM 12075 C CA . LEU B 1 738 ? 6.816 -41.812 -9.875 1 82.69 738 LEU B CA 1
ATOM 12076 C C . LEU B 1 738 ? 7.434 -43.219 -9.711 1 82.69 738 LEU B C 1
ATOM 12078 O O . LEU B 1 738 ? 8.094 -43.719 -10.617 1 82.69 738 LEU B O 1
ATOM 12082 N N . CYS B 1 739 ? 7.23 -43.781 -8.586 1 81.19 739 CYS B N 1
ATOM 12083 C CA . CYS B 1 739 ? 7.723 -45.125 -8.352 1 81.19 739 CYS B CA 1
ATOM 12084 C C . CYS B 1 739 ? 7.059 -46.125 -9.297 1 81.19 739 CYS B C 1
ATOM 12086 O O . CYS B 1 739 ? 7.715 -47.031 -9.812 1 81.19 739 CYS B O 1
ATOM 12088 N N . LYS B 1 740 ? 5.852 -45.906 -9.555 1 80.31 740 LYS B N 1
ATOM 12089 C CA . LYS B 1 740 ? 5.129 -46.781 -10.484 1 80.31 740 LYS B CA 1
ATOM 12090 C C . LYS B 1 740 ? 5.641 -46.625 -11.906 1 80.31 740 LYS B C 1
ATOM 12092 O O . LYS B 1 740 ? 5.793 -47.594 -12.633 1 80.31 740 LYS B O 1
ATOM 12097 N N . LYS B 1 741 ? 5.914 -45.438 -12.219 1 80 741 LYS B N 1
ATOM 12098 C CA . LYS B 1 741 ? 6.422 -45.156 -13.562 1 80 741 LYS B CA 1
ATOM 12099 C C . LYS B 1 741 ? 7.812 -45.75 -13.758 1 80 741 LYS B C 1
ATOM 12101 O O . LYS B 1 741 ? 8.125 -46.281 -14.828 1 80 741 LYS B O 1
ATOM 12106 N N . LEU B 1 742 ? 8.609 -45.688 -12.773 1 77.38 742 LEU B N 1
ATOM 12107 C CA . LEU B 1 742 ? 9.961 -46.219 -12.852 1 77.38 742 LEU B CA 1
ATOM 12108 C C . LEU B 1 742 ? 9.938 -47.75 -12.852 1 77.38 742 LEU B C 1
ATOM 12110 O O . LEU B 1 742 ? 10.758 -48.375 -13.523 1 77.38 742 LEU B O 1
ATOM 12114 N N . ARG B 1 743 ? 9.016 -48.344 -12.164 1 72.06 743 ARG B N 1
ATOM 12115 C CA . ARG B 1 743 ? 8.859 -49.781 -12.164 1 72.06 743 ARG B CA 1
ATOM 12116 C C . ARG B 1 743 ? 8.414 -50.312 -13.531 1 72.06 743 ARG B C 1
ATOM 12118 O O . ARG B 1 743 ? 8.875 -51.344 -14.008 1 72.06 743 ARG B O 1
ATOM 12125 N N . LEU B 1 744 ? 7.598 -49.469 -14.102 1 71.38 744 LEU B N 1
ATOM 12126 C CA . LEU B 1 744 ? 7.105 -49.844 -15.422 1 71.38 744 LEU B CA 1
ATOM 12127 C C . LEU B 1 744 ? 8.195 -49.688 -16.469 1 71.38 744 LEU B C 1
ATOM 12129 O O . LEU B 1 744 ? 8.305 -50.5 -17.391 1 71.38 744 LEU B O 1
ATOM 12133 N N . SER B 1 745 ? 9.008 -48.688 -16.375 1 66.25 745 SER B N 1
ATOM 12134 C CA . SER B 1 745 ? 10.094 -48.469 -17.328 1 66.25 745 SER B CA 1
ATOM 12135 C C . SER B 1 745 ? 11.18 -49.531 -17.172 1 66.25 745 SER B C 1
ATOM 12137 O O . SER B 1 745 ? 11.781 -49.938 -18.172 1 66.25 745 SER B O 1
ATOM 12139 N N . SER B 1 746 ? 11.445 -49.938 -16.078 1 62.53 746 SER B N 1
ATOM 12140 C CA . SER B 1 746 ? 12.438 -50.969 -15.867 1 62.53 746 SER B CA 1
ATOM 12141 C C . SER B 1 746 ? 11.953 -52.312 -16.422 1 62.53 746 SER B C 1
ATOM 12143 O O . SER B 1 746 ? 12.75 -53.125 -16.906 1 62.53 746 SER B O 1
ATOM 12145 N N . ARG B 1 747 ? 10.742 -52.531 -16.406 1 55.25 747 ARG B N 1
ATOM 12146 C CA . ARG B 1 747 ? 10.188 -53.75 -16.984 1 55.25 747 ARG B CA 1
ATOM 12147 C C . ARG B 1 747 ? 10.273 -53.75 -18.5 1 55.25 747 ARG B C 1
ATOM 12149 O O . ARG B 1 747 ? 10.461 -54.781 -19.141 1 55.25 747 ARG B O 1
ATOM 12156 N N . VAL B 1 748 ? 10.242 -52.625 -18.969 1 52.88 748 VAL B N 1
ATOM 12157 C CA . VAL B 1 748 ? 10.32 -52.562 -20.422 1 52.88 748 VAL B CA 1
ATOM 12158 C C . VAL B 1 748 ? 11.758 -52.781 -20.875 1 52.88 748 VAL B C 1
ATOM 12160 O O . VAL B 1 748 ? 12 -53.375 -21.922 1 52.88 748 VAL B O 1
ATOM 12163 N N . THR B 1 749 ? 12.656 -52.375 -20.141 1 48 749 THR B N 1
ATOM 12164 C CA . THR B 1 749 ? 14.031 -52.656 -20.531 1 48 749 THR B CA 1
ATOM 12165 C C . THR B 1 749 ? 14.391 -54.125 -20.297 1 48 749 THR B C 1
ATOM 12167 O O . THR B 1 749 ? 15.328 -54.656 -20.891 1 48 749 THR B O 1
ATOM 12170 N N . ASP B 1 750 ? 13.82 -54.781 -19.438 1 43.06 750 ASP B N 1
ATOM 12171 C CA . ASP B 1 750 ? 14.109 -56.188 -19.234 1 43.06 750 ASP B CA 1
ATOM 12172 C C . ASP B 1 750 ? 13.398 -57.062 -20.266 1 43.06 750 ASP B C 1
ATOM 12174 O O . ASP B 1 750 ? 13.766 -58.219 -20.484 1 43.06 750 ASP B O 1
ATOM 12178 N N . VAL B 1 751 ? 12.398 -56.594 -20.859 1 33.88 751 VAL B N 1
ATOM 12179 C CA . VAL B 1 751 ? 11.828 -57.438 -21.906 1 33.88 751 VAL B CA 1
ATOM 12180 C C . VAL B 1 751 ? 12.578 -57.188 -23.219 1 33.88 751 VAL B C 1
ATOM 12182 O O . VAL B 1 751 ? 12.844 -56.062 -23.594 1 33.88 751 VAL B O 1
#

Foldseek 3Di:
DDDDDDDDDDDDDDDDDDDPPDPPPPPDDDPDPPPPDDDDDDPPDDDDPPPDDDDDPDDPDDDDDDDDDDDDDDDDPDDPPDDDPDPDDDDDDDDDDDDDDDDDDDDDDDDDDDDDDDPDDPPPLPPPPQPPPPVVVVPPPPPPPPVPPPPPPPPPPPPDPDQDPCLVVCQVVVCVFFADLVSQVSVLLVLLLVLLVVLQVLLVVLLVVLVVCLPVDPVLVCQLPQQPAWFADQDDALRDIDTSNLCSVVLSVCSSQFDPSLLVSLLVLLLSLLLSLLVVLAVLLVVLLVVVCPPPDPVVVVVVVQCVVPVPDDDDDQDDDPVLVVVLVVVLVVLLVVLLVVLVVLQVVLLVQLVVLCPDPDPVCNSVVQVVSLLVSLVVLLVQLVVVLVVLLVVLLVSLVSSPDRDPVRSLLSSLVSSLVSSVSSLCSNLCCLQFPAAPQQADFQDGDADVVPTGGHHADQSFSLVSSLSSLCNNLVCLLVVVLCCLQVVLVVQLVVLCVVCVVVVVVVPDVVVVVVSQLVSADEDDPCNVVVVLSSVLVLVLSCQQACSSPSNSSVVSSVSSSSVSVSVVCNQPRRHHRHNHDHDSDNPSSSVSSVVSSLNSLLRSLLSCLRGHCNLVQVCQLCPPFPVVVHDPDPDDSCPCVVVQQKAKEALVSNPDDRSDDDPVDDGIHIDGAQADHPPRHHDPVRVVSVVSSVVSSVVSSVVSVVSSVVSPVVRDSYDPVSVVVVVVVVVVVVVVVVVVVVVVVVD/DDDDDDDDDDDDDDDCPDDDPPPPPPVDDDPPPPPVDDPPPPPPCVDDDDPDPDDDDDDDDDDDDDDDDDDDDPDDPPPDDDDDDDDDDDDDDDDDDDDDDDDDDDDDDDDDDDDDPDPDDPPPLPPPPQPPPPVVVVPPPPDPPPSPPPPPPPPPPPPDVDQDPCLVVCQVVVCVFFADLVSQVSVLLVLLLVLLVVLQVLLVVLLVVLVVCLPVDPVLVCQLPQQPAWFADQDDALRDIDTSNLCSVVLSVLSSQFDPSLLVSLLVLLLSLLLSLLVSLAVLLVVLLVVVCPPPDPVVVVVVVQCVVPVPDDDDDQDDDPVLVVVLVVVLVVLLVVLLVVLVVLQVVLLVQLVVLCPDPDPVCNSVVQVVSLLVSLVVLLVQLVVVLVVLLVVLLVSLVSSPDDDPVRSLLSSLVSSLVSSCSSLCSNLVCLQFPAAPQQADFQDGDADVVPTGGHHADQSFSLVSSLSSLCNNLVCLLVVVLCCLQVVLVVQLVVLCVVCVVVVVVVPDPVVVVVSQLVSADEDDPCNVVVVLSSVLVLVLSCQQACSSPSNSSVVVSVSSSSVSVSVVCNQPRRHHRHNHDHDSDNPSSSVSSVVSSLNSLLRSLLSCLRGHCPLVQVCQLCPPFPVVVHDPDPDDSCPCVVVQQKAKEALVSNPDDRSDDDPVDDGIHIDGAQADHPPRHHDPVRVVSVVSSVVSSVVSSVVSVVSSVVSPVVRDSYDPVSVVVVVVVVVVVVVVVVVVVVVVVVD

Sequence (1502 aa):
MGDLRNRGEGTWGLVLTHSCAQRAEFLRNNWAQWRDIFYKQPIDTIRYRGHRRGRRAQFGGPQSVGRLSLGVPGQWEGAQFGGPSQWGRLSLGAPVSGRAQFGGPWSMGRGSVWGPQSVGGLSLGVIRGLFGGPRLREARVSSSVCSLAKLEPVAPWGLGPRPDVSLLLLLSPHRNYFGEKVALYFAWLGWYTVMLVPAAITGVLLFLSSFSLFHASQISKEICEANETIMCPLQDHQHKYWRLSETCTFAKLTHLFDNEGTVFFAIFMALWATVFLEFWKRERARTAASWKLYGWDEDQEELAMELLNNPAYELQKHQHSYLRSSAILIFSLVLICLLIGMAHVLVLYRVMVTFFFSHSALPFLEQRLTTAVVITGALVHYIIIVVMTKVNKKVALKLCDFEKPRTFSERERKFTIKFFIFQLFTHFSSLVYTAFFLGRINGHPGNQVKIGGQWRLEECHPSGCMMDLFVQMAIIMGLKQTVSNCVEYLSPWLTYRIRKLREWPQGRRLHDPNLEEWLKNYSLNEVNIFSLFDEFMDMMVQYGFTTIFVAAFPLAPLLAFFSNLIEIRLDAIKMVRLQRRLVPRKANDIGTWLQVLEAIGVLAVITNGMIIAFTSEFIPRLMYKYYYGPCSRGSNVTADCMTGYVNHSLSVFRTKDYKDRIPSQRTEHVTECRYRDYRNKVDYSYSSEFWFLLASRLAFVILFEHVALCGKIIAAWFVPDIPQSVKNRVLEEKFENLCKKLRLSSRVTDVMGDLRNRGEGTWGLVLTHSCAQRAEFLRNNWAQWRDIFYKQPIDTIRYRGHRRGRRAQFGGPQSVGRLSLGVPGQWEGAQFGGPSQWGRLSLGAPVSGRAQFGGPWSMGRGSVWGPQSVGGLSLGVIRGLFGGPRLREARVSSSVCSLAKLEPVAPWGLGPRPDVSLLLLLSPHRNYFGEKVALYFAWLGWYTVMLVPAAITGVLLFLSSFSLFHASQISKEICEANETIMCPLQDHQHKYWRLSETCTFAKLTHLFDNEGTVFFAIFMALWATVFLEFWKRERARTAASWKLYGWDEDQEELAMELLNNPAYELQKHQHSYLRSSAILIFSLVLICLLIGMAHVLVLYRVMVTFFFSHSALPFLEQRLTTAVVITGALVHYIIIVVMTKVNKKVALKLCDFEKPRTFSERERKFTIKFFIFQLFTHFSSLVYTAFFLGRINGHPGNQVKIGGQWRLEECHPSGCMMDLFVQMAIIMGLKQTVSNCVEYLSPWLTYRIRKLREWPQGRRLHDPNLEEWLKNYSLNEVNIFSLFDEFMDMMVQYGFTTIFVAAFPLAPLLAFFSNLIEIRLDAIKMVRLQRRLVPRKANDIGTWLQVLEAIGVLAVITNGMIIAFTSEFIPRLMYKYYYGPCSRGSNVTADCMTGYVNHSLSVFRTKDYKDRIPSQRTEHVTECRYRDYRNKVDYSYSSEFWFLLASRLAFVILFEHVALCGKIIAAWFVPDIPQSVKNRVLEEKFENLCKKLRLSSRVTDV

InterPro domains:
  IPR007632 Anoctamin [PTHR12308] (175-735)
  IPR049452 Anoctamin, transmembrane domain [PF04547] (175-731)

Secondary structure (DSSP, 8-state):
---------------------SGGG---S--GGGGS-S--------------------------------------------------------------------------------------TTTGGG----GGGSSTT-------------------S--SSHHHHTHHHHHHHH-HHHHHHHHHHHHHHHHHHHHHHHHHHHHHHHHHTTTT-HHHHHHHT-TT-EEPPSSTTT---EEGGGGHHHHHHHHHHSSHHHHHHHHHHHHHHHHHHHHHHHHHHHHHHHTT-TT--HHHHHHHHHHHH-TTPPPPPP---HHHHHHHHHHHHHHHHHHHHHHHHHHHHHHHHHHHHHHS--HHHHHTHHHHHHHHHHHHHHHHHHHHHHHHHHHHHHHHHHT--SSHHHHHHHHHHHHHHHHHHHHHHHHHHHHHTTTTSSEETTEE-EETTTEEPP---TT-HHHHHHHHHHHHHHHHHHHHHHHHHHHHHHHHHHHHHHHHHHHHHH--HHHHHHHHHHHSBPPPTTHHHHHHHHHHHHHHHHHTTTTT-TTHHHHHHHHHHHHHHHHHHIIIIIBPPPPP---SS-THHHHHHHHHHHHHHHHHHHIIIIISSHHHHHHIIIIISGGGS-TT--S-TTTTHHHHTEEEEEGGG--S----SS-TT--EEEEES-B-TTT-PBPHHHHHHHHHHHHHHHHHHHHHHHHHHHHHHHS-SS-HHHHHHHHHHHHHHHHHHHHHHHHHHH-/-------------------S-GGGS---S-TTGGG--S----------------------------------------TT--------------------------------------------HHHHTT---SGGGSSTT-------------------S--SSHHHHTHHHHHHHH-HHHHHHHHHHHHHHHHHHHHHHHHHHHHHHHHHTTTT-HHHHHHHT--S-EEPPSSTTT---EEGGGGHHHHHHHHHHSSHHHHHHHHHHHHHHHHHHHHHHHHHHHHHHHTT-TT--HHHHHHHHHHHH-TTPPPPPP---HHHHHHHHHHHHHHHHHHHHHHHHHHHHHHHHHHHHHHS--HHHHHTHHHHHHHHHHHHHHHHHHHHHHHHHHHHHHHHHHT--SSHHHHHHHHHHHHHHHHHHHHHHHHHHHHHTTTTSSEETTEE-EETTTEEPP---TT-HHHHHHHHHHHHHHHHHHHHHHHHHHHHHHHHHHHHHHHHHHHHHH--HHHHHHHHHHHSBPPPTTHHHHHHHHHHHHHHHHHTTTTT-TTHHHHHHHHHHHHHHHHHHIIIIIBPPPPP---SS-THHHHHHHHHHHHHHHHHHHIIIIISSHHHHHHIIIIISGGGG-TT--S-TTTTHHHHTEEEEEGGG--S----SS-TT--EEEEES-B-TTT-PBPHHHHHHHHHHHHHHHHHHHHHHHHHHHHHHHS-SS-HHHHHHHHHHHHHHHHHHHHHHHHHHH-

Organism: Vombatus ursinus (NCBI:txid29139)

Nearest PDB structures (foldseek):
  8tag-assembly1_B  TM=8.970E-01  e=8.266E-35  Mus musculus
  8sur-assembly1_B  TM=9.155E-01  e=5.362E-34  Mus musculus
  8b8j-assembly1_A  TM=8.566E-01  e=3.245E-35  Mus musculus
  8b8q-assembly1_A  TM=8.798E-01  e=5.606E-34  Mus musculus
  6p46-assembly1_B  TM=8.640E-01  e=9.080E-31  Mus musculus

pLDDT: mean 70.14, std 28.5, range [13.86, 97.12]